Protein 1RYI (pdb70)

Secondary structure (DSSP, 8-state):
--SEEEEEEE--SHHHHHHHHHHHHTT--EEEE-SSSTTTTHHHH---B--GGGS-SS-SHHHHHHHHHHHHTTTHHHHHHHHH------B---EEEEESSHHHHHHHHTTTTSTTEEEEEHHHHHHH-TTS-TT--EEEEETT--B--HHHHHHHHHHHHHHTT-EEETT----EEE-SSSSEEEEETTEEEEEEEEEE--GGGTHHHHHHTT-----EEEEEEEEEEE--SS---SEEEETTEEEEE-TTSEEEEE---EET----S--HHHHHHHHHHHHHH-GGGGGSEEEEEEEEEEEE-SSS--EEEEETTEEEEEEEE--SS-TTTTHHHHHHHHHHHHTT----HHHHHHT-S---/--SEEEEEEE--SHHHHHHHHHHHHTT--EEEE-SSSTTTTHHHH---B--GGG--SS--HHHHHHHHHHHHTTTHHHHHHHHH------B---EEEEESSHHHHHHHHTTTTSTTEEEEEHHHHHHH-TTS-TT--EEEEETT--B--HHHHHHHHHHHHHHTT-EEETT----EEE-SSSSEEEEETTEEEEEEEEEE--GGGTHHHHHHTT-----EEEEEEEEEEE--SS---SEEEETTEEEEE-TTSEEEEE---EET----S--HHHHHHHHHHHHHH-GGGGGSPEEEEEEEEEEE-TTS--EEEEETTEEEEEEEE--SS-TTTTHHHHHHHHHHHHTT----HHHHHHT-S---/--SEEEEEEE--SHHHHHHHHHHHHTT--EEEE-SSSTTTTHHHH---B--GGGTTSS-SHHHHHHHHHHHHTTTHHHHHHHHH------B---EEEEESSHHHHHHHHTTTTSTTEEEEEHHHHHHH-TTS-TT--EEEEETT--B--HHHHHHHHHHHHHHTT-EEETT----EEEEETTEEEEEETTEEEEEEEEEE--GGGTHHHHHHTT-----EEEEEEEEEEE--SS---SEEEETTEEEEE-TTSEEEEE---EET----S-BHHHHHHHHHHHHHH-GGGGGSBEEEEEEEEEEE-TTS--EEEEETTEEEEEEEE--SS-TTTTHHHHHHHHHHHHTT----HHHHHHT-S---/--SEEEEEEE--SHHHHHHHHHHHHTT--EEEE-SSSTTTTHHHH---B--TTT--S-SSHHHHHHHHHHHHTTTHHHHHHHHH------BTT-EEEEE-SHHHHHHHHTTTTSTTEEEEEHHHHHHH-TTS-TT--EEEEETT--B--HHHHHHHHHHHHHHTT-EEETT----EEE-SSSSEEEEETTEEEEEEEEEE--GGGTHHHHHHTT-----EEEEEEEEEEE--SS---SEEEETTEEEEE-TTSEEEEE---EET----S-BHHHHHHHHHHHHHH-GGGGGSBEEEEEEEEEEE-TTS--EEEEETTEEEEEEEE--SS-TTTTHHHHHHHHHHHHTT----HHHHHHT-S---

CATH classification: 3.50.50.60 (+1 more: 3.30.9.10)

B-factor: mean 29.46, std 11.2, range [8.24, 90.66]

Foldseek 3Di:
DDAEFAEEEEAAALQSLLLLLLQLVVVGGYEYEHQADHNPFQLQVAPFWLPLVVVCPVPAVSSVLSVVLLVVVVCLQVVLCVQAVFGQQWAQLFAWAWALDVVSVVVQCVCVPPPQKDWFALVRVCVVPVQWANNTGTTITGRSRTGTNRSRSSNSSNSSSVSSPYHYHHNWHWDAWDDDDPWIKTDTPVDIHTYQAYEYDHAQPSQVHCVRNPHRWHWKWWKWKKFKFAQPDGDDRHWYDYPNWTWHQGPVRMIITYTDTHIRDQDKADDPVGVVVRVVVVCNTGVCCVVTGTDDITMHIFTATPVQAAAQAADPVDLRYTYTYRNGNNCSSNSNSSSNSNSCSSVVHDDDVSVCVVRHRDDD/DDQEFQEEEEAQALQSLLLLLLQLVVVGRYEYEHQADHNPAQLQVAQFWLCLPVPCDVPAPRSVLSVVLLVVVVCLQVVLCVQAVFGQQWAQLFAWEWALDPVRVVVQCVCCPDPQKHWFALVRVCVVPVQWANNTRTTITGRSRTGTNRSRSSNSSNSSSVSSNYHYHHSWHWDAWADPDPFIKTDTPVGIHTYQAYEYDHALPSQVHCVRVPHRWHWKWWKWKKWKFAQPDGDDRHWYHYPRWTWHQGPVRMTITYIDTHIRDPDKADDDVGVVVRVVVVCNGGVVCVPTGTDDMTMHIFTATPVQAAAQAADPVDLRYTYTYRNGNNCSSNSNSSSNSNSCSSVVHDDDPSNCVVRHRDDD/DDQAFAEEEEAAALQSLLLLLLLLVVVGRYEYEHQADHNPFQLQVAQFWLCLVVVVLPPALSSVLSVVLLVVVPCLQVVLCVQFVFGQQWAQLFAWEWALDVVSVVSQCVCVVDPQKDWFALVRVCVVPVQWDSSTGTTITGRSRTGTNRSRSSNSSNRSSVSSNYHYHHSWHWDAWDDDDNWTWIATPVGIHTYQAYEYDHALPSQVHCVRVPHRWHWKWWKWKKWKFAQPDGDDRHWYHYPRWTWHQGPVRMTITYTDTHIRDQDKFDDDVGVVVRVVVVCNTGVCCVVTGTDDITMHTFTATPVQAAAQAADPVDLRYTYTYRNGNNCSSNSNSSSNSNSCSSVVHDDDVSNCVVRHRDDD/DDAAFQEEEAAAALQSLLLLLLQLVVVGRYEYEHQADHNPAQLQVAQFWLPLVVPLDDPAPSSVLSVVLLVVVPCLQVVLCVQAVFGQQWAQLFAWAWALDPVSVVSQCVCCPPPQKHWFALVRVCVVVVQWANNTGTTITGRSRTGTNRSRSSNSSNSSSVSSPYHYHHSWHWDAWDDPDPFIWTDTPVDIHTYQAYEYDHALVSQVHCVRVPHRWHWKWWKWKKWKFAQPDGDDRHWYHYPRWTWHQGPVRMTITYIDTHIRDQDKADDDVGVVVRVVVVCNTGVCCVVTGTDDMIMHIFTAGPVQAAAQAADPVDLRYTYTYRNGNNCSSNSNSSSNSNSCSSVVHDDDPSNCVVRHPDDD

Radius of gyration: 47.48 Å; Cα contacts (8 Å, |Δi|>4): 3443; chains: 4; bounding box: 91×137×108 Å

Solvent-accessible surface area: 61614 Å² total; per-residue (Å²): 99,108,207,86,0,61,0,0,0,5,9,1,25,5,22,0,0,0,0,0,2,30,0,5,109,56,137,46,52,1,0,0,2,21,68,28,69,8,0,41,116,42,13,52,14,30,6,3,33,1,17,0,3,44,32,10,128,144,99,47,25,41,16,80,2,0,25,58,0,16,156,71,2,175,36,3,17,139,61,0,125,86,66,7,54,32,86,3,104,48,24,102,16,3,2,0,19,5,0,49,40,115,130,31,18,123,121,20,108,133,15,57,114,30,154,20,12,57,51,44,38,74,123,95,0,47,137,117,4,76,94,5,4,47,105,2,89,0,0,0,30,0,114,62,0,13,5,0,16,4,80,56,0,0,68,0,0,8,87,0,0,98,112,70,48,8,48,30,38,67,34,10,32,12,47,60,1,45,71,122,33,177,26,0,40,0,44,8,50,54,36,66,0,108,0,63,28,0,0,0,7,21,27,6,69,0,20,57,6,0,126,52,2,68,20,128,27,70,24,96,1,13,0,7,0,5,6,4,5,72,22,116,132,26,85,19,72,30,2,0,19,28,101,98,21,17,0,0,6,46,150,52,29,77,1,1,3,4,12,18,80,54,97,41,43,35,26,56,90,22,70,154,42,3,26,112,55,6,87,152,54,4,98,70,1,0,63,26,14,118,124,25,148,81,47,133,120,33,12,7,2,24,13,8,17,183,72,36,73,3,15,0,2,66,3,73,131,16,66,55,0,0,0,1,2,1,11,52,85,24,14,15,2,3,0,0,2,0,0,28,10,0,4,42,6,4,61,120,104,172,22,56,125,99,39,47,112,11,3,83,8,70,57,210,74,105,60,70,0,63,0,0,0,7,9,0,26,5,20,0,0,0,0,0,2,30,0,4,113,60,136,50,55,1,0,0,2,21,71,29,71,8,1,44,120,42,14,52,14,32,6,3,32,2,19,0,2,49,40,23,121,163,102,44,26,47,11,76,2,0,28,53,0,16,156,71,4,184,40,5,15,146,69,0,122,87,64,6,53,32,85,4,106,50,25,94,14,3,7,0,42,3,0,52,37,106,130,34,20,126,134,12,117,130,12,50,114,30,159,24,10,60,49,45,38,78,117,82,0,47,138,116,3,76,97,5,2,45,107,2,94,0,0,0,25,0,83,72,2,14,5,0,18,5,75,57,0,0,69,0,0,7,84,0,0,103,111,72,48,8,48,28,41,68,30,13,29,10,50,50,2,27,80,98,13,176,29,0,10,0,44,9,56,53,19,25,0,20,0,61,30,0,0,0,6,20,26,5,68,0,22,61,6,0,118,61,6,66,25,138,26,69,24,94,2,13,4,7,0,6,5,3,5,69,23,116,133,23,87,19,70,28,3,0,14,27,97,96,21,17,0,0,5,40,155,53,27,82,2,1,2,4,10,15,78,78,94,44,43,34,28,50,101,35,72,152,42,7,19,112,55,8,74,154,56,3,86,69,0,0,68,28,14,121,135,26,150,69,55,139,86,27,12,8,2,24,12,7,17,209,70,34,72,1,15,0,3,81,5,65,138,19,70,53,0,1,0,1,2,1,11,55,89,24,12,16,1,5,0,0,2,0,0,28,11,0,3,42,5,5,62,126,102,175,24,59,126,99,40,41,112,11,2,85,6,70,57,226,73,115,71,78,4,50,0,0,0,5,8,1,25,5,20,0,0,0,0,0,2,36,0,4,125,58,131,46,82,3,0,0,2,18,65,29,73,9,1,44,106,42,14,53,13,32,7,2,35,2,16,0,3,36,48,16,150,122,123,48,28,49,13,79,1,0,26,47,0,17,155,70,3,187,45,5,17,147,66,0,124,87,67,4,53,31,86,3,120,50,25,102,17,3,2,0,23,4,0,49,34,110,125,41,22,127,124,24,114,122,15,56,108,28,154,28,16,57,47,44,41,71,121,85,0,47,136,111,4,78,96,5,5,45,103,2,87,0,0,1,17,0,116,80,1,14,6,2,33,3,70,49,0,0,68,0,0,7,84,0,0,102,108,67,54,7,51,31,41,65,127,18,44,11,86,49,2,54,80,15,34,162,21,4,11,0,78,8,92,83,22,27,0,16,6,54,30,0,0,0,6,20,27,5,86,0,17,94,6,0,137,55,7,72,29,128,13,66,26,92,1,10,3,7,0,6,2,3,0,71,23,116,134,24,83,18,72,28,4,0,15,26,102,89,21,18,0,0,6,47,161,57,27,80,1,1,2,4,13,18,91,53,97,42,43,127,55,66,56,2,17,0,18,3,1,18,56,8,1,138,56,2,61,66,1,0,62,28,0,77,108,14,97,14,37,151,36,57,12,7,2,25,12,8,18,193,69,32,79,3,14,0,2,80,7,64,142,20,67,68,0,0,0,1,2,0,13,45,88,22,12,17,1,5,0,0,1,0,0,29,10,0,4,42,4,4,50,122,100,172,22,59,117,99,43,42,110,11,2,89,7,65,48,212,92,113,210,74,0,60,0,0,0,5,8,1,25,5,21,0,0,0,0,0,2,34,0,5,116,56,134,47,52,1,0,0,2,21,70,27,74,9,0,40,119,42,13,55,14,31,6,3,33,2,11,0,4,22,47,94,109,137,122,55,28,42,28,75,1,0,29,52,0,16,152,67,3,188,49,4,17,141,66,0,113,90,65,9,54,32,90,4,104,49,24,96,13,3,0,0,15,4,0,50,40,114,120,30,20,128,82,21,116,132,30,49,107,36,156,24,11,52,47,42,36,76,122,87,0,46,142,113,3,77,94,5,2,45,106,2,91,0,0,0,22,0,100,70,0,13,6,0,17,4,75,56,0,0,73,0,0,6,92,0,0,97,109,69,48,8,43,27,41,68,124,8,48,11,99,56,1,81,88,143,37,182,22,0,59,0,95,9,92,76,34,66,0,115,0,59,29,0,0,0,6,20,29,4,88,0,21,92,9,0,155,57,1,63,27,125,18,44,26,95,2,13,4,7,1,6,0,3,0,65,23,118,131,23,86,18,70,26,2,0,11,27,103,80,21,16,0,0,6,46,154,54,27,59,2,2,2,4,11,18,77,94,95,44,48,122,55,64,51,8,27,0,16,7,0,15,57,7,0,120,54,3,57,69,1,0,66,27,0,73,106,12,78,0,30,142,37,54,13,8,3,24,13,7,19,172,73,34,46,3,16,0,2,81,4,71,144,21,71,51,0,0,0,1,2,1,11,52,85,34,12,16,2,6,0,0,2,0,0,28,10,0,3,44,3,5,61,122,103,170,27,58,150,99,41,50,113,11,2,82,7,67,55,220

GO terms:
  GO:0071949 FAD binding (F, IDA)
  GO:0043799 glycine oxidase activity (F, IDA)
  GO:0006520 amino acid metabolic process (P, IDA)
  GO:0043799 glycine oxidase activity (F, EXP)
  GO:0009228 thiamine biosynthetic process (P, IMP)

InterPro domains:
  IPR006076 FAD dependent oxidoreductase [PF01266] (7-345)
  IPR012727 Glycine oxidase ThiO [TIGR02352] (8-350)
  IPR036188 FAD/NAD(P)-binding domain superfamily [G3DSA:3.50.50.60] (8-347)
  IPR036188 FAD/NAD(P)-binding domain superfamily [SSF51905] (4-364)

Sequence (1456 aa):
MKRHYEAVVIGGGIIGSAIAYYLAKENKNTALFESGTMGGRTTSAAAGMLGAHAECEERDAFFDFAMHSQRLYKGLGEELYALSGVDIRQHNGGMFKLAFSEEDVLQLRQMDDLDSVSWYSKEEVLEKEPYASGDIFGASFIQDDVHVEPYFVCKAYVKAAKMLGAEIFEHTPVLHVERDGEALFIKTPSGDVWANHVVVASGVWSGMFFKQLGLNNAFLPVKGECLSVWNDDIPLTKTLYHDHCYIVPRKSGRLVVGATMKPGDWSETPDLGGLESVMKKAKTMLPAIQNMKVDRFFWAGLRPGTKDGKPYIGRHPEDSRILFAAGHFRNGILLAPATGALISDLIMNKEVNQDWLHAFRIDRKMKRHYEAVVIGGGIIGSAIAYYLAKENKNTALFESGTMGGRTTSAAAGMLGAHAECEERDAFFFDFAMHSQRLYKGLGEELYALSGVDIRQHNGGMFKLAFSEEDVLQLRQMDDLDSVSWYSKEEVLEKEPYASGDIFGASFIQDDVHVEPYFVCKAYVKAAKMLGAEIFEHTPVLHVERDGEALFIKTPSGDVWANHVVVASGVWSGMFFKQLGLNNAFLPVKGECLSVWNDDIPLTKTLYHDHCYIVPRKSGRLVVGATMKPGDWSETPDLGGLESVMKKAKTMLPAIQNMKVDRFFWAGLRPGTKDGKPYIGRHPEDSRILFAAGHFRNGILLAPATGALISDLIMNKEVNQDWLHAFRIDRKMKRHYEAVVIGGGIIGSAIAYYLAKENKNTALFESGTMGGRTTSAAAGMLGAHAECEERDAFFDFAMHSQRLYKGLGEELYALSGVDIRQHNGGMFKLAFSEEDVLQLRQMDDLDSVSWYSKEEVLEKEPYASGDIFGASFIQDDVHVEPYFVCKAYVKAAKMLGAEIFEHTPVLHVERDGEALFIKTPSGDVWANHVVVASGVWSGMFFKQLGLNNAFLPVKGECLSVWNDDIPLTKTLYHDHCYIVPRKSGRLVVGATMKPGDWSETPDLGGLESVMKKAKTMLPAIQNMKVDRFFWAGLRPGTKDGKPYIGRHPEDSRILFAAGHFRNGILLAPATGALISDLIMNKEVNQDWLHAFRIDRKMKRHYEAVVIGGGIIGSAIAYYLAKENKNTALFESGTMGGRTTSAAAGMLGAHAECEERDAFFFDFAMHSQRLYKGLGEELYALSGVDIRQHNGGMFKLAFSEEDVLQLRQMDDLDSVSWYSKEEVLEKEPYASGDIFGASFIQDDVHVEPYFVCKAYVKAAKMLGAEIFEHTPVLHVERDGEALFIKTPSGDVWANHVVVASGVWSGMFFKQLGLNNAFLPVKGECLSVWNDDIPLTKTLYHDHCYIVPRKSGRLVVGATMKPGDWSETPDLGGLESVMKKAKTMLPAIQNMKVDRFFWAGLRPGTKDGKPYIGRHPEDSRILFAAGHFRNGILLAPATGALISDLIMNKEVNQDWLHAFRIDRK

Structure (mmCIF, N/CA/C/O backbone):
data_1RYI
#
_entry.id   1RYI
#
_cell.length_a   73.713
_cell.length_b   218.765
_cell.length_c   217.800
_cell.angle_alpha   90.00
_cell.angle_beta   90.00
_cell.angle_gamma   90.00
#
_symmetry.space_group_name_H-M   'C 2 2 21'
#
loop_
_entity.id
_entity.type
_entity.pdbx_description
1 polymer 'GLYCINE OXIDASE'
2 non-polymer 'FLAVIN-ADENINE DINUCLEOTIDE'
3 non-polymer 'GLYCOLIC ACID'
4 water water
#
loop_
_atom_site.group_PDB
_atom_site.id
_atom_site.type_symbol
_atom_site.label_atom_id
_atom_site.label_alt_id
_atom_site.label_comp_id
_atom_site.label_asym_id
_atom_site.label_entity_id
_atom_site.label_seq_id
_atom_site.pdbx_PDB_ins_code
_atom_site.Cartn_x
_atom_site.Cartn_y
_atom_site.Cartn_z
_atom_site.occupancy
_atom_site.B_iso_or_equiv
_atom_site.auth_seq_id
_atom_site.auth_comp_id
_atom_site.auth_asym_id
_atom_site.auth_atom_id
_atom_site.pdbx_PDB_model_num
ATOM 1 N N . MET A 1 14 ? 27.960 238.514 192.439 1.00 54.94 1 MET A N 1
ATOM 2 C CA . MET A 1 14 ? 28.281 237.542 191.350 1.00 55.48 1 MET A CA 1
ATOM 3 C C . MET A 1 14 ? 28.847 238.249 190.115 1.00 53.71 1 MET A C 1
ATOM 4 O O . MET A 1 14 ? 28.156 239.051 189.481 1.00 54.61 1 MET A O 1
ATOM 9 N N . LYS A 1 15 ? 30.101 237.947 189.779 1.00 50.78 2 LYS A N 1
ATOM 10 C CA . LYS A 1 15 ? 30.761 238.549 188.624 1.00 48.32 2 LYS A CA 1
ATOM 11 C C . LYS A 1 15 ? 30.270 237.919 187.329 1.00 46.04 2 LYS A C 1
ATOM 12 O O . LYS A 1 15 ? 29.653 236.855 187.330 1.00 44.57 2 LYS A O 1
ATOM 18 N N . ARG A 1 16 ? 30.569 238.572 186.217 1.00 44.99 3 ARG A N 1
ATOM 19 C CA . ARG A 1 16 ? 30.112 238.097 184.916 1.00 45.31 3 ARG A CA 1
ATOM 20 C C . ARG A 1 16 ? 30.996 236.964 184.382 1.00 40.71 3 ARG A C 1
ATOM 21 O O . ARG A 1 16 ? 30.485 236.048 183.760 1.00 41.47 3 ARG A O 1
ATOM 29 N N . HIS A 1 17 ? 32.306 237.056 184.612 1.00 39.56 4 HIS A N 1
ATOM 30 C CA . HIS A 1 17 ? 33.297 236.113 184.086 1.00 38.98 4 HIS A CA 1
ATOM 31 C C . HIS A 1 17 ? 34.165 235.549 185.220 1.00 37.22 4 HIS A C 1
ATOM 32 O O . HIS A 1 17 ? 34.596 236.293 186.102 1.00 35.75 4 HIS A O 1
ATOM 39 N N . TYR A 1 18 ? 34.405 234.236 185.192 1.00 35.13 5 TYR A N 1
ATOM 40 C CA . TYR A 1 18 ? 35.403 233.584 186.049 1.00 32.50 5 TYR A CA 1
ATOM 41 C C . TYR A 1 18 ? 36.314 232.697 185.201 1.00 30.89 5 TYR A C 1
ATOM 42 O O . TYR A 1 18 ? 35.889 232.153 184.199 1.00 30.46 5 TYR A O 1
ATOM 51 N N . GLU A 1 19 ? 37.570 232.568 185.599 1.00 28.58 6 GLU A N 1
ATOM 52 C CA . GLU A 1 19 ? 38.493 231.648 184.932 1.00 29.94 6 GLU A CA 1
ATOM 53 C C . GLU A 1 19 ? 38.041 230.179 185.086 1.00 27.47 6 GLU A C 1
ATOM 54 O O . GLU A 1 19 ? 38.068 229.422 184.122 1.00 28.85 6 GLU A O 1
ATOM 60 N N . ALA A 1 20 ? 37.591 229.802 186.278 1.00 25.54 7 ALA A N 1
ATOM 61 C CA . ALA A 1 20 ? 37.123 228.422 186.542 1.00 26.26 7 ALA A CA 1
ATOM 62 C C . ALA A 1 20 ? 35.873 228.421 187.411 1.00 26.68 7 ALA A C 1
ATOM 63 O O . ALA A 1 20 ? 35.801 229.194 188.361 1.00 28.42 7 ALA A O 1
ATOM 65 N N . VAL A 1 21 ? 34.897 227.583 187.065 1.00 26.34 8 VAL A N 1
ATOM 66 C CA . VAL A 1 21 ? 33.653 227.438 187.823 1.00 27.46 8 VAL A CA 1
ATOM 67 C C . VAL A 1 21 ? 33.476 225.973 188.244 1.00 26.36 8 VAL A C 1
ATOM 68 O O . VAL A 1 21 ? 33.587 225.075 187.431 1.00 24.02 8 VAL A O 1
ATOM 72 N N . VAL A 1 22 ? 33.194 225.751 189.526 1.00 24.02 9 VAL A N 1
ATOM 73 C CA . VAL A 1 22 ? 32.989 224.426 190.091 1.00 21.76 9 VAL A CA 1
ATOM 74 C C . VAL A 1 22 ? 31.511 224.305 190.433 1.00 21.81 9 VAL A C 1
ATOM 75 O O . VAL A 1 22 ? 30.960 225.194 191.109 1.00 21.23 9 VAL A O 1
ATOM 79 N N . ILE A 1 23 ? 30.871 223.232 189.952 1.00 18.21 10 ILE A N 1
ATOM 80 C CA . ILE A 1 23 ? 29.466 222.948 190.187 1.00 19.36 10 ILE A CA 1
ATOM 81 C C . ILE A 1 23 ? 29.336 221.843 191.238 1.00 19.99 10 ILE A C 1
ATOM 82 O O . ILE A 1 23 ? 29.517 220.660 190.938 1.00 17.83 10 ILE A O 1
ATOM 87 N N . GLY A 1 24 ? 29.027 222.240 192.477 1.00 18.68 11 GLY A N 1
ATOM 88 C CA . GLY A 1 24 ? 28.809 221.304 193.568 1.00 16.85 11 GLY A CA 1
ATOM 89 C C . GLY A 1 24 ? 29.757 221.595 194.710 1.00 17.88 11 GLY A C 1
ATOM 90 O O . GLY A 1 24 ? 30.958 221.816 194.487 1.00 19.32 11 GLY A O 1
ATOM 91 N N . GLY A 1 25 ? 29.226 221.571 195.934 1.00 16.37 12 GLY A N 1
ATOM 92 C CA . GLY A 1 25 ? 29.990 221.928 197.122 1.00 16.37 12 GLY A CA 1
ATOM 93 C C . GLY A 1 25 ? 30.057 220.888 198.209 1.00 17.91 12 GLY A C 1
ATOM 94 O O . GLY A 1 25 ? 29.977 221.219 199.392 1.00 19.63 12 GLY A O 1
ATOM 95 N N . GLY A 1 26 ? 30.203 219.615 197.831 1.00 17.07 13 GLY A N 1
ATOM 96 C CA . GLY A 1 26 ? 30.611 218.605 198.785 1.00 14.89 13 GLY A CA 1
ATOM 97 C C . GLY A 1 26 ? 32.121 218.667 198.957 1.00 16.46 13 GLY A C 1
ATOM 98 O O . GLY A 1 26 ? 32.775 219.604 198.511 1.00 17.89 13 GLY A O 1
ATOM 99 N N . ILE A 1 27 ? 32.685 217.657 199.598 1.00 15.91 14 ILE A N 1
ATOM 100 C CA . ILE A 1 27 ? 34.136 217.617 199.800 1.00 17.24 14 ILE A CA 1
ATOM 101 C C . ILE A 1 27 ? 34.926 217.671 198.464 1.00 17.46 14 ILE A C 1
ATOM 102 O O . ILE A 1 27 ? 35.992 218.279 198.398 1.00 16.84 14 ILE A O 1
ATOM 107 N N . ILE A 1 28 ? 34.395 217.074 197.406 1.00 18.05 15 ILE A N 1
ATOM 108 C CA . ILE A 1 28 ? 35.120 217.032 196.127 1.00 19.39 15 ILE A CA 1
ATOM 109 C C . ILE A 1 28 ? 35.233 218.431 195.475 1.00 20.41 15 ILE A C 1
ATOM 110 O O . ILE A 1 28 ? 36.323 218.906 195.181 1.00 18.38 15 ILE A O 1
ATOM 115 N N . GLY A 1 29 ? 34.108 219.104 195.276 1.00 18.67 16 GLY A N 1
ATOM 116 C CA . GLY A 1 29 ? 34.118 220.461 194.752 1.00 16.56 16 GLY A CA 1
ATOM 117 C C . GLY A 1 29 ? 34.885 221.457 195.622 1.00 16.05 16 GLY A C 1
ATOM 118 O O . GLY A 1 29 ? 35.570 222.323 195.098 1.00 18.65 16 GLY A O 1
ATOM 119 N N . SER A 1 30 ? 34.769 221.317 196.946 1.00 17.21 17 SER A N 1
ATOM 120 C CA . SER A 1 30 ? 35.458 222.188 197.896 1.00 17.91 17 SER A CA 1
ATOM 121 C C . SER A 1 30 ? 36.980 222.038 197.742 1.00 18.02 17 SER A C 1
ATOM 122 O O . SER A 1 30 ? 37.700 223.035 197.681 1.00 20.18 17 SER A O 1
ATOM 125 N N . ALA A 1 31 ? 37.463 220.798 197.672 1.00 17.62 18 ALA A N 1
ATOM 126 C CA . ALA A 1 31 ? 38.897 220.557 197.446 1.00 17.30 18 ALA A CA 1
ATOM 127 C C . ALA A 1 31 ? 39.360 221.175 196.103 1.00 17.89 18 ALA A C 1
ATOM 128 O O . ALA A 1 31 ? 40.384 221.879 196.038 1.00 19.91 18 ALA A O 1
ATOM 130 N N . ILE A 1 32 ? 38.612 220.943 195.038 1.00 18.16 19 ILE A N 1
ATOM 131 C CA . ILE A 1 32 ? 38.990 221.460 193.720 1.00 20.60 19 ILE A CA 1
ATOM 132 C C . ILE A 1 32 ? 39.099 222.996 193.751 1.00 20.86 19 ILE A C 1
ATOM 133 O O . ILE A 1 32 ? 40.079 223.563 193.264 1.00 23.24 19 ILE A O 1
ATOM 138 N N . ALA A 1 33 ? 38.107 223.669 194.345 1.00 21.49 20 ALA A N 1
ATOM 139 C CA . ALA A 1 33 ? 38.138 225.131 194.499 1.00 21.77 20 ALA A CA 1
ATOM 140 C C . ALA A 1 33 ? 39.382 225.603 195.237 1.00 20.69 20 ALA A C 1
ATOM 141 O O . ALA A 1 33 ? 39.997 226.615 194.867 1.00 24.27 20 ALA A O 1
ATOM 143 N N . TYR A 1 34 ? 39.765 224.881 196.283 1.00 21.77 21 TYR A N 1
ATOM 144 C CA . TYR A 1 34 ? 40.962 225.222 197.038 1.00 21.81 21 TYR A CA 1
ATOM 145 C C . TYR A 1 34 ? 42.208 225.115 196.162 1.00 25.14 21 TYR A C 1
ATOM 146 O O . TYR A 1 34 ? 42.969 226.075 196.072 1.00 26.01 21 TYR A O 1
ATOM 155 N N . TYR A 1 35 ? 42.420 223.981 195.487 1.00 22.80 22 TYR A N 1
ATOM 156 C CA . TYR A 1 35 ? 43.650 223.829 194.693 1.00 21.93 22 TYR A CA 1
ATOM 157 C C . TYR A 1 35 ? 43.734 224.841 193.537 1.00 25.03 22 TYR A C 1
ATOM 158 O O . TYR A 1 35 ? 44.835 225.316 193.227 1.00 28.10 22 TYR A O 1
ATOM 167 N N . LEU A 1 36 ? 42.586 225.211 192.959 1.00 21.69 23 LEU A N 1
ATOM 168 C CA . LEU A 1 36 ? 42.514 226.209 191.893 1.00 23.92 23 LEU A CA 1
ATOM 169 C C . LEU A 1 36 ? 42.861 227.616 192.394 1.00 24.91 23 LEU A C 1
ATOM 170 O O . LEU A 1 36 ? 43.643 228.327 191.768 1.00 26.05 23 LEU A O 1
ATOM 175 N N . ALA A 1 37 ? 42.302 227.985 193.548 1.00 25.17 24 ALA A N 1
ATOM 176 C CA . ALA A 1 37 ? 42.583 229.259 194.210 1.00 27.37 24 ALA A CA 1
ATOM 177 C C . ALA A 1 37 ? 44.057 229.387 194.580 1.00 27.65 24 ALA A C 1
ATOM 178 O O . ALA A 1 37 ? 44.655 230.461 194.454 1.00 30.38 24 ALA A O 1
ATOM 180 N N . LYS A 1 38 ? 44.633 228.289 195.047 1.00 28.43 25 LYS A N 1
ATOM 181 C CA . LYS A 1 38 ? 46.053 228.210 195.406 1.00 30.45 25 LYS A CA 1
ATOM 182 C C . LYS A 1 38 ? 46.977 228.419 194.198 1.00 30.60 25 LYS A C 1
ATOM 183 O O . LYS A 1 38 ? 48.086 228.921 194.360 1.00 32.58 25 LYS A O 1
ATOM 189 N N . GLU A 1 39 ? 46.517 228.040 193.003 1.00 31.89 26 GLU A N 1
ATOM 190 C CA . GLU A 1 39 ? 47.217 228.320 191.736 1.00 32.24 26 GLU A CA 1
ATOM 191 C C . GLU A 1 39 ? 46.928 229.733 191.182 1.00 33.74 26 GLU A C 1
ATOM 192 O O . GLU A 1 39 ? 47.354 230.070 190.080 1.00 34.89 26 GLU A O 1
ATOM 198 N N . ASN A 1 40 ? 46.200 230.547 191.938 1.00 35.90 27 ASN A N 1
ATOM 199 C CA . ASN A 1 40 ? 45.791 231.899 191.528 1.00 38.53 27 ASN A CA 1
ATOM 200 C C . ASN A 1 40 ? 44.845 231.946 190.318 1.00 37.58 27 ASN A C 1
ATOM 201 O O . ASN A 1 40 ? 44.801 232.942 189.608 1.00 38.45 27 ASN A O 1
ATOM 206 N N . LYS A 1 41 ? 44.096 230.866 190.080 1.00 35.85 28 LYS A N 1
ATOM 207 C CA . LYS A 1 41 ? 42.965 230.896 189.144 1.00 35.90 28 LYS A CA 1
ATOM 208 C C . LYS A 1 41 ? 41.762 231.580 189.804 1.00 34.55 28 LYS A C 1
ATOM 209 O O . LYS A 1 41 ? 41.379 231.233 190.922 1.00 33.96 28 LYS A O 1
ATOM 215 N N . ASN A 1 42 ? 41.175 232.548 189.110 1.00 33.58 29 ASN A N 1
ATOM 216 C CA . ASN A 1 42 ? 39.993 233.258 189.596 1.00 34.92 29 ASN A CA 1
ATOM 217 C C . ASN A 1 42 ? 38.784 232.302 189.530 1.00 34.15 29 ASN A C 1
ATOM 218 O O . ASN A 1 42 ? 38.307 231.977 188.444 1.00 33.68 29 ASN A O 1
ATOM 223 N N . THR A 1 43 ? 38.301 231.856 190.697 1.00 31.38 30 THR A N 1
ATOM 224 C CA . THR A 1 43 ? 37.378 230.724 190.791 1.00 28.60 30 THR A CA 1
ATOM 225 C C . THR A 1 43 ? 36.080 231.046 191.518 1.00 26.36 30 THR A C 1
ATOM 226 O O . THR A 1 43 ? 36.075 231.814 192.480 1.00 27.62 30 THR A O 1
ATOM 230 N N . ALA A 1 44 ? 34.990 230.450 191.047 1.00 27.10 31 ALA A N 1
ATOM 231 C CA . ALA A 1 44 ? 33.698 230.455 191.738 1.00 25.03 31 ALA A CA 1
ATOM 232 C C . ALA A 1 44 ? 33.201 229.016 191.952 1.00 25.86 31 ALA A C 1
ATOM 233 O O . ALA A 1 44 ? 33.501 228.141 191.156 1.00 24.49 31 ALA A O 1
ATOM 235 N N . LEU A 1 45 ? 32.442 228.791 193.023 1.00 25.18 32 LEU A N 1
ATOM 236 C CA . LEU A 1 45 ? 31.802 227.506 193.288 1.00 21.93 32 LEU A CA 1
ATOM 237 C C . LEU A 1 45 ? 30.309 227.743 193.544 1.00 23.65 32 LEU A C 1
ATOM 238 O O . LEU A 1 45 ? 29.915 228.610 194.330 1.00 21.56 32 LEU A O 1
ATOM 243 N N . PHE A 1 46 ? 29.473 226.959 192.881 1.00 20.28 33 PHE A N 1
ATOM 244 C CA . PHE A 1 46 ? 28.028 227.008 193.077 1.00 21.42 33 PHE A CA 1
ATOM 245 C C . PHE A 1 46 ? 27.525 225.743 193.757 1.00 22.72 33 PHE A C 1
ATOM 246 O O . PHE A 1 46 ? 27.825 224.645 193.315 1.00 23.64 33 PHE A O 1
ATOM 254 N N . GLU A 1 47 ? 26.735 225.907 194.815 1.00 20.51 34 GLU A N 1
ATOM 255 C CA . GLU A 1 47 ? 26.171 224.790 195.568 1.00 18.33 34 GLU A CA 1
ATOM 256 C C . GLU A 1 47 ? 24.683 225.048 195.772 1.00 18.91 34 GLU A C 1
ATOM 257 O O . GLU A 1 47 ? 24.296 226.134 196.221 1.00 23.63 34 GLU A O 1
ATOM 263 N N . SER A 1 48 ? 23.866 224.046 195.456 1.00 18.69 35 SER A N 1
ATOM 264 C CA . SER A 1 48 ? 22.387 224.141 195.539 1.00 19.48 35 SER A CA 1
ATOM 265 C C . SER A 1 48 ? 21.879 224.473 196.943 1.00 21.59 35 SER A C 1
ATOM 266 O O . SER A 1 48 ? 20.907 225.224 197.100 1.00 21.08 35 SER A O 1
ATOM 269 N N . GLY A 1 49 ? 22.513 223.858 197.945 1.00 20.59 36 GLY A N 1
ATOM 270 C CA . GLY A 1 49 ? 22.122 223.962 199.341 1.00 21.56 36 GLY A CA 1
ATOM 271 C C . GLY A 1 49 ? 23.230 224.582 200.162 1.00 20.26 36 GLY A C 1
ATOM 272 O O . GLY A 1 49 ? 23.730 225.658 199.831 1.00 18.66 36 GLY A O 1
ATOM 273 N N . THR A 1 50 ? 23.620 223.918 201.244 1.00 19.60 37 THR A N 1
ATOM 274 C CA . THR A 1 50 ? 24.785 224.353 202.022 1.00 20.85 37 THR A CA 1
ATOM 275 C C . THR A 1 50 ? 26.018 223.486 201.779 1.00 18.86 37 THR A C 1
ATOM 276 O O . THR A 1 50 ? 25.896 222.305 201.430 1.00 20.98 37 THR A O 1
ATOM 280 N N . MET A 1 51 ? 27.200 224.060 201.986 1.00 19.66 38 MET A N 1
ATOM 281 C CA . MET A 1 51 ? 28.457 223.341 201.760 1.00 18.89 38 MET A CA 1
ATOM 282 C C . MET A 1 51 ? 28.520 222.095 202.630 1.00 19.52 38 MET A C 1
ATOM 283 O O . MET A 1 51 ? 28.291 222.164 203.841 1.00 20.37 38 MET A O 1
ATOM 288 N N . GLY A 1 52 ? 28.811 220.957 202.014 1.00 20.64 39 GLY A N 1
ATOM 289 C CA . GLY A 1 52 ? 28.997 219.707 202.726 1.00 19.27 39 GLY A CA 1
ATOM 290 C C . GLY A 1 52 ? 27.723 219.051 203.210 1.00 20.13 39 GLY A C 1
ATOM 291 O O . GLY A 1 52 ? 27.797 218.062 203.935 1.00 20.74 39 GLY A O 1
ATOM 292 N N . GLY A 1 53 ? 26.569 219.562 202.784 1.00 20.40 40 GLY A N 1
ATOM 293 C CA . GLY A 1 53 ? 25.297 219.193 203.366 1.00 21.16 40 GLY A CA 1
ATOM 294 C C . GLY A 1 53 ? 24.652 217.895 202.887 1.00 21.88 40 GLY A C 1
ATOM 295 O O . GLY A 1 53 ? 23.605 217.506 203.386 1.00 19.88 40 GLY A O 1
ATOM 296 N N . ARG A 1 54 ? 25.237 217.216 201.910 1.00 20.95 41 ARG A N 1
ATOM 297 C CA . ARG A 1 54 ? 24.640 215.959 201.455 1.00 17.50 41 ARG A CA 1
ATOM 298 C C . ARG A 1 54 ? 25.536 214.751 201.828 1.00 16.60 41 ARG A C 1
ATOM 299 O O . ARG A 1 54 ? 25.763 214.511 203.018 1.00 16.87 41 ARG A O 1
ATOM 307 N N . THR A 1 55 ? 26.041 214.007 200.843 1.00 17.57 42 THR A N 1
ATOM 308 C CA . THR A 1 55 ? 26.680 212.716 201.130 1.00 16.60 42 THR A CA 1
ATOM 309 C C . THR A 1 55 ? 27.924 212.897 201.981 1.00 19.15 42 THR A C 1
ATOM 310 O O . THR A 1 55 ? 28.204 212.071 202.826 1.00 17.33 42 THR A O 1
ATOM 314 N N . THR A 1 56 ? 28.648 213.998 201.773 1.00 15.86 43 THR A N 1
ATOM 315 C CA . THR A 1 56 ? 29.805 214.342 202.596 1.00 17.11 43 THR A CA 1
ATOM 316 C C . THR A 1 56 ? 29.526 214.334 204.113 1.00 20.32 43 THR A C 1
ATOM 317 O O . THR A 1 56 ? 30.341 213.826 204.884 1.00 18.55 43 THR A O 1
ATOM 321 N N . SER A 1 57 ? 28.359 214.834 204.524 1.00 19.41 44 SER A N 1
ATOM 322 C CA . SER A 1 57 ? 27.958 214.831 205.943 1.00 19.86 44 SER A CA 1
ATOM 323 C C . SER A 1 57 ? 27.575 213.475 206.521 1.00 20.69 44 SER A C 1
ATOM 324 O O . SER A 1 57 ? 27.499 213.319 207.743 1.00 23.14 44 SER A O 1
ATOM 327 N N . ALA A 1 58 ? 27.321 212.500 205.664 1.00 18.11 45 ALA A N 1
ATOM 328 C CA . ALA A 1 58 ? 26.937 211.162 206.094 1.00 18.52 45 ALA A CA 1
ATOM 329 C C . ALA A 1 58 ? 28.132 210.234 206.315 1.00 18.40 45 ALA A C 1
ATOM 330 O O . ALA A 1 58 ? 28.000 209.197 206.982 1.00 17.32 45 ALA A O 1
ATOM 332 N N . ALA A 1 59 ? 29.303 210.622 205.797 1.00 19.72 46 ALA A N 1
ATOM 333 C CA . ALA A 1 59 ? 30.449 209.712 205.739 1.00 16.89 46 ALA A CA 1
ATOM 334 C C . ALA A 1 59 ? 31.129 209.543 207.103 1.00 20.54 46 ALA A C 1
ATOM 335 O O . ALA A 1 59 ? 31.180 210.467 207.909 1.00 17.98 46 ALA A O 1
ATOM 337 N N . ALA A 1 60 ? 31.619 208.341 207.370 1.00 19.69 47 ALA A N 1
ATOM 338 C CA . ALA A 1 60 ? 32.388 208.081 208.581 1.00 21.77 47 ALA A CA 1
ATOM 339 C C . ALA A 1 60 ? 33.695 208.868 208.605 1.00 21.67 47 ALA A C 1
ATOM 340 O O . ALA A 1 60 ? 34.051 209.442 209.627 1.00 22.98 47 ALA A O 1
ATOM 342 N N . GLY A 1 61 ? 34.411 208.886 207.485 1.00 18.79 48 GLY A N 1
ATOM 343 C CA . GLY A 1 61 ? 35.677 209.593 207.381 1.00 19.57 48 GLY A CA 1
ATOM 344 C C . GLY A 1 61 ? 36.940 208.718 207.419 1.00 18.28 48 GLY A C 1
ATOM 345 O O . GLY A 1 61 ? 38.044 209.250 207.576 1.00 19.25 48 GLY A O 1
ATOM 346 N N . MET A 1 62 ? 36.797 207.400 207.275 1.00 19.19 49 MET A N 1
ATOM 347 C CA . MET A 1 62 ? 37.961 206.501 207.154 1.00 20.74 49 MET A CA 1
ATOM 348 C C . MET A 1 62 ? 38.780 206.836 205.890 1.00 19.27 49 MET A C 1
ATOM 349 O O . MET A 1 62 ? 38.217 207.044 204.827 1.00 20.37 49 MET A O 1
ATOM 354 N N . LEU A 1 63 ? 40.102 206.905 206.022 1.00 21.52 50 LEU A N 1
ATOM 355 C CA . LEU A 1 63 ? 41.002 206.987 204.881 1.00 19.42 50 LEU A CA 1
ATOM 356 C C . LEU A 1 63 ? 41.365 205.541 204.468 1.00 22.74 50 LEU A C 1
ATOM 357 O O . LEU A 1 63 ? 42.484 205.068 204.667 1.00 24.17 50 LEU A O 1
ATOM 362 N N . GLY A 1 64 ? 40.383 204.855 203.894 1.00 21.57 51 GLY A N 1
ATOM 363 C CA . GLY A 1 64 ? 40.382 203.403 203.769 1.00 22.54 51 GLY A CA 1
ATOM 364 C C . GLY A 1 64 ? 41.047 202.850 202.513 1.00 21.88 51 GLY A C 1
ATOM 365 O O . GLY A 1 64 ? 40.397 202.170 201.714 1.00 24.56 51 GLY A O 1
ATOM 366 N N . ALA A 1 65 ? 42.335 203.129 202.340 1.00 23.57 52 ALA A N 1
ATOM 367 C CA . ALA A 1 65 ? 43.050 202.672 201.141 1.00 22.29 52 ALA A CA 1
ATOM 368 C C . ALA A 1 65 ? 43.168 201.146 201.044 1.00 26.41 52 ALA A C 1
ATOM 369 O O . ALA A 1 65 ? 43.204 200.597 199.945 1.00 28.48 52 ALA A O 1
ATOM 371 N N . HIS A 1 66 ? 43.216 200.459 202.176 1.00 29.01 53 HIS A N 1
ATOM 372 C CA . HIS A 1 66 ? 43.367 198.996 202.179 1.00 31.20 53 HIS A CA 1
ATOM 373 C C . HIS A 1 66 ? 42.040 198.235 202.203 1.00 38.61 53 HIS A C 1
ATOM 374 O O . HIS A 1 66 ? 41.978 197.080 202.609 1.00 41.29 53 HIS A O 1
ATOM 381 N N . ALA A 1 67 ? 40.979 198.906 201.770 1.00 46.13 54 ALA A N 1
ATOM 382 C CA . ALA A 1 67 ? 39.811 198.236 201.216 1.00 50.59 54 ALA A CA 1
ATOM 383 C C . ALA A 1 67 ? 39.912 198.250 199.678 1.00 51.94 54 ALA A C 1
ATOM 384 O O . ALA A 1 67 ? 38.965 197.877 198.994 1.00 51.88 54 ALA A O 1
ATOM 386 N N . GLU A 1 68 ? 41.071 198.674 199.157 1.00 57.62 55 GLU A N 1
ATOM 387 C CA . GLU A 1 68 ? 41.298 198.908 197.717 1.00 61.16 55 GLU A CA 1
ATOM 388 C C . GLU A 1 68 ? 42.445 198.071 197.128 1.00 64.82 55 GLU A C 1
ATOM 389 O O . GLU A 1 68 ? 42.731 198.176 195.928 1.00 66.14 55 GLU A O 1
ATOM 395 N N . CYS A 1 69 ? 43.096 197.254 197.961 1.00 67.03 56 CYS A N 1
ATOM 396 C CA . CYS A 1 69 ? 44.285 196.502 197.552 1.00 68.18 56 CYS A CA 1
ATOM 397 C C . CYS A 1 69 ? 43.973 195.047 197.201 1.00 69.78 56 CYS A C 1
ATOM 398 O O . CYS A 1 69 ? 44.893 194.260 196.949 1.00 70.28 56 CYS A O 1
ATOM 401 N N . GLU A 1 70 ? 42.687 194.686 197.225 1.00 70.05 57 GLU A N 1
ATOM 402 C CA . GLU A 1 70 ? 42.214 193.551 196.434 1.00 69.22 57 GLU A CA 1
ATOM 403 C C . GLU A 1 70 ? 42.256 194.037 194.990 1.00 66.14 57 GLU A C 1
ATOM 404 O O . GLU A 1 70 ? 41.479 194.904 194.599 1.00 65.35 57 GLU A O 1
ATOM 410 N N . GLU A 1 71 ? 43.209 193.495 194.235 1.00 63.87 58 GLU A N 1
ATOM 411 C CA . GLU A 1 71 ? 43.447 193.804 192.821 1.00 61.44 58 GLU A CA 1
ATOM 412 C C . GLU A 1 71 ? 44.746 194.588 192.586 1.00 58.24 58 GLU A C 1
ATOM 413 O O . GLU A 1 71 ? 45.308 194.500 191.491 1.00 62.60 58 GLU A O 1
ATOM 419 N N . ARG A 1 72 ? 45.218 195.346 193.581 1.00 49.81 59 ARG A N 1
ATOM 420 C CA . ARG A 1 72 ? 46.568 195.953 193.544 1.00 45.46 59 ARG A CA 1
ATOM 421 C C . ARG A 1 72 ? 46.945 196.624 192.205 1.00 42.08 59 ARG A C 1
ATOM 422 O O . ARG A 1 72 ? 47.965 196.315 191.576 1.00 39.62 59 ARG A O 1
ATOM 430 N N . ASP A 1 73 ? 46.110 197.568 191.800 1.00 34.27 60 ASP A N 1
ATOM 431 C CA . ASP A 1 73 ? 46.132 198.135 190.456 1.00 32.32 60 ASP A CA 1
ATOM 432 C C . ASP A 1 73 ? 46.301 199.662 190.558 1.00 29.08 60 ASP A C 1
ATOM 433 O O . ASP A 1 73 ? 46.734 200.161 191.593 1.00 26.71 60 ASP A O 1
ATOM 438 N N . ALA A 1 74 ? 45.974 200.399 189.497 1.00 25.85 61 ALA A N 1
ATOM 439 C CA . ALA A 1 74 ? 46.151 201.849 189.504 1.00 26.83 61 ALA A CA 1
ATOM 440 C C . ALA A 1 74 ? 45.224 202.545 190.507 1.00 25.09 61 ALA A C 1
ATOM 441 O O . ALA A 1 74 ? 45.536 203.630 190.993 1.00 22.19 61 ALA A O 1
ATOM 443 N N . PHE A 1 75 ? 44.101 201.917 190.822 1.00 25.36 62 PHE A N 1
ATOM 444 C CA . PHE A 1 75 ? 43.158 202.473 191.805 1.00 26.99 62 PHE A CA 1
ATOM 445 C C . PHE A 1 75 ? 43.745 202.416 193.218 1.00 27.20 62 PHE A C 1
ATOM 446 O O . PHE A 1 75 ? 43.674 203.392 193.957 1.00 22.41 62 PHE A O 1
ATOM 454 N N . PHE A 1 76 ? 44.338 201.285 193.590 1.00 26.33 63 PHE A N 1
ATOM 455 C CA . PHE A 1 76 ? 45.086 201.192 194.856 1.00 27.26 63 PHE A CA 1
ATOM 456 C C . PHE A 1 76 ? 46.221 202.208 194.939 1.00 27.82 63 PHE A C 1
ATOM 457 O O . PHE A 1 76 ? 46.416 202.847 195.978 1.00 25.34 63 PHE A O 1
ATOM 465 N N . ASP A 1 77 ? 46.965 202.380 193.847 1.00 25.15 64 ASP A N 1
ATOM 466 C CA . ASP A 1 77 ? 48.070 203.339 193.810 1.00 25.73 64 ASP A CA 1
ATOM 467 C C . ASP A 1 77 ? 47.576 204.770 194.027 1.00 24.24 64 ASP A C 1
ATOM 468 O O . ASP A 1 77 ? 48.208 205.528 194.725 1.00 24.32 64 ASP A O 1
ATOM 473 N N . PHE A 1 78 ? 46.448 205.125 193.408 1.00 23.01 65 PHE A N 1
ATOM 474 C CA . PHE A 1 78 ? 45.853 206.455 193.560 1.00 21.13 65 PHE A CA 1
ATOM 475 C C . PHE A 1 78 ? 45.397 206.666 194.992 1.00 20.44 65 PHE A C 1
ATOM 476 O O . PHE A 1 78 ? 45.606 207.733 195.562 1.00 19.89 65 PHE A O 1
ATOM 484 N N . ALA A 1 79 ? 44.805 205.635 195.578 1.00 21.98 66 ALA A N 1
ATOM 485 C CA . ALA A 1 79 ? 44.332 205.700 196.967 1.00 20.35 66 ALA A CA 1
ATOM 486 C C . ALA A 1 79 ? 45.484 205.909 197.963 1.00 25.73 66 ALA A C 1
ATOM 487 O O . ALA A 1 79 ? 45.374 206.716 198.897 1.00 24.05 66 ALA A O 1
ATOM 489 N N . MET A 1 80 ? 46.611 205.226 197.752 1.00 23.75 67 MET A N 1
ATOM 490 C CA . MET A 1 80 ? 47.751 205.393 198.647 1.00 22.96 67 MET A CA 1
ATOM 491 C C . MET A 1 80 ? 48.384 206.771 198.507 1.00 23.20 67 MET A C 1
ATOM 492 O O . MET A 1 80 ? 48.823 207.356 199.507 1.00 25.32 67 MET A O 1
ATOM 497 N N . HIS A 1 81 ? 48.432 207.288 197.279 1.00 20.65 68 HIS A N 1
ATOM 498 C CA . HIS A 1 81 ? 48.886 208.638 197.002 1.00 22.51 68 HIS A CA 1
ATOM 499 C C . HIS A 1 81 ? 48.001 209.666 197.731 1.00 23.72 68 HIS A C 1
ATOM 500 O O . HIS A 1 81 ? 48.513 210.604 198.362 1.00 22.79 68 HIS A O 1
ATOM 507 N N . SER A 1 82 ? 46.678 209.480 197.681 1.00 22.05 69 SER A N 1
ATOM 508 C CA . SER A 1 82 ? 45.783 210.442 198.347 1.00 21.66 69 SER A CA 1
ATOM 509 C C . SER A 1 82 ? 45.951 210.378 199.877 1.00 20.97 69 SER A C 1
ATOM 510 O O . SER A 1 82 ? 45.931 211.405 200.558 1.00 21.42 69 SER A O 1
ATOM 513 N N . GLN A 1 83 ? 46.170 209.179 200.403 1.00 23.53 70 GLN A N 1
ATOM 514 C CA . GLN A 1 83 ? 46.391 208.983 201.836 1.00 25.90 70 GLN A CA 1
ATOM 515 C C . GLN A 1 83 ? 47.633 209.761 202.301 1.00 28.03 70 GLN A C 1
ATOM 516 O O . GLN A 1 83 ? 47.604 210.434 203.338 1.00 24.04 70 GLN A O 1
ATOM 522 N N . ARG A 1 84 ? 48.709 209.696 201.513 1.00 28.90 71 ARG A N 1
ATOM 523 C CA . ARG A 1 84 ? 49.940 210.445 201.802 1.00 29.24 71 ARG A CA 1
ATOM 524 C C . ARG A 1 84 ? 49.730 211.942 201.736 1.00 27.58 71 ARG A C 1
ATOM 525 O O . ARG A 1 84 ? 50.357 212.676 202.499 1.00 27.09 71 ARG A O 1
ATOM 533 N N . LEU A 1 85 ? 48.839 212.397 200.850 1.00 26.83 72 LEU A N 1
ATOM 534 C CA . LEU A 1 85 ? 48.530 213.825 200.730 1.00 25.21 72 LEU A CA 1
ATOM 535 C C . LEU A 1 85 ? 47.856 214.398 201.992 1.00 23.34 72 LEU A C 1
ATOM 536 O O . LEU A 1 85 ? 47.964 215.599 202.243 1.00 23.66 72 LEU A O 1
ATOM 541 N N . TYR A 1 86 ? 47.184 213.545 202.773 1.00 24.08 73 TYR A N 1
ATOM 542 C CA . TYR A 1 86 ? 46.562 213.955 204.040 1.00 23.00 73 TYR A CA 1
ATOM 543 C C . TYR A 1 86 ? 47.626 214.291 205.101 1.00 27.21 73 TYR A C 1
ATOM 544 O O . TYR A 1 86 ? 47.319 214.973 206.066 1.00 26.05 73 TYR A O 1
ATOM 553 N N . LYS A 1 87 ? 48.866 213.808 204.931 1.00 30.65 74 LYS A N 1
ATOM 554 C CA . LYS A 1 87 ? 49.899 213.958 205.977 1.00 32.56 74 LYS A CA 1
ATOM 555 C C . LYS A 1 87 ? 50.015 215.366 206.567 1.00 32.59 74 LYS A C 1
ATOM 556 O O . LYS A 1 87 ? 49.874 215.548 207.785 1.00 37.56 74 LYS A O 1
ATOM 562 N N . GLY A 1 88 ? 50.255 216.371 205.744 1.00 32.24 75 GLY A N 1
ATOM 563 C CA . GLY A 1 88 ? 50.362 217.729 206.286 1.00 30.33 75 GLY A CA 1
ATOM 564 C C . GLY A 1 88 ? 49.120 218.593 206.129 1.00 28.67 75 GLY A C 1
ATOM 565 O O . GLY A 1 88 ? 49.152 219.800 206.375 1.00 27.63 75 GLY A O 1
ATOM 566 N N . LEU A 1 89 ? 48.021 217.971 205.721 1.00 27.47 76 LEU A N 1
ATOM 567 C CA . LEU A 1 89 ? 46.826 218.685 205.266 1.00 27.12 76 LEU A CA 1
ATOM 568 C C . LEU A 1 89 ? 46.083 219.432 206.380 1.00 24.30 76 LEU A C 1
ATOM 569 O O . LEU A 1 89 ? 45.634 220.554 206.171 1.00 24.56 76 LEU A O 1
ATOM 574 N N . GLY A 1 90 ? 45.928 218.792 207.533 1.00 23.96 77 GLY A N 1
ATOM 575 C CA . GLY A 1 90 ? 45.282 219.417 208.679 1.00 25.42 77 GLY A CA 1
ATOM 576 C C . GLY A 1 90 ? 45.887 220.768 209.016 1.00 26.25 77 GLY A C 1
ATOM 577 O O . GLY A 1 90 ? 45.164 221.752 209.203 1.00 24.13 77 GLY A O 1
ATOM 578 N N . GLU A 1 91 ? 47.217 220.817 209.089 1.00 28.90 78 GLU A N 1
ATOM 579 C CA . GLU A 1 91 ? 47.935 222.045 209.429 1.00 29.15 78 GLU A CA 1
ATOM 580 C C . GLU A 1 91 ? 47.801 223.111 208.347 1.00 28.61 78 GLU A C 1
ATOM 581 O O . GLU A 1 91 ? 47.581 224.293 208.646 1.00 29.72 78 GLU A O 1
ATOM 587 N N . GLU A 1 92 ? 47.965 222.696 207.094 1.00 28.96 79 GLU A N 1
ATOM 588 C CA . GLU A 1 92 ? 47.909 223.606 205.937 1.00 28.45 79 GLU A CA 1
ATOM 589 C C . GLU A 1 92 ? 46.557 224.327 205.900 1.00 26.40 79 GLU A C 1
ATOM 590 O O . GLU A 1 92 ? 46.511 225.550 205.741 1.00 28.50 79 GLU A O 1
ATOM 596 N N . LEU A 1 93 ? 45.463 223.581 206.099 1.00 24.88 80 LEU A N 1
ATOM 597 C CA . LEU A 1 93 ? 44.113 224.166 206.018 1.00 23.16 80 LEU A CA 1
ATOM 598 C C . LEU A 1 93 ? 43.750 224.979 207.270 1.00 23.19 80 LEU A C 1
ATOM 599 O O . LEU A 1 93 ? 43.102 226.016 207.164 1.00 25.82 80 LEU A O 1
ATOM 604 N N . TYR A 1 94 ? 44.152 224.511 208.449 1.00 24.25 81 TYR A N 1
ATOM 605 C CA . TYR A 1 94 ? 43.882 225.249 209.696 1.00 24.52 81 TYR A CA 1
ATOM 606 C C . TYR A 1 94 ? 44.517 226.651 209.669 1.00 26.94 81 TYR A C 1
ATOM 607 O O . TYR A 1 94 ? 43.929 227.625 210.150 1.00 25.83 81 TYR A O 1
ATOM 616 N N . ALA A 1 95 ? 45.715 226.751 209.097 1.00 27.03 82 ALA A N 1
ATOM 617 C CA . ALA A 1 95 ? 46.429 228.029 209.015 1.00 31.80 82 ALA A CA 1
ATOM 618 C C . ALA A 1 95 ? 45.657 229.066 208.197 1.00 32.55 82 ALA A C 1
ATOM 619 O O . ALA A 1 95 ? 45.783 230.268 208.442 1.00 35.16 82 ALA A O 1
ATOM 621 N N . LEU A 1 96 ? 44.850 228.601 207.243 1.00 31.50 83 LEU A N 1
ATOM 622 C CA . LEU A 1 96 ? 44.065 229.499 206.409 1.00 31.06 83 LEU A CA 1
ATOM 623 C C . LEU A 1 96 ? 42.598 229.651 206.838 1.00 30.65 83 LEU A C 1
ATOM 624 O O . LEU A 1 96 ? 41.978 230.661 206.524 1.00 34.16 83 LEU A O 1
ATOM 629 N N . SER A 1 97 ? 42.053 228.683 207.573 1.00 28.38 84 SER A N 1
ATOM 630 C CA . SER A 1 97 ? 40.612 228.613 207.818 1.00 26.84 84 SER A CA 1
ATOM 631 C C . SER A 1 97 ? 40.153 228.653 209.278 1.00 27.94 84 SER A C 1
ATOM 632 O O . SER A 1 97 ? 38.962 228.873 209.547 1.00 26.40 84 SER A O 1
ATOM 635 N N . GLY A 1 98 ? 41.054 228.345 210.204 1.00 26.99 85 GLY A N 1
ATOM 636 C CA . GLY A 1 98 ? 40.684 228.198 211.602 1.00 27.17 85 GLY A CA 1
ATOM 637 C C . GLY A 1 98 ? 39.850 226.971 211.911 1.00 24.91 85 GLY A C 1
ATOM 638 O O . GLY A 1 98 ? 39.379 226.828 213.036 1.00 25.76 85 GLY A O 1
ATOM 639 N N . VAL A 1 99 ? 39.713 226.063 210.936 1.00 23.04 86 VAL A N 1
ATOM 640 C CA . VAL A 1 99 ? 38.884 224.861 211.076 1.00 21.47 86 VAL A CA 1
ATOM 641 C C . VAL A 1 99 ? 39.763 223.611 211.196 1.00 21.44 86 VAL A C 1
ATOM 642 O O . VAL A 1 99 ? 40.634 223.367 210.356 1.00 23.91 86 VAL A O 1
ATOM 646 N N . ASP A 1 100 ? 39.509 222.839 212.253 1.00 21.81 87 ASP A N 1
ATOM 647 C CA . ASP A 1 100 ? 40.235 221.618 212.587 1.00 21.02 87 ASP A CA 1
ATOM 648 C C . ASP A 1 100 ? 39.542 220.416 211.931 1.00 23.41 87 ASP A C 1
ATOM 649 O O . ASP A 1 100 ? 38.353 220.174 212.200 1.00 22.26 87 ASP A O 1
ATOM 654 N N . ILE A 1 101 ? 40.272 219.649 211.109 1.00 20.47 88 ILE A N 1
ATOM 655 C CA . ILE A 1 101 ? 39.692 218.468 210.427 1.00 18.81 88 ILE A CA 1
ATOM 656 C C . ILE A 1 101 ? 39.488 217.240 211.307 1.00 20.13 88 ILE A C 1
ATOM 657 O O . ILE A 1 101 ? 38.915 216.249 210.840 1.00 18.75 88 ILE A O 1
ATOM 662 N N . ARG A 1 102 ? 39.958 217.310 212.557 1.00 22.05 89 ARG A N 1
ATOM 663 C CA . ARG A 1 102 ? 39.765 216.270 213.575 1.00 23.22 89 ARG A CA 1
ATOM 664 C C . ARG A 1 102 ? 40.335 214.894 213.156 1.00 24.47 89 ARG A C 1
ATOM 665 O O . ARG A 1 102 ? 39.608 213.900 213.052 1.00 25.92 89 ARG A O 1
ATOM 673 N N . GLN A 1 103 ? 41.643 214.863 212.909 1.00 24.71 90 GLN A N 1
ATOM 674 C CA . GLN A 1 103 ? 42.341 213.643 212.521 1.00 22.07 90 GLN A CA 1
ATOM 675 C C . GLN A 1 103 ? 42.637 212.766 213.729 1.00 19.76 90 GLN A C 1
ATOM 676 O O . GLN A 1 103 ? 43.137 213.246 214.743 1.00 22.06 90 GLN A O 1
ATOM 682 N N . HIS A 1 104 ? 42.326 211.479 213.611 1.00 20.94 91 HIS A N 1
ATOM 683 C CA . HIS A 1 104 ? 42.555 210.484 214.648 1.00 19.87 91 HIS A CA 1
ATOM 684 C C . HIS A 1 104 ? 43.472 209.378 214.091 1.00 22.84 91 HIS A C 1
ATOM 685 O O . HIS A 1 104 ? 43.066 208.603 213.227 1.00 20.59 91 HIS A O 1
ATOM 692 N N . ASN A 1 105 ? 44.691 209.302 214.621 1.00 24.98 92 ASN A N 1
ATOM 693 C CA . ASN A 1 105 ? 45.744 208.415 214.094 1.00 25.42 92 ASN A CA 1
ATOM 694 C C . ASN A 1 105 ? 45.886 207.046 214.776 1.00 27.85 92 ASN A C 1
ATOM 695 O O . ASN A 1 105 ? 46.971 206.466 214.794 1.00 28.26 92 ASN A O 1
ATOM 700 N N . GLY A 1 106 ? 44.792 206.501 215.289 1.00 25.46 93 GLY A N 1
ATOM 701 C CA . GLY A 1 106 ? 44.809 205.205 215.947 1.00 27.76 93 GLY A CA 1
ATOM 702 C C . GLY A 1 106 ? 45.023 204.028 215.009 1.00 28.02 93 GLY A C 1
ATOM 703 O O . GLY A 1 106 ? 45.619 203.022 215.400 1.00 28.66 93 GLY A O 1
ATOM 704 N N . GLY A 1 107 ? 44.557 204.156 213.770 1.00 25.33 94 GLY A N 1
ATOM 705 C CA . GLY A 1 107 ? 44.567 203.063 212.813 1.00 23.45 94 GLY A CA 1
ATOM 706 C C . GLY A 1 107 ? 43.392 202.113 212.894 1.00 24.74 94 GLY A C 1
ATOM 707 O O . GLY A 1 107 ? 42.437 202.341 213.651 1.00 24.28 94 GLY A O 1
ATOM 708 N N . MET A 1 108 ? 43.475 201.029 212.113 1.00 22.34 95 MET A N 1
ATOM 709 C CA . MET A 1 108 ? 42.368 200.105 211.898 1.00 21.95 95 MET A CA 1
ATOM 710 C C . MET A 1 108 ? 42.736 198.637 212.123 1.00 24.29 95 MET A C 1
ATOM 711 O O . MET A 1 108 ? 43.764 198.183 211.628 1.00 23.63 95 MET A O 1
ATOM 716 N N . PHE A 1 109 ? 41.888 197.918 212.854 1.00 24.59 96 PHE A N 1
ATOM 717 C CA . PHE A 1 109 ? 41.858 196.447 212.845 1.00 24.01 96 PHE A CA 1
ATOM 718 C C . PHE A 1 109 ? 40.772 195.999 211.875 1.00 25.33 96 PHE A C 1
ATOM 719 O O . PHE A 1 109 ? 39.574 196.215 212.133 1.00 24.31 96 PHE A O 1
ATOM 727 N N . LYS A 1 110 ? 41.183 195.385 210.763 1.00 25.14 97 LYS A N 1
ATOM 728 C CA . LYS A 1 110 ? 40.282 194.602 209.914 1.00 28.05 97 LYS A CA 1
ATOM 729 C C . LYS A 1 110 ? 40.127 193.193 210.497 1.00 28.77 97 LYS A C 1
ATOM 730 O O . LYS A 1 110 ? 41.035 192.369 210.394 1.00 28.41 97 LYS A O 1
ATOM 736 N N . LEU A 1 111 ? 38.976 192.944 211.111 1.00 25.91 98 LEU A N 1
ATOM 737 C CA . LEU A 1 111 ? 38.694 191.723 211.843 1.00 27.52 98 LEU A CA 1
ATOM 738 C C . LEU A 1 111 ? 38.432 190.504 210.947 1.00 27.92 98 LEU A C 1
ATOM 739 O O . LEU A 1 111 ? 37.876 190.632 209.861 1.00 27.88 98 LEU A O 1
ATOM 744 N N . ALA A 1 112 ? 38.810 189.325 211.440 1.00 30.24 99 ALA A N 1
ATOM 745 C CA . ALA A 1 112 ? 38.403 188.048 210.851 1.00 29.30 99 ALA A CA 1
ATOM 746 C C . ALA A 1 112 ? 37.474 187.302 211.814 1.00 29.99 99 ALA A C 1
ATOM 747 O O . ALA A 1 112 ? 37.682 187.334 213.024 1.00 32.64 99 ALA A O 1
ATOM 749 N N . PHE A 1 113 ? 36.443 186.661 211.275 1.00 30.09 100 PHE A N 1
ATOM 750 C CA . PHE A 1 113 ? 35.516 185.827 212.051 1.00 33.84 100 PHE A CA 1
ATOM 751 C C . PHE A 1 113 ? 35.453 184.385 211.499 1.00 35.95 100 PHE A C 1
ATOM 752 O O . PHE A 1 113 ? 34.556 183.615 211.851 1.00 36.30 100 PHE A O 1
ATOM 760 N N . SER A 1 114 ? 36.400 184.035 210.626 1.00 39.47 101 SER A N 1
ATOM 761 C CA . SER A 1 114 ? 36.496 182.676 210.068 1.00 41.51 101 SER A CA 1
ATOM 762 C C . SER A 1 114 ? 37.890 182.434 209.478 1.00 43.77 101 SER A C 1
ATOM 763 O O . SER A 1 114 ? 38.671 183.375 209.322 1.00 40.89 101 SER A O 1
ATOM 766 N N . GLU A 1 115 ? 38.204 181.180 209.149 1.00 44.88 102 GLU A N 1
ATOM 767 C CA . GLU A 1 115 ? 39.482 180.875 208.505 1.00 46.73 102 GLU A CA 1
ATOM 768 C C . GLU A 1 115 ? 39.493 181.441 207.072 1.00 43.98 102 GLU A C 1
ATOM 769 O O . GLU A 1 115 ? 40.522 181.895 206.597 1.00 45.24 102 GLU A O 1
ATOM 775 N N . GLU A 1 116 ? 38.342 181.439 206.408 1.00 42.38 103 GLU A N 1
ATOM 776 C CA . GLU A 1 116 ? 38.201 182.087 205.100 1.00 42.83 103 GLU A CA 1
ATOM 777 C C . GLU A 1 116 ? 38.533 183.596 205.161 1.00 40.51 103 GLU A C 1
ATOM 778 O O . GLU A 1 116 ? 39.129 184.128 204.222 1.00 37.27 103 GLU A O 1
ATOM 784 N N . ASP A 1 117 ? 38.159 184.271 206.260 1.00 38.78 104 ASP A N 1
ATOM 785 C CA . ASP A 1 117 ? 38.475 185.695 206.451 1.00 36.72 104 ASP A CA 1
ATOM 786 C C . ASP A 1 117 ? 39.977 185.845 206.614 1.00 35.47 104 ASP A C 1
ATOM 787 O O . ASP A 1 117 ? 40.592 186.738 206.025 1.00 36.18 104 ASP A O 1
ATOM 792 N N . VAL A 1 118 ? 40.567 184.962 207.413 1.00 34.21 105 VAL A N 1
ATOM 793 C CA . VAL A 1 118 ? 41.997 184.994 207.668 1.00 36.38 105 VAL A CA 1
ATOM 794 C C . VAL A 1 118 ? 42.785 184.870 206.360 1.00 38.60 105 VAL A C 1
ATOM 795 O O . VAL A 1 118 ? 43.685 185.654 206.120 1.00 36.42 105 VAL A O 1
ATOM 799 N N . LEU A 1 119 ? 42.432 183.924 205.495 1.00 41.10 106 LEU A N 1
ATOM 800 C CA . LEU A 1 119 ? 43.219 183.714 204.268 1.00 43.84 106 LEU A CA 1
ATOM 801 C C . LEU A 1 119 ? 43.162 184.931 203.338 1.00 42.84 106 LEU A C 1
ATOM 802 O O . LEU A 1 119 ? 44.171 185.317 202.745 1.00 41.52 106 LEU A O 1
ATOM 807 N N . GLN A 1 120 ? 41.981 185.540 203.245 1.00 43.66 107 GLN A N 1
ATOM 808 C CA . GLN A 1 120 ? 41.755 186.728 202.412 1.00 42.72 107 GLN A CA 1
ATOM 809 C C . GLN A 1 120 ? 42.561 187.931 202.913 1.00 39.81 107 GLN A C 1
ATOM 810 O O . GLN A 1 120 ? 43.216 188.604 202.127 1.00 37.91 107 GLN A O 1
ATOM 816 N N . LEU A 1 121 ? 42.524 188.186 204.219 1.00 37.13 108 LEU A N 1
ATOM 817 C CA . LEU A 1 121 ? 43.231 189.326 204.807 1.00 37.96 108 LEU A CA 1
ATOM 818 C C . LEU A 1 121 ? 44.755 189.143 204.785 1.00 36.88 108 LEU A C 1
ATOM 819 O O . LEU A 1 121 ? 45.506 190.104 204.682 1.00 34.17 108 LEU A O 1
ATOM 824 N N . ARG A 1 122 ? 45.216 187.900 204.883 1.00 38.08 109 ARG A N 1
ATOM 825 C CA . ARG A 1 122 ? 46.654 187.648 204.945 1.00 38.85 109 ARG A CA 1
ATOM 826 C C . ARG A 1 122 ? 47.314 187.754 203.565 1.00 38.67 109 ARG A C 1
ATOM 827 O O . ARG A 1 122 ? 48.543 187.796 203.455 1.00 37.80 109 ARG A O 1
ATOM 835 N N . GLN A 1 123 ? 46.497 187.842 202.517 1.00 36.23 110 GLN A N 1
ATOM 836 C CA . GLN A 1 123 ? 46.999 188.207 201.192 1.00 38.80 110 GLN A CA 1
ATOM 837 C C . GLN A 1 123 ? 47.669 189.576 201.178 1.00 37.79 110 GLN A C 1
ATOM 838 O O . GLN A 1 123 ? 48.471 189.847 200.295 1.00 37.87 110 GLN A O 1
ATOM 844 N N . MET A 1 124 ? 47.350 190.428 202.156 1.00 36.33 111 MET A N 1
ATOM 845 C CA . MET A 1 124 ? 47.980 191.742 202.293 1.00 36.14 111 MET A CA 1
ATOM 846 C C . MET A 1 124 ? 49.290 191.745 203.102 1.00 37.97 111 MET A C 1
ATOM 847 O O . MET A 1 124 ? 49.900 192.796 203.271 1.00 35.59 111 MET A O 1
ATOM 852 N N . ASP A 1 125 ? 49.728 190.590 203.603 1.00 40.79 112 ASP A N 1
ATOM 853 C CA . ASP A 1 125 ? 50.881 190.532 204.517 1.00 42.63 112 ASP A CA 1
ATOM 854 C C . ASP A 1 125 ? 52.177 191.109 203.942 1.00 42.62 112 ASP A C 1
ATOM 855 O O . ASP A 1 125 ? 52.977 191.679 204.683 1.00 44.51 112 ASP A O 1
ATOM 860 N N . ASP A 1 126 ? 52.377 190.964 202.634 1.00 43.07 113 ASP A N 1
ATOM 861 C CA . ASP A 1 126 ? 53.595 191.468 201.969 1.00 43.02 113 ASP A CA 1
ATOM 862 C C . ASP A 1 126 ? 53.691 193.002 201.864 1.00 42.38 113 ASP A C 1
ATOM 863 O O . ASP A 1 126 ? 54.762 193.538 201.597 1.00 40.34 113 ASP A O 1
ATOM 868 N N . LEU A 1 127 ? 52.579 193.705 202.076 1.00 40.44 114 LEU A N 1
ATOM 869 C CA . LEU A 1 127 ? 52.591 195.164 202.133 1.00 39.85 114 LEU A CA 1
ATOM 870 C C . LEU A 1 127 ? 53.242 195.622 203.433 1.00 40.89 114 LEU A C 1
ATOM 871 O O . LEU A 1 127 ? 52.925 195.102 204.501 1.00 40.00 114 LEU A O 1
ATOM 876 N N . ASP A 1 128 ? 54.135 196.603 203.349 1.00 42.05 115 ASP A N 1
ATOM 877 C CA . ASP A 1 128 ? 54.795 197.144 204.546 1.00 46.60 115 ASP A CA 1
ATOM 878 C C . ASP A 1 128 ? 53.797 197.899 205.443 1.00 46.08 115 ASP A C 1
ATOM 879 O O . ASP A 1 128 ? 54.043 198.103 206.637 1.00 42.43 115 ASP A O 1
ATOM 884 N N . SER A 1 129 ? 52.675 198.296 204.845 1.00 44.42 116 SER A N 1
ATOM 885 C CA . SER A 1 129 ? 51.648 199.079 205.524 1.00 44.92 116 SER A CA 1
ATOM 886 C C . SER A 1 129 ? 50.692 198.242 206.408 1.00 45.80 116 SER A C 1
ATOM 887 O O . SER A 1 129 ? 49.779 198.796 207.026 1.00 46.83 116 SER A O 1
ATOM 890 N N . VAL A 1 130 ? 50.917 196.928 206.488 1.00 43.11 117 VAL A N 1
ATOM 891 C CA . VAL A 1 130 ? 50.013 196.015 207.185 1.00 41.70 117 VAL A CA 1
ATOM 892 C C . VAL A 1 130 ? 50.767 194.979 208.034 1.00 41.87 117 VAL A C 1
ATOM 893 O O . VAL A 1 130 ? 51.814 194.480 207.619 1.00 41.01 117 VAL A O 1
ATOM 897 N N . SER A 1 131 ? 50.229 194.655 209.209 1.00 39.93 118 SER A N 1
ATOM 898 C CA . SER A 1 131 ? 50.736 193.540 210.029 1.00 40.76 118 SER A CA 1
ATOM 899 C C . SER A 1 131 ? 49.586 192.674 210.556 1.00 39.29 118 SER A C 1
ATOM 900 O O . SER A 1 131 ? 48.575 193.191 211.036 1.00 39.40 118 SER A O 1
ATOM 903 N N . TRP A 1 132 ? 49.749 191.356 210.469 1.00 36.54 119 TRP A N 1
ATOM 904 C CA . TRP A 1 132 ? 48.773 190.421 211.005 1.00 35.35 119 TRP A CA 1
ATOM 905 C C . TRP A 1 132 ? 48.896 190.272 212.532 1.00 36.28 119 TRP A C 1
ATOM 906 O O . TRP A 1 132 ? 50.006 190.141 213.073 1.00 36.64 119 TRP A O 1
ATOM 917 N N . TYR A 1 133 ? 47.74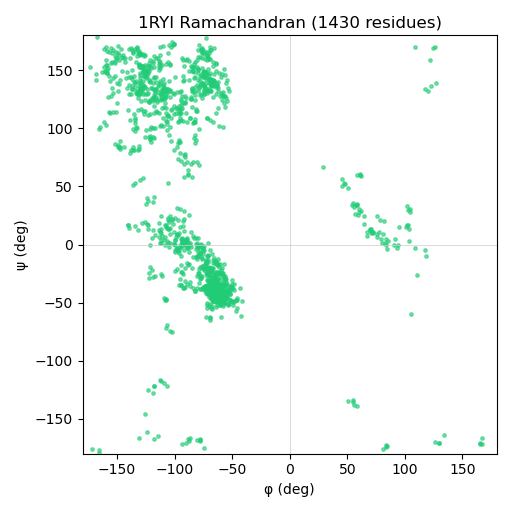7 190.313 213.204 1.00 33.12 120 TYR A N 1
ATOM 918 C CA . TYR A 1 133 ? 47.632 190.165 214.658 1.00 33.67 120 TYR A CA 1
ATOM 919 C C . TYR A 1 133 ? 46.829 188.904 214.948 1.00 35.43 120 TYR A C 1
ATOM 920 O O . TYR A 1 133 ? 45.774 188.685 214.344 1.00 33.85 120 TYR A O 1
ATOM 929 N N . SER A 1 134 ? 47.308 188.075 215.880 1.00 35.47 121 SER A N 1
ATOM 930 C CA . SER A 1 134 ? 46.545 186.905 216.318 1.00 35.73 121 SER A CA 1
ATOM 931 C C . SER A 1 134 ? 45.349 187.354 217.156 1.00 33.90 121 SER A C 1
ATOM 932 O O . SER A 1 134 ? 45.306 188.484 217.612 1.00 36.86 121 SER A O 1
ATOM 935 N N . LYS A 1 135 ? 44.404 186.450 217.370 1.00 33.97 122 LYS A N 1
ATOM 936 C CA . LYS A 1 135 ? 43.282 186.686 218.277 1.00 36.68 122 LYS A CA 1
ATOM 937 C C . LYS A 1 135 ? 43.744 187.287 219.602 1.00 38.41 122 LYS A C 1
ATOM 938 O O . LYS A 1 135 ? 43.166 188.260 220.080 1.00 37.22 122 LYS A O 1
ATOM 944 N N . GLU A 1 136 ? 44.801 186.721 220.181 1.00 38.76 123 GLU A N 1
ATOM 945 C CA . GLU A 1 136 ? 45.271 187.154 221.503 1.00 39.97 123 GLU A CA 1
ATOM 946 C C . GLU A 1 136 ? 45.940 188.514 221.437 1.00 36.99 123 GLU A C 1
ATOM 947 O O . GLU A 1 136 ? 45.821 189.313 222.365 1.00 40.12 123 GLU A O 1
ATOM 953 N N . GLU A 1 137 ? 46.646 188.772 220.341 1.00 36.94 124 GLU A N 1
ATOM 954 C CA . GLU A 1 137 ? 47.335 190.049 220.143 1.00 36.98 124 GLU A CA 1
ATOM 955 C C . GLU A 1 137 ? 46.339 191.195 219.932 1.00 35.73 124 GLU A C 1
ATOM 956 O O . GLU A 1 137 ? 46.584 192.325 220.363 1.00 37.54 124 GLU A O 1
ATOM 962 N N . VAL A 1 138 ? 45.218 190.894 219.288 1.00 33.83 125 VAL A N 1
ATOM 963 C CA . VAL A 1 138 ? 44.169 191.886 219.084 1.00 34.85 125 VAL A CA 1
ATOM 964 C C . VAL A 1 138 ? 43.554 192.258 220.435 1.00 36.11 125 VAL A C 1
ATOM 965 O O . VAL A 1 138 ? 43.425 193.437 220.739 1.00 33.62 125 VAL A O 1
ATOM 969 N N . LEU A 1 139 ? 43.202 191.254 221.244 1.00 37.09 126 LEU A N 1
ATOM 970 C CA . LEU A 1 139 ? 42.501 191.494 222.511 1.00 38.38 126 LEU A CA 1
ATOM 971 C C . LEU A 1 139 ? 43.365 192.174 223.569 1.00 38.49 126 LEU A C 1
ATOM 972 O O . LEU A 1 139 ? 42.840 192.794 224.488 1.00 36.58 126 LEU A O 1
ATOM 977 N N . GLU A 1 140 ? 44.683 192.108 223.429 1.00 38.74 127 GLU A N 1
ATOM 978 C CA . GLU A 1 140 ? 45.551 192.823 224.357 1.00 40.34 127 GLU A CA 1
ATOM 979 C C . GLU A 1 140 ? 45.469 194.330 224.085 1.00 38.50 127 GLU A C 1
ATOM 980 O O . GLU A 1 140 ? 45.535 195.143 225.009 1.00 37.46 127 GLU A O 1
ATOM 986 N N . LYS A 1 141 ? 45.321 194.695 222.815 1.00 35.16 128 LYS A N 1
ATOM 987 C CA . LYS A 1 141 ? 45.191 196.094 222.425 1.00 33.68 128 LYS A CA 1
ATOM 988 C C . LYS A 1 141 ? 43.759 196.604 222.581 1.00 31.25 128 LYS A C 1
ATOM 989 O O . LYS A 1 141 ? 43.566 197.749 222.997 1.00 31.79 128 LYS A O 1
ATOM 995 N N . GLU A 1 142 ? 42.776 195.765 222.229 1.00 28.84 129 GLU A N 1
ATOM 996 C CA . GLU A 1 142 ? 41.351 196.109 222.319 1.00 28.29 129 GLU A CA 1
ATOM 997 C C . GLU A 1 142 ? 40.573 195.004 223.009 1.00 27.54 129 GLU A C 1
ATOM 998 O O . GLU A 1 142 ? 39.958 194.145 222.352 1.00 27.72 129 GLU A O 1
ATOM 1004 N N . PRO A 1 143 ? 40.614 194.992 224.342 1.00 30.10 130 PRO A N 1
ATOM 1005 C CA . PRO A 1 143 ? 39.950 193.941 225.132 1.00 31.46 130 PRO A CA 1
ATOM 1006 C C . PRO A 1 143 ? 38.455 193.776 224.900 1.00 31.53 130 PRO A C 1
ATOM 1007 O O . PRO A 1 143 ? 37.925 192.733 225.288 1.00 30.97 130 PRO A O 1
ATOM 1011 N N . TYR A 1 144 ? 37.786 194.762 224.299 1.00 29.03 131 TYR A N 1
ATOM 1012 C CA . TYR A 1 144 ? 36.333 194.692 224.118 1.00 28.66 131 TYR A CA 1
ATOM 1013 C C . TYR A 1 144 ? 35.863 194.260 222.726 1.00 27.44 131 TYR A C 1
ATOM 1014 O O . TYR A 1 144 ? 34.667 194.024 222.511 1.00 27.62 131 TYR A O 1
ATOM 1023 N N . ALA A 1 145 ? 36.795 194.121 221.791 1.00 29.58 132 ALA A N 1
ATOM 1024 C CA . ALA A 1 145 ? 36.495 193.450 220.527 1.00 30.13 132 ALA A CA 1
ATOM 1025 C C . ALA A 1 145 ? 35.962 192.038 220.779 1.00 29.05 132 ALA A C 1
ATOM 1026 O O . ALA A 1 145 ? 36.347 191.378 221.750 1.00 28.60 132 ALA A O 1
ATOM 1028 N N . SER A 1 146 ? 35.053 191.590 219.920 1.00 27.15 133 SER A N 1
ATOM 1029 C CA . SER A 1 146 ? 34.366 190.315 220.099 1.00 30.43 133 SER A CA 1
ATOM 1030 C C . SER A 1 146 ? 35.328 189.148 220.292 1.00 31.66 133 SER A C 1
ATOM 1031 O O . SER A 1 146 ? 36.297 188.997 219.545 1.00 31.30 133 SER A O 1
ATOM 1034 N N . GLY A 1 147 ? 35.028 188.312 221.277 1.00 33.80 134 GLY A N 1
ATOM 1035 C CA . GLY A 1 147 ? 35.772 187.086 221.513 1.00 37.32 134 GLY A CA 1
ATOM 1036 C C . GLY A 1 147 ? 35.562 185.993 220.476 1.00 36.77 134 GLY A C 1
ATOM 1037 O O . GLY A 1 147 ? 36.136 184.907 220.609 1.00 38.48 134 GLY A O 1
ATOM 1038 N N . ASP A 1 148 ? 34.755 186.252 219.449 1.00 36.45 135 ASP A N 1
ATOM 1039 C CA . ASP A 1 148 ? 34.576 185.296 218.352 1.00 35.22 135 ASP A CA 1
ATOM 1040 C C . ASP A 1 148 ? 35.512 185.530 217.148 1.00 36.91 135 ASP A C 1
ATOM 1041 O O . ASP A 1 148 ? 35.381 184.847 216.122 1.00 36.66 135 ASP A O 1
ATOM 1046 N N . ILE A 1 149 ? 36.439 186.483 217.259 1.00 34.79 136 ILE A N 1
ATOM 1047 C CA . ILE A 1 149 ? 37.367 186.786 216.165 1.00 35.67 136 ILE A CA 1
ATOM 1048 C C . ILE A 1 149 ? 38.469 185.737 216.065 1.00 37.50 136 ILE A C 1
ATOM 1049 O O . ILE A 1 149 ? 38.700 184.986 217.000 1.00 37.72 136 ILE A O 1
ATOM 1054 N N . PHE A 1 150 ? 39.160 185.736 214.932 1.00 38.05 137 PHE A N 1
ATOM 1055 C CA . PHE A 1 150 ? 40.246 184.803 214.651 1.00 37.59 137 PHE A CA 1
ATOM 1056 C C . PHE A 1 150 ? 41.582 185.541 214.590 1.00 38.47 137 PHE A C 1
ATOM 1057 O O . PHE A 1 150 ? 42.615 184.919 214.378 1.00 41.40 137 PHE A O 1
ATOM 1065 N N . GLY A 1 151 ? 41.553 186.860 214.815 1.00 36.23 138 GLY A N 1
ATOM 1066 C CA . GLY A 1 151 ? 42.683 187.756 214.586 1.00 33.43 138 GLY A CA 1
ATOM 1067 C C . GLY A 1 151 ? 42.245 188.962 213.761 1.00 31.61 138 GLY A C 1
ATOM 1068 O O . GLY A 1 151 ? 41.060 189.166 213.525 1.00 31.28 138 GLY A O 1
ATOM 1069 N N . ALA A 1 152 ? 43.199 189.767 213.318 1.00 32.48 139 ALA A N 1
ATOM 1070 C CA . ALA A 1 152 ? 42.894 190.956 212.520 1.00 31.85 139 ALA A CA 1
ATOM 1071 C C . ALA A 1 152 ? 44.133 191.461 211.792 1.00 28.84 139 ALA A C 1
ATOM 1072 O O . ALA A 1 152 ? 45.235 191.317 212.315 1.00 33.08 139 ALA A O 1
ATOM 1074 N N . SER A 1 153 ? 43.971 192.057 210.607 1.00 27.40 140 SER A N 1
ATOM 1075 C CA . SER A 1 153 ? 45.051 192.820 209.997 1.00 27.59 140 SER A CA 1
ATOM 1076 C C . SER A 1 153 ? 45.039 194.194 210.617 1.00 29.01 140 SER A C 1
ATOM 1077 O O . SER A 1 153 ? 43.981 194.826 210.669 1.00 28.80 140 SER A O 1
ATOM 1080 N N . PHE A 1 154 ? 46.198 194.644 211.103 1.00 28.90 141 PHE A N 1
ATOM 1081 C CA . PHE A 1 154 ? 46.379 196.002 211.587 1.00 27.93 141 PHE A CA 1
ATOM 1082 C C . PHE A 1 154 ? 46.940 196.902 210.504 1.00 29.82 141 PHE A C 1
ATOM 1083 O O . PHE A 1 154 ? 48.046 196.677 209.992 1.00 29.37 141 PHE A O 1
ATOM 1091 N N . ILE A 1 155 ? 46.180 197.938 210.176 1.00 28.39 142 ILE A N 1
ATOM 1092 C CA . ILE A 1 155 ? 46.548 198.885 209.135 1.00 28.68 142 ILE A CA 1
ATOM 1093 C C . ILE A 1 155 ? 46.734 200.257 209.777 1.00 29.36 142 ILE A C 1
ATOM 1094 O O . ILE A 1 155 ? 45.771 200.971 210.056 1.00 26.23 142 ILE A O 1
ATOM 1099 N N . GLN A 1 156 ? 47.993 200.612 210.005 1.00 29.03 143 GLN A N 1
ATOM 1100 C CA . GLN A 1 156 ? 48.375 201.759 210.820 1.00 31.31 143 GLN A CA 1
ATOM 1101 C C . GLN A 1 156 ? 47.942 203.083 210.196 1.00 28.68 143 GLN A C 1
ATOM 1102 O O . GLN A 1 156 ? 47.509 203.983 210.907 1.00 28.29 143 GLN A O 1
ATOM 1108 N N . ASP A 1 157 ? 48.021 203.199 208.876 1.00 26.50 144 ASP A N 1
ATOM 1109 C CA . ASP A 1 157 ? 47.768 204.493 208.211 1.00 29.15 144 ASP A CA 1
ATOM 1110 C C . ASP A 1 157 ? 46.330 204.705 207.693 1.00 22.51 144 ASP A C 1
ATOM 1111 O O . ASP A 1 157 ? 46.049 205.768 207.151 1.00 22.29 144 ASP A O 1
ATOM 1116 N N . ASP A 1 158 ? 45.463 203.713 207.850 1.00 22.19 145 ASP A N 1
ATOM 1117 C CA . ASP A 1 158 ? 44.045 203.816 207.473 1.00 22.87 145 ASP A CA 1
ATOM 1118 C C . ASP A 1 158 ? 43.316 204.453 208.680 1.00 21.10 145 ASP A C 1
ATOM 1119 O O . ASP A 1 158 ? 42.535 203.804 209.398 1.00 22.08 145 ASP A O 1
ATOM 1124 N N . VAL A 1 159 ? 43.621 205.728 208.871 1.00 20.91 146 VAL A N 1
ATOM 1125 C CA . VAL A 1 159 ? 43.157 206.558 209.995 1.00 19.55 146 VAL A CA 1
ATOM 1126 C C . VAL A 1 159 ? 41.810 207.185 209.610 1.00 19.25 146 VAL A C 1
ATOM 1127 O O . VAL A 1 159 ? 41.215 206.766 208.622 1.00 19.89 146 VAL A O 1
ATOM 1131 N N . HIS A 1 160 ? 41.313 208.151 210.389 1.00 19.74 147 HIS A N 1
ATOM 1132 C CA . HIS A 1 160 ? 40.066 208.825 210.039 1.00 18.46 147 HIS A CA 1
ATOM 1133 C C . HIS A 1 160 ? 40.052 210.321 210.369 1.00 19.49 147 HIS A C 1
ATOM 1134 O O . HIS A 1 160 ? 40.870 210.825 211.148 1.00 19.26 147 HIS A O 1
ATOM 1141 N N . VAL A 1 161 ? 39.135 211.021 209.711 1.00 17.71 148 VAL A N 1
ATOM 1142 C CA . VAL A 1 161 ? 38.951 212.469 209.841 1.00 17.56 148 VAL A CA 1
ATOM 1143 C C . VAL A 1 161 ? 37.428 212.723 209.932 1.00 19.61 148 VAL A C 1
ATOM 1144 O O . VAL A 1 161 ? 36.652 211.837 209.635 1.00 20.31 148 VAL A O 1
ATOM 1148 N N . GLU A 1 162 ? 37.006 213.908 210.363 1.00 16.62 149 GLU A N 1
ATOM 1149 C CA . GLU A 1 162 ? 35.575 214.251 210.327 1.00 19.14 149 GLU A CA 1
ATOM 1150 C C . GLU A 1 162 ? 35.266 214.982 209.012 1.00 16.81 149 GLU A C 1
ATOM 1151 O O . GLU A 1 162 ? 35.677 216.131 208.816 1.00 18.05 149 GLU A O 1
ATOM 1157 N N . PRO A 1 163 ? 34.594 214.294 208.089 1.00 18.57 150 PRO A N 1
ATOM 1158 C CA . PRO A 1 163 ? 34.434 214.782 206.714 1.00 18.17 150 PRO A CA 1
ATOM 1159 C C . PRO A 1 163 ? 33.752 216.120 206.554 1.00 17.34 150 PRO A C 1
ATOM 1160 O O . PRO A 1 163 ? 34.197 216.875 205.706 1.00 16.86 150 PRO A O 1
ATOM 1164 N N . TYR A 1 164 ? 32.695 216.404 207.307 1.00 16.10 151 TYR A N 1
ATOM 1165 C CA . TYR A 1 164 ? 32.069 217.734 207.227 1.00 17.12 151 TYR A CA 1
ATOM 1166 C C . TYR A 1 164 ? 33.108 218.839 207.446 1.00 18.29 151 TYR A C 1
ATOM 1167 O O . TYR A 1 164 ? 33.074 219.859 206.750 1.00 19.68 151 TYR A O 1
ATOM 1176 N N . PHE A 1 165 ? 34.018 218.637 208.408 1.00 15.53 152 PHE A N 1
ATOM 1177 C CA . PHE A 1 165 ? 35.035 219.637 208.750 1.00 16.91 152 PHE A CA 1
ATOM 1178 C C . PHE A 1 165 ? 36.217 219.693 207.775 1.00 18.03 152 PHE A C 1
ATOM 1179 O O . PHE A 1 165 ? 36.762 220.751 207.568 1.00 19.41 152 PHE A O 1
ATOM 1187 N N . VAL A 1 166 ? 36.574 218.579 207.136 1.00 19.49 153 VAL A N 1
ATOM 1188 C CA . VAL A 1 166 ? 37.512 218.642 206.016 1.00 19.92 153 VAL A CA 1
ATOM 1189 C C . VAL A 1 166 ? 36.916 219.531 204.939 1.00 18.00 153 VAL A C 1
ATOM 1190 O O . VAL A 1 166 ? 37.629 220.337 204.344 1.00 19.55 153 VAL A O 1
ATOM 1194 N N . CYS A 1 167 ? 35.619 219.373 204.655 1.00 17.65 154 CYS A N 1
ATOM 1195 C CA . CYS A 1 167 ? 34.956 220.170 203.609 1.00 15.63 154 CYS A CA 1
ATOM 1196 C C . CYS A 1 167 ? 34.920 221.667 203.980 1.00 19.94 154 CYS A C 1
ATOM 1197 O O . CYS A 1 167 ? 35.279 222.518 203.161 1.00 19.00 154 CYS A O 1
ATOM 1200 N N . LYS A 1 168 ? 34.510 221.979 205.211 1.00 20.62 155 LYS A N 1
ATOM 1201 C CA . LYS A 1 168 ? 34.451 223.379 205.670 1.00 21.04 155 LYS A CA 1
ATOM 1202 C C . LYS A 1 168 ? 35.825 224.032 205.716 1.00 17.30 155 LYS A C 1
ATOM 1203 O O . LYS A 1 168 ? 35.971 225.214 205.418 1.00 19.79 155 LYS A O 1
ATOM 1209 N N . ALA A 1 169 ? 36.843 223.264 206.068 1.00 19.30 156 ALA A N 1
ATOM 1210 C CA . ALA A 1 169 ? 38.216 223.777 206.084 1.00 18.26 156 ALA A CA 1
ATOM 1211 C C . ALA A 1 169 ? 38.699 224.151 204.670 1.00 20.40 156 ALA A C 1
ATOM 1212 O O . ALA A 1 169 ? 39.317 225.204 204.487 1.00 19.60 156 ALA A O 1
ATOM 1214 N N . TYR A 1 170 ? 38.427 223.269 203.701 1.00 19.46 157 TYR A N 1
ATOM 1215 C CA . TYR A 1 170 ? 38.798 223.479 202.300 1.00 22.09 157 TYR A CA 1
ATOM 1216 C C . TYR A 1 170 ? 38.121 224.718 201.746 1.00 23.39 157 TYR A C 1
ATOM 1217 O O . TYR A 1 170 ? 38.769 225.548 201.101 1.00 22.73 157 TYR A O 1
ATOM 1226 N N . VAL A 1 171 ? 36.817 224.870 202.001 1.00 22.37 158 VAL A N 1
ATOM 1227 C CA . VAL A 1 171 ? 36.103 226.001 201.425 1.00 23.46 158 VAL A CA 1
ATOM 1228 C C . VAL A 1 171 ? 36.456 227.333 202.079 1.00 23.19 158 VAL A C 1
ATOM 1229 O O . VAL A 1 171 ? 36.537 228.336 201.385 1.00 21.26 158 VAL A O 1
ATOM 1233 N N . LYS A 1 172 ? 36.693 227.351 203.388 1.00 22.14 159 LYS A N 1
ATOM 1234 C CA . LYS A 1 172 ? 37.045 228.597 204.069 1.00 23.18 159 LYS A CA 1
ATOM 1235 C C . LYS A 1 172 ? 38.442 229.037 203.620 1.00 19.63 159 LYS A C 1
ATOM 1236 O O . LYS A 1 172 ? 38.669 230.208 203.388 1.00 22.11 159 LYS A O 1
ATOM 1242 N N . ALA A 1 173 ? 39.357 228.084 203.471 1.00 23.29 160 ALA A N 1
ATOM 1243 C CA . ALA A 1 173 ? 40.703 228.355 202.950 1.00 21.99 160 ALA A CA 1
ATOM 1244 C C . ALA A 1 173 ? 40.654 228.895 201.519 1.00 24.00 160 ALA A C 1
ATOM 1245 O O . ALA A 1 173 ? 41.369 229.836 201.182 1.00 26.83 160 ALA A O 1
ATOM 1247 N N . ALA A 1 174 ? 39.826 228.285 200.676 1.00 23.00 161 ALA A N 1
ATOM 1248 C CA . ALA A 1 174 ? 39.652 228.751 199.311 1.00 24.57 161 ALA A CA 1
ATOM 1249 C C . ALA A 1 174 ? 39.199 230.220 199.290 1.00 27.21 161 ALA A C 1
ATOM 1250 O O . ALA A 1 174 ? 39.728 231.023 198.504 1.00 26.65 161 ALA A O 1
ATOM 1252 N N . LYS A 1 175 ? 38.238 230.552 200.161 1.00 26.86 162 LYS A N 1
ATOM 1253 C CA . LYS A 1 175 ? 37.686 231.909 200.281 1.00 26.84 162 LYS A CA 1
ATOM 1254 C C . LYS A 1 175 ? 38.763 232.906 200.668 1.00 27.05 162 LYS A C 1
ATOM 1255 O O . LYS A 1 175 ? 38.844 233.994 200.100 1.00 30.44 162 LYS A O 1
ATOM 1261 N N . MET A 1 176 ? 39.571 232.543 201.652 1.00 28.00 163 MET A N 1
ATOM 1262 C CA . MET A 1 176 ? 40.675 233.400 202.095 1.00 31.52 163 MET A CA 1
ATOM 1263 C C . MET A 1 176 ? 41.729 233.590 200.988 1.00 31.99 163 MET A C 1
ATOM 1264 O O . MET A 1 176 ? 42.451 234.576 200.993 1.00 33.05 163 MET A O 1
ATOM 1269 N N . LEU A 1 177 ? 41.805 232.655 200.043 1.00 30.68 164 LEU A N 1
ATOM 1270 C CA . LEU A 1 177 ? 42.665 232.802 198.852 1.00 30.59 164 LEU A CA 1
ATOM 1271 C C . LEU A 1 177 ? 41.967 233.472 197.654 1.00 30.42 164 LEU A C 1
ATOM 1272 O O . LEU A 1 177 ? 42.555 233.589 196.573 1.00 31.59 164 LEU A O 1
ATOM 1277 N N . GLY A 1 178 ? 40.727 233.916 197.856 1.00 28.91 165 GLY A N 1
ATOM 1278 C CA . GLY A 1 178 ? 39.991 234.720 196.889 1.00 28.94 165 GLY A CA 1
ATOM 1279 C C . GLY A 1 178 ? 38.914 234.027 196.075 1.00 28.44 165 GLY A C 1
ATOM 1280 O O . GLY A 1 178 ? 38.339 234.647 195.182 1.00 26.70 165 GLY A O 1
ATOM 1281 N N . ALA A 1 179 ? 38.659 232.742 196.339 1.00 27.74 166 ALA A N 1
ATOM 1282 C CA . ALA A 1 179 ? 37.550 232.044 195.692 1.00 26.63 166 ALA A CA 1
ATOM 1283 C C . ALA A 1 179 ? 36.200 232.619 196.129 1.00 25.19 166 ALA A C 1
ATOM 1284 O O . ALA A 1 179 ? 36.036 233.075 197.259 1.00 24.97 166 ALA A O 1
ATOM 1286 N N . GLU A 1 180 ? 35.241 232.606 195.214 1.00 23.94 167 GLU A N 1
ATOM 1287 C CA . GLU A 1 180 ? 33.909 233.127 195.465 1.00 24.75 167 GLU A CA 1
ATOM 1288 C C . GLU A 1 180 ? 32.893 231.991 195.546 1.00 25.71 167 GLU A C 1
ATOM 1289 O O . GLU A 1 180 ? 32.693 231.234 194.595 1.00 24.38 167 GLU A O 1
ATOM 1295 N N . ILE A 1 181 ? 32.263 231.873 196.719 1.00 24.96 168 ILE A N 1
ATOM 1296 C CA . ILE A 1 181 ? 31.404 230.734 197.065 1.00 24.46 168 ILE A CA 1
ATOM 1297 C C . ILE A 1 181 ? 29.948 231.157 197.093 1.00 24.19 168 ILE A C 1
ATOM 1298 O O . ILE A 1 181 ? 29.582 232.100 197.803 1.00 25.89 168 ILE A O 1
ATOM 1303 N N . PHE A 1 182 ? 29.115 230.438 196.341 1.00 21.75 169 PHE A N 1
ATOM 1304 C CA . PHE A 1 182 ? 27.692 230.728 196.242 1.00 20.21 169 PHE A CA 1
ATOM 1305 C C . PHE A 1 182 ? 26.818 229.539 196.670 1.00 22.21 169 PHE A C 1
ATOM 1306 O O . PHE A 1 182 ? 26.443 228.676 195.862 1.00 23.63 169 PHE A O 1
ATOM 1314 N N . GLU A 1 183 ? 26.487 229.522 197.957 1.00 19.70 170 GLU A N 1
ATOM 1315 C CA . GLU A 1 183 ? 25.477 228.614 198.498 1.00 18.10 170 GLU A CA 1
ATOM 1316 C C . GLU A 1 183 ? 24.083 229.019 198.012 1.00 18.25 170 GLU A C 1
ATOM 1317 O O . GLU A 1 183 ? 23.880 230.150 197.575 1.00 21.97 170 GLU A O 1
ATOM 1323 N N . HIS A 1 184 ? 23.142 228.081 198.071 1.00 17.71 171 HIS A N 1
ATOM 1324 C CA . HIS A 1 184 ? 21.734 228.309 197.709 1.00 22.83 171 HIS A CA 1
ATOM 1325 C C . HIS A 1 184 ? 21.578 228.798 196.261 1.00 25.37 171 HIS A C 1
ATOM 1326 O O . HIS A 1 184 ? 20.698 229.616 195.955 1.00 26.68 171 HIS A O 1
ATOM 1333 N N . THR A 1 185 ? 22.459 228.313 195.384 1.00 24.75 172 THR A N 1
ATOM 1334 C CA . THR A 1 185 ? 22.534 228.735 193.997 1.00 23.33 172 THR A CA 1
ATOM 1335 C C . THR A 1 185 ? 22.744 227.471 193.142 1.00 25.38 172 THR A C 1
ATOM 1336 O O . THR A 1 185 ? 23.868 227.160 192.763 1.00 23.81 172 THR A O 1
ATOM 1340 N N . PRO A 1 186 ? 21.681 226.741 192.841 1.00 26.45 173 PRO A N 1
ATOM 1341 C CA . PRO A 1 186 ? 21.800 225.571 191.965 1.00 26.19 173 PRO A CA 1
ATOM 1342 C C . PRO A 1 186 ? 22.091 225.979 190.525 1.00 25.12 173 PRO A C 1
ATOM 1343 O O . PRO A 1 186 ? 21.650 227.033 190.078 1.00 24.59 173 PRO A O 1
ATOM 1347 N N . VAL A 1 187 ? 22.872 225.165 189.826 1.00 23.95 174 VAL A N 1
ATOM 1348 C CA . VAL A 1 187 ? 23.184 225.391 188.423 1.00 21.45 174 VAL A CA 1
ATOM 1349 C C . VAL A 1 187 ? 22.136 224.653 187.618 1.00 23.25 174 VAL A C 1
ATOM 1350 O O . VAL A 1 187 ? 21.871 223.477 187.858 1.00 22.56 174 VAL A O 1
ATOM 1354 N N . LEU A 1 188 ? 21.507 225.364 186.685 1.00 22.87 175 LEU A N 1
ATOM 1355 C CA . LEU A 1 188 ? 20.430 224.796 185.873 1.00 24.97 175 LEU A CA 1
ATOM 1356 C C . LEU A 1 188 ? 20.950 224.166 184.570 1.00 22.29 175 LEU A C 1
ATOM 1357 O O . LEU A 1 188 ? 20.439 223.150 184.139 1.00 25.50 175 LEU A O 1
ATOM 1362 N N . HIS A 1 189 ? 21.964 224.785 183.971 1.00 24.58 176 HIS A N 1
ATOM 1363 C CA . HIS A 1 189 ? 22.431 224.423 182.630 1.00 27.07 176 HIS A CA 1
ATOM 1364 C C . HIS A 1 189 ? 23.879 224.842 182.369 1.00 27.99 176 HIS A C 1
ATOM 1365 O O . HIS A 1 189 ? 24.348 225.880 182.854 1.00 27.05 176 HIS A O 1
ATOM 1372 N N . VAL A 1 190 ? 24.592 224.022 181.602 1.00 27.75 177 VAL A N 1
ATOM 1373 C CA . VAL A 1 190 ? 25.900 224.400 181.089 1.00 28.00 177 VAL A CA 1
ATOM 1374 C C . VAL A 1 190 ? 25.783 224.420 179.571 1.00 32.08 177 VAL A C 1
ATOM 1375 O O . VAL A 1 190 ? 25.258 223.482 178.992 1.00 28.71 177 VAL A O 1
ATOM 1379 N N . GLU A 1 191 ? 26.248 225.511 178.969 1.00 36.24 178 GLU A N 1
ATOM 1380 C CA . GLU A 1 191 ? 26.313 225.712 177.519 1.00 43.88 178 GLU A CA 1
ATOM 1381 C C . GLU A 1 191 ? 27.639 226.433 177.235 1.00 48.57 178 GLU A C 1
ATOM 1382 O O . GLU A 1 191 ? 27.760 227.561 177.673 1.00 52.21 178 GLU A O 1
ATOM 1388 N N . ARG A 1 192 ? 28.640 225.912 176.520 1.00 56.69 179 ARG A N 1
ATOM 1389 C CA . ARG A 1 192 ? 28.677 224.791 175.568 1.00 59.93 179 ARG A CA 1
ATOM 1390 C C . ARG A 1 192 ? 28.781 225.369 174.148 1.00 62.28 179 ARG A C 1
ATOM 1391 O O . ARG A 1 192 ? 29.772 225.129 173.460 1.00 61.54 179 ARG A O 1
ATOM 1399 N N . ASP A 1 193 ? 27.786 226.168 173.748 1.00 65.86 180 ASP A N 1
ATOM 1400 C CA . ASP A 1 193 ? 27.701 226.737 172.388 1.00 69.16 180 ASP A CA 1
ATOM 1401 C C . ASP A 1 193 ? 28.895 227.623 171.989 1.00 70.01 180 ASP A C 1
ATOM 1402 O O . ASP A 1 193 ? 29.617 227.318 171.032 1.00 70.13 180 ASP A O 1
ATOM 1407 N N . GLY A 1 194 ? 29.080 228.719 172.723 1.00 69.86 181 GLY A N 1
ATOM 1408 C CA . GLY A 1 194 ? 30.025 229.757 172.349 1.00 68.87 181 GLY A CA 1
ATOM 1409 C C . GLY A 1 194 ? 31.492 229.421 172.563 1.00 68.68 181 GLY A C 1
ATOM 1410 O O . GLY A 1 194 ? 31.854 228.300 172.949 1.00 67.15 181 GLY A O 1
ATOM 1411 N N . GLU A 1 195 ? 32.333 230.423 172.306 1.00 67.20 182 GLU A N 1
ATOM 1412 C CA . GLU A 1 195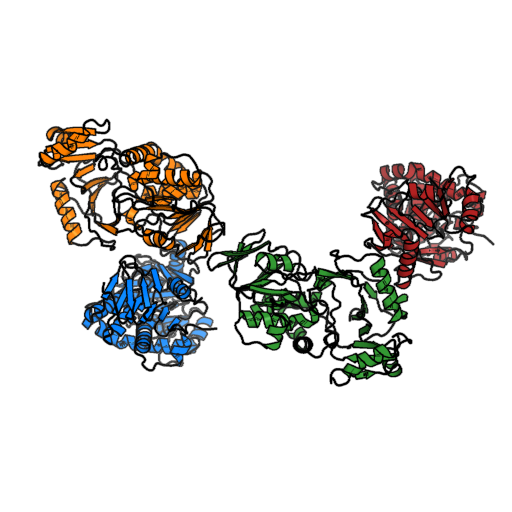 ? 33.781 230.304 172.467 1.00 66.04 182 GLU A CA 1
ATOM 1413 C C . GLU A 1 195 ? 34.154 230.212 173.944 1.00 63.30 182 GLU A C 1
ATOM 1414 O O . GLU A 1 195 ? 35.254 229.767 174.285 1.00 64.81 182 GLU A O 1
ATOM 1420 N N . ALA A 1 196 ? 33.248 230.655 174.814 1.00 59.47 183 ALA A N 1
ATOM 1421 C CA . ALA A 1 196 ? 33.338 230.347 176.240 1.00 55.86 183 ALA A CA 1
ATOM 1422 C C . ALA A 1 196 ? 32.097 229.585 176.699 1.00 50.97 183 ALA A C 1
ATOM 1423 O O . ALA A 1 196 ? 31.008 229.702 176.118 1.00 49.72 183 ALA A O 1
ATOM 1425 N N . LEU A 1 197 ? 32.293 228.774 177.734 1.00 46.80 184 LEU A N 1
ATOM 1426 C CA . LEU A 1 197 ? 31.202 228.138 178.420 1.00 41.88 184 LEU A CA 1
ATOM 1427 C C . LEU A 1 197 ? 30.469 229.213 179.184 1.00 36.98 184 LEU A C 1
ATOM 1428 O O . LEU A 1 197 ? 31.057 230.218 179.593 1.00 35.68 184 LEU A O 1
ATOM 1433 N N . PHE A 1 198 ? 29.181 229.005 179.372 1.00 33.46 185 PHE A N 1
ATOM 1434 C CA . PHE A 1 198 ? 28.458 229.769 180.361 1.00 37.43 185 PHE A CA 1
ATOM 1435 C C . PHE A 1 198 ? 27.455 228.902 181.084 1.00 34.86 185 PHE A C 1
ATOM 1436 O O . PHE A 1 198 ? 26.937 227.934 180.535 1.00 34.94 185 PHE A O 1
ATOM 1444 N N . ILE A 1 199 ? 27.233 229.236 182.346 1.00 33.63 186 ILE A N 1
ATOM 1445 C CA . ILE A 1 199 ? 26.344 228.476 183.190 1.00 30.53 186 ILE A CA 1
ATOM 1446 C C . ILE A 1 199 ? 25.171 229.350 183.593 1.00 29.51 186 ILE A C 1
ATOM 1447 O O . ILE A 1 199 ? 25.319 230.560 183.826 1.00 30.13 186 ILE A O 1
ATOM 1452 N N . LYS A 1 200 ? 24.013 228.723 183.679 1.00 27.10 187 LYS A N 1
ATOM 1453 C CA . LYS A 1 200 ? 22.781 229.389 184.056 1.00 28.04 187 LYS A CA 1
ATOM 1454 C C . LYS A 1 200 ? 22.398 229.046 185.500 1.00 27.85 187 LYS A C 1
ATOM 1455 O O . LYS A 1 200 ? 22.396 227.873 185.874 1.00 24.87 187 LYS A O 1
ATOM 1461 N N . THR A 1 201 ? 22.061 230.066 186.297 1.00 28.08 188 THR A N 1
ATOM 1462 C CA . THR A 1 201 ? 21.523 229.889 187.660 1.00 28.62 188 THR A CA 1
ATOM 1463 C C . THR A 1 201 ? 20.245 230.713 187.824 1.00 33.26 188 THR A C 1
ATOM 1464 O O . THR A 1 201 ? 20.014 231.625 187.025 1.00 37.97 188 THR A O 1
ATOM 1468 N N . PRO A 1 202 ? 19.435 230.444 188.855 1.00 33.82 189 PRO A N 1
ATOM 1469 C CA . PRO A 1 202 ? 18.220 231.240 189.102 1.00 37.37 189 PRO A CA 1
ATOM 1470 C C . PRO A 1 202 ? 18.488 232.713 189.431 1.00 40.40 189 PRO A C 1
ATOM 1471 O O . PRO A 1 202 ? 17.561 233.519 189.336 1.00 44.52 189 PRO A O 1
ATOM 1475 N N . SER A 1 203 ? 19.716 233.061 189.792 1.00 43.74 190 SER A N 1
ATOM 1476 C CA . SER A 1 203 ? 20.071 234.444 190.078 1.00 47.92 190 SER A CA 1
ATOM 1477 C C . SER A 1 203 ? 21.147 234.961 189.114 1.00 51.17 190 SER A C 1
ATOM 1478 O O . SER A 1 203 ? 22.070 235.671 189.530 1.00 54.12 190 SER A O 1
ATOM 1481 N N . GLY A 1 204 ? 21.019 234.611 187.829 1.00 51.38 191 GLY A N 1
ATOM 1482 C CA . GLY A 1 204 ? 21.902 235.125 186.787 1.00 51.55 191 GLY A CA 1
ATOM 1483 C C . GLY A 1 204 ? 22.908 234.154 186.171 1.00 51.07 191 GLY A C 1
ATOM 1484 O O . GLY A 1 204 ? 23.130 233.045 186.671 1.00 49.40 191 GLY A O 1
ATOM 1485 N N . ASP A 1 205 ? 23.542 234.605 185.089 1.00 47.49 192 ASP A N 1
ATOM 1486 C CA . ASP A 1 205 ? 24.400 233.758 184.265 1.00 46.03 192 ASP A CA 1
ATOM 1487 C C . ASP A 1 205 ? 25.859 234.183 184.329 1.00 41.45 192 ASP A C 1
ATOM 1488 O O . ASP A 1 205 ? 26.174 235.354 184.555 1.00 41.76 192 ASP A O 1
ATOM 1493 N N . VAL A 1 206 ? 26.751 233.221 184.112 1.00 35.99 193 VAL A N 1
ATOM 1494 C CA . VAL A 1 206 ? 28.168 233.428 184.344 1.00 35.58 193 VAL A CA 1
ATOM 1495 C C . VAL A 1 206 ? 28.980 232.739 183.252 1.00 35.84 193 VAL A C 1
ATOM 1496 O O . VAL A 1 206 ? 28.713 231.588 182.912 1.00 35.75 193 VAL A O 1
ATOM 1500 N N . TRP A 1 207 ? 29.977 233.430 182.712 1.00 34.72 194 TRP A N 1
ATOM 1501 C CA . TRP A 1 207 ? 30.909 232.826 181.748 1.00 35.81 194 TRP A CA 1
ATOM 1502 C C . TRP A 1 207 ? 32.139 232.247 182.457 1.00 33.81 194 TRP A C 1
ATOM 1503 O O . TRP A 1 207 ? 32.521 232.726 183.525 1.00 33.85 194 TRP A O 1
ATOM 1514 N N . ALA A 1 208 ? 32.769 231.243 181.843 1.00 31.23 195 ALA A N 1
ATOM 1515 C CA . ALA A 1 208 ? 33.927 230.547 182.425 1.00 30.22 195 ALA A CA 1
ATOM 1516 C C . ALA A 1 208 ? 34.848 229.989 181.341 1.00 30.44 195 ALA A C 1
ATOM 1517 O O . ALA A 1 208 ? 34.387 229.556 180.291 1.00 32.08 195 ALA A O 1
ATOM 1519 N N . ASN A 1 209 ? 36.151 229.997 181.595 1.00 30.30 196 ASN A N 1
ATOM 1520 C CA . ASN A 1 209 ? 37.107 229.365 180.679 1.00 29.94 196 ASN A CA 1
ATOM 1521 C C . ASN A 1 209 ? 37.170 227.839 180.879 1.00 29.54 196 ASN A C 1
ATOM 1522 O O . ASN A 1 209 ? 37.489 227.093 179.947 1.00 28.56 196 ASN A O 1
ATOM 1527 N N . HIS A 1 210 ? 36.861 227.402 182.102 1.00 27.85 197 HIS A N 1
ATOM 1528 C CA . HIS A 1 210 ? 36.756 225.985 182.465 1.00 26.92 197 HIS A CA 1
ATOM 1529 C C . HIS A 1 210 ? 35.599 225.782 183.439 1.00 27.24 197 HIS A C 1
ATOM 1530 O O . HIS A 1 210 ? 35.351 226.634 184.310 1.00 26.20 197 HIS A O 1
ATOM 1537 N N . VAL A 1 211 ? 34.902 224.663 183.285 1.00 27.05 198 VAL A N 1
ATOM 1538 C CA . VAL A 1 211 ? 33.812 224.263 184.183 1.00 27.62 198 VAL A CA 1
ATOM 1539 C C . VAL A 1 211 ? 34.115 222.850 184.703 1.00 25.41 198 VAL A C 1
ATOM 1540 O O . VAL A 1 211 ? 34.537 221.979 183.933 1.00 27.92 198 VAL A O 1
ATOM 1544 N N . VAL A 1 212 ? 33.931 222.635 186.006 1.00 23.12 199 VAL A N 1
ATOM 1545 C CA . VAL A 1 212 ? 34.093 221.316 186.610 1.00 22.68 199 VAL A CA 1
ATOM 1546 C C . VAL A 1 212 ? 32.763 220.855 187.218 1.00 21.15 199 VAL A C 1
ATOM 1547 O O . VAL A 1 212 ? 32.180 221.550 188.021 1.00 21.23 199 VAL A O 1
ATOM 1551 N N . VAL A 1 213 ? 32.289 219.685 186.829 1.00 19.12 200 VAL A N 1
ATOM 1552 C CA . VAL A 1 213 ? 31.100 219.079 187.418 1.00 20.25 200 VAL A CA 1
ATOM 1553 C C . VAL A 1 213 ? 31.534 218.207 188.622 1.00 22.11 200 VAL A C 1
ATOM 1554 O O . VAL A 1 213 ? 32.202 217.199 188.447 1.00 18.58 200 VAL A O 1
ATOM 1558 N N . ALA A 1 214 ? 31.139 218.613 189.831 1.00 20.50 201 ALA A N 1
ATOM 1559 C CA . ALA A 1 214 ? 31.383 217.855 191.072 1.00 18.52 201 ALA A CA 1
ATOM 1560 C C . ALA A 1 214 ? 30.112 217.800 191.914 1.00 17.77 201 ALA A C 1
ATOM 1561 O O . ALA A 1 214 ? 30.121 218.144 193.100 1.00 18.34 201 ALA A O 1
ATOM 1563 N N . SER A 1 215 ? 29.028 217.350 191.289 1.00 17.70 202 SER A N 1
ATOM 1564 C CA . SER A 1 215 ? 27.707 217.283 191.932 1.00 17.55 202 SER A CA 1
ATOM 1565 C C . SER A 1 215 ? 27.308 215.897 192.464 1.00 17.29 202 SER A C 1
ATOM 1566 O O . SER A 1 215 ? 26.122 215.612 192.670 1.00 17.18 202 SER A O 1
ATOM 1569 N N . GLY A 1 216 ? 28.296 215.048 192.720 1.00 17.55 203 GLY A N 1
ATOM 1570 C CA . GLY A 1 216 ? 28.051 213.729 193.283 1.00 16.13 203 GLY A CA 1
ATOM 1571 C C . GLY A 1 216 ? 27.070 212.886 192.489 1.00 16.15 203 GLY A C 1
ATOM 1572 O O . GLY A 1 216 ? 27.119 212.873 191.252 1.00 18.17 203 GLY A O 1
ATOM 1573 N N . VAL A 1 217 ? 26.150 212.236 193.204 1.00 16.64 204 VAL A N 1
ATOM 1574 C CA . VAL A 1 217 ? 25.156 211.331 192.608 1.00 19.00 204 VAL A CA 1
ATOM 1575 C C . VAL A 1 217 ? 24.172 212.038 191.661 1.00 18.88 204 VAL A C 1
ATOM 1576 O O . VAL A 1 217 ? 23.489 211.371 190.856 1.00 19.83 204 VAL A O 1
ATOM 1580 N N . TRP A 1 218 ? 24.123 213.376 191.759 1.00 19.48 205 TRP A N 1
ATOM 1581 C CA . TRP A 1 218 ? 23.289 214.243 190.911 1.00 18.77 205 TRP A CA 1
ATOM 1582 C C . TRP A 1 218 ? 23.956 214.707 189.614 1.00 18.71 205 TRP A C 1
ATOM 1583 O O . TRP A 1 218 ? 23.371 215.494 188.869 1.00 17.86 205 TRP A O 1
ATOM 1594 N N . SER A 1 219 ? 25.162 214.205 189.330 1.00 19.07 206 SER A N 1
ATOM 1595 C CA . SER A 1 219 ? 25.975 214.696 188.226 1.00 19.49 206 SER A CA 1
ATOM 1596 C C . SER A 1 219 ? 25.472 214.286 186.838 1.00 19.35 206 SER A C 1
ATOM 1597 O O . SER A 1 219 ? 25.851 214.897 185.854 1.00 22.20 206 SER A O 1
ATOM 1600 N N . GLY A 1 220 ? 24.655 213.245 186.765 1.00 20.32 207 GLY A N 1
ATOM 1601 C CA . GLY A 1 220 ? 24.149 212.708 185.510 1.00 22.04 207 GLY A CA 1
ATOM 1602 C C . GLY A 1 220 ? 23.450 213.714 184.606 1.00 23.31 207 GLY A C 1
ATOM 1603 O O . GLY A 1 220 ? 23.642 213.697 183.412 1.00 22.95 207 GLY A O 1
ATOM 1604 N N . MET A 1 221 ? 22.684 214.626 185.184 1.00 23.25 208 MET A N 1
ATOM 1605 C CA . MET A 1 221 ? 22.021 215.665 184.407 1.00 22.94 208 MET A CA 1
ATOM 1606 C C . MET A 1 221 ? 23.023 216.421 183.546 1.00 22.37 208 MET A C 1
ATOM 1607 O O . MET A 1 221 ? 22.732 216.741 182.388 1.00 22.52 208 MET A O 1
ATOM 1612 N N . PHE A 1 222 ? 24.204 216.708 184.101 1.00 19.54 209 PHE A N 1
ATOM 1613 C CA . PHE A 1 222 ? 25.186 217.513 183.395 1.00 18.86 209 PHE A CA 1
ATOM 1614 C C . PHE A 1 222 ? 25.911 216.739 182.278 1.00 21.16 209 PHE A C 1
ATOM 1615 O O . PHE A 1 222 ? 26.222 217.308 181.231 1.00 20.97 209 PHE A O 1
ATOM 1623 N N . PHE A 1 223 ? 26.199 215.463 182.523 1.00 21.19 210 PHE A N 1
ATOM 1624 C CA . PHE A 1 223 ? 26.769 214.600 181.492 1.00 22.62 210 PHE A CA 1
ATOM 1625 C C . PHE A 1 223 ? 25.815 214.584 180.291 1.00 24.03 210 PHE A C 1
ATOM 1626 O O . PHE A 1 223 ? 26.227 214.772 179.151 1.00 24.49 210 PHE A O 1
ATOM 1634 N N . LYS A 1 224 ? 24.532 214.391 180.573 1.00 25.55 211 LYS A N 1
ATOM 1635 C CA . LYS A 1 224 ? 23.520 214.283 179.524 1.00 27.70 211 LYS A CA 1
ATOM 1636 C C . LYS A 1 224 ? 23.378 215.601 178.765 1.00 25.83 211 LYS A C 1
ATOM 1637 O O . LYS A 1 224 ? 23.322 215.604 177.531 1.00 24.88 211 LYS A O 1
ATOM 1643 N N . GLN A 1 225 ? 23.377 216.724 179.487 1.00 26.81 212 GLN A N 1
ATOM 1644 C CA . GLN A 1 225 ? 23.346 218.048 178.860 1.00 28.10 212 GLN A CA 1
ATOM 1645 C C . GLN A 1 225 ? 24.511 218.253 177.898 1.00 27.37 212 GLN A C 1
ATOM 1646 O O . GLN A 1 225 ? 24.407 219.033 176.953 1.00 29.74 212 GLN A O 1
ATOM 1652 N N . LEU A 1 226 ? 25.641 217.605 178.188 1.00 26.85 213 LEU A N 1
ATOM 1653 C CA . LEU A 1 226 ? 26.872 217.770 177.415 1.00 27.61 213 LEU A CA 1
ATOM 1654 C C . LEU A 1 226 ? 27.154 216.590 176.476 1.00 28.69 213 LEU A C 1
ATOM 1655 O O . LEU A 1 226 ? 28.300 216.355 176.086 1.00 30.68 213 LEU A O 1
ATOM 1660 N N . GLY A 1 227 ? 26.097 215.875 176.105 1.00 28.34 214 GLY A N 1
ATOM 1661 C CA . GLY A 1 227 ? 26.182 214.841 175.091 1.00 30.01 214 GLY A CA 1
ATOM 1662 C C . GLY A 1 227 ? 26.823 213.534 175.521 1.00 29.29 214 GLY A C 1
ATOM 1663 O O . GLY A 1 227 ? 27.304 212.797 174.669 1.00 29.09 214 GLY A O 1
ATOM 1664 N N . LEU A 1 228 ? 26.802 213.225 176.821 1.00 25.63 215 LEU A N 1
ATOM 1665 C CA . LEU A 1 228 ? 27.445 212.009 177.367 1.00 25.35 215 LEU A CA 1
ATOM 1666 C C . LEU A 1 228 ? 26.442 211.170 178.155 1.00 25.95 215 LEU A C 1
ATOM 1667 O O . LEU A 1 228 ? 25.579 211.717 178.838 1.00 27.02 215 LEU A O 1
ATOM 1672 N N . ASN A 1 229 ? 26.543 209.844 178.085 1.00 25.49 216 ASN A N 1
ATOM 1673 C CA . ASN A 1 229 ? 25.522 208.992 178.698 1.00 25.42 216 ASN A CA 1
ATOM 1674 C C . ASN A 1 229 ? 25.888 208.446 180.094 1.00 24.13 216 ASN A C 1
ATOM 1675 O O . ASN A 1 229 ? 25.152 207.613 180.634 1.00 24.74 216 ASN A O 1
ATOM 1680 N N . ASN A 1 230 ? 26.995 208.927 180.687 1.00 23.02 217 ASN A N 1
ATOM 1681 C CA . ASN A 1 230 ? 27.461 208.395 181.985 1.00 23.23 217 ASN A CA 1
ATOM 1682 C C . ASN A 1 230 ? 26.355 208.568 183.038 1.00 22.92 217 ASN A C 1
ATOM 1683 O O . ASN A 1 230 ? 25.842 209.684 183.214 1.00 23.54 217 ASN A O 1
ATOM 1688 N N . ALA A 1 231 ? 26.010 207.480 183.716 1.00 22.55 218 ALA A N 1
ATOM 1689 C CA . ALA A 1 231 ? 24.908 207.478 184.694 1.00 24.54 218 ALA A CA 1
ATOM 1690 C C . ALA A 1 231 ? 25.355 207.140 186.115 1.00 21.88 218 ALA A C 1
ATOM 1691 O O . ALA A 1 231 ? 26.407 206.549 186.326 1.00 21.44 218 ALA A O 1
ATOM 1693 N N . PHE A 1 232 ? 24.502 207.486 187.076 1.00 22.66 219 PHE A N 1
ATOM 1694 C CA . PHE A 1 232 ? 24.743 207.286 188.501 1.00 23.09 219 PHE A CA 1
ATOM 1695 C C . PHE A 1 232 ? 23.530 206.622 189.167 1.00 23.66 219 PHE A C 1
ATOM 1696 O O . PHE A 1 232 ? 22.380 206.940 188.847 1.00 25.12 219 PHE A O 1
ATOM 1704 N N . LEU A 1 233 ? 23.805 205.672 190.057 1.00 22.31 220 LEU A N 1
ATOM 1705 C CA . LEU A 1 233 ? 22.795 204.977 190.823 1.00 24.02 220 LEU A CA 1
ATOM 1706 C C . LEU A 1 233 ? 23.120 205.197 192.298 1.00 21.74 220 LEU A C 1
ATOM 1707 O O . LEU A 1 233 ? 24.221 204.888 192.743 1.00 19.97 220 LEU A O 1
ATOM 1712 N N . PRO A 1 234 ? 22.180 205.751 193.066 1.00 21.00 221 PRO A N 1
ATOM 1713 C CA . PRO A 1 234 ? 22.393 205.923 194.499 1.00 18.54 221 PRO A CA 1
ATOM 1714 C C . PRO A 1 234 ? 22.424 204.561 195.192 1.00 18.02 221 PRO A C 1
ATOM 1715 O O . PRO A 1 234 ? 21.629 203.671 194.894 1.00 18.70 221 PRO A O 1
ATOM 1719 N N . VAL A 1 235 ? 23.361 204.398 196.111 1.00 15.53 222 VAL A N 1
ATOM 1720 C CA . VAL A 1 235 ? 23.329 203.298 197.051 1.00 19.31 222 VAL A CA 1
ATOM 1721 C C . VAL A 1 235 ? 23.292 203.932 198.443 1.00 15.84 222 VAL A C 1
ATOM 1722 O O . VAL A 1 235 ? 24.294 204.387 198.967 1.00 17.67 222 VAL A O 1
ATOM 1726 N N . LYS A 1 236 ? 22.094 203.954 199.016 1.00 16.29 223 LYS A N 1
ATOM 1727 C CA . LYS A 1 236 ? 21.861 204.542 200.325 1.00 14.43 223 LYS A CA 1
ATOM 1728 C C . LYS A 1 236 ? 22.568 203.737 201.421 1.00 17.20 223 LYS A C 1
ATOM 1729 O O . LYS A 1 236 ? 22.612 202.491 201.402 1.00 18.96 223 LYS A O 1
ATOM 1735 N N . GLY A 1 237 ? 23.108 204.482 202.374 1.00 18.92 224 GLY A N 1
ATOM 1736 C CA . GLY A 1 237 ? 23.748 203.947 203.550 1.00 19.39 224 GLY A CA 1
ATOM 1737 C C . GLY A 1 237 ? 23.231 204.648 204.797 1.00 19.14 224 GLY A C 1
ATOM 1738 O O . GLY A 1 237 ? 23.239 205.892 204.874 1.00 18.60 224 GLY A O 1
ATOM 1739 N N . GLU A 1 238 ? 22.765 203.838 205.749 1.00 16.94 225 GLU A N 1
ATOM 1740 C CA . GLU A 1 238 ? 22.289 204.307 207.053 1.00 19.19 225 GLU A CA 1
ATOM 1741 C C . GLU A 1 238 ? 23.296 204.009 208.180 1.00 19.16 225 GLU A C 1
ATOM 1742 O O . GLU A 1 238 ? 23.910 202.942 208.215 1.00 19.87 225 GLU A O 1
ATOM 1748 N N . CYS A 1 239 ? 23.432 204.964 209.110 1.00 19.31 226 CYS A N 1
ATOM 1749 C CA . CYS A 1 239 ? 24.392 204.913 210.225 1.00 18.17 226 CYS A CA 1
ATOM 1750 C C . CYS A 1 239 ? 23.799 205.421 211.529 1.00 20.76 226 CYS A C 1
ATOM 1751 O O . CYS A 1 239 ? 22.756 206.052 211.528 1.00 16.46 226 CYS A O 1
ATOM 1754 N N . LEU A 1 240 ? 24.510 205.190 212.626 1.00 20.27 227 LEU A N 1
ATOM 1755 C CA . LEU A 1 240 ? 24.172 205.798 213.917 1.00 19.20 227 LEU A CA 1
ATOM 1756 C C . LEU A 1 240 ? 25.417 206.083 214.731 1.00 21.19 227 LEU A C 1
ATOM 1757 O O . LEU A 1 240 ? 26.512 205.612 214.399 1.00 19.17 227 LEU A O 1
ATOM 1762 N N . SER A 1 241 ? 25.250 206.849 215.809 1.00 18.54 228 SER A N 1
ATOM 1763 C CA . SER A 1 241 ? 26.324 207.102 216.752 1.00 16.77 228 SER A CA 1
ATOM 1764 C C . SER A 1 241 ? 25.857 206.786 218.182 1.00 17.18 228 SER A C 1
ATOM 1765 O O . SER A 1 241 ? 24.675 206.810 218.483 1.00 16.31 228 SER A O 1
ATOM 1768 N N . VAL A 1 242 ? 26.805 206.419 219.028 1.00 16.08 229 VAL A N 1
ATOM 1769 C CA . VAL A 1 242 ? 26.557 206.195 220.448 1.00 16.76 229 VAL A CA 1
ATOM 1770 C C . VAL A 1 242 ? 27.652 206.924 221.219 1.00 16.31 229 VAL A C 1
ATOM 1771 O O . VAL A 1 242 ? 28.685 207.288 220.641 1.00 18.28 229 VAL A O 1
ATOM 1775 N N . TRP A 1 243 ? 27.422 207.151 222.513 1.00 20.06 230 TRP A N 1
ATOM 1776 C CA . TRP A 1 243 ? 28.451 207.650 223.430 1.00 20.72 230 TRP A CA 1
ATOM 1777 C C . TRP A 1 243 ? 29.178 206.480 224.084 1.00 19.48 230 TRP A C 1
ATOM 1778 O O . TRP A 1 243 ? 28.552 205.611 224.701 1.00 20.14 230 TRP A O 1
ATOM 1789 N N . ASN A 1 244 ? 30.499 206.430 223.906 1.00 18.90 231 ASN A N 1
ATOM 1790 C CA . ASN A 1 244 ? 31.331 205.479 224.606 1.00 19.93 231 ASN A CA 1
ATOM 1791 C C . ASN A 1 244 ? 31.927 206.118 225.859 1.00 21.98 231 ASN A C 1
ATOM 1792 O O . ASN A 1 244 ? 33.027 206.673 225.830 1.00 25.22 231 ASN A O 1
ATOM 1797 N N . ASP A 1 245 ? 31.215 206.044 226.965 1.00 24.59 232 ASP A N 1
ATOM 1798 C CA . ASP A 1 245 ? 31.710 206.659 228.199 1.00 26.02 232 ASP A CA 1
ATOM 1799 C C . ASP A 1 245 ? 32.380 205.677 229.181 1.00 26.26 232 ASP A C 1
ATOM 1800 O O . ASP A 1 245 ? 32.870 206.094 230.241 1.00 26.03 232 ASP A O 1
ATOM 1805 N N . ASP A 1 246 ? 32.434 204.392 228.831 1.00 25.06 233 ASP A N 1
ATOM 1806 C CA . ASP A 1 246 ? 32.788 203.361 229.807 1.00 27.30 233 ASP A CA 1
ATOM 1807 C C . ASP A 1 246 ? 33.994 202.490 229.455 1.00 29.90 233 ASP A C 1
ATOM 1808 O O . ASP A 1 246 ? 34.671 202.011 230.370 1.00 31.11 233 ASP A O 1
ATOM 1813 N N . ILE A 1 247 ? 34.276 202.282 228.164 1.00 26.87 234 ILE A N 1
ATOM 1814 C CA . ILE A 1 247 ? 35.360 201.372 227.770 1.00 29.64 234 ILE A CA 1
ATOM 1815 C C . ILE A 1 247 ? 36.413 202.039 226.868 1.00 28.21 234 ILE A C 1
ATOM 1816 O O . ILE A 1 247 ? 36.105 203.013 226.168 1.00 26.60 234 ILE A O 1
ATOM 1821 N N . PRO A 1 248 ? 37.652 201.537 226.883 1.00 26.56 235 PRO A N 1
ATOM 1822 C CA . PRO A 1 248 ? 38.680 202.040 225.968 1.00 29.64 235 PRO A CA 1
ATOM 1823 C C . PRO A 1 248 ? 38.476 201.461 224.555 1.00 28.08 235 PRO A C 1
ATOM 1824 O O . PRO A 1 248 ? 38.150 200.276 224.413 1.00 31.16 235 PRO A O 1
ATOM 1828 N N . LEU A 1 249 ? 38.628 202.308 223.542 1.00 28.55 236 LEU A N 1
ATOM 1829 C CA . LEU A 1 249 ? 38.627 201.890 222.129 1.00 25.37 236 LEU A CA 1
ATOM 1830 C C . LEU A 1 249 ? 39.388 202.929 221.312 1.00 23.36 236 LEU A C 1
ATOM 1831 O O . LEU A 1 249 ? 38.964 204.074 221.198 1.00 21.96 236 LEU A O 1
ATOM 1836 N N . THR A 1 250 ? 40.544 202.535 220.770 1.00 23.13 237 THR A N 1
ATOM 1837 C CA . THR A 1 250 ? 41.451 203.442 220.080 1.00 20.14 237 THR A CA 1
ATOM 1838 C C . THR A 1 250 ? 41.452 203.172 218.583 1.00 20.83 237 THR A C 1
ATOM 1839 O O . THR A 1 250 ? 41.396 204.093 217.787 1.00 23.00 237 THR A O 1
ATOM 1843 N N . LYS A 1 251 ? 41.539 201.904 218.215 1.00 21.49 238 LYS A N 1
ATOM 1844 C CA . LYS A 1 251 ? 41.483 201.495 216.817 1.00 22.90 238 LYS A CA 1
ATOM 1845 C C . LYS A 1 251 ? 40.055 201.384 216.270 1.00 21.67 238 LYS A C 1
ATOM 1846 O O . LYS A 1 251 ? 39.130 200.969 216.966 1.00 26.35 238 LYS A O 1
ATOM 1852 N N . THR A 1 252 ? 39.890 201.743 214.999 1.00 21.61 239 THR A N 1
ATOM 1853 C CA . THR A 1 252 ? 38.689 201.444 214.240 1.00 20.46 239 THR A CA 1
ATOM 1854 C C . THR A 1 252 ? 38.566 199.932 214.060 1.00 22.91 239 THR A C 1
ATOM 1855 O O . THR A 1 252 ? 39.564 199.261 213.801 1.00 23.35 239 THR A O 1
ATOM 1859 N N . LEU A 1 253 ? 37.360 199.398 214.225 1.00 21.77 240 LEU A N 1
ATOM 1860 C CA . LEU A 1 253 ? 37.049 198.004 213.926 1.00 21.56 240 LEU A CA 1
ATOM 1861 C C . LEU A 1 253 ? 36.221 197.910 212.633 1.00 25.91 240 LEU A C 1
ATOM 1862 O O . LEU A 1 253 ? 35.223 198.628 212.475 1.00 23.69 240 LEU A O 1
ATOM 1867 N N . TYR A 1 254 ? 36.653 197.021 211.725 1.00 23.20 241 TYR A N 1
ATOM 1868 C CA . TYR A 1 254 ? 36.130 196.887 210.359 1.00 22.39 241 TYR A CA 1
ATOM 1869 C C . TYR A 1 254 ? 35.885 195.405 210.049 1.00 24.88 241 TYR A C 1
ATOM 1870 O O . TYR A 1 254 ? 36.746 194.551 210.309 1.00 27.17 241 TYR A O 1
ATOM 1879 N N . HIS A 1 255 ? 34.702 195.086 209.537 1.00 22.91 242 HIS A N 1
ATOM 1880 C CA . HIS A 1 255 ? 34.379 193.727 209.079 1.00 23.54 242 HIS A CA 1
ATOM 1881 C C . HIS A 1 255 ? 33.286 193.757 208.033 1.00 26.51 242 HIS A C 1
ATOM 1882 O O . HIS A 1 255 ? 32.228 194.332 208.269 1.00 26.05 242 HIS A O 1
ATOM 1889 N N . ASP A 1 256 ? 33.538 193.110 206.892 1.00 27.39 243 ASP A N 1
ATOM 1890 C CA . ASP A 1 256 ? 32.560 192.987 205.805 1.00 27.99 243 ASP A CA 1
ATOM 1891 C C . ASP A 1 256 ? 31.892 194.327 205.453 1.00 25.49 243 ASP A C 1
ATOM 1892 O O . ASP A 1 256 ? 30.671 194.419 205.430 1.00 28.65 243 ASP A O 1
ATOM 1897 N N . HIS A 1 257 ? 32.715 195.352 205.215 1.00 25.85 244 HIS A N 1
ATOM 1898 C CA . HIS A 1 257 ? 32.261 196.696 204.815 1.00 29.28 244 HIS A CA 1
ATOM 1899 C C . HIS A 1 257 ? 31.472 197.446 205.908 1.00 28.18 244 HIS A C 1
ATOM 1900 O O . HIS A 1 257 ? 30.878 198.497 205.642 1.00 25.54 244 HIS A O 1
ATOM 1907 N N . CYS A 1 258 ? 31.488 196.914 207.130 1.00 23.03 245 CYS A N 1
ATOM 1908 C CA . CYS A 1 258 ? 30.844 197.556 208.278 1.00 22.13 245 CYS A CA 1
ATOM 1909 C C . CYS A 1 258 ? 31.913 197.966 209.293 1.00 23.17 245 CYS A C 1
ATOM 1910 O O . CYS A 1 258 ? 33.043 197.449 209.280 1.00 23.41 245 CYS A O 1
ATOM 1913 N N . TYR A 1 259 ? 31.579 198.897 210.185 1.00 19.71 246 TYR A N 1
ATOM 1914 C CA . TYR A 1 259 ? 32.615 199.548 210.961 1.00 19.00 246 TYR A CA 1
ATOM 1915 C C . TYR A 1 259 ? 32.109 200.191 212.243 1.00 19.00 246 TYR A C 1
ATOM 1916 O O . TYR A 1 259 ? 30.918 200.526 212.356 1.00 18.82 246 TYR A O 1
ATOM 1925 N N . ILE A 1 260 ? 33.032 200.311 213.195 1.00 19.17 247 ILE A N 1
ATOM 1926 C CA . ILE A 1 260 ? 32.894 201.107 214.429 1.00 18.01 247 ILE A CA 1
ATOM 1927 C C . ILE A 1 260 ? 34.115 202.041 214.525 1.00 19.45 247 ILE A C 1
ATOM 1928 O O . ILE A 1 260 ? 35.266 201.581 214.679 1.00 18.18 247 ILE A O 1
ATOM 1933 N N . VAL A 1 261 ? 33.859 203.347 214.435 1.00 17.25 248 VAL A N 1
ATOM 1934 C CA . VAL A 1 261 ? 34.881 204.385 214.392 1.00 17.76 248 VAL A CA 1
ATOM 1935 C C . VAL A 1 261 ? 34.860 205.297 215.637 1.00 19.32 248 VAL A C 1
ATOM 1936 O O . VAL A 1 261 ? 33.903 206.045 215.844 1.00 20.37 248 VAL A O 1
ATOM 1940 N N . PRO A 1 262 ? 35.897 205.240 216.471 1.00 21.56 249 PRO A N 1
ATOM 1941 C CA . PRO A 1 262 ? 35.948 206.092 217.670 1.00 19.12 249 PRO A CA 1
ATOM 1942 C C . PRO A 1 262 ? 36.424 207.510 217.390 1.00 20.41 249 PRO A C 1
ATOM 1943 O O . PRO A 1 262 ? 37.565 207.744 216.984 1.00 21.54 249 PRO A O 1
ATOM 1947 N N . ARG A 1 263 ? 35.523 208.470 217.603 1.00 19.34 250 ARG A N 1
ATOM 1948 C CA . ARG A 1 263 ? 35.863 209.882 217.473 1.00 20.98 250 ARG A CA 1
ATOM 1949 C C . ARG A 1 263 ? 36.391 210.486 218.784 1.00 21.82 250 ARG A C 1
ATOM 1950 O O . ARG A 1 263 ? 36.153 209.952 219.884 1.00 19.63 250 ARG A O 1
ATOM 1958 N N . LYS A 1 264 ? 37.111 211.605 218.652 1.00 21.36 251 LYS A N 1
ATOM 1959 C CA . LYS A 1 264 ? 37.788 212.252 219.795 1.00 21.76 251 LYS A CA 1
ATOM 1960 C C . LYS A 1 264 ? 36.831 213.036 220.715 1.00 21.91 251 LYS A C 1
ATOM 1961 O O . LYS A 1 264 ? 37.253 213.585 221.739 1.00 21.08 251 LYS A O 1
ATOM 1967 N N . SER A 1 265 ? 35.556 213.073 220.350 1.00 18.41 252 SER A N 1
ATOM 1968 C CA . SER A 1 265 ? 34.485 213.533 221.242 1.00 18.83 252 SER A CA 1
ATOM 1969 C C . SER A 1 265 ? 34.010 212.476 222.258 1.00 20.25 252 SER A C 1
ATOM 1970 O O . SER A 1 265 ? 33.228 212.792 223.144 1.00 23.35 252 SER A O 1
ATOM 1973 N N . GLY A 1 266 ? 34.451 211.227 222.110 1.00 21.37 253 GLY A N 1
ATOM 1974 C CA . GLY A 1 266 ? 33.937 210.111 222.881 1.00 21.11 253 GLY A CA 1
ATOM 1975 C C . GLY A 1 266 ? 32.755 209.382 222.242 1.00 24.43 253 GLY A C 1
ATOM 1976 O O . GLY A 1 266 ? 32.245 208.432 222.820 1.00 23.53 253 GLY A O 1
ATOM 1977 N N . ARG A 1 267 ? 32.312 209.828 221.067 1.00 22.19 254 ARG A N 1
ATOM 1978 C CA . ARG A 1 267 ? 31.268 209.125 220.311 1.00 22.24 254 ARG A CA 1
ATOM 1979 C C . ARG A 1 267 ? 31.891 207.988 219.503 1.00 22.14 254 ARG A C 1
ATOM 1980 O O . ARG A 1 267 ? 33.079 208.052 219.146 1.00 20.88 254 ARG A O 1
ATOM 1988 N N . LEU A 1 268 ? 31.102 206.952 219.227 1.00 18.98 255 LEU A N 1
ATOM 1989 C CA . LEU A 1 268 ? 31.419 205.973 218.184 1.00 18.29 255 LEU A CA 1
ATOM 1990 C C . LEU A 1 268 ? 30.463 206.135 216.999 1.00 20.88 255 LEU A C 1
ATOM 1991 O O . LEU A 1 268 ? 29.250 206.275 217.188 1.00 19.92 255 LEU A O 1
ATOM 1996 N N . VAL A 1 269 ? 31.010 206.108 215.782 1.00 17.75 256 VAL A N 1
ATOM 1997 C CA . VAL A 1 269 ? 30.222 206.154 214.563 1.00 16.45 256 VAL A CA 1
ATOM 1998 C C . VAL A 1 269 ? 30.113 204.721 213.994 1.00 18.84 256 VAL A C 1
ATOM 1999 O O . VAL A 1 269 ? 31.110 204.019 213.855 1.00 17.70 256 VAL A O 1
ATOM 2003 N N . VAL A 1 270 ? 28.895 204.308 213.669 1.00 17.40 257 VAL A N 1
ATOM 2004 C CA . VAL A 1 270 ? 28.569 202.911 213.365 1.00 20.54 257 VAL A CA 1
ATOM 2005 C C . VAL A 1 270 ? 27.794 202.806 212.047 1.00 18.96 257 VAL A C 1
ATOM 2006 O O . VAL A 1 270 ? 26.815 203.515 211.816 1.00 16.77 257 VAL A O 1
ATOM 2010 N N . GLY A 1 271 ? 28.235 201.930 211.148 1.00 18.86 258 GLY A N 1
ATOM 2011 C CA . GLY A 1 271 ? 27.528 201.730 209.904 1.00 17.79 258 GLY A CA 1
ATOM 2012 C C . GLY A 1 271 ? 27.978 200.471 209.188 1.00 19.42 258 GLY A C 1
ATOM 2013 O O . GLY A 1 271 ? 28.846 199.759 209.697 1.00 21.30 258 GLY A O 1
ATOM 2014 N N . ALA A 1 272 ? 27.420 200.176 208.019 1.00 21.25 259 ALA A N 1
ATOM 2015 C CA . ALA A 1 272 ? 26.318 200.914 207.375 1.00 19.96 259 ALA A CA 1
ATOM 2016 C C . ALA A 1 272 ? 25.538 199.962 206.497 1.00 21.22 259 ALA A C 1
ATOM 2017 O O . ALA A 1 272 ? 26.065 198.945 206.070 1.00 21.30 259 ALA A O 1
ATOM 2019 N N . THR A 1 273 ? 24.287 200.285 206.199 1.00 19.20 260 THR A N 1
ATOM 2020 C CA . THR A 1 273 ? 23.534 199.515 205.203 1.00 20.18 260 THR A CA 1
ATOM 2021 C C . THR A 1 273 ? 23.948 199.884 203.769 1.00 20.61 260 THR A C 1
ATOM 2022 O O . THR A 1 273 ? 24.649 200.863 203.548 1.00 17.18 260 THR A O 1
ATOM 2026 N N . MET A 1 274 ? 23.503 199.067 202.818 1.00 22.22 261 MET A N 1
ATOM 2027 C CA . MET A 1 274 ? 23.652 199.346 201.388 1.00 21.77 261 MET A CA 1
ATOM 2028 C C . MET A 1 274 ? 22.328 199.059 200.704 1.00 23.77 261 MET A C 1
ATOM 2029 O O . MET A 1 274 ? 21.917 197.891 200.583 1.00 24.42 261 MET A O 1
ATOM 2034 N N . LYS A 1 275 ? 21.647 200.124 200.278 1.00 20.95 262 LYS A N 1
ATOM 2035 C CA . LYS A 1 275 ? 20.322 200.040 199.694 1.00 22.89 262 LYS A CA 1
ATOM 2036 C C . LYS A 1 275 ? 20.337 200.616 198.270 1.00 22.36 262 LYS A C 1
ATOM 2037 O O . LYS A 1 275 ? 20.119 201.813 198.053 1.00 21.83 262 LYS A O 1
ATOM 2043 N N . PRO A 1 276 ? 20.628 199.780 197.283 1.00 24.78 263 PRO A N 1
ATOM 2044 C CA . PRO A 1 276 ? 20.695 200.263 195.902 1.00 23.13 263 PRO A CA 1
ATOM 2045 C C . PRO A 1 276 ? 19.342 200.796 195.361 1.00 24.18 263 PRO A C 1
ATOM 2046 O O . PRO A 1 276 ? 18.266 200.214 195.581 1.00 26.03 263 PRO A O 1
ATOM 2050 N N . GLY A 1 277 ? 19.415 201.934 194.680 1.00 23.34 264 GLY A N 1
ATOM 2051 C CA . GLY A 1 277 ? 18.264 202.514 194.006 1.00 23.79 264 GLY A CA 1
ATOM 2052 C C . GLY A 1 277 ? 17.365 203.382 194.867 1.00 24.80 264 GLY A C 1
ATOM 2053 O O . GLY A 1 277 ? 16.352 203.857 194.389 1.00 24.80 264 GLY A O 1
ATOM 2054 N N . ASP A 1 278 ? 17.735 203.581 196.132 1.00 20.25 265 ASP A N 1
ATOM 2055 C CA . ASP A 1 278 ? 16.955 204.356 197.083 1.00 21.85 265 ASP A CA 1
ATOM 2056 C C . ASP A 1 278 ? 17.567 205.766 197.160 1.00 20.39 265 ASP A C 1
ATOM 2057 O O . ASP A 1 278 ? 18.718 205.925 197.566 1.00 22.25 265 ASP A O 1
ATOM 2062 N N . TRP A 1 279 ? 16.796 206.780 196.775 1.00 17.95 266 TRP A N 1
ATOM 2063 C CA . TRP A 1 279 ? 17.226 208.185 196.815 1.00 17.67 266 TRP A CA 1
ATOM 2064 C C . TRP A 1 279 ? 16.849 208.938 198.139 1.00 17.50 266 TRP A C 1
ATOM 2065 O O . TRP A 1 279 ? 17.130 210.153 198.279 1.00 20.45 266 TRP A O 1
ATOM 2076 N N . SER A 1 280 ? 16.191 208.251 199.070 1.00 19.36 267 SER A N 1
ATOM 2077 C CA . SER A 1 280 ? 15.790 208.883 200.350 1.00 21.02 267 SER A CA 1
ATOM 2078 C C . SER A 1 280 ? 17.010 209.108 201.267 1.00 21.04 267 SER A C 1
ATOM 2079 O O . SER A 1 280 ? 17.917 208.274 201.299 1.00 19.62 267 SER A O 1
ATOM 2082 N N . GLU A 1 281 ? 17.021 210.216 202.018 1.00 20.48 268 GLU A N 1
ATOM 2083 C CA . GLU A 1 281 ? 18.227 210.648 202.750 1.00 23.76 268 GLU A CA 1
ATOM 2084 C C . GLU A 1 281 ? 18.088 210.583 204.281 1.00 22.97 268 GLU A C 1
ATOM 2085 O O . GLU A 1 281 ? 18.867 211.164 205.023 1.00 26.63 268 GLU A O 1
ATOM 2091 N N . THR A 1 282 ? 17.107 209.816 204.723 1.00 22.57 269 THR A N 1
ATOM 2092 C CA . THR A 1 282 ? 16.807 209.638 206.116 1.00 25.16 269 THR A CA 1
ATOM 2093 C C . THR A 1 282 ? 16.582 208.125 206.427 1.00 19.84 269 THR A C 1
ATOM 2094 O O . THR A 1 282 ? 15.974 207.411 205.629 1.00 22.02 269 THR A O 1
ATOM 2098 N N . PRO A 1 283 ? 17.090 207.608 207.546 1.00 19.08 270 PRO A N 1
ATOM 2099 C CA . PRO A 1 283 ? 17.029 206.162 207.799 1.00 18.21 270 PRO A CA 1
ATOM 2100 C C . PRO A 1 283 ? 15.668 205.552 208.166 1.00 22.93 270 PRO A C 1
ATOM 2101 O O . PRO A 1 283 ? 14.856 206.224 208.805 1.00 22.78 270 PRO A O 1
ATOM 2105 N N . ASP A 1 284 ? 15.485 204.292 207.752 1.00 21.32 271 ASP A N 1
ATOM 2106 C CA . ASP A 1 284 ? 14.330 203.428 208.024 1.00 26.54 271 ASP A CA 1
ATOM 2107 C C . ASP A 1 284 ? 14.558 202.655 209.296 1.00 22.91 271 ASP A C 1
ATOM 2108 O O . ASP A 1 284 ? 15.695 202.371 209.660 1.00 23.75 271 ASP A O 1
ATOM 2113 N N . LEU A 1 285 ? 13.467 202.197 209.889 1.00 21.38 272 LEU A N 1
ATOM 2114 C CA . LEU A 1 285 ? 13.515 201.390 211.088 1.00 20.33 272 LEU A CA 1
ATOM 2115 C C . LEU A 1 285 ? 14.275 200.068 210.847 1.00 20.45 272 LEU A C 1
ATOM 2116 O O . LEU A 1 285 ? 15.154 199.713 211.626 1.00 21.90 272 LEU A O 1
ATOM 2121 N N . GLY A 1 286 ? 13.981 199.364 209.753 1.00 23.22 273 GLY A N 1
ATOM 2122 C CA . GLY A 1 286 ? 14.666 198.107 209.448 1.00 23.23 273 GLY A CA 1
ATOM 2123 C C . GLY A 1 286 ? 16.164 198.260 209.208 1.00 20.89 273 GLY A C 1
ATOM 2124 O O . GLY A 1 286 ? 16.972 197.414 209.614 1.00 20.25 273 GLY A O 1
ATOM 2125 N N . GLY A 1 287 ? 16.554 199.368 208.586 1.00 22.55 274 GLY A N 1
ATOM 2126 C CA . GLY A 1 287 ? 17.959 199.642 208.344 1.00 22.93 274 GLY A CA 1
ATOM 2127 C C . GLY A 1 287 ? 18.754 199.856 209.617 1.00 22.59 274 GLY A C 1
ATOM 2128 O O . GLY A 1 287 ? 19.843 199.293 209.794 1.00 23.25 274 GLY A O 1
ATOM 2129 N N . LEU A 1 288 ? 18.215 200.673 210.512 1.00 22.61 275 LEU A N 1
ATOM 2130 C CA . LEU A 1 288 ? 18.881 200.946 211.765 1.00 21.03 275 LEU A CA 1
ATOM 2131 C C . LEU A 1 288 ? 18.956 199.665 212.615 1.00 21.16 275 LEU A C 1
ATOM 2132 O O . LEU A 1 288 ? 19.971 199.411 213.236 1.00 21.14 275 LEU A O 1
ATOM 2137 N N . GLU A 1 289 ? 17.909 198.846 212.595 1.00 22.71 276 GLU A N 1
ATOM 2138 C CA . GLU A 1 289 ? 17.929 197.577 213.321 1.00 23.06 276 GLU A CA 1
ATOM 2139 C C . GLU A 1 289 ? 19.092 196.697 212.857 1.00 22.82 276 GLU A C 1
ATOM 2140 O O . GLU A 1 289 ? 19.795 196.119 213.677 1.00 23.02 276 GLU A O 1
ATOM 2146 N N . SER A 1 290 ? 19.281 196.607 211.545 1.00 23.82 277 SER A N 1
ATOM 2147 C CA . SER A 1 290 ? 20.358 195.796 210.980 1.00 23.44 277 SER A CA 1
ATOM 2148 C C . SER A 1 290 ? 21.754 196.330 211.341 1.00 21.87 277 SER A C 1
ATOM 2149 O O . SER A 1 290 ? 22.672 195.550 211.563 1.00 21.80 277 SER A O 1
ATOM 2152 N N . VAL A 1 291 ? 21.894 197.651 211.425 1.00 21.63 278 VAL A N 1
ATOM 2153 C CA . VAL A 1 291 ? 23.150 198.281 211.845 1.00 19.52 278 VAL A CA 1
ATOM 2154 C C . VAL A 1 291 ? 23.470 197.929 213.298 1.00 22.81 278 VAL A C 1
ATOM 2155 O O . VAL A 1 291 ? 24.601 197.555 213.627 1.00 20.33 278 VAL A O 1
ATOM 2159 N N . MET A 1 292 ? 22.466 198.037 214.167 1.00 22.01 279 MET A N 1
ATOM 2160 C CA . MET A 1 292 ? 22.620 197.656 215.568 1.00 20.90 279 MET A CA 1
ATOM 2161 C C . MET A 1 292 ? 23.056 196.190 215.745 1.00 21.47 279 MET A C 1
ATOM 2162 O O . MET A 1 292 ? 23.953 195.877 216.541 1.00 20.54 279 MET A O 1
ATOM 2167 N N . LYS A 1 293 ? 22.421 195.304 215.000 1.00 25.44 280 LYS A N 1
ATOM 2168 C CA . LYS A 1 293 ? 22.690 193.871 215.087 1.00 25.26 280 LYS A CA 1
ATOM 2169 C C . LYS A 1 293 ? 24.138 193.570 214.690 1.00 24.57 280 LYS A C 1
ATOM 2170 O O . LYS A 1 293 ? 24.829 192.847 215.390 1.00 24.14 280 LYS A O 1
ATOM 2176 N N . LYS A 1 294 ? 24.604 194.155 213.588 1.00 24.26 281 LYS A N 1
ATOM 2177 C CA . LYS A 1 294 ? 25.979 193.944 213.124 1.00 21.78 281 LYS A CA 1
ATOM 2178 C C . LYS A 1 294 ? 27.001 194.471 214.117 1.00 19.91 281 LYS A C 1
ATOM 2179 O O . LYS A 1 294 ? 27.994 193.797 214.425 1.00 23.24 281 LYS A O 1
ATOM 2185 N N . ALA A 1 295 ? 26.766 195.680 214.620 1.00 21.45 282 ALA A N 1
ATOM 2186 C CA . ALA A 1 295 ? 27.709 196.326 215.540 1.00 20.79 282 ALA A CA 1
ATOM 2187 C C . ALA A 1 295 ? 27.943 195.477 216.795 1.00 21.73 282 ALA A C 1
ATOM 2188 O O . ALA A 1 295 ? 29.072 195.344 217.260 1.00 23.15 282 ALA A O 1
ATOM 2190 N N . LYS A 1 296 ? 26.869 194.906 217.324 1.00 22.69 283 LYS A N 1
ATOM 2191 C CA . LYS A 1 296 ? 26.946 194.022 218.489 1.00 24.83 283 LYS A CA 1
ATOM 2192 C C . LYS A 1 296 ? 27.831 192.772 218.276 1.00 25.93 283 LYS A C 1
ATOM 2193 O O . LYS A 1 296 ? 28.474 192.323 219.235 1.00 24.53 283 LYS A O 1
ATOM 2199 N N . THR A 1 297 ? 27.868 192.220 217.055 1.00 27.22 284 THR A N 1
ATOM 2200 C CA . THR A 1 297 ? 28.754 191.067 216.769 1.00 28.01 284 THR A CA 1
ATOM 2201 C C . THR A 1 297 ? 30.246 191.435 216.777 1.00 28.67 284 THR A C 1
ATOM 2202 O O . THR A 1 297 ? 31.118 190.568 216.979 1.00 26.80 284 THR A O 1
ATOM 2206 N N . MET A 1 298 ? 30.537 192.716 216.550 1.00 25.54 285 MET A N 1
ATOM 2207 C CA . MET A 1 298 ? 31.909 193.223 216.497 1.00 24.84 285 MET A CA 1
ATOM 2208 C C . MET A 1 298 ? 32.421 193.745 217.850 1.00 26.73 285 MET A C 1
ATOM 2209 O O . MET A 1 298 ? 33.588 193.568 218.189 1.00 22.63 285 MET A O 1
ATOM 2214 N N . LEU A 1 299 ? 31.540 194.391 218.619 1.00 26.31 286 LEU A N 1
ATOM 2215 C CA . LEU A 1 299 ? 31.895 194.992 219.903 1.00 25.90 286 LEU A CA 1
ATOM 2216 C C . LEU A 1 299 ? 30.694 194.807 220.825 1.00 27.72 286 LEU A C 1
ATOM 2217 O O . LEU A 1 299 ? 29.852 195.699 220.911 1.00 24.85 286 LEU A O 1
ATOM 2222 N N . PRO A 1 300 ? 30.572 193.641 221.473 1.00 26.75 287 PRO A N 1
ATOM 2223 C CA . PRO A 1 300 ? 29.377 193.327 222.279 1.00 27.79 287 PRO A CA 1
ATOM 2224 C C . PRO A 1 300 ? 28.934 194.406 223.293 1.00 23.84 287 PRO A C 1
ATOM 2225 O O . PRO A 1 300 ? 27.733 194.620 223.468 1.00 25.29 287 PRO A O 1
ATOM 2229 N N . ALA A 1 301 ? 29.881 195.081 223.922 1.00 21.88 288 ALA A N 1
ATOM 2230 C CA . ALA A 1 301 ? 29.561 196.109 224.930 1.00 24.24 288 ALA A CA 1
ATOM 2231 C C . ALA A 1 301 ? 28.753 197.304 224.368 1.00 25.70 288 ALA A C 1
ATOM 2232 O O . ALA A 1 301 ? 28.176 198.084 225.131 1.00 24.17 288 ALA A O 1
ATOM 2234 N N . ILE A 1 302 ? 28.728 197.463 223.046 1.00 22.92 289 ILE A N 1
ATOM 2235 C CA . ILE A 1 302 ? 27.963 198.533 222.442 1.00 20.42 289 ILE A CA 1
ATOM 2236 C C . ILE A 1 302 ? 26.453 198.424 222.760 1.00 22.01 289 ILE A C 1
ATOM 2237 O O . ILE A 1 302 ? 25.735 199.436 222.733 1.00 21.15 289 ILE A O 1
ATOM 2242 N N . GLN A 1 303 ? 25.955 197.219 223.058 1.00 21.88 290 GLN A N 1
ATOM 2243 C CA . GLN A 1 303 ? 24.541 197.091 223.444 1.00 22.60 290 GLN A CA 1
ATOM 2244 C C . GLN A 1 303 ? 24.151 197.966 224.656 1.00 22.49 290 GLN A C 1
ATOM 2245 O O . GLN A 1 303 ? 22.988 198.338 224.802 1.00 24.35 290 GLN A O 1
ATOM 2251 N N . ASN A 1 304 ? 25.107 198.276 225.525 1.00 21.01 291 ASN A N 1
ATOM 2252 C CA . ASN A 1 304 ? 24.827 199.079 226.723 1.00 23.40 291 ASN A CA 1
ATOM 2253 C C . ASN A 1 304 ? 25.059 200.595 226.573 1.00 23.82 291 ASN A C 1
ATOM 2254 O O . ASN A 1 304 ? 24.899 201.338 227.538 1.00 23.70 291 ASN A O 1
ATOM 2259 N N . MET A 1 305 ? 25.443 201.050 225.378 1.00 19.54 292 MET A N 1
ATOM 2260 C CA . MET A 1 305 ? 25.808 202.443 225.166 1.00 19.73 292 MET A CA 1
ATOM 2261 C C . MET A 1 305 ? 24.598 203.253 224.710 1.00 19.98 292 MET A C 1
ATOM 2262 O O . MET A 1 305 ? 23.716 202.757 224.005 1.00 21.15 292 MET A O 1
ATOM 2267 N N . LYS A 1 306 ? 24.574 204.503 225.162 1.00 21.68 293 LYS A N 1
ATOM 2268 C CA . LYS A 1 306 ? 23.481 205.431 224.924 1.00 21.04 293 LYS A CA 1
ATOM 2269 C C . LYS A 1 306 ? 23.512 205.876 223.468 1.00 20.51 293 LYS A C 1
ATOM 2270 O O . LYS A 1 306 ? 24.565 206.241 222.945 1.00 19.29 293 LYS A O 1
ATOM 2276 N N . VAL A 1 307 ? 22.366 205.837 222.797 1.00 18.76 294 VAL A N 1
ATOM 2277 C CA . VAL A 1 307 ? 22.277 206.281 221.413 1.00 19.12 294 VAL A CA 1
ATOM 2278 C C . VAL A 1 307 ? 22.301 207.805 221.334 1.00 21.17 294 VAL A C 1
ATOM 2279 O O . VAL A 1 307 ? 21.683 208.499 222.162 1.00 20.76 294 VAL A O 1
ATOM 2283 N N . ASP A 1 308 ? 23.031 208.319 220.348 1.00 19.08 295 ASP A N 1
ATOM 2284 C CA . ASP A 1 308 ? 23.177 209.759 220.124 1.00 18.71 295 ASP A CA 1
ATOM 2285 C C . ASP A 1 308 ? 22.315 210.194 218.933 1.00 22.71 295 ASP A C 1
ATOM 2286 O O . ASP A 1 308 ? 21.251 210.819 219.128 1.00 20.16 295 ASP A O 1
ATOM 2291 N N . ARG A 1 309 ? 22.753 209.866 217.711 1.00 19.23 296 ARG A N 1
ATOM 2292 C CA . ARG A 1 309 ? 22.058 210.274 216.489 1.00 20.85 296 ARG A CA 1
ATOM 2293 C C . ARG A 1 309 ? 21.966 209.162 215.457 1.00 19.23 296 ARG A C 1
ATOM 2294 O O . ARG A 1 309 ? 22.664 208.140 215.548 1.00 17.78 296 ARG A O 1
ATOM 2302 N N A PHE A 1 310 ? 21.153 209.410 214.442 0.50 19.56 297 PHE A N 1
ATOM 2303 N N B PHE A 1 310 ? 21.048 209.364 214.501 0.50 20.58 297 PHE A N 1
ATOM 2304 C CA A PHE A 1 310 ? 21.023 208.503 213.312 0.50 17.77 297 PHE A CA 1
ATOM 2305 C CA B PHE A 1 310 ? 20.773 208.474 213.349 0.50 19.14 297 PHE A CA 1
ATOM 2306 C C A PHE A 1 310 ? 20.828 209.315 212.044 0.50 18.21 297 PHE A C 1
ATOM 2307 C C B PHE A 1 310 ? 20.830 209.331 212.058 0.50 19.06 297 PHE A C 1
ATOM 2308 O O A PHE A 1 310 ? 20.170 210.366 212.039 0.50 17.93 297 PHE A O 1
ATOM 2309 O O B PHE A 1 310 ? 20.313 210.455 212.052 0.50 18.81 297 PHE A O 1
ATOM 2324 N N . TRP A 1 311 ? 21.397 208.806 210.961 1.00 19.60 298 TRP A N 1
ATOM 2325 C CA . TRP A 1 311 ? 21.408 209.532 209.683 1.00 17.78 298 TRP A CA 1
ATOM 2326 C C . TRP A 1 311 ? 21.629 208.595 208.458 1.00 17.45 298 TRP A C 1
ATOM 2327 O O . TRP A 1 311 ? 21.790 207.390 208.607 1.00 16.56 298 TRP A O 1
ATOM 2338 N N . ALA A 1 312 ? 21.572 209.165 207.259 1.00 17.05 299 ALA A N 1
ATOM 2339 C CA . ALA A 1 312 ? 21.825 208.420 206.017 1.00 18.62 299 ALA A CA 1
ATOM 2340 C C . ALA A 1 312 ? 22.371 209.339 204.944 1.00 17.23 299 ALA A C 1
ATOM 2341 O O . ALA A 1 312 ? 22.266 210.575 205.051 1.00 17.38 299 ALA A O 1
ATOM 2343 N N . GLY A 1 313 ? 22.973 208.734 203.915 1.00 17.63 300 GLY A N 1
ATOM 2344 C CA . GLY A 1 313 ? 23.427 209.439 202.738 1.00 15.43 300 GLY A CA 1
ATOM 2345 C C . GLY A 1 313 ? 23.464 208.546 201.509 1.00 16.34 300 GLY A C 1
ATOM 2346 O O . GLY A 1 313 ? 23.352 207.322 201.632 1.00 19.89 300 GLY A O 1
ATOM 2347 N N . LEU A 1 314 ? 23.622 209.161 200.343 1.00 18.49 301 LEU A N 1
ATOM 2348 C CA . LEU A 1 314 ? 23.602 208.461 199.065 1.00 15.87 301 LEU A CA 1
ATOM 2349 C C . LEU A 1 314 ? 25.003 208.314 198.437 1.00 16.47 301 LEU A C 1
ATOM 2350 O O . LEU A 1 314 ? 25.599 209.292 197.987 1.00 16.23 301 LEU A O 1
ATOM 2355 N N . ARG A 1 315 ? 25.493 207.091 198.383 1.00 17.38 302 ARG A N 1
ATOM 2356 C CA . ARG A 1 315 ? 26.753 206.811 197.670 1.00 17.54 302 ARG A CA 1
ATOM 2357 C C . ARG A 1 315 ? 26.521 206.942 196.166 1.00 15.18 302 ARG A C 1
ATOM 2358 O O . ARG A 1 315 ? 25.554 206.403 195.670 1.00 18.44 302 ARG A O 1
ATOM 2366 N N . PRO A 1 316 ? 27.386 207.662 195.450 1.00 19.23 303 PRO A N 1
ATOM 2367 C CA . PRO A 1 316 ? 27.259 207.817 193.990 1.00 19.33 303 PRO A CA 1
ATOM 2368 C C . PRO A 1 316 ? 27.831 206.643 193.174 1.00 21.36 303 PRO A C 1
ATOM 2369 O O . PRO A 1 316 ? 28.992 206.681 192.765 1.00 23.55 303 PRO A O 1
ATOM 2373 N N . GLY A 1 317 ? 27.000 205.632 192.940 1.00 20.83 304 GLY A N 1
ATOM 2374 C CA . GLY A 1 317 ? 27.377 204.432 192.220 1.00 20.24 304 GLY A CA 1
ATOM 2375 C C . GLY A 1 317 ? 27.506 204.619 190.715 1.00 23.33 304 GLY A C 1
ATOM 2376 O O . GLY A 1 317 ? 26.603 205.111 190.063 1.00 23.31 304 GLY A O 1
ATOM 2377 N N . THR A 1 318 ? 28.627 204.184 190.147 1.00 22.07 305 THR A N 1
ATOM 2378 C CA . THR A 1 318 ? 28.774 204.153 188.695 1.00 22.09 305 THR A CA 1
ATOM 2379 C C . THR A 1 318 ? 28.654 202.706 188.181 1.00 23.68 305 THR A C 1
ATOM 2380 O O . THR A 1 318 ? 28.696 201.753 188.947 1.00 24.12 305 THR A O 1
ATOM 2384 N N . LYS A 1 319 ? 28.601 202.578 186.864 1.00 24.40 306 LYS A N 1
ATOM 2385 C CA . LYS A 1 319 ? 28.457 201.295 186.176 1.00 27.86 306 LYS A CA 1
ATOM 2386 C C . LYS A 1 319 ? 29.523 200.278 186.574 1.00 27.56 306 LYS A C 1
ATOM 2387 O O . LYS A 1 319 ? 29.206 199.124 186.833 1.00 30.96 306 LYS A O 1
ATOM 2393 N N . ASP A 1 320 ? 30.781 200.713 186.626 1.00 25.55 307 ASP A N 1
ATOM 2394 C CA . ASP A 1 320 ? 31.899 199.835 186.992 1.00 26.82 307 ASP A CA 1
ATOM 2395 C C . ASP A 1 320 ? 32.426 200.042 188.410 1.00 27.90 307 ASP A C 1
ATOM 2396 O O . ASP A 1 320 ? 33.364 199.361 188.818 1.00 28.30 307 ASP A O 1
ATOM 2401 N N . GLY A 1 321 ? 31.821 200.964 189.163 1.00 28.15 308 GLY A N 1
ATOM 2402 C CA . GLY A 1 321 ? 32.211 201.209 190.543 1.00 25.93 308 GLY A CA 1
ATOM 2403 C C . GLY A 1 321 ? 33.399 202.142 190.780 1.00 26.89 308 GLY A C 1
ATOM 2404 O O . GLY A 1 321 ? 33.798 202.317 191.927 1.00 27.01 308 GLY A O 1
ATOM 2405 N N . LYS A 1 322 ? 33.945 202.753 189.722 1.00 24.34 309 LYS A N 1
ATOM 2406 C CA . LYS A 1 322 ? 35.062 203.691 189.839 1.00 22.68 309 LYS A CA 1
ATOM 2407 C C . LYS A 1 322 ? 34.592 205.115 189.473 1.00 18.33 309 LYS A C 1
ATOM 2408 O O . LYS A 1 322 ? 33.672 205.273 188.679 1.00 18.46 309 LYS A O 1
ATOM 2414 N N . PRO A 1 323 ? 35.224 206.141 190.022 1.00 19.07 310 PRO A N 1
ATOM 2415 C CA . PRO A 1 323 ? 34.827 207.516 189.703 1.00 18.10 310 PRO A CA 1
ATOM 2416 C C . PRO A 1 323 ? 35.171 207.963 188.264 1.00 20.52 310 PRO A C 1
ATOM 2417 O O . PRO A 1 323 ? 35.928 207.291 187.566 1.00 20.52 310 PRO A O 1
ATOM 2421 N N . TYR A 1 324 ? 34.567 209.063 187.821 1.00 18.88 311 TYR A N 1
ATOM 2422 C CA . TYR A 1 324 ? 34.975 209.729 186.600 1.00 20.89 311 TYR A CA 1
ATOM 2423 C C . TYR A 1 324 ? 35.752 210.938 187.063 1.00 22.48 311 TYR A C 1
ATOM 2424 O O . TYR A 1 324 ? 35.204 211.782 187.751 1.00 19.41 311 TYR A O 1
ATOM 2433 N N . ILE A 1 325 ? 37.044 210.984 186.742 1.00 20.30 312 ILE A N 1
ATOM 2434 C CA . ILE A 1 325 ? 37.913 212.117 187.066 1.00 19.10 312 ILE A CA 1
ATOM 2435 C C . ILE A 1 325 ? 38.770 212.488 185.854 1.00 22.18 312 ILE A C 1
ATOM 2436 O O . ILE A 1 325 ? 39.810 211.867 185.607 1.00 22.58 312 ILE A O 1
ATOM 2441 N N . GLY A 1 326 ? 38.328 213.500 185.114 1.00 20.23 313 GLY A N 1
ATOM 2442 C CA . GLY A 1 326 ? 39.010 213.934 183.904 1.00 22.21 313 GLY A CA 1
ATOM 2443 C C . GLY A 1 326 ? 38.237 214.888 183.008 1.00 24.98 313 GLY A C 1
ATOM 2444 O O . GLY A 1 326 ? 37.200 215.473 183.374 1.00 21.50 313 GLY A O 1
ATOM 2445 N N . ARG A 1 327 ? 38.754 215.035 181.789 1.00 23.83 314 ARG A N 1
ATOM 2446 C CA . ARG A 1 327 ? 38.143 215.901 180.781 1.00 24.33 314 ARG A CA 1
ATOM 2447 C C . ARG A 1 327 ? 37.014 215.261 179.981 1.00 23.66 314 ARG A C 1
ATOM 2448 O O . ARG A 1 327 ? 36.969 214.052 179.760 1.00 23.48 314 ARG A O 1
ATOM 2456 N N . HIS A 1 328 ? 36.078 216.094 179.569 1.00 24.01 315 HIS A N 1
ATOM 2457 C CA . HIS A 1 328 ? 35.151 215.738 178.513 1.00 27.68 315 HIS A CA 1
ATOM 2458 C C . HIS A 1 328 ? 36.028 215.361 177.304 1.00 25.38 315 HIS A C 1
ATOM 2459 O O . HIS A 1 328 ? 36.934 216.116 176.932 1.00 29.70 315 HIS A O 1
ATOM 2466 N N . PRO A 1 329 ? 35.800 214.194 176.717 1.00 26.14 316 PRO A N 1
ATOM 2467 C CA . PRO A 1 329 ? 36.644 213.724 175.596 1.00 29.31 316 PRO A CA 1
ATOM 2468 C C . PRO A 1 329 ? 36.643 214.620 174.336 1.00 30.76 316 PRO A C 1
ATOM 2469 O O . PRO A 1 329 ? 37.621 214.561 173.578 1.00 33.42 316 PRO A O 1
ATOM 2473 N N . GLU A 1 330 ? 35.591 215.419 174.133 1.00 31.24 317 GLU A N 1
ATOM 2474 C CA . GLU A 1 330 ? 35.460 216.324 172.985 1.00 34.06 317 GLU A CA 1
ATOM 2475 C C . GLU A 1 330 ? 35.678 217.808 173.319 1.00 36.85 317 GLU A C 1
ATOM 2476 O O . GLU A 1 330 ? 35.559 218.656 172.432 1.00 35.61 317 GLU A O 1
ATOM 2482 N N . ASP A 1 331 ? 35.990 218.130 174.576 1.00 33.05 318 ASP A N 1
ATOM 2483 C CA . ASP A 1 331 ? 36.091 219.526 175.012 1.00 31.80 318 ASP A CA 1
ATOM 2484 C C . ASP A 1 331 ? 36.908 219.657 176.291 1.00 31.72 318 ASP A C 1
ATOM 2485 O O . ASP A 1 331 ? 36.408 219.413 177.388 1.00 29.25 318 ASP A O 1
ATOM 2490 N N . SER A 1 332 ? 38.155 220.094 176.154 1.00 30.27 319 SER A N 1
ATOM 2491 C CA . SER A 1 332 ? 39.077 220.129 177.283 1.00 32.39 319 SER A CA 1
ATOM 2492 C C . SER A 1 332 ? 38.738 221.209 178.318 1.00 30.60 319 SER A C 1
ATOM 2493 O O . SER A 1 332 ? 39.335 221.233 179.387 1.00 30.67 319 SER A O 1
ATOM 2496 N N . ARG A 1 333 ? 37.798 222.097 177.991 1.00 27.31 320 ARG A N 1
ATOM 2497 C CA . ARG A 1 333 ? 37.353 223.136 178.919 1.00 30.31 320 ARG A CA 1
ATOM 2498 C C . ARG A 1 333 ? 36.428 222.584 180.008 1.00 28.27 320 ARG A C 1
ATOM 2499 O O . ARG A 1 333 ? 36.241 223.233 181.031 1.00 29.89 320 ARG A O 1
ATOM 2507 N N . ILE A 1 334 ? 35.826 221.419 179.769 1.00 26.05 321 ILE A N 1
ATOM 2508 C CA . ILE A 1 334 ? 34.852 220.816 180.690 1.00 26.32 321 ILE A CA 1
ATOM 2509 C C . ILE A 1 334 ? 35.460 219.591 181.359 1.00 25.58 321 ILE A C 1
ATOM 2510 O O . ILE A 1 334 ? 36.025 218.711 180.691 1.00 24.17 321 ILE A O 1
ATOM 2515 N N . LEU A 1 335 ? 35.332 219.534 182.678 1.00 21.67 322 LEU A N 1
ATOM 2516 C CA . LEU A 1 335 ? 35.877 218.425 183.459 1.00 20.84 322 LEU A CA 1
ATOM 2517 C C . LEU A 1 335 ? 34.803 217.886 184.407 1.00 21.06 322 LEU A C 1
ATOM 2518 O O . LEU A 1 335 ? 33.840 218.576 184.733 1.00 21.01 322 LEU A O 1
ATOM 2523 N N . PHE A 1 336 ? 34.961 216.626 184.788 1.00 20.37 323 PHE A N 1
ATOM 2524 C CA . PHE A 1 336 ? 34.068 215.930 185.710 1.00 19.29 323 PHE A CA 1
ATOM 2525 C C . PHE A 1 336 ? 34.892 215.327 186.846 1.00 20.13 323 PHE A C 1
ATOM 2526 O O . PHE A 1 336 ? 36.024 214.887 186.645 1.00 19.55 323 PHE A O 1
ATOM 2534 N N . ALA A 1 337 ? 34.320 215.309 188.046 1.00 19.82 324 ALA A N 1
ATOM 2535 C CA . ALA A 1 337 ? 34.894 214.622 189.190 1.00 18.37 324 ALA A CA 1
ATOM 2536 C C . ALA A 1 337 ? 33.752 214.106 190.061 1.00 17.21 324 ALA A C 1
ATOM 2537 O O . ALA A 1 337 ? 33.302 214.795 190.955 1.00 18.01 324 ALA A O 1
ATOM 2539 N N . ALA A 1 338 ? 33.289 212.895 189.784 1.00 19.13 325 ALA A N 1
ATOM 2540 C CA . ALA A 1 338 ? 32.114 212.323 190.436 1.00 16.91 325 ALA A CA 1
ATOM 2541 C C . ALA A 1 338 ? 32.052 210.793 190.326 1.00 19.68 325 ALA A C 1
ATOM 2542 O O . ALA A 1 338 ? 32.489 210.224 189.333 1.00 18.55 325 ALA A O 1
ATOM 2544 N N . GLY A 1 339 ? 31.457 210.157 191.339 1.00 18.40 326 GLY A N 1
ATOM 2545 C CA . GLY A 1 339 ? 31.282 208.721 191.401 1.00 18.14 326 GLY A CA 1
ATOM 2546 C C . GLY A 1 339 ? 32.225 208.021 192.360 1.00 20.29 326 GLY A C 1
ATOM 2547 O O . GLY A 1 339 ? 32.539 206.855 192.162 1.00 17.74 326 GLY A O 1
ATOM 2548 N N . HIS A 1 340 ? 32.614 208.703 193.433 1.00 19.06 327 HIS A N 1
ATOM 2549 C CA . HIS A 1 340 ? 33.461 208.095 194.460 1.00 19.28 327 HIS A CA 1
ATOM 2550 C C . HIS A 1 340 ? 32.521 207.328 195.409 1.00 19.85 327 HIS A C 1
ATOM 2551 O O . HIS A 1 340 ? 31.798 207.920 196.219 1.00 17.83 327 HIS A O 1
ATOM 2558 N N . PHE A 1 341 ? 32.502 206.007 195.284 1.00 20.05 328 PHE A N 1
ATOM 2559 C CA . PHE A 1 341 ? 31.447 205.193 195.887 1.00 19.91 328 PHE A CA 1
ATOM 2560 C C . PHE A 1 341 ? 31.525 205.160 197.427 1.00 18.98 328 PHE A C 1
ATOM 2561 O O . PHE A 1 341 ? 30.611 205.629 198.110 1.00 19.75 328 PHE A O 1
ATOM 2569 N N . ARG A 1 342 ? 32.617 204.612 197.942 1.00 18.49 329 ARG A N 1
ATOM 2570 C CA . ARG A 1 342 ? 32.888 204.490 199.372 1.00 20.69 329 ARG A CA 1
ATOM 2571 C C . ARG A 1 342 ? 34.243 205.103 199.756 1.00 18.28 329 ARG A C 1
ATOM 2572 O O . ARG A 1 342 ? 34.767 204.803 200.818 1.00 19.33 329 ARG A O 1
ATOM 2580 N N . ASN A 1 343 ? 34.787 205.969 198.902 1.00 18.95 330 ASN A N 1
ATOM 2581 C CA . ASN A 1 343 ? 36.176 206.456 199.013 1.00 20.01 330 ASN A CA 1
ATOM 2582 C C . ASN A 1 343 ? 36.391 207.939 198.706 1.00 18.81 330 ASN A C 1
ATOM 2583 O O . ASN A 1 343 ? 37.528 208.395 198.530 1.00 15.97 330 ASN A O 1
ATOM 2588 N N . GLY A 1 344 ? 35.321 208.715 198.649 1.00 19.15 331 GLY A N 1
ATOM 2589 C CA . GLY A 1 344 ? 35.444 210.123 198.314 1.00 17.61 331 GLY A CA 1
ATOM 2590 C C . GLY A 1 344 ? 36.119 210.990 199.366 1.00 17.47 331 GLY A C 1
ATOM 2591 O O . GLY A 1 344 ? 36.658 212.046 199.029 1.00 16.91 331 GLY A O 1
ATOM 2592 N N . ILE A 1 345 ? 36.044 210.607 200.633 1.00 17.95 332 ILE A N 1
ATOM 2593 C CA . ILE A 1 345 ? 36.784 211.337 201.665 1.00 17.43 332 ILE A CA 1
ATOM 2594 C C . ILE A 1 345 ? 38.299 211.069 201.508 1.00 15.97 332 ILE A C 1
ATOM 2595 O O . ILE A 1 345 ? 39.102 211.996 201.422 1.00 18.76 332 ILE A O 1
ATOM 2600 N N . LEU A 1 346 ? 38.671 209.789 201.473 1.00 18.23 333 LEU A N 1
ATOM 2601 C CA . LEU A 1 346 ? 40.048 209.361 201.160 1.00 18.06 333 LEU A CA 1
ATOM 2602 C C . LEU A 1 346 ? 40.633 210.042 199.926 1.00 19.22 333 LEU A C 1
ATOM 2603 O O . LEU A 1 346 ? 41.765 210.551 199.972 1.00 19.16 333 LEU A O 1
ATOM 2608 N N . LEU A 1 347 ? 39.868 210.065 198.830 1.00 18.71 334 LEU A N 1
ATOM 2609 C CA . LEU A 1 347 ? 40.370 210.531 197.533 1.00 18.17 334 LEU A CA 1
ATOM 2610 C C . LEU A 1 347 ? 40.185 212.037 197.267 1.00 20.20 334 LEU A C 1
ATOM 2611 O O . LEU A 1 347 ? 40.555 212.534 196.208 1.00 19.69 334 LEU A O 1
ATOM 2616 N N . ALA A 1 348 ? 39.663 212.792 198.230 1.00 20.35 335 ALA A N 1
ATOM 2617 C CA . ALA A 1 348 ? 39.446 214.222 198.021 1.00 19.20 335 ALA A CA 1
ATOM 2618 C C . ALA A 1 348 ? 40.697 215.053 197.648 1.00 19.61 335 ALA A C 1
ATOM 2619 O O . ALA A 1 348 ? 40.652 215.772 196.680 1.00 20.73 335 ALA A O 1
ATOM 2621 N N . PRO A 1 349 ? 41.805 214.967 198.383 1.00 20.33 336 PRO A N 1
ATOM 2622 C CA . PRO A 1 349 ? 43.022 215.702 197.998 1.00 20.70 336 PRO A CA 1
ATOM 2623 C C . PRO A 1 349 ? 43.615 215.307 196.621 1.00 19.66 336 PRO A C 1
ATOM 2624 O O . PRO A 1 349 ? 43.949 216.190 195.850 1.00 19.02 336 PRO A O 1
ATOM 2628 N N . ALA A 1 350 ? 43.741 214.016 196.321 1.00 20.05 337 ALA A N 1
ATOM 2629 C CA . ALA A 1 350 ? 44.274 213.569 195.026 1.00 19.08 337 ALA A CA 1
ATOM 2630 C C . ALA A 1 350 ? 43.361 213.930 193.864 1.00 19.73 337 ALA A C 1
ATOM 2631 O O . ALA A 1 350 ? 43.826 214.270 192.772 1.00 20.53 337 ALA A O 1
ATOM 2633 N N . THR A 1 351 ? 42.049 213.894 194.109 1.00 19.11 338 THR A N 1
ATOM 2634 C CA . THR A 1 351 ? 41.056 214.312 193.103 1.00 19.26 338 THR A CA 1
ATOM 2635 C C . THR A 1 351 ? 41.172 215.792 192.799 1.00 20.76 338 THR A C 1
ATOM 2636 O O . THR A 1 351 ? 41.202 216.206 191.619 1.00 20.29 338 THR A O 1
ATOM 2640 N N . GLY A 1 352 ? 41.219 216.584 193.861 1.00 18.76 339 GLY A N 1
ATOM 2641 C CA . GLY A 1 352 ? 41.379 218.023 193.761 1.00 20.05 339 GLY A CA 1
ATOM 2642 C C . GLY A 1 352 ? 42.653 218.415 193.026 1.00 20.31 339 GLY A C 1
ATOM 2643 O O . GLY A 1 352 ? 42.635 219.270 192.145 1.00 22.18 339 GLY A O 1
ATOM 2644 N N . ALA A 1 353 ? 43.760 217.772 193.386 1.00 21.25 340 ALA A N 1
ATOM 2645 C CA . ALA A 1 353 ? 45.060 218.034 192.761 1.00 23.35 340 ALA A CA 1
ATOM 2646 C C . ALA A 1 353 ? 45.104 217.652 191.282 1.00 23.63 340 ALA A C 1
ATOM 2647 O O . ALA A 1 353 ? 45.641 218.399 190.473 1.00 25.52 340 ALA A O 1
ATOM 2649 N N . LEU A 1 354 ? 44.515 216.512 190.935 1.00 24.58 341 LEU A N 1
ATOM 2650 C CA . LEU A 1 354 ? 44.515 216.030 189.550 1.00 24.96 341 LEU A CA 1
ATOM 2651 C C . LEU A 1 354 ? 43.674 216.938 188.644 1.00 23.21 341 LEU A C 1
ATOM 2652 O O . LEU A 1 354 ? 44.099 217.296 187.544 1.00 21.43 341 LEU A O 1
ATOM 2657 N N . ILE A 1 355 ? 42.482 217.339 189.106 1.00 22.99 342 ILE A N 1
ATOM 2658 C CA . ILE A 1 355 ? 41.668 218.280 188.344 1.00 19.66 342 ILE A CA 1
ATOM 2659 C C . ILE A 1 355 ? 42.372 219.638 188.183 1.00 22.52 342 ILE A C 1
ATOM 2660 O O . ILE A 1 355 ? 42.347 220.225 187.105 1.00 26.02 342 ILE A O 1
ATOM 2665 N N . SER A 1 356 ? 42.986 220.144 189.245 1.00 23.94 343 SER A N 1
ATOM 2666 C CA . SER A 1 356 ? 43.691 221.429 189.163 1.00 24.21 343 SER A CA 1
ATOM 2667 C C . SER A 1 356 ? 44.844 221.337 188.164 1.00 23.01 343 SER A C 1
ATOM 2668 O O . SER A 1 356 ? 45.028 222.223 187.329 1.00 22.91 343 SER A O 1
ATOM 2671 N N . ASP A 1 357 ? 45.599 220.250 188.236 1.00 24.37 344 ASP A N 1
ATOM 2672 C CA . ASP A 1 357 ? 46.748 220.043 187.335 1.00 25.50 344 ASP A CA 1
ATOM 2673 C C . ASP A 1 357 ? 46.315 220.019 185.862 1.00 26.20 344 ASP A C 1
ATOM 2674 O O . ASP A 1 357 ? 46.971 220.637 185.019 1.00 26.32 344 ASP A O 1
ATOM 2679 N N . LEU A 1 358 ? 45.189 219.366 185.566 1.00 25.37 345 LEU A N 1
ATOM 2680 C CA . LEU A 1 358 ? 44.653 219.305 184.204 1.00 23.17 345 LEU A CA 1
ATOM 2681 C C . LEU A 1 358 ? 44.264 220.687 183.696 1.00 27.56 345 LEU A C 1
ATOM 2682 O O . LEU A 1 358 ? 44.648 221.079 182.591 1.00 26.26 345 LEU A O 1
ATOM 2687 N N . ILE A 1 359 ? 43.519 221.435 184.504 1.00 26.55 346 ILE A N 1
ATOM 2688 C CA . ILE A 1 359 ? 43.094 222.786 184.118 1.00 25.70 346 ILE A CA 1
ATOM 2689 C C . ILE A 1 359 ? 44.321 223.671 183.818 1.00 27.59 346 ILE A C 1
ATOM 2690 O O . ILE A 1 359 ? 44.293 224.475 182.890 1.00 29.45 346 ILE A O 1
ATOM 2695 N N . MET A 1 360 ? 45.390 223.467 184.582 1.00 28.52 347 MET A N 1
ATOM 2696 C CA . MET A 1 360 ? 46.657 224.181 184.422 1.00 32.75 347 MET A CA 1
ATOM 2697 C C . MET A 1 360 ? 47.574 223.616 183.317 1.00 33.39 347 MET A C 1
ATOM 2698 O O . MET A 1 360 ? 48.674 224.120 183.128 1.00 33.23 347 MET A O 1
ATOM 2703 N N . ASN A 1 361 ? 47.129 222.572 182.623 1.00 32.95 348 ASN A N 1
ATOM 2704 C CA . ASN A 1 361 ? 47.914 221.893 181.580 1.00 36.13 348 ASN A CA 1
ATOM 2705 C C . ASN A 1 361 ? 49.291 221.401 182.056 1.00 35.96 348 ASN A C 1
ATOM 2706 O O . ASN A 1 361 ? 50.266 221.429 181.302 1.00 38.74 348 ASN A O 1
ATOM 2711 N N . LYS A 1 362 ? 49.369 220.956 183.307 1.00 33.86 349 LYS A N 1
ATOM 2712 C CA . LYS A 1 362 ? 50.569 220.303 183.815 1.00 33.41 349 LYS A CA 1
ATOM 2713 C C . LYS A 1 362 ? 50.577 218.844 183.376 1.00 35.00 349 LYS A C 1
ATOM 2714 O O . LYS A 1 362 ? 49.526 218.271 183.052 1.00 32.71 349 LYS A O 1
ATOM 2720 N N . GLU A 1 363 ? 51.761 218.238 183.367 1.00 34.52 350 GLU A N 1
ATOM 2721 C CA . GLU A 1 363 ? 51.857 216.806 183.163 1.00 35.27 350 GLU A CA 1
ATOM 2722 C C . GLU A 1 363 ? 51.306 216.102 184.401 1.00 33.07 350 GLU A C 1
ATOM 2723 O O . GLU A 1 363 ? 51.533 216.528 185.545 1.00 31.52 350 GLU A O 1
ATOM 2729 N N . VAL A 1 364 ? 50.563 215.030 184.143 1.00 29.25 351 VAL A N 1
ATOM 2730 C CA . VAL A 1 364 ? 49.984 214.189 185.180 1.00 27.12 351 VAL A CA 1
ATOM 2731 C C . VAL A 1 364 ? 50.281 212.718 184.927 1.00 25.35 351 VAL A C 1
ATOM 2732 O O . VAL A 1 364 ? 50.686 212.315 183.831 1.00 25.79 351 VAL A O 1
ATOM 2736 N N . ASN A 1 365 ? 50.067 211.929 185.972 1.00 23.17 352 ASN A N 1
ATOM 2737 C CA . ASN A 1 365 ? 50.256 210.491 185.963 1.00 24.93 352 ASN A CA 1
ATOM 2738 C C . ASN A 1 365 ? 49.301 209.844 184.957 1.00 26.49 352 ASN A C 1
ATOM 2739 O O . ASN A 1 365 ? 48.085 209.931 185.090 1.00 23.89 352 ASN A O 1
ATOM 2744 N N . GLN A 1 366 ? 49.863 209.195 183.939 1.00 25.20 353 GLN A N 1
ATOM 2745 C CA . GLN A 1 366 ? 49.066 208.667 182.842 1.00 22.95 353 GLN A CA 1
ATOM 2746 C C . GLN A 1 366 ? 48.235 207.447 183.241 1.00 19.51 353 GLN A C 1
ATOM 2747 O O . GLN A 1 366 ? 47.196 207.182 182.629 1.00 21.49 353 GLN A O 1
ATOM 2753 N N . ASP A 1 367 ? 48.689 206.699 184.238 1.00 21.49 354 ASP A N 1
ATOM 2754 C CA . ASP A 1 367 ? 47.949 205.542 184.705 1.00 24.62 354 ASP A CA 1
ATOM 2755 C C . ASP A 1 367 ? 46.635 205.985 185.375 1.00 25.30 354 ASP A C 1
ATOM 2756 O O . ASP A 1 367 ? 45.605 205.341 185.201 1.00 22.96 354 ASP A O 1
ATOM 2761 N N . TRP A 1 368 ? 46.686 207.096 186.103 1.00 25.13 355 TRP A N 1
ATOM 2762 C CA . TRP A 1 368 ? 45.499 207.626 186.794 1.00 26.64 355 TRP A CA 1
ATOM 2763 C C . TRP A 1 368 ? 44.607 208.344 185.791 1.00 25.08 355 TRP A C 1
ATOM 2764 O O . TRP A 1 368 ? 43.388 208.212 185.842 1.00 26.86 355 TRP A O 1
ATOM 2775 N N . LEU A 1 369 ? 45.203 209.060 184.835 1.00 23.76 356 LEU A N 1
ATOM 2776 C CA . LEU A 1 369 ? 44.422 209.711 183.792 1.00 23.83 356 LEU A CA 1
ATOM 2777 C C . LEU A 1 369 ? 43.571 208.676 183.027 1.00 25.71 356 LEU A C 1
ATOM 2778 O O . LEU A 1 369 ? 42.368 208.879 182.811 1.00 23.69 356 LEU A O 1
ATOM 2783 N N . HIS A 1 370 ? 44.187 207.542 182.692 1.00 22.03 357 HIS A N 1
ATOM 2784 C CA . HIS A 1 370 ? 43.507 206.458 182.001 1.00 21.48 357 HIS A CA 1
ATOM 2785 C C . HIS A 1 370 ? 42.435 205.797 182.876 1.00 20.40 357 HIS A C 1
ATOM 2786 O O . HIS A 1 370 ? 41.297 205.575 182.429 1.00 21.20 357 HIS A O 1
ATOM 2793 N N . ALA A 1 371 ? 42.777 205.491 184.120 1.00 20.20 358 ALA A N 1
ATOM 2794 C CA . ALA A 1 371 ? 41.887 204.682 184.958 1.00 22.05 358 ALA A CA 1
ATOM 2795 C C . ALA A 1 371 ? 40.542 205.372 185.192 1.00 19.65 358 ALA A C 1
ATOM 2796 O O . ALA A 1 371 ? 39.506 204.697 185.274 1.00 21.05 358 ALA A O 1
ATOM 2798 N N . PHE A 1 372 ? 40.575 206.697 185.308 1.00 19.89 359 PHE A N 1
ATOM 2799 C CA . PHE A 1 372 ? 39.383 207.483 185.689 1.00 19.57 359 PHE A CA 1
ATOM 2800 C C . PHE A 1 372 ? 38.771 208.265 184.535 1.00 19.81 359 PHE A C 1
ATOM 2801 O O . PHE A 1 372 ? 37.926 209.129 184.758 1.00 20.57 359 PHE A O 1
ATOM 2809 N N . ARG A 1 373 ? 39.160 207.957 183.294 1.00 17.44 360 ARG A N 1
ATOM 2810 C CA . ARG A 1 373 ? 38.689 208.704 182.142 1.00 17.79 360 ARG A CA 1
ATOM 2811 C C . ARG A 1 373 ? 37.175 208.542 181.880 1.00 17.90 360 ARG A C 1
ATOM 2812 O O . ARG A 1 373 ? 36.554 207.540 182.261 1.00 21.72 360 ARG A O 1
ATOM 2820 N N . ILE A 1 374 ? 36.598 209.521 181.189 1.00 20.76 361 ILE A N 1
ATOM 2821 C CA . ILE A 1 374 ? 35.149 209.600 181.011 1.00 21.00 361 ILE A CA 1
ATOM 2822 C C . ILE A 1 374 ? 34.580 208.564 180.013 1.00 24.52 361 ILE A C 1
ATOM 2823 O O . ILE A 1 374 ? 33.476 208.020 180.218 1.00 24.04 361 ILE A O 1
ATOM 2828 N N . ASP A 1 375 ? 35.337 208.295 178.953 1.00 24.72 362 ASP A N 1
ATOM 2829 C CA . ASP A 1 375 ? 34.931 207.391 177.869 1.00 27.66 362 ASP A CA 1
ATOM 2830 C C . ASP A 1 375 ? 35.516 205.973 178.062 1.00 28.02 362 ASP A C 1
ATOM 2831 O O . ASP A 1 375 ? 36.479 205.588 177.391 1.00 30.43 362 ASP A O 1
ATOM 2836 N N . ARG A 1 376 ? 34.966 205.223 179.007 1.00 27.61 363 ARG A N 1
ATOM 2837 C CA . ARG A 1 376 ? 35.397 203.843 179.268 1.00 29.48 363 ARG A CA 1
ATOM 2838 C C . ARG A 1 376 ? 34.481 202.866 178.529 1.00 31.73 363 ARG A C 1
ATOM 2839 O O . ARG A 1 376 ? 33.472 202.430 179.066 1.00 34.32 363 ARG A O 1
ATOM 2847 N N . LYS A 1 377 ? 34.846 202.532 177.290 1.00 35.32 364 LYS A N 1
ATOM 2848 C CA . LYS A 1 377 ? 33.981 201.752 176.393 1.00 38.30 364 LYS A CA 1
ATOM 2849 C C . LYS A 1 377 ? 34.016 200.260 176.731 1.00 38.34 364 LYS A C 1
ATOM 2850 O O . LYS A 1 377 ? 34.976 199.771 177.357 1.00 36.62 364 LYS A O 1
ATOM 2856 N N . MET B 1 14 ? 6.562 202.839 189.733 1.00 34.23 1 MET B N 1
ATOM 2857 C CA . MET B 1 14 ? 6.235 204.046 188.889 1.00 36.92 1 MET B CA 1
ATOM 2858 C C . MET B 1 14 ? 5.769 203.668 187.484 1.00 37.33 1 MET B C 1
ATOM 2859 O O . MET B 1 14 ? 6.496 203.004 186.746 1.00 37.28 1 MET B O 1
ATOM 2864 N N . LYS B 1 15 ? 4.566 204.115 187.125 1.00 34.81 2 LYS B N 1
ATOM 2865 C CA . LYS B 1 15 ? 3.945 203.766 185.854 1.00 33.42 2 LYS B CA 1
ATOM 2866 C C . LYS B 1 15 ? 4.567 204.514 184.669 1.00 28.96 2 LYS B C 1
ATOM 2867 O O . LYS B 1 15 ? 5.351 205.446 184.846 1.00 26.42 2 LYS B O 1
ATOM 2873 N N . ARG B 1 16 ? 4.240 204.064 183.458 1.00 27.58 3 ARG B N 1
ATOM 2874 C CA . ARG B 1 16 ? 4.731 204.694 182.233 1.00 24.04 3 ARG B CA 1
ATOM 2875 C C . ARG B 1 16 ? 3.961 205.954 181.902 1.00 24.24 3 ARG B C 1
ATOM 2876 O O . ARG B 1 16 ? 4.479 206.824 181.216 1.00 24.30 3 ARG B O 1
ATOM 2884 N N . HIS B 1 17 ? 2.719 206.033 182.362 1.00 27.63 4 HIS B N 1
ATOM 2885 C CA . HIS B 1 17 ? 1.825 207.124 181.984 1.00 28.05 4 HIS B CA 1
ATOM 2886 C C . HIS B 1 17 ? 0.827 207.448 183.088 1.00 28.17 4 HIS B C 1
ATOM 2887 O O . HIS B 1 17 ? 0.279 206.545 183.727 1.00 27.79 4 HIS B O 1
ATOM 2894 N N . TYR B 1 18 ? 0.591 208.742 183.294 1.00 24.57 5 TYR B N 1
ATOM 2895 C CA . TYR B 1 18 ? -0.455 209.218 184.198 1.00 22.51 5 TYR B CA 1
ATOM 2896 C C . TYR B 1 18 ? -1.334 210.196 183.462 1.00 21.77 5 TYR B C 1
ATOM 2897 O O . TYR B 1 18 ? -0.871 210.908 182.569 1.00 23.68 5 TYR B O 1
ATOM 2906 N N . GLU B 1 19 ? -2.612 210.242 183.821 1.00 21.73 6 GLU B N 1
ATOM 2907 C CA . GLU B 1 19 ? -3.490 211.263 183.267 1.00 20.96 6 GLU B CA 1
ATOM 2908 C C . GLU B 1 19 ? -3.046 212.681 183.680 1.00 23.70 6 GLU B C 1
ATOM 2909 O O . GLU B 1 19 ? -3.053 213.593 182.876 1.00 21.86 6 GLU B O 1
ATOM 2915 N N . ALA B 1 20 ? -2.631 212.854 184.935 1.00 23.61 7 ALA B N 1
ATOM 2916 C CA . ALA B 1 20 ? -2.142 214.155 185.409 1.00 22.05 7 ALA B CA 1
ATOM 2917 C C . ALA B 1 20 ? -0.863 214.008 186.232 1.00 21.27 7 ALA B C 1
ATOM 2918 O O . ALA B 1 20 ? -0.742 213.064 187.003 1.00 21.24 7 ALA B O 1
ATOM 2920 N N . VAL B 1 21 ? 0.080 214.930 186.039 1.00 18.91 8 VAL B N 1
ATOM 2921 C CA . VAL B 1 21 ? 1.317 214.991 186.825 1.00 20.32 8 VAL B CA 1
ATOM 2922 C C . VAL B 1 21 ? 1.457 216.373 187.479 1.00 19.47 8 VAL B C 1
ATOM 2923 O O . VAL B 1 21 ? 1.347 217.420 186.823 1.00 20.37 8 VAL B O 1
ATOM 2927 N N . VAL B 1 22 ? 1.721 216.363 188.787 1.00 19.93 9 VAL B N 1
ATOM 2928 C CA . VAL B 1 22 ? 1.996 217.575 189.552 1.00 18.31 9 VAL B CA 1
ATOM 2929 C C . VAL B 1 22 ? 3.466 217.652 189.926 1.00 17.86 9 VAL B C 1
ATOM 2930 O O . VAL B 1 22 ? 4.010 216.697 190.478 1.00 19.32 9 VAL B O 1
ATOM 2934 N N . ILE B 1 23 ? 4.103 218.782 189.647 1.00 18.47 10 ILE B N 1
ATOM 2935 C CA . ILE B 1 23 ? 5.521 218.980 189.968 1.00 20.15 10 ILE B CA 1
ATOM 2936 C C . ILE B 1 23 ? 5.647 219.923 191.160 1.00 19.86 10 ILE B C 1
ATOM 2937 O O . ILE B 1 23 ? 5.458 221.132 191.029 1.00 19.69 10 ILE B O 1
ATOM 2942 N N . GLY B 1 24 ? 5.988 219.348 192.310 1.00 18.95 11 GLY B N 1
ATOM 2943 C CA . GLY B 1 24 ? 6.157 220.104 193.544 1.00 18.78 11 GLY B CA 1
ATOM 2944 C C . GLY B 1 24 ? 5.194 219.619 194.601 1.00 17.63 11 GLY B C 1
ATOM 2945 O O . GLY B 1 24 ? 4.003 219.445 194.320 1.00 20.02 11 GLY B O 1
ATOM 2946 N N . GLY B 1 25 ? 5.720 219.383 195.807 1.00 17.81 12 GLY B N 1
ATOM 2947 C CA . GLY B 1 25 ? 4.979 218.836 196.917 1.00 15.95 12 GLY B CA 1
ATOM 2948 C C . GLY B 1 25 ? 4.893 219.739 198.142 1.00 17.79 12 GLY B C 1
ATOM 2949 O O . GLY B 1 25 ? 4.914 219.244 199.249 1.00 17.26 12 GLY B O 1
ATOM 2950 N N . GLY B 1 26 ? 4.787 221.050 197.942 1.00 18.44 13 GLY B N 1
ATOM 2951 C CA . GLY B 1 26 ? 4.363 221.963 199.007 1.00 18.36 13 GLY B CA 1
ATOM 2952 C C . GLY B 1 26 ? 2.857 221.880 199.189 1.00 17.08 13 GLY B C 1
ATOM 2953 O O . GLY B 1 26 ? 2.213 220.981 198.670 1.00 17.66 13 GLY B O 1
ATOM 2954 N N . ILE B 1 27 ? 2.272 222.821 199.924 1.00 17.48 14 ILE B N 1
ATOM 2955 C CA . ILE B 1 27 ? 0.834 222.801 200.127 1.00 18.70 14 ILE B CA 1
ATOM 2956 C C . ILE B 1 27 ? 0.054 222.974 198.820 1.00 17.70 14 ILE B C 1
ATOM 2957 O O . ILE B 1 27 ? -1.019 222.418 198.692 1.00 19.24 14 ILE B O 1
ATOM 2962 N N . ILE B 1 28 ? 0.576 223.734 197.866 1.00 16.42 15 ILE B N 1
ATOM 2963 C CA . ILE B 1 28 ? -0.176 224.006 196.638 1.00 17.57 15 ILE B CA 1
ATOM 2964 C C . ILE B 1 28 ? -0.284 222.724 195.786 1.00 19.26 15 ILE B C 1
ATOM 2965 O O . ILE B 1 28 ? -1.384 222.306 195.389 1.00 17.17 15 ILE B O 1
ATOM 2970 N N . GLY B 1 29 ? 0.855 222.081 195.540 1.00 17.75 16 GLY B N 1
ATOM 2971 C CA . GLY B 1 29 ? 0.859 220.826 194.804 1.00 17.82 16 GLY B CA 1
ATOM 2972 C C . GLY B 1 29 ? 0.081 219.715 195.483 1.00 18.47 16 GLY B C 1
ATOM 2973 O O . GLY B 1 29 ? -0.571 218.924 194.809 1.00 17.25 16 GLY B O 1
ATOM 2974 N N . SER B 1 30 ? 0.151 219.629 196.816 1.00 16.47 17 SER B N 1
ATOM 2975 C CA . SER B 1 30 ? -0.545 218.561 197.536 1.00 17.23 17 SER B CA 1
ATOM 2976 C C . SER B 1 30 ? -2.047 218.725 197.402 1.00 18.39 17 SER B C 1
ATOM 2977 O O . SER B 1 30 ? -2.761 217.742 197.215 1.00 19.68 17 SER B O 1
ATOM 2980 N N . ALA B 1 31 ? -2.511 219.965 197.511 1.00 18.69 18 ALA B N 1
ATOM 2981 C CA . ALA B 1 31 ? -3.928 220.285 197.320 1.00 18.39 18 ALA B CA 1
ATOM 2982 C C . ALA B 1 31 ? -4.399 219.891 195.905 1.00 18.61 18 ALA B C 1
ATOM 2983 O O . ALA B 1 31 ? -5.436 219.234 195.760 1.00 21.85 18 ALA B O 1
ATOM 2985 N N . ILE B 1 32 ? -3.636 220.281 194.891 1.00 17.94 19 ILE B N 1
ATOM 2986 C CA . ILE B 1 32 ? -3.966 219.950 193.481 1.00 18.81 19 ILE B CA 1
ATOM 2987 C C . ILE B 1 32 ? -4.083 218.440 193.282 1.00 21.90 19 ILE B C 1
ATOM 2988 O O . ILE B 1 32 ? -5.020 217.968 192.639 1.00 22.04 19 ILE B O 1
ATOM 2993 N N . ALA B 1 33 ? -3.155 217.667 193.853 1.00 19.96 20 ALA B N 1
ATOM 2994 C CA . ALA B 1 33 ? -3.194 216.212 193.684 1.00 21.15 20 ALA B CA 1
ATOM 2995 C C . ALA B 1 33 ? -4.442 215.603 194.300 1.00 24.31 20 ALA B C 1
ATOM 2996 O O . ALA B 1 33 ? -5.013 214.644 193.761 1.00 20.76 20 ALA B O 1
ATOM 2998 N N . TYR B 1 34 ? -4.833 216.130 195.461 1.00 23.79 21 TYR B N 1
ATOM 2999 C CA . TYR B 1 34 ? -6.035 215.680 196.135 1.00 22.13 21 TYR B CA 1
ATOM 3000 C C . TYR B 1 34 ? -7.292 215.928 195.304 1.00 20.45 21 TYR B C 1
ATOM 3001 O O . TYR B 1 34 ? -8.109 215.016 195.154 1.00 21.98 21 TYR B O 1
ATOM 3010 N N . TYR B 1 35 ? -7.466 217.141 194.796 1.00 21.52 22 TYR B N 1
ATOM 3011 C CA . TYR B 1 35 ? -8.695 217.477 194.055 1.00 22.46 22 TYR B CA 1
ATOM 3012 C C . TYR B 1 35 ? -8.754 216.647 192.763 1.00 25.80 22 TYR B C 1
ATOM 3013 O O . TYR B 1 35 ? -9.816 216.119 192.420 1.00 22.01 22 TYR B O 1
ATOM 3022 N N . LEU B 1 36 ? -7.605 216.477 192.110 1.00 22.12 23 LEU B N 1
ATOM 3023 C CA . LEU B 1 36 ? -7.497 215.621 190.909 1.00 24.05 23 LEU B CA 1
ATOM 3024 C C . LEU B 1 36 ? -7.835 214.139 191.148 1.00 26.64 23 LEU B C 1
ATOM 3025 O O . LEU B 1 36 ? -8.574 213.522 190.358 1.00 26.60 23 LEU B O 1
ATOM 3030 N N . ALA B 1 37 ? -7.324 213.572 192.241 1.00 25.55 24 ALA B N 1
ATOM 3031 C CA . ALA B 1 37 ? -7.624 212.186 192.613 1.00 25.89 24 ALA B CA 1
ATOM 3032 C C . ALA B 1 37 ? -9.102 212.003 192.988 1.00 26.51 24 ALA B C 1
ATOM 3033 O O . ALA B 1 37 ? -9.685 210.940 192.760 1.00 25.05 24 ALA B O 1
ATOM 3035 N N . LYS B 1 38 ? -9.698 213.041 193.565 1.00 24.18 25 LYS B N 1
ATOM 3036 C CA . LYS B 1 38 ? -11.126 213.043 193.895 1.00 29.19 25 LYS B CA 1
ATOM 3037 C C . LYS B 1 38 ? -12.017 213.031 192.632 1.00 28.02 25 LYS B C 1
ATOM 3038 O O . LYS B 1 38 ? -13.136 212.535 192.673 1.00 30.09 25 LYS B O 1
ATOM 3044 N N . GLU B 1 39 ? -11.503 213.584 191.535 1.00 26.96 26 GLU B N 1
ATOM 3045 C CA . GLU B 1 39 ? -12.151 213.541 190.224 1.00 29.03 26 GLU B CA 1
ATOM 3046 C C . GLU B 1 39 ? -11.841 212.246 189.467 1.00 29.97 26 GLU B C 1
ATOM 3047 O O . GLU B 1 39 ? -12.209 212.105 188.304 1.00 30.05 26 GLU B O 1
ATOM 3053 N N . ASN B 1 40 ? -11.173 211.309 190.139 1.00 31.16 27 ASN B N 1
ATOM 3054 C CA . ASN B 1 40 ? -10.724 210.033 189.553 1.00 33.23 27 ASN B CA 1
ATOM 3055 C C . ASN B 1 40 ? -9.760 210.170 188.376 1.00 31.81 27 ASN B C 1
ATOM 3056 O O . ASN B 1 40 ? -9.718 209.302 187.487 1.00 31.61 27 ASN B O 1
ATOM 3061 N N . LYS B 1 41 ? -8.993 211.257 188.356 1.00 27.35 28 LYS B N 1
ATOM 3062 C CA . LYS B 1 41 ? -7.835 211.342 187.477 1.00 28.05 28 LYS B CA 1
ATOM 3063 C C . LYS B 1 41 ? -6.694 210.475 188.038 1.00 28.83 28 LYS B C 1
ATOM 3064 O O . LYS B 1 41 ? -6.379 210.551 189.223 1.00 27.32 28 LYS B O 1
ATOM 3070 N N . ASN B 1 42 ? -6.123 209.609 187.197 1.00 26.68 29 ASN B N 1
ATOM 3071 C CA . ASN B 1 42 ? -4.907 208.845 187.536 1.00 26.96 29 ASN B CA 1
ATOM 3072 C C . ASN B 1 42 ? -3.742 209.831 187.663 1.00 23.73 29 ASN B C 1
ATOM 3073 O O . ASN B 1 42 ? -3.239 210.344 186.648 1.00 24.10 29 ASN B O 1
ATOM 3078 N N . THR B 1 43 ? -3.326 210.095 188.908 1.00 23.91 30 THR B N 1
ATOM 3079 C CA . THR B 1 43 ? -2.444 211.227 189.241 1.00 23.21 30 THR B CA 1
ATOM 3080 C C . THR B 1 43 ? -1.130 210.811 189.921 1.00 19.89 30 THR B C 1
ATOM 3081 O O . THR B 1 43 ? -1.101 209.887 190.737 1.00 22.57 30 THR B O 1
ATOM 3085 N N . ALA B 1 44 ? -0.055 211.495 189.562 1.00 20.24 31 ALA B N 1
ATOM 3086 C CA . ALA B 1 44 ? 1.233 211.371 190.233 1.00 20.85 31 ALA B CA 1
ATOM 3087 C C . ALA B 1 44 ? 1.735 212.754 190.635 1.00 20.59 31 ALA B C 1
ATOM 3088 O O . ALA B 1 44 ? 1.456 213.758 189.957 1.00 22.59 31 ALA B O 1
ATOM 3090 N N . LEU B 1 45 ? 2.493 212.795 191.729 1.00 19.80 32 LEU B N 1
ATOM 3091 C CA . LEU B 1 45 ? 3.142 214.018 192.197 1.00 18.49 32 LEU B CA 1
ATOM 3092 C C . LEU B 1 45 ? 4.634 213.710 192.448 1.00 18.15 32 LEU B C 1
ATOM 3093 O O . LEU B 1 45 ? 4.975 212.681 193.045 1.00 19.56 32 LEU B O 1
ATOM 3098 N N . PHE B 1 46 ? 5.495 214.588 191.949 1.00 19.37 33 PHE B N 1
ATOM 3099 C CA . PHE B 1 46 ? 6.945 214.502 192.107 1.00 17.88 33 PHE B CA 1
ATOM 3100 C C . PHE B 1 46 ? 7.437 215.667 192.947 1.00 18.77 33 PHE B C 1
ATOM 3101 O O . PHE B 1 46 ? 7.104 216.825 192.676 1.00 21.06 33 PHE B O 1
ATOM 3109 N N . GLU B 1 47 ? 8.251 215.364 193.955 1.00 19.65 34 GLU B N 1
ATOM 3110 C CA . GLU B 1 47 ? 8.805 216.357 194.872 1.00 17.21 34 GLU B CA 1
ATOM 3111 C C . GLU B 1 47 ? 10.303 216.102 195.037 1.00 17.68 34 GLU B C 1
ATOM 3112 O O . GLU B 1 47 ? 10.690 214.969 195.270 1.00 17.36 34 GLU B O 1
ATOM 3118 N N . SER B 1 48 ? 11.117 217.148 194.915 1.00 17.52 35 SER B N 1
ATOM 3119 C CA . SER B 1 48 ? 12.589 217.041 194.983 1.00 18.78 35 SER B CA 1
ATOM 3120 C C . SER B 1 48 ? 13.115 216.459 196.295 1.00 19.12 35 SER B C 1
ATOM 3121 O O . SER B 1 48 ? 14.063 215.664 196.286 1.00 18.81 35 SER B O 1
ATOM 3124 N N . GLY B 1 49 ? 12.512 216.875 197.412 1.00 18.73 36 GLY B N 1
ATOM 3125 C CA . GLY B 1 49 ? 12.882 216.423 198.740 1.00 18.85 36 GLY B CA 1
ATOM 3126 C C . GLY B 1 49 ? 11.727 215.701 199.426 1.00 18.06 36 GLY B C 1
ATOM 3127 O O . GLY B 1 49 ? 11.213 214.720 198.901 1.00 18.46 36 GLY B O 1
ATOM 3128 N N . THR B 1 50 ? 11.295 216.199 200.595 1.00 18.83 37 THR B N 1
ATOM 3129 C CA . THR B 1 50 ? 10.139 215.642 201.304 1.00 18.74 37 THR B CA 1
ATOM 3130 C C . THR B 1 50 ? 8.925 216.576 201.219 1.00 18.33 37 THR B C 1
ATOM 3131 O O . THR B 1 50 ? 9.064 217.802 201.023 1.00 18.98 37 THR B O 1
ATOM 3135 N N . MET B 1 51 ? 7.742 215.995 201.358 1.00 16.41 38 MET B N 1
ATOM 3136 C CA . MET B 1 51 ? 6.496 216.752 201.254 1.00 18.03 38 MET B CA 1
ATOM 3137 C C . MET B 1 51 ? 6.442 217.854 202.317 1.00 18.25 38 MET B C 1
ATOM 3138 O O . MET B 1 51 ? 6.725 217.613 203.502 1.00 17.44 38 MET B O 1
ATOM 3143 N N . GLY B 1 52 ? 6.124 219.062 201.865 1.00 17.56 39 GLY B N 1
ATOM 3144 C CA . GLY B 1 52 ? 5.953 220.218 202.730 1.00 15.13 39 GLY B CA 1
ATOM 3145 C C . GLY B 1 52 ? 7.232 220.786 203.320 1.00 17.03 39 GLY B C 1
ATOM 3146 O O . GLY B 1 52 ? 7.176 221.681 204.163 1.00 19.14 39 GLY B O 1
ATOM 3147 N N . GLY B 1 53 ? 8.385 220.328 202.828 1.00 18.30 40 GLY B N 1
ATOM 3148 C CA . GLY B 1 53 ? 9.657 220.653 203.425 1.00 20.53 40 GLY B CA 1
ATOM 3149 C C . GLY B 1 53 ? 10.291 222.010 203.170 1.00 22.79 40 GLY B C 1
ATOM 3150 O O . GLY B 1 53 ? 11.346 222.301 203.760 1.00 20.93 40 GLY B O 1
ATOM 3151 N N . ARG B 1 54 ? 9.688 222.859 202.334 1.00 18.07 41 ARG B N 1
ATOM 3152 C CA . ARG B 1 54 ? 10.278 224.173 202.059 1.00 17.47 41 ARG B CA 1
ATOM 3153 C C . ARG B 1 54 ? 9.415 225.340 202.615 1.00 18.35 41 ARG B C 1
ATOM 3154 O O . ARG B 1 54 ? 9.209 225.433 203.838 1.00 18.45 41 ARG B O 1
ATOM 3162 N N . THR B 1 55 ? 8.891 226.210 201.759 1.00 16.81 42 THR B N 1
ATOM 3163 C CA . THR B 1 55 ? 8.230 227.424 202.269 1.00 18.56 42 THR B CA 1
ATOM 3164 C C . THR B 1 55 ? 6.995 227.109 203.122 1.00 19.87 42 THR B C 1
ATOM 3165 O O . THR B 1 55 ? 6.728 227.790 204.102 1.00 19.76 42 THR B O 1
ATOM 3169 N N . THR B 1 56 ? 6.272 226.057 202.763 1.00 17.34 43 THR B N 1
ATOM 3170 C CA . THR B 1 56 ? 5.101 225.598 203.505 1.00 16.94 43 THR B CA 1
ATOM 3171 C C . THR B 1 56 ? 5.391 225.360 204.992 1.00 19.47 43 THR B C 1
ATOM 3172 O O . THR B 1 56 ? 4.573 225.712 205.822 1.00 18.04 43 THR B O 1
ATOM 3176 N N . SER B 1 57 ? 6.562 224.800 205.317 1.00 17.53 44 SER B N 1
ATOM 3177 C CA . SER B 1 57 ? 6.927 224.537 206.708 1.00 21.28 44 SER B CA 1
ATOM 3178 C C . SER B 1 57 ? 7.301 225.785 207.512 1.00 21.57 44 SER B C 1
ATOM 3179 O O . SER B 1 57 ? 7.298 225.738 208.744 1.00 21.12 44 SER B O 1
ATOM 3182 N N . ALA B 1 58 ? 7.588 226.884 206.823 1.00 18.25 45 ALA B N 1
ATOM 3183 C CA . ALA B 1 58 ? 7.975 228.143 207.462 1.00 17.84 45 ALA B CA 1
ATOM 3184 C C . ALA B 1 58 ? 6.776 229.025 207.835 1.00 20.57 45 ALA B C 1
ATOM 3185 O O . ALA B 1 58 ? 6.921 229.970 208.615 1.00 18.57 45 ALA B O 1
ATOM 3187 N N . ALA B 1 59 ? 5.608 228.747 207.260 1.00 20.37 46 ALA B N 1
ATOM 3188 C CA . ALA B 1 59 ? 4.453 229.650 207.378 1.00 18.91 46 ALA B CA 1
ATOM 3189 C C . ALA B 1 59 ? 3.746 229.564 208.724 1.00 19.23 46 ALA B C 1
ATOM 3190 O O . ALA B 1 59 ? 3.662 228.498 209.338 1.00 19.46 46 ALA B O 1
ATOM 3192 N N . ALA B 1 60 ? 3.233 230.708 209.182 1.00 21.38 47 ALA B N 1
ATOM 3193 C CA . ALA B 1 60 ? 2.451 230.776 210.411 1.00 23.02 47 ALA B CA 1
ATOM 3194 C C . ALA B 1 60 ? 1.127 230.006 210.283 1.00 21.27 47 ALA B C 1
ATOM 3195 O O . ALA B 1 60 ? 0.718 229.280 211.188 1.00 24.13 47 ALA B O 1
ATOM 3197 N N . GLY B 1 61 ? 0.459 230.192 209.152 1.00 19.67 48 GLY B N 1
ATOM 3198 C CA . GLY B 1 61 ? -0.780 229.505 208.886 1.00 21.10 48 GLY B CA 1
ATOM 3199 C C . GLY B 1 61 ? -2.037 230.336 209.090 1.00 19.46 48 GLY B C 1
ATOM 3200 O O . GLY B 1 61 ? -3.116 229.762 209.207 1.00 18.35 48 GLY B O 1
ATOM 3201 N N . MET B 1 62 ? -1.913 231.657 209.142 1.00 21.08 49 MET B N 1
ATOM 3202 C CA . MET B 1 62 ? -3.089 232.544 209.144 1.00 19.68 49 MET B CA 1
ATOM 3203 C C . MET B 1 62 ? -3.887 232.435 207.844 1.00 21.37 49 MET B C 1
ATOM 3204 O O . MET B 1 62 ? -3.322 232.414 206.763 1.00 22.39 49 MET B O 1
ATOM 3209 N N . LEU B 1 63 ? -5.206 232.362 207.959 1.00 23.26 50 LEU B N 1
ATOM 3210 C CA . LEU B 1 63 ? -6.084 232.506 206.808 1.00 23.65 50 LEU B CA 1
ATOM 3211 C C . LEU B 1 63 ? -6.455 233.982 206.661 1.00 24.07 50 LEU B C 1
ATOM 3212 O O . LEU B 1 63 ? -7.581 234.396 206.999 1.00 25.94 50 LEU B O 1
ATOM 3217 N N . GLY B 1 64 ? -5.490 234.765 206.171 1.00 22.78 51 GLY B N 1
ATOM 3218 C CA . GLY B 1 64 ? -5.513 236.213 206.217 1.00 23.74 51 GLY B CA 1
ATOM 3219 C C . GLY B 1 64 ? -6.181 236.925 205.055 1.00 23.60 51 GLY B C 1
ATOM 3220 O O . GLY B 1 64 ? -5.544 237.745 204.399 1.00 28.11 51 GLY B O 1
ATOM 3221 N N . ALA B 1 65 ? -7.468 236.654 204.834 1.00 25.89 52 ALA B N 1
ATOM 3222 C CA . ALA B 1 65 ? -8.202 237.288 203.732 1.00 27.96 52 ALA B CA 1
ATOM 3223 C C . ALA B 1 65 ? -8.300 238.818 203.884 1.00 31.49 52 ALA B C 1
ATOM 3224 O O . ALA B 1 65 ? -8.299 239.537 202.889 1.00 33.63 52 ALA B O 1
ATOM 3226 N N . HIS B 1 66 ? -8.352 239.317 205.114 1.00 33.91 53 HIS B N 1
ATOM 3227 C CA . HIS B 1 66 ? -8.515 240.759 205.352 1.00 39.28 53 HIS B CA 1
ATOM 3228 C C . HIS B 1 66 ? -7.206 241.549 205.516 1.00 47.43 53 HIS B C 1
ATOM 3229 O O . HIS B 1 66 ? -7.190 242.651 206.060 1.00 48.11 53 HIS B O 1
ATOM 3236 N N . ALA B 1 67 ? -6.112 240.974 205.027 1.00 56.05 54 ALA B N 1
ATOM 3237 C CA . ALA B 1 67 ? -4.920 241.737 204.675 1.00 60.59 54 ALA B CA 1
ATOM 3238 C C . ALA B 1 67 ? -4.905 241.916 203.143 1.00 65.03 54 ALA B C 1
ATOM 3239 O O . ALA B 1 67 ? -3.868 242.240 202.552 1.00 65.31 54 ALA B O 1
ATOM 3241 N N . GLU B 1 68 ? -6.069 241.709 202.518 1.00 70.36 55 GLU B N 1
ATOM 3242 C CA . GLU B 1 68 ? -6.200 241.625 201.057 1.00 74.25 55 GLU B CA 1
ATOM 3243 C C . GLU B 1 68 ? -7.348 242.484 200.498 1.00 77.09 55 GLU B C 1
ATOM 3244 O O . GLU B 1 68 ? -7.699 242.335 199.321 1.00 78.77 55 GLU B O 1
ATOM 3250 N N . CYS B 1 69 ? -7.916 243.382 201.315 1.00 79.05 56 CYS B N 1
ATOM 3251 C CA . CYS B 1 69 ? -9.051 244.222 200.886 1.00 80.53 56 CYS B CA 1
ATOM 3252 C C . CYS B 1 69 ? -8.652 245.685 200.616 1.00 81.80 56 CYS B C 1
ATOM 3253 O O . CYS B 1 69 ? -9.251 246.623 201.155 1.00 81.92 56 CYS B O 1
ATOM 3256 N N . GLU B 1 70 ? -7.636 245.854 199.770 1.00 82.46 57 GLU B N 1
ATOM 3257 C CA . GLU B 1 70 ? -7.290 247.150 199.195 1.00 82.34 57 GLU B CA 1
ATOM 3258 C C . GLU B 1 70 ? -7.868 247.146 197.779 1.00 81.28 57 GLU B C 1
ATOM 3259 O O . GLU B 1 70 ? -7.510 246.296 196.962 1.00 81.25 57 GLU B O 1
ATOM 3265 N N . GLU B 1 71 ? -8.772 248.086 197.507 1.00 79.55 58 GLU B N 1
ATOM 3266 C CA . GLU B 1 71 ? -9.545 248.135 196.256 1.00 77.66 58 GLU B CA 1
ATOM 3267 C C . GLU B 1 71 ? -10.689 247.087 196.180 1.00 73.96 58 GLU B C 1
ATOM 3268 O O . GLU B 1 71 ? -11.348 246.976 195.138 1.00 75.47 58 GLU B O 1
ATOM 3274 N N . ARG B 1 72 ? -10.939 246.356 197.275 1.00 66.50 59 ARG B N 1
ATOM 3275 C CA . ARG B 1 72 ? -12.006 245.344 197.346 1.00 61.22 59 ARG B CA 1
ATOM 3276 C C . ARG B 1 72 ? -12.332 244.694 195.983 1.00 56.17 59 ARG B C 1
ATOM 3277 O O . ARG B 1 72 ? -13.440 244.841 195.440 1.00 54.53 59 ARG B O 1
ATOM 3285 N N . ASP B 1 73 ? -11.362 243.946 195.458 1.00 49.29 60 ASP B N 1
ATOM 3286 C CA . ASP B 1 73 ? -11.367 243.528 194.056 1.00 43.97 60 ASP B CA 1
ATOM 3287 C C . ASP B 1 73 ? -11.428 242.004 193.891 1.00 39.43 60 ASP B C 1
ATOM 3288 O O . ASP B 1 73 ? -11.723 241.277 194.839 1.00 36.89 60 ASP B O 1
ATOM 3293 N N . ALA B 1 74 ? -11.173 241.534 192.675 1.00 35.94 61 ALA B N 1
ATOM 3294 C CA . ALA B 1 74 ? -11.182 240.103 192.363 1.00 33.39 61 ALA B CA 1
ATOM 3295 C C . ALA B 1 74 ? -10.299 239.267 193.293 1.00 28.86 61 ALA B C 1
ATOM 3296 O O . ALA B 1 74 ? -10.682 238.159 193.667 1.00 28.06 61 ALA B O 1
ATOM 3298 N N A PHE B 1 75 ? -9.131 239.793 193.650 0.80 30.52 62 PHE B N 1
ATOM 3299 N N B PHE B 1 75 ? -9.128 239.804 193.648 0.20 28.90 62 PHE B N 1
ATOM 3300 C CA A PHE B 1 75 ? -8.201 239.070 194.537 0.80 31.00 62 PHE B CA 1
ATOM 3301 C CA B PHE B 1 75 ? -8.164 239.132 194.537 0.20 28.17 62 PHE B CA 1
ATOM 3302 C C A PHE B 1 75 ? -8.799 238.891 195.928 0.80 29.39 62 PHE B C 1
ATOM 3303 C C B PHE B 1 75 ? -8.732 238.930 195.943 0.20 28.38 62 PHE B C 1
ATOM 3304 O O A PHE B 1 75 ? -8.716 237.815 196.499 0.80 26.64 62 PHE B O 1
ATOM 3305 O O B PHE B 1 75 ? -8.523 237.885 196.551 0.20 28.09 62 PHE B O 1
ATOM 3320 N N . PHE B 1 76 ? -9.437 239.939 196.456 1.00 28.40 63 PHE B N 1
ATOM 3321 C CA . PHE B 1 76 ? -10.147 239.833 197.733 1.00 28.92 63 PHE B CA 1
ATOM 3322 C C . PHE B 1 76 ? -11.283 238.811 197.683 1.00 27.28 63 PHE B C 1
ATOM 3323 O O . PHE B 1 76 ? -11.479 238.058 198.625 1.00 26.27 63 PHE B O 1
ATOM 3331 N N . ASP B 1 77 ? -12.029 238.781 196.577 1.00 27.69 64 ASP B N 1
ATOM 3332 C CA . ASP B 1 77 ? -13.125 237.822 196.409 1.00 26.13 64 ASP B CA 1
ATOM 3333 C C . ASP B 1 77 ? -12.643 236.369 196.402 1.00 23.73 64 ASP B C 1
ATOM 3334 O O . ASP B 1 77 ? -13.310 235.493 196.945 1.00 25.76 64 ASP B O 1
ATOM 3339 N N . PHE B 1 78 ? -11.499 236.124 195.766 1.00 24.40 65 PHE B N 1
ATOM 3340 C CA . PHE B 1 78 ? -10.902 234.784 195.683 1.00 25.31 65 PHE B CA 1
ATOM 3341 C C . PHE B 1 78 ? -10.431 234.357 197.077 1.00 24.38 65 PHE B C 1
ATOM 3342 O O . PHE B 1 78 ? -10.605 233.206 197.483 1.00 26.94 65 PHE B O 1
ATOM 3350 N N . ALA B 1 79 ? -9.892 235.309 197.822 1.00 26.00 66 ALA B N 1
ATOM 3351 C CA . ALA B 1 79 ? -9.407 235.043 199.180 1.00 25.17 66 ALA B CA 1
ATOM 3352 C C . ALA B 1 79 ? -10.556 234.655 200.099 1.00 26.04 66 ALA B C 1
ATOM 3353 O O . ALA B 1 79 ? -10.431 233.723 200.899 1.00 25.35 66 ALA B O 1
ATOM 3355 N N . MET B 1 80 ? -11.700 235.328 199.957 1.00 27.64 67 MET B N 1
ATOM 3356 C CA . MET B 1 80 ? -12.858 235.041 200.808 1.00 28.27 67 MET B CA 1
ATOM 3357 C C . MET B 1 80 ? -13.476 233.694 200.456 1.00 26.27 67 MET B C 1
ATOM 3358 O O . MET B 1 80 ? -13.912 232.951 201.340 1.00 27.34 67 MET B O 1
ATOM 3363 N N . HIS B 1 81 ? -13.507 233.378 199.164 1.00 27.38 68 HIS B N 1
ATOM 3364 C CA . HIS B 1 81 ? -13.935 232.070 198.666 1.00 26.95 68 HIS B CA 1
ATOM 3365 C C . HIS B 1 81 ? -13.073 230.945 199.233 1.00 25.87 68 HIS B C 1
ATOM 3366 O O . HIS B 1 81 ? -13.592 229.957 199.728 1.00 23.04 68 HIS B O 1
ATOM 3373 N N . SER B 1 82 ? -11.754 231.108 199.168 1.00 25.20 69 SER B N 1
ATOM 3374 C CA . SER B 1 82 ? -10.831 230.105 199.720 1.00 23.35 69 SER B CA 1
ATOM 3375 C C . SER B 1 82 ? -10.992 229.942 201.242 1.00 22.48 69 SER B C 1
ATOM 3376 O O . SER B 1 82 ? -10.974 228.837 201.765 1.00 22.98 69 SER B O 1
ATOM 3379 N N . GLN B 1 83 ? -11.175 231.051 201.948 1.00 23.50 70 GLN B N 1
ATOM 3380 C CA . GLN B 1 83 ? -11.446 231.003 203.385 1.00 24.69 70 GLN B CA 1
ATOM 3381 C C . GLN B 1 83 ? -12.698 230.171 203.702 1.00 24.96 70 GLN B C 1
ATOM 3382 O O . GLN B 1 83 ? -12.700 229.344 204.633 1.00 25.57 70 GLN B O 1
ATOM 3388 N N . ARG B 1 84 ? -13.764 230.372 202.923 1.00 28.31 71 ARG B N 1
ATOM 3389 C CA . ARG B 1 84 ? -14.999 229.587 203.069 1.00 26.77 71 ARG B CA 1
ATOM 3390 C C . ARG B 1 84 ? -14.779 228.104 202.818 1.00 25.54 71 ARG B C 1
ATOM 3391 O O . ARG B 1 84 ? -15.391 227.260 203.475 1.00 25.31 71 ARG B O 1
ATOM 3399 N N . LEU B 1 85 ? -13.929 227.785 201.843 1.00 25.49 72 LEU B N 1
ATOM 3400 C CA . LEU B 1 85 ? -13.585 226.391 201.549 1.00 26.13 72 LEU B CA 1
ATOM 3401 C C . LEU B 1 85 ? -12.893 225.646 202.708 1.00 24.67 72 LEU B C 1
ATOM 3402 O O . LEU B 1 85 ? -12.998 224.417 202.806 1.00 26.21 72 LEU B O 1
ATOM 3407 N N . TYR B 1 86 ? -12.240 226.381 203.610 1.00 26.94 73 TYR B N 1
ATOM 3408 C CA . TYR B 1 86 ? -11.691 225.779 204.818 1.00 28.05 73 TYR B CA 1
ATOM 3409 C C . TYR B 1 86 ? -12.768 225.272 205.804 1.00 31.92 73 TYR B C 1
ATOM 3410 O O . TYR B 1 86 ? -12.465 224.414 206.619 1.00 27.12 73 TYR B O 1
ATOM 3419 N N . LYS B 1 87 ? -14.011 225.772 205.719 1.00 34.05 74 LYS B N 1
ATOM 3420 C CA . LYS B 1 87 ? -15.086 225.385 206.670 1.00 36.15 74 LYS B CA 1
ATOM 3421 C C . LYS B 1 87 ? -15.180 223.882 207.032 1.00 34.67 74 LYS B C 1
ATOM 3422 O O . LYS B 1 87 ? -15.053 223.519 208.202 1.00 39.27 74 LYS B O 1
ATOM 3428 N N . GLY B 1 88 ? -15.419 223.007 206.071 1.00 33.38 75 GLY B N 1
ATOM 3429 C CA . GLY B 1 88 ? -15.469 221.583 206.392 1.00 31.91 75 GLY B CA 1
ATOM 3430 C C . GLY B 1 88 ? -14.186 220.783 206.144 1.00 28.71 75 GLY B C 1
ATOM 3431 O O . GLY B 1 88 ? -14.189 219.556 206.261 1.00 28.41 75 GLY B O 1
ATOM 3432 N N . LEU B 1 89 ? -13.102 221.477 205.824 1.00 28.82 76 LEU B N 1
ATOM 3433 C CA . LEU B 1 89 ? -11.888 220.849 205.270 1.00 24.97 76 LEU B CA 1
ATOM 3434 C C . LEU B 1 89 ? -11.154 219.934 206.256 1.00 26.01 76 LEU B C 1
ATOM 3435 O O . LEU B 1 89 ? -10.714 218.845 205.897 1.00 24.17 76 LEU B O 1
ATOM 3440 N N . GLY B 1 90 ? -10.995 220.389 207.493 1.00 25.14 77 GLY B N 1
ATOM 3441 C CA . GLY B 1 90 ? -10.313 219.598 208.501 1.00 26.24 77 GLY B CA 1
ATOM 3442 C C . GLY B 1 90 ? -10.930 218.229 208.680 1.00 25.71 77 GLY B C 1
ATOM 3443 O O . GLY B 1 90 ? -10.229 217.226 208.748 1.00 25.09 77 GLY B O 1
ATOM 3444 N N . GLU B 1 91 ? -12.257 218.187 208.765 1.00 26.80 78 GLU B N 1
ATOM 3445 C CA . GLU B 1 91 ? -13.005 216.945 208.936 1.00 26.47 78 GLU B CA 1
ATOM 3446 C C . GLU B 1 91 ? -12.930 216.070 207.676 1.00 26.87 78 GLU B C 1
ATOM 3447 O O . GLU B 1 91 ? -12.813 214.854 207.764 1.00 30.35 78 GLU B O 1
ATOM 3453 N N . GLU B 1 92 ? -13.028 216.695 206.512 1.00 26.18 79 GLU B N 1
ATOM 3454 C CA . GLU B 1 92 ? -12.956 215.993 205.238 1.00 26.30 79 GLU B CA 1
ATOM 3455 C C . GLU B 1 92 ? -11.613 215.268 205.102 1.00 27.70 79 GLU B C 1
ATOM 3456 O O . GLU B 1 92 ? -11.572 214.075 204.791 1.00 26.63 79 GLU B O 1
ATOM 3462 N N . LEU B 1 93 ? -10.527 215.995 205.347 1.00 26.61 80 LEU B N 1
ATOM 3463 C CA . LEU B 1 93 ? -9.184 215.434 205.178 1.00 26.24 80 LEU B CA 1
ATOM 3464 C C . LEU B 1 93 ? -8.851 214.435 206.285 1.00 25.82 80 LEU B C 1
ATOM 3465 O O . LEU B 1 93 ? -8.206 213.420 206.023 1.00 25.68 80 LEU B O 1
ATOM 3470 N N . TYR B 1 94 ? -9.313 214.678 207.516 1.00 26.58 81 TYR B N 1
ATOM 3471 C CA . TYR B 1 94 ? -9.054 213.719 208.607 1.00 28.05 81 TYR B CA 1
ATOM 3472 C C . TYR B 1 94 ? -9.679 212.343 208.338 1.00 29.98 81 TYR B C 1
ATOM 3473 O O . TYR B 1 94 ? -9.097 211.307 208.665 1.00 27.91 81 TYR B O 1
ATOM 3482 N N . ALA B 1 95 ? -10.859 212.329 207.732 1.00 28.75 82 ALA B N 1
ATOM 3483 C CA . ALA B 1 95 ? -11.555 211.075 207.488 1.00 31.04 82 ALA B CA 1
ATOM 3484 C C . ALA B 1 95 ? -10.751 210.152 206.566 1.00 29.86 82 ALA B C 1
ATOM 3485 O O . ALA B 1 95 ? -10.771 208.943 206.736 1.00 29.78 82 ALA B O 1
ATOM 3487 N N . LEU B 1 96 ? -10.024 210.734 205.617 1.00 29.66 83 LEU B N 1
ATOM 3488 C CA . LEU B 1 96 ? -9.180 209.976 204.694 1.00 28.09 83 LEU B CA 1
ATOM 3489 C C . LEU B 1 96 ? -7.717 209.792 205.135 1.00 29.95 83 LEU B C 1
ATOM 3490 O O . LEU B 1 96 ? -7.090 208.817 204.735 1.00 32.18 83 LEU B O 1
ATOM 3495 N N . SER B 1 97 ? -7.181 210.690 205.963 1.00 24.70 84 SER B N 1
ATOM 3496 C CA . SER B 1 97 ? -5.728 210.723 206.252 1.00 25.15 84 SER B CA 1
ATOM 3497 C C . SER B 1 97 ? -5.303 210.346 207.684 1.00 26.53 84 SER B C 1
ATOM 3498 O O . SER B 1 97 ? -4.165 209.913 207.911 1.00 23.55 84 SER B O 1
ATOM 3501 N N . GLY B 1 98 ? -6.202 210.525 208.646 1.00 27.58 85 GLY B N 1
ATOM 3502 C CA . GLY B 1 98 ? -5.851 210.451 210.057 1.00 27.36 85 GLY B CA 1
ATOM 3503 C C . GLY B 1 98 ? -4.977 211.597 210.563 1.00 25.01 85 GLY B C 1
ATOM 3504 O O . GLY B 1 98 ? -4.432 211.526 211.668 1.00 24.97 85 GLY B O 1
ATOM 3505 N N . VAL B 1 99 ? -4.847 212.651 209.766 1.00 23.51 86 VAL B N 1
ATOM 3506 C CA . VAL B 1 99 ? -4.008 213.798 210.109 1.00 22.66 86 VAL B CA 1
ATOM 3507 C C . VAL B 1 99 ? -4.856 215.047 210.408 1.00 24.36 86 VAL B C 1
ATOM 3508 O O . VAL B 1 99 ? -5.672 215.463 209.585 1.00 24.34 86 VAL B O 1
ATOM 3512 N N . ASP B 1 100 ? -4.622 215.646 211.580 1.00 23.00 87 ASP B N 1
ATOM 3513 C CA . ASP B 1 100 ? -5.348 216.814 212.062 1.00 23.26 87 ASP B CA 1
ATOM 3514 C C . ASP B 1 100 ? -4.629 218.074 211.608 1.00 23.05 87 ASP B C 1
ATOM 3515 O O . ASP B 1 100 ? -3.435 218.222 211.852 1.00 24.99 87 ASP B O 1
ATOM 3520 N N . ILE B 1 101 ? -5.341 218.980 210.945 1.00 19.18 88 ILE B N 1
ATOM 3521 C CA . ILE B 1 101 ? -4.741 220.251 210.487 1.00 20.24 88 ILE B CA 1
ATOM 3522 C C . ILE B 1 101 ? -4.564 221.328 211.576 1.00 19.11 88 ILE B C 1
ATOM 3523 O O . ILE B 1 101 ? -3.965 222.363 211.318 1.00 22.52 88 ILE B O 1
ATOM 3528 N N . ARG B 1 102 ? -5.088 221.076 212.776 1.00 21.31 89 ARG B N 1
ATOM 3529 C CA . ARG B 1 102 ? -4.893 221.934 213.956 1.00 23.18 89 ARG B CA 1
ATOM 3530 C C . ARG B 1 102 ? -5.438 223.351 213.741 1.00 25.84 89 ARG B C 1
ATOM 3531 O O . ARG B 1 102 ? -4.696 224.342 213.804 1.00 27.71 89 ARG B O 1
ATOM 3539 N N . GLN B 1 103 ? -6.744 223.439 213.474 1.00 23.95 90 GLN B N 1
ATOM 3540 C CA . GLN B 1 103 ? -7.408 224.704 213.274 1.00 24.20 90 GLN B CA 1
ATOM 3541 C C . GLN B 1 103 ? -7.719 225.339 214.624 1.00 24.10 90 GLN B C 1
ATOM 3542 O O . GLN B 1 103 ? -8.213 224.670 215.542 1.00 25.17 90 GLN B O 1
ATOM 3548 N N . HIS B 1 104 ? -7.473 226.639 214.696 1.00 21.99 91 HIS B N 1
ATOM 3549 C CA . HIS B 1 104 ? -7.739 227.453 215.886 1.00 25.19 91 HIS B CA 1
ATOM 3550 C C . HIS B 1 104 ? -8.626 228.630 215.491 1.00 20.55 91 HIS B C 1
ATOM 3551 O O . HIS B 1 104 ? -8.201 229.509 214.742 1.00 20.07 91 HIS B O 1
ATOM 3558 N N . ASN B 1 105 ? -9.847 228.649 216.023 1.00 24.66 92 ASN B N 1
ATOM 3559 C CA . ASN B 1 105 ? -10.888 229.603 215.621 1.00 25.96 92 ASN B CA 1
ATOM 3560 C C . ASN B 1 105 ? -11.030 230.834 216.537 1.00 29.69 92 ASN B C 1
ATOM 3561 O O . ASN B 1 105 ? -12.108 231.433 216.641 1.00 31.48 92 ASN B O 1
ATOM 3566 N N . GLY B 1 106 ? -9.922 231.261 217.129 1.00 27.54 93 GLY B N 1
ATOM 3567 C CA . GLY B 1 106 ? -9.889 232.413 218.004 1.00 27.38 93 GLY B CA 1
ATOM 3568 C C . GLY B 1 106 ? -10.119 233.724 217.271 1.00 27.79 93 GLY B C 1
ATOM 3569 O O . GLY B 1 106 ? -10.725 234.654 217.820 1.00 27.31 93 GLY B O 1
ATOM 3570 N N . GLY B 1 107 ? -9.655 233.802 216.028 1.00 24.07 94 GLY B N 1
ATOM 3571 C CA . GLY B 1 107 ? -9.709 235.026 215.257 1.00 24.06 94 GLY B CA 1
ATOM 3572 C C . GLY B 1 107 ? -8.557 235.958 215.546 1.00 27.70 94 GLY B C 1
ATOM 3573 O O . GLY B 1 107 ? -7.641 235.615 216.305 1.00 26.18 94 GLY B O 1
ATOM 3574 N N . MET B 1 108 ? -8.624 237.154 214.951 1.00 23.62 95 MET B N 1
ATOM 3575 C CA . MET B 1 108 ? -7.489 238.047 214.867 1.00 25.22 95 MET B CA 1
ATOM 3576 C C . MET B 1 108 ? -7.851 239.450 215.326 1.00 25.35 95 MET B C 1
ATOM 3577 O O . MET B 1 108 ? -8.900 239.966 214.952 1.00 28.06 95 MET B O 1
ATOM 3582 N N . PHE B 1 109 ? -6.987 240.044 216.143 1.00 28.49 96 PHE B N 1
ATOM 3583 C CA . PHE B 1 109 ? -6.983 241.495 216.383 1.00 25.16 96 PHE B CA 1
ATOM 3584 C C . PHE B 1 109 ? -5.907 242.150 215.533 1.00 26.81 96 PHE B C 1
ATOM 3585 O O . PHE B 1 109 ? -4.709 241.944 215.769 1.00 25.47 96 PHE B O 1
ATOM 3593 N N . LYS B 1 110 ? -6.321 242.957 214.560 1.00 26.19 97 LYS B N 1
ATOM 3594 C CA . LYS B 1 110 ? -5.410 243.811 213.826 1.00 26.91 97 LYS B CA 1
ATOM 3595 C C . LYS B 1 110 ? -5.257 245.121 214.590 1.00 30.49 97 LYS B C 1
ATOM 3596 O O . LYS B 1 110 ? -6.185 245.923 214.639 1.00 27.75 97 LYS B O 1
ATOM 3602 N N . LEU B 1 111 ? -4.084 245.322 215.192 1.00 28.14 98 LEU B N 1
ATOM 3603 C CA . LEU B 1 111 ? -3.849 246.404 216.136 1.00 30.55 98 LEU B CA 1
ATOM 3604 C C . LEU B 1 111 ? -3.584 247.755 215.477 1.00 31.00 98 LEU B C 1
ATOM 3605 O O . LEU B 1 111 ? -3.060 247.832 214.371 1.00 31.34 98 LEU B O 1
ATOM 3610 N N . ALA B 1 112 ? -3.922 248.817 216.211 1.00 32.69 99 ALA B N 1
ATOM 3611 C CA . ALA B 1 112 ? -3.571 250.188 215.863 1.00 32.21 99 ALA B CA 1
ATOM 3612 C C . ALA B 1 112 ? -2.651 250.794 216.927 1.00 31.30 99 ALA B C 1
ATOM 3613 O O . ALA B 1 112 ? -2.901 250.649 218.116 1.00 32.49 99 ALA B O 1
ATOM 3615 N N . PHE B 1 113 ? -1.570 251.442 216.499 1.00 33.85 100 PHE B N 1
ATOM 3616 C CA . PHE B 1 113 ? -0.680 252.179 217.404 1.00 34.92 100 PHE B CA 1
ATOM 3617 C C . PHE B 1 113 ? -0.604 253.675 217.072 1.00 36.47 100 PHE B C 1
ATOM 3618 O O . PHE B 1 113 ? 0.279 254.370 217.577 1.00 38.22 100 PHE B O 1
ATOM 3626 N N . SER B 1 114 ? -1.505 254.155 216.216 1.00 39.88 101 SER B N 1
ATOM 3627 C CA . SER B 1 114 ? -1.590 255.590 215.868 1.00 41.65 101 SER B CA 1
ATOM 3628 C C . SER B 1 114 ? -2.975 255.964 215.316 1.00 44.05 101 SER B C 1
ATOM 3629 O O . SER B 1 114 ? -3.777 255.089 214.986 1.00 41.68 101 SER B O 1
ATOM 3632 N N . GLU B 1 115 ? -3.265 257.266 215.220 1.00 45.56 102 GLU B N 1
ATOM 3633 C CA . GLU B 1 115 ? -4.553 257.697 214.658 1.00 46.56 102 GLU B CA 1
ATOM 3634 C C . GLU B 1 115 ? -4.613 257.367 213.162 1.00 46.00 102 GLU B C 1
ATOM 3635 O O . GLU B 1 115 ? -5.687 257.116 212.621 1.00 45.45 102 GLU B O 1
ATOM 3641 N N . GLU B 1 116 ? -3.449 257.342 212.517 1.00 46.77 103 GLU B N 1
ATOM 3642 C CA . GLU B 1 116 ? -3.319 256.914 211.118 1.00 48.39 103 GLU B CA 1
ATOM 3643 C C . GLU B 1 116 ? -3.740 255.441 210.942 1.00 47.70 103 GLU B C 1
ATOM 3644 O O . GLU B 1 116 ? -4.430 255.099 209.977 1.00 47.96 103 GLU B O 1
ATOM 3650 N N . ASP B 1 117 ? -3.322 254.579 211.874 1.00 44.51 104 ASP B N 1
ATOM 3651 C CA . ASP B 1 117 ? -3.695 253.159 211.846 1.00 40.86 104 ASP B CA 1
ATOM 3652 C C . ASP B 1 117 ? -5.185 252.968 212.015 1.00 39.00 104 ASP B C 1
ATOM 3653 O O . ASP B 1 117 ? -5.783 252.091 211.387 1.00 35.98 104 ASP B O 1
ATOM 3658 N N . VAL B 1 118 ? -5.774 253.767 212.900 1.00 39.46 105 VAL B N 1
ATOM 3659 C CA . VAL B 1 118 ? -7.191 253.651 213.216 1.00 40.80 105 VAL B CA 1
ATOM 3660 C C . VAL B 1 118 ? -8.016 253.974 211.971 1.00 41.07 105 VAL B C 1
ATOM 3661 O O . VAL B 1 118 ? -8.992 253.291 211.693 1.00 38.37 105 VAL B O 1
ATOM 3665 N N . LEU B 1 119 ? -7.597 254.991 211.214 1.00 42.52 106 LEU B N 1
ATOM 3666 C CA . LEU B 1 119 ? -8.319 255.427 210.009 1.00 44.43 106 LEU B CA 1
ATOM 3667 C C . LEU B 1 119 ? -8.322 254.339 208.946 1.00 43.01 106 LEU B C 1
ATOM 3668 O O . LEU B 1 119 ? -9.379 253.949 208.446 1.00 40.59 106 LEU B O 1
ATOM 3673 N N . GLN B 1 120 ? -7.124 253.867 208.610 1.00 44.01 107 GLN B N 1
ATOM 3674 C CA . GLN B 1 120 ? -6.936 252.785 207.638 1.00 42.31 107 GLN B CA 1
ATOM 3675 C C . GLN B 1 120 ? -7.782 251.559 207.979 1.00 39.63 107 GLN B C 1
ATOM 3676 O O . GLN B 1 120 ? -8.468 251.016 207.118 1.00 36.89 107 GLN B O 1
ATOM 3682 N N . LEU B 1 121 ? -7.753 251.146 209.242 1.00 39.11 108 LEU B N 1
ATOM 3683 C CA . LEU B 1 121 ? -8.431 249.927 209.658 1.00 37.90 108 LEU B CA 1
ATOM 3684 C C . LEU B 1 121 ? -9.944 250.070 209.633 1.00 38.98 108 LEU B C 1
ATOM 3685 O O . LEU B 1 121 ? -10.642 249.125 209.271 1.00 36.20 108 LEU B O 1
ATOM 3690 N N . ARG B 1 122 ? -10.452 251.240 210.029 1.00 38.84 109 ARG B N 1
ATOM 3691 C CA . ARG B 1 122 ? -11.905 251.436 210.163 1.00 39.08 109 ARG B CA 1
ATOM 3692 C C . ARG B 1 122 ? -12.613 251.507 208.799 1.00 38.49 109 ARG B C 1
ATOM 3693 O O . ARG B 1 122 ? -13.844 251.467 208.739 1.00 38.20 109 ARG B O 1
ATOM 3701 N N . GLN B 1 123 ? -11.839 251.598 207.714 1.00 40.12 110 GLN B N 1
ATOM 3702 C CA . GLN B 1 123 ? -12.378 251.462 206.349 1.00 41.58 110 GLN B CA 1
ATOM 3703 C C . GLN B 1 123 ? -12.973 250.075 206.072 1.00 42.08 110 GLN B C 1
ATOM 3704 O O . GLN B 1 123 ? -13.719 249.904 205.112 1.00 43.89 110 GLN B O 1
ATOM 3710 N N . MET B 1 124 ? -12.630 249.088 206.900 1.00 41.11 111 MET B N 1
ATOM 3711 C CA . MET B 1 124 ? -13.194 247.743 206.810 1.00 37.84 111 MET B CA 1
ATOM 3712 C C . MET B 1 124 ? -14.490 247.572 207.608 1.00 39.68 111 MET B C 1
ATOM 3713 O O . MET B 1 124 ? -15.131 246.536 207.508 1.00 37.12 111 MET B O 1
ATOM 3718 N N . ASP B 1 125 ? -14.883 248.580 208.388 1.00 40.07 112 ASP B N 1
ATOM 3719 C CA . ASP B 1 125 ? -16.030 248.466 209.305 1.00 43.25 112 ASP B CA 1
ATOM 3720 C C . ASP B 1 125 ? -17.331 248.018 208.637 1.00 43.15 112 ASP B C 1
ATOM 3721 O O . ASP B 1 125 ? -18.139 247.316 209.256 1.00 43.58 112 ASP B O 1
ATOM 3726 N N . ASP B 1 126 ? -17.524 248.438 207.388 1.00 44.80 113 ASP B N 1
ATOM 3727 C CA . ASP B 1 126 ? -18.740 248.118 206.627 1.00 45.84 113 ASP B CA 1
ATOM 3728 C C . ASP B 1 126 ? -18.855 246.641 206.194 1.00 44.94 113 ASP B C 1
ATOM 3729 O O . ASP B 1 126 ? -19.930 246.201 205.782 1.00 39.82 113 ASP B O 1
ATOM 3734 N N . LEU B 1 127 ? -17.764 245.880 206.301 1.00 42.82 114 LEU B N 1
ATOM 3735 C CA . LEU B 1 127 ? -17.802 244.444 206.007 1.00 43.60 114 LEU B CA 1
ATOM 3736 C C . LEU B 1 127 ? -18.424 243.648 207.149 1.00 43.53 114 LEU B C 1
ATOM 3737 O O . LEU B 1 127 ? -18.217 243.966 208.318 1.00 42.88 114 LEU B O 1
ATOM 3742 N N . ASP B 1 128 ? -19.170 242.604 206.791 1.00 44.41 115 ASP B N 1
ATOM 3743 C CA . ASP B 1 128 ? -19.793 241.690 207.754 1.00 48.59 115 ASP B CA 1
ATOM 3744 C C . ASP B 1 128 ? -18.746 240.930 208.557 1.00 47.73 115 ASP B C 1
ATOM 3745 O O . ASP B 1 128 ? -19.007 240.469 209.667 1.00 47.24 115 ASP B O 1
ATOM 3750 N N . SER B 1 129 ? -17.568 240.789 207.971 1.00 47.60 116 SER B N 1
ATOM 3751 C CA . SER B 1 129 ? -16.509 239.965 208.539 1.00 47.76 116 SER B CA 1
ATOM 3752 C C . SER B 1 129 ? -15.776 240.618 209.738 1.00 48.60 116 SER B C 1
ATOM 3753 O O . SER B 1 129 ? -15.057 239.932 210.472 1.00 50.48 116 SER B O 1
ATOM 3756 N N . VAL B 1 130 ? -16.017 241.909 209.970 1.00 45.50 117 VAL B N 1
ATOM 3757 C CA . VAL B 1 130 ? -15.165 242.749 210.808 1.00 42.96 117 VAL B CA 1
ATOM 3758 C C . VAL B 1 130 ? -15.976 243.552 211.854 1.00 44.14 117 VAL B C 1
ATOM 3759 O O . VAL B 1 130 ? -17.152 243.836 211.632 1.00 43.68 117 VAL B O 1
ATOM 3763 N N . SER B 1 131 ? -15.349 243.894 212.988 1.00 42.37 118 SER B N 1
ATOM 3764 C CA . SER B 1 131 ? -15.919 244.821 214.000 1.00 42.63 118 SER B CA 1
ATOM 3765 C C . SER B 1 131 ? -14.817 245.598 214.720 1.00 41.40 118 SER B C 1
ATOM 3766 O O . SER B 1 131 ? -13.860 245.000 215.205 1.00 40.13 118 SER B O 1
ATOM 3769 N N . TRP B 1 132 ? -14.960 246.915 214.836 1.00 38.74 119 TRP B N 1
ATOM 3770 C CA . TRP B 1 132 ? -13.970 247.721 215.553 1.00 39.49 119 TRP B CA 1
ATOM 3771 C C . TRP B 1 132 ? -14.088 247.612 217.084 1.00 38.26 119 TRP B C 1
ATOM 3772 O O . TRP B 1 132 ? -15.190 247.629 217.642 1.00 36.69 119 TRP B O 1
ATOM 3783 N N . TYR B 1 133 ? -12.931 247.506 217.741 1.00 35.91 120 TYR B N 1
ATOM 3784 C CA . TYR B 1 133 ? -12.814 247.452 219.198 1.00 34.69 120 TYR B CA 1
ATOM 3785 C C . TYR B 1 133 ? -12.027 248.668 219.662 1.00 35.60 120 TYR B C 1
ATOM 3786 O O . TYR B 1 133 ? -10.997 248.995 219.083 1.00 36.71 120 TYR B O 1
ATOM 3795 N N . SER B 1 134 ? -12.508 249.346 220.710 1.00 36.60 121 SER B N 1
ATOM 3796 C CA . SER B 1 134 ? -11.737 250.418 221.353 1.00 34.86 121 SER B CA 1
ATOM 3797 C C . SER B 1 134 ? -10.561 249.812 222.114 1.00 34.62 121 SER B C 1
ATOM 3798 O O . SER B 1 134 ? -10.590 248.632 222.416 1.00 35.42 121 SER B O 1
ATOM 3801 N N . LYS B 1 135 ? -9.559 250.625 222.440 1.00 36.49 122 LYS B N 1
ATOM 3802 C CA . LYS B 1 135 ? -8.461 250.221 223.340 1.00 38.42 122 LYS B CA 1
ATOM 3803 C C . LYS B 1 135 ? -8.961 249.416 224.541 1.00 39.57 122 LYS B C 1
ATOM 3804 O O . LYS B 1 135 ? -8.433 248.348 224.862 1.00 35.12 122 LYS B O 1
ATOM 3810 N N . GLU B 1 136 ? -9.996 249.936 225.198 1.00 39.71 123 GLU B N 1
ATOM 3811 C CA . GLU B 1 136 ? -10.492 249.349 226.434 1.00 38.05 123 GLU B CA 1
ATOM 3812 C C . GLU B 1 136 ? -11.139 247.996 226.158 1.00 34.91 123 GLU B C 1
ATOM 3813 O O . GLU B 1 136 ? -10.960 247.057 226.925 1.00 34.42 123 GLU B O 1
ATOM 3819 N N . GLU B 1 137 ? -11.875 247.896 225.054 1.00 34.24 124 GLU B N 1
ATOM 3820 C CA . GLU B 1 137 ? -12.531 246.648 224.652 1.00 36.20 124 GLU B CA 1
ATOM 3821 C C . GLU B 1 137 ? -11.507 245.561 224.262 1.00 34.36 124 GLU B C 1
ATOM 3822 O O . GLU B 1 137 ? -11.702 244.385 224.573 1.00 35.25 124 GLU B O 1
ATOM 3828 N N . VAL B 1 138 ? -10.408 245.965 223.639 1.00 34.65 125 VAL B N 1
ATOM 3829 C CA . VAL B 1 138 ? -9.320 245.024 223.327 1.00 33.99 125 VAL B CA 1
ATOM 3830 C C . VAL B 1 138 ? -8.687 244.473 224.611 1.00 33.48 125 VAL B C 1
ATOM 3831 O O . VAL B 1 138 ? -8.538 243.271 224.750 1.00 31.58 125 VAL B O 1
ATOM 3835 N N . LEU B 1 139 ? -8.327 245.349 225.546 1.00 32.83 126 LEU B N 1
ATOM 3836 C CA . LEU B 1 139 ? -7.677 244.921 226.793 1.00 34.93 126 LEU B CA 1
ATOM 3837 C C . LEU B 1 139 ? -8.578 244.121 227.741 1.00 35.14 126 LEU B C 1
ATOM 3838 O O . LEU B 1 139 ? -8.063 243.374 228.573 1.00 38.74 126 LEU B O 1
ATOM 3843 N N . GLU B 1 140 ? -9.904 244.246 227.608 1.00 35.58 127 GLU B N 1
ATOM 3844 C CA . GLU B 1 140 ? -10.863 243.364 228.304 1.00 37.09 127 GLU B CA 1
ATOM 3845 C C . GLU B 1 140 ? -10.705 241.906 227.871 1.00 36.26 127 GLU B C 1
ATOM 3846 O O . GLU B 1 140 ? -10.811 240.988 228.684 1.00 37.38 127 GLU B O 1
ATOM 3852 N N . LYS B 1 141 ? -10.518 241.713 226.568 1.00 35.10 128 LYS B N 1
ATOM 3853 C CA . LYS B 1 141 ? -10.406 240.384 225.966 1.00 32.81 128 LYS B CA 1
ATOM 3854 C C . LYS B 1 141 ? -8.997 239.802 226.094 1.00 28.94 128 LYS B C 1
ATOM 3855 O O . LYS B 1 141 ? -8.849 238.605 226.320 1.00 29.65 128 LYS B O 1
ATOM 3861 N N . GLU B 1 142 ? -8.001 240.664 225.915 1.00 26.73 129 GLU B N 1
ATOM 3862 C CA . GLU B 1 142 ? -6.576 240.311 225.895 1.00 26.94 129 GLU B CA 1
ATOM 3863 C C . GLU B 1 142 ? -5.783 241.332 226.732 1.00 27.67 129 GLU B C 1
ATOM 3864 O O . GLU B 1 142 ? -5.211 242.301 226.203 1.00 26.27 129 GLU B O 1
ATOM 3870 N N . PRO B 1 143 ? -5.792 241.145 228.050 1.00 30.95 130 PRO B N 1
ATOM 3871 C CA . PRO B 1 143 ? -5.148 242.097 228.977 1.00 31.11 130 PRO B CA 1
ATOM 3872 C C . PRO B 1 143 ? -3.657 242.332 228.761 1.00 30.76 130 PRO B C 1
ATOM 3873 O O . PRO B 1 143 ? -3.144 243.356 229.211 1.00 30.22 130 PRO B O 1
ATOM 3877 N N . TYR B 1 144 ? -2.971 241.418 228.076 1.00 30.25 131 TYR B N 1
ATOM 3878 C CA . TYR B 1 144 ? -1.518 241.514 227.908 1.00 30.11 131 TYR B CA 1
ATOM 3879 C C . TYR B 1 144 ? -1.068 242.159 226.590 1.00 29.00 131 TYR B C 1
ATOM 3880 O O . TYR B 1 144 ? 0.122 242.401 226.390 1.00 29.92 131 TYR B O 1
ATOM 3889 N N . ALA B 1 145 ? -2.009 242.474 225.705 1.00 29.61 132 ALA B N 1
ATOM 3890 C CA . ALA B 1 145 ? -1.697 243.299 224.541 1.00 28.84 132 ALA B CA 1
ATOM 3891 C C . ALA B 1 145 ? -1.102 244.631 225.004 1.00 28.94 132 ALA B C 1
ATOM 3892 O O . ALA B 1 145 ? -1.406 245.094 226.107 1.00 29.79 132 ALA B O 1
ATOM 3894 N N . SER B 1 146 ? -0.246 245.231 224.191 1.00 27.33 133 SER B N 1
ATOM 3895 C CA . SER B 1 146 ? 0.448 246.464 224.579 1.00 30.37 133 SER B CA 1
ATOM 3896 C C . SER B 1 146 ? -0.545 247.558 224.991 1.00 33.40 133 SER B C 1
ATOM 3897 O O . SER B 1 146 ? -1.569 247.741 224.340 1.00 33.11 133 SER B O 1
ATOM 3900 N N . GLY B 1 147 ? -0.218 248.296 226.051 1.00 35.19 134 GLY B N 1
ATOM 3901 C CA . GLY B 1 147 ? -1.034 249.412 226.505 1.00 37.50 134 GLY B CA 1
ATOM 3902 C C . GLY B 1 147 ? -0.874 250.673 225.669 1.00 39.04 134 GLY B C 1
ATOM 3903 O O . GLY B 1 147 ? -1.502 251.692 225.971 1.00 40.25 134 GLY B O 1
ATOM 3904 N N . ASP B 1 148 ? -0.026 250.611 224.637 1.00 38.03 135 ASP B N 1
ATOM 3905 C CA . ASP B 1 148 ? 0.181 251.703 223.686 1.00 37.04 135 ASP B CA 1
ATOM 3906 C C . ASP B 1 148 ? -0.766 251.678 222.474 1.00 35.26 135 ASP B C 1
ATOM 3907 O O . ASP B 1 148 ? -0.668 252.555 221.607 1.00 34.12 135 ASP B O 1
ATOM 3912 N N . ILE B 1 149 ? -1.648 250.677 222.397 1.00 32.66 136 ILE B N 1
ATOM 3913 C CA . ILE B 1 149 ? -2.601 250.573 221.286 1.00 32.32 136 ILE B CA 1
ATOM 3914 C C . ILE B 1 149 ? -3.730 251.606 221.392 1.00 36.35 136 ILE B C 1
ATOM 3915 O O . ILE B 1 149 ? -4.018 252.127 222.479 1.00 40.29 136 ILE B O 1
ATOM 3920 N N . PHE B 1 150 ? -4.364 251.864 220.250 1.00 35.04 137 PHE B N 1
ATOM 3921 C CA . PHE B 1 150 ? -5.482 252.790 220.122 1.00 36.08 137 PHE B CA 1
ATOM 3922 C C . PHE B 1 150 ? -6.796 252.010 219.925 1.00 36.14 137 PHE B C 1
ATOM 3923 O O . PHE B 1 150 ? -7.868 252.599 219.778 1.00 37.46 137 PHE B O 1
ATOM 3931 N N . GLY B 1 151 ? -6.706 250.680 219.964 1.00 34.05 138 GLY B N 1
ATOM 3932 C CA . GLY B 1 151 ? -7.808 249.787 219.649 1.00 31.45 138 GLY B CA 1
ATOM 3933 C C . GLY B 1 151 ? -7.368 248.797 218.583 1.00 32.16 138 GLY B C 1
ATOM 3934 O O . GLY B 1 151 ? -6.184 248.737 218.257 1.00 29.59 138 GLY B O 1
ATOM 3935 N N . ALA B 1 152 ? -8.313 248.041 218.033 1.00 31.88 139 ALA B N 1
ATOM 3936 C CA . ALA B 1 152 ? -8.013 247.034 217.004 1.00 31.25 139 ALA B CA 1
ATOM 3937 C C . ALA B 1 152 ? -9.241 246.626 216.202 1.00 31.37 139 ALA B C 1
ATOM 3938 O O . ALA B 1 152 ? -10.363 246.670 216.697 1.00 32.41 139 ALA B O 1
ATOM 3940 N N . SER B 1 153 ? -9.035 246.197 214.958 1.00 30.78 140 SER B N 1
ATOM 3941 C CA . SER B 1 153 ? -10.107 245.564 214.195 1.00 30.08 140 SER B CA 1
ATOM 3942 C C . SER B 1 153 ? -10.149 244.077 214.523 1.00 30.76 140 SER B C 1
ATOM 3943 O O . SER B 1 153 ? -9.118 243.396 214.448 1.00 29.77 140 SER B O 1
ATOM 3946 N N . PHE B 1 154 ? -11.317 243.576 214.906 1.00 28.63 141 PHE B N 1
ATOM 3947 C CA . PHE B 1 154 ? -11.503 242.152 215.180 1.00 29.12 141 PHE B CA 1
ATOM 3948 C C . PHE B 1 154 ? -12.063 241.443 213.955 1.00 31.27 141 PHE B C 1
ATOM 3949 O O . PHE B 1 154 ? -13.187 241.732 213.512 1.00 28.54 141 PHE B O 1
ATOM 3957 N N . ILE B 1 155 ? -11.283 240.508 213.417 1.00 29.63 142 ILE B N 1
ATOM 3958 C CA . ILE B 1 155 ? -11.696 239.732 212.264 1.00 29.46 142 ILE B CA 1
ATOM 3959 C C . ILE B 1 155 ? -11.875 238.294 212.698 1.00 30.34 142 ILE B C 1
ATOM 3960 O O . ILE B 1 155 ? -10.900 237.562 212.858 1.00 30.04 142 ILE B O 1
ATOM 3965 N N . GLN B 1 156 ? -13.124 237.884 212.889 1.00 29.08 143 GLN B N 1
ATOM 3966 C CA . GLN B 1 156 ? -13.436 236.584 213.476 1.00 30.53 143 GLN B CA 1
ATOM 3967 C C . GLN B 1 156 ? -12.973 235.408 212.621 1.00 29.11 143 GLN B C 1
ATOM 3968 O O . GLN B 1 156 ? -12.598 234.361 213.163 1.00 29.64 143 GLN B O 1
ATOM 3974 N N . ASP B 1 157 ? -13.022 235.574 211.303 1.00 29.63 144 ASP B N 1
ATOM 3975 C CA . ASP B 1 157 ? -12.792 234.456 210.390 1.00 30.85 144 ASP B CA 1
ATOM 3976 C C . ASP B 1 157 ? -11.340 234.320 209.882 1.00 27.13 144 ASP B C 1
ATOM 3977 O O . ASP B 1 157 ? -11.031 233.298 209.264 1.00 27.78 144 ASP B O 1
ATOM 3982 N N . ASP B 1 158 ? -10.476 235.308 210.136 1.00 26.66 145 ASP B N 1
ATOM 3983 C CA . ASP B 1 158 ? -9.049 235.210 209.796 1.00 24.98 145 ASP B CA 1
ATOM 3984 C C . ASP B 1 158 ? -8.377 234.391 210.898 1.00 22.84 145 ASP B C 1
ATOM 3985 O O . ASP B 1 158 ? -7.598 234.899 211.713 1.00 26.28 145 ASP B O 1
ATOM 3990 N N . VAL B 1 159 ? -8.682 233.107 210.881 1.00 22.00 146 VAL B N 1
ATOM 3991 C CA . VAL B 1 159 ? -8.255 232.136 211.892 1.00 22.40 146 VAL B CA 1
ATOM 3992 C C . VAL B 1 159 ? -6.884 231.551 211.486 1.00 19.24 146 VAL B C 1
ATOM 3993 O O . VAL B 1 159 ? -6.278 232.088 210.576 1.00 21.70 146 VAL B O 1
ATOM 3997 N N . HIS B 1 160 ? -6.425 230.461 212.126 1.00 19.84 147 HIS B N 1
ATOM 3998 C CA . HIS B 1 160 ? -5.147 229.816 211.706 1.00 20.06 147 HIS B CA 1
ATOM 3999 C C . HIS B 1 160 ? -5.157 228.282 211.810 1.00 20.99 147 HIS B C 1
ATOM 4000 O O . HIS B 1 160 ? -5.953 227.689 212.548 1.00 19.98 147 HIS B O 1
ATOM 4007 N N . VAL B 1 161 ? -4.268 227.673 211.014 1.00 19.19 148 VAL B N 1
ATOM 4008 C CA . VAL B 1 161 ? -4.034 226.241 210.938 1.00 19.31 148 VAL B CA 1
ATOM 4009 C C . VAL B 1 161 ? -2.516 226.032 210.945 1.00 17.79 148 VAL B C 1
ATOM 4010 O O . VAL B 1 161 ? -1.750 226.995 210.750 1.00 18.68 148 VAL B O 1
ATOM 4014 N N . GLU B 1 162 ? -2.084 224.796 211.130 1.00 17.40 149 GLU B N 1
ATOM 4015 C CA . GLU B 1 162 ? -0.648 224.459 211.062 1.00 17.83 149 GLU B CA 1
ATOM 4016 C C . GLU B 1 162 ? -0.305 223.914 209.652 1.00 19.02 149 GLU B C 1
ATOM 4017 O O . GLU B 1 162 ? -0.664 222.783 209.332 1.00 18.89 149 GLU B O 1
ATOM 4023 N N . PRO B 1 163 ? 0.361 224.726 208.833 1.00 18.50 150 PRO B N 1
ATOM 4024 C CA . PRO B 1 163 ? 0.484 224.467 207.383 1.00 19.71 150 PRO B CA 1
ATOM 4025 C C . PRO B 1 163 ? 1.175 223.182 206.973 1.00 19.72 150 PRO B C 1
ATOM 4026 O O . PRO B 1 163 ? 0.753 222.570 205.989 1.00 18.42 150 PRO B O 1
ATOM 4030 N N . TYR B 1 164 ? 2.201 222.757 207.710 1.00 19.80 151 TYR B N 1
ATOM 4031 C CA . TYR B 1 164 ? 2.824 221.464 207.441 1.00 20.05 151 TYR B CA 1
ATOM 4032 C C . TYR B 1 164 ? 1.774 220.352 207.505 1.00 20.62 151 TYR B C 1
ATOM 4033 O O . TYR B 1 164 ? 1.752 219.470 206.647 1.00 20.15 151 TYR B O 1
ATOM 4042 N N . PHE B 1 165 ? 0.877 220.400 208.490 1.00 17.37 152 PHE B N 1
ATOM 4043 C CA . PHE B 1 165 ? -0.126 219.336 208.622 1.00 20.09 152 PHE B CA 1
ATOM 4044 C C . PHE B 1 165 ? -1.313 219.447 207.653 1.00 18.73 152 PHE B C 1
ATOM 4045 O O . PHE B 1 165 ? -1.918 218.447 207.325 1.00 19.09 152 PHE B O 1
ATOM 4053 N N . VAL B 1 166 ? -1.623 220.641 207.163 1.00 19.15 153 VAL B N 1
ATOM 4054 C CA . VAL B 1 166 ? -2.549 220.778 206.039 1.00 21.77 153 VAL B CA 1
ATOM 4055 C C . VAL B 1 166 ? -1.948 220.056 204.826 1.00 19.24 153 VAL B C 1
ATOM 4056 O O . VAL B 1 166 ? -2.627 219.306 204.138 1.00 21.23 153 VAL B O 1
ATOM 4060 N N . CYS B 1 167 ? -0.662 220.296 204.584 1.00 21.10 154 CYS B N 1
ATOM 4061 C CA . CYS B 1 167 ? 0.044 219.656 203.481 1.00 19.76 154 CYS B CA 1
ATOM 4062 C C . CYS B 1 167 ? 0.036 218.129 203.639 1.00 18.93 154 CYS B C 1
ATOM 4063 O O . CYS B 1 167 ? -0.319 217.404 202.694 1.00 21.30 154 CYS B O 1
ATOM 4066 N N . LYS B 1 168 ? 0.395 217.623 204.819 1.00 17.08 155 LYS B N 1
ATOM 4067 C CA . LYS B 1 168 ? 0.443 216.164 205.027 1.00 17.67 155 LYS B CA 1
ATOM 4068 C C . LYS B 1 168 ? -0.936 215.506 204.938 1.00 19.03 155 LYS B C 1
ATOM 4069 O O . LYS B 1 168 ? -1.048 214.363 204.493 1.00 18.58 155 LYS B O 1
ATOM 4075 N N . ALA B 1 169 ? -1.964 216.235 205.369 1.00 21.12 156 ALA B N 1
ATOM 4076 C CA . ALA B 1 169 ? -3.343 215.748 205.329 1.00 20.05 156 ALA B CA 1
ATOM 4077 C C . ALA B 1 169 ? -3.805 215.595 203.877 1.00 19.20 156 ALA B C 1
ATOM 4078 O O . ALA B 1 169 ? -4.364 214.557 203.492 1.00 19.65 156 ALA B O 1
ATOM 4080 N N . TYR B 1 170 ? -3.569 216.632 203.081 1.00 17.84 157 TYR B N 1
ATOM 4081 C CA . TYR B 1 170 ? -3.917 216.608 201.657 1.00 20.01 157 TYR B CA 1
ATOM 4082 C C . TYR B 1 170 ? -3.204 215.463 200.931 1.00 21.77 157 TYR B C 1
ATOM 4083 O O . TYR B 1 170 ? -3.824 214.718 200.153 1.00 21.03 157 TYR B O 1
ATOM 4092 N N . VAL B 1 171 ? -1.904 215.317 201.159 1.00 20.63 158 VAL B N 1
ATOM 4093 C CA . VAL B 1 171 ? -1.174 214.284 200.403 1.00 21.50 158 VAL B CA 1
ATOM 4094 C C . VAL B 1 171 ? -1.555 212.843 200.809 1.00 22.92 158 VAL B C 1
ATOM 4095 O O . VAL B 1 171 ? -1.664 211.951 199.944 1.00 20.88 158 VAL B O 1
ATOM 4099 N N . LYS B 1 172 ? -1.773 212.602 202.103 1.00 20.67 159 LYS B N 1
ATOM 4100 C CA . LYS B 1 172 ? -2.161 211.287 202.582 1.00 21.61 159 LYS B CA 1
ATOM 4101 C C . LYS B 1 172 ? -3.578 210.945 202.092 1.00 22.54 159 LYS B C 1
ATOM 4102 O O . LYS B 1 172 ? -3.865 209.789 201.743 1.00 22.96 159 LYS B O 1
ATOM 4108 N N . ALA B 1 173 ? -4.450 211.948 202.052 1.00 22.63 160 ALA B N 1
ATOM 4109 C CA . ALA B 1 173 ? -5.808 211.768 201.525 1.00 21.90 160 ALA B CA 1
ATOM 4110 C C . ALA B 1 173 ? -5.757 211.418 200.035 1.00 23.31 160 ALA B C 1
ATOM 4111 O O . ALA B 1 173 ? -6.484 210.516 199.559 1.00 22.55 160 ALA B O 1
ATOM 4113 N N . ALA B 1 174 ? -4.891 212.112 199.300 1.00 24.26 161 ALA B N 1
ATOM 4114 C CA . ALA B 1 174 ? -4.708 211.844 197.868 1.00 24.56 161 ALA B CA 1
ATOM 4115 C C . ALA B 1 174 ? -4.227 210.411 197.623 1.00 23.16 161 ALA B C 1
ATOM 4116 O O . ALA B 1 174 ? -4.728 209.757 196.700 1.00 25.61 161 ALA B O 1
ATOM 4118 N N . LYS B 1 175 ? -3.294 209.929 198.457 1.00 21.17 162 LYS B N 1
ATOM 4119 C CA . LYS B 1 175 ? -2.787 208.545 198.420 1.00 24.99 162 LYS B CA 1
ATOM 4120 C C . LYS B 1 175 ? -3.896 207.524 198.623 1.00 25.24 162 LYS B C 1
ATOM 4121 O O . LYS B 1 175 ? -3.981 206.544 197.888 1.00 24.37 162 LYS B O 1
ATOM 4127 N N . MET B 1 176 ? -4.742 207.746 199.630 1.00 25.50 163 MET B N 1
ATOM 4128 C CA . MET B 1 176 ? -5.832 206.829 199.924 1.00 26.54 163 MET B CA 1
ATOM 4129 C C . MET B 1 176 ? -6.853 206.765 198.769 1.00 29.09 163 MET B C 1
ATOM 4130 O O . MET B 1 176 ? -7.514 205.744 198.584 1.00 27.94 163 MET B O 1
ATOM 4135 N N . LEU B 1 177 ? -6.953 207.839 197.985 1.00 27.58 164 LEU B N 1
ATOM 4136 C CA . LEU B 1 177 ? -7.822 207.881 196.804 1.00 27.81 164 LEU B CA 1
ATOM 4137 C C . LEU B 1 177 ? -7.134 207.387 195.517 1.00 29.24 164 LEU B C 1
ATOM 4138 O O . LEU B 1 177 ? -7.755 207.338 194.460 1.00 30.96 164 LEU B O 1
ATOM 4143 N N . GLY B 1 178 ? -5.859 207.040 195.592 1.00 26.01 165 GLY B N 1
ATOM 4144 C CA . GLY B 1 178 ? -5.165 206.449 194.449 1.00 26.69 165 GLY B CA 1
ATOM 4145 C C . GLY B 1 178 ? -3.977 207.186 193.853 1.00 23.77 165 GLY B C 1
ATOM 4146 O O . GLY B 1 178 ? -3.278 206.627 193.003 1.00 23.69 165 GLY B O 1
ATOM 4147 N N . ALA B 1 179 ? -3.742 208.430 194.265 1.00 24.29 166 ALA B N 1
ATOM 4148 C CA . ALA B 1 179 ? -2.563 209.181 193.804 1.00 22.10 166 ALA B CA 1
ATOM 4149 C C . ALA B 1 179 ? -1.239 208.497 194.163 1.00 21.02 166 ALA B C 1
ATOM 4150 O O . ALA B 1 179 ? -1.099 207.894 195.237 1.00 23.59 166 ALA B O 1
ATOM 4152 N N . GLU B 1 180 ? -0.258 208.599 193.267 1.00 20.25 167 GLU B N 1
ATOM 4153 C CA . GLU B 1 180 ? 1.056 208.012 193.490 1.00 19.32 167 GLU B CA 1
ATOM 4154 C C . GLU B 1 180 ? 2.045 209.161 193.735 1.00 19.92 167 GLU B C 1
ATOM 4155 O O . GLU B 1 180 ? 2.146 210.095 192.930 1.00 21.61 167 GLU B O 1
ATOM 4161 N N . ILE B 1 181 ? 2.749 209.095 194.868 1.00 21.59 168 ILE B N 1
ATOM 4162 C CA . ILE B 1 181 ? 3.586 210.193 195.372 1.00 20.30 168 ILE B CA 1
ATOM 4163 C C . ILE B 1 181 ? 5.060 209.792 195.354 1.00 19.60 168 ILE B C 1
ATOM 4164 O O . ILE B 1 181 ? 5.453 208.791 195.956 1.00 22.38 168 ILE B O 1
ATOM 4169 N N . PHE B 1 182 ? 5.873 210.596 194.684 1.00 18.94 169 PHE B N 1
ATOM 4170 C CA . PHE B 1 182 ? 7.294 210.349 194.552 1.00 20.43 169 PHE B CA 1
ATOM 4171 C C . PHE B 1 182 ? 8.151 211.445 195.174 1.00 20.19 169 PHE B C 1
ATOM 4172 O O . PHE B 1 182 ? 8.509 212.430 194.528 1.00 20.55 169 PHE B O 1
ATOM 4180 N N . GLU B 1 183 ? 8.488 211.247 196.445 1.00 16.91 170 GLU B N 1
ATOM 4181 C CA . GLU B 1 183 ? 9.460 212.084 197.123 1.00 15.20 170 GLU B CA 1
ATOM 4182 C C . GLU B 1 183 ? 10.875 211.758 196.572 1.00 19.15 170 GLU B C 1
ATOM 4183 O O . GLU B 1 183 ? 11.098 210.706 195.947 1.00 20.42 170 GLU B O 1
ATOM 4189 N N . HIS B 1 184 ? 11.814 212.654 196.833 1.00 18.74 171 HIS B N 1
ATOM 4190 C CA . HIS B 1 184 ? 13.220 212.509 196.436 1.00 20.19 171 HIS B CA 1
ATOM 4191 C C . HIS B 1 184 ? 13.361 212.253 194.926 1.00 23.30 171 HIS B C 1
ATOM 4192 O O . HIS B 1 184 ? 14.291 211.558 194.493 1.00 23.63 171 HIS B O 1
ATOM 4199 N N . THR B 1 185 ? 12.448 212.858 194.151 1.00 22.60 172 THR B N 1
ATOM 4200 C CA . THR B 1 185 ? 12.340 212.667 192.702 1.00 21.65 172 THR B CA 1
ATOM 4201 C C . THR B 1 185 ? 12.116 214.017 191.999 1.00 21.88 172 THR B C 1
ATOM 4202 O O . THR B 1 185 ? 10.987 214.383 191.646 1.00 25.92 172 THR B O 1
ATOM 4206 N N . PRO B 1 186 ? 13.195 214.752 191.783 1.00 22.02 173 PRO B N 1
ATOM 4207 C CA . PRO B 1 186 ? 13.120 216.042 191.099 1.00 22.34 173 PRO B CA 1
ATOM 4208 C C . PRO B 1 186 ? 12.804 215.878 189.615 1.00 24.13 173 PRO B C 1
ATOM 4209 O O . PRO B 1 186 ? 13.298 214.950 188.991 1.00 23.87 173 PRO B O 1
ATOM 4213 N N . VAL B 1 187 ? 12.007 216.784 189.063 1.00 21.12 174 VAL B N 1
ATOM 4214 C CA . VAL B 1 187 ? 11.704 216.784 187.648 1.00 20.81 174 VAL B CA 1
ATOM 4215 C C . VAL B 1 187 ? 12.691 217.721 186.968 1.00 22.76 174 VAL B C 1
ATOM 4216 O O . VAL B 1 187 ? 12.867 218.860 187.410 1.00 20.93 174 VAL B O 1
ATOM 4220 N N . LEU B 1 188 ? 13.368 217.233 185.917 1.00 21.64 175 LEU B N 1
ATOM 4221 C CA . LEU B 1 188 ? 14.430 218.006 185.253 1.00 23.58 175 LEU B CA 1
ATOM 4222 C C . LEU B 1 188 ? 13.977 218.742 183.999 1.00 23.62 175 LEU B C 1
ATOM 4223 O O . LEU B 1 188 ? 14.641 219.685 183.584 1.00 26.91 175 LEU B O 1
ATOM 4228 N N . HIS B 1 189 ? 12.870 218.300 183.400 1.00 22.53 176 HIS B N 1
ATOM 4229 C CA . HIS B 1 189 ? 12.418 218.768 182.089 1.00 25.06 176 HIS B CA 1
ATOM 4230 C C . HIS B 1 189 ? 10.999 218.311 181.766 1.00 24.46 176 HIS B C 1
ATOM 4231 O O . HIS B 1 189 ? 10.599 217.183 182.079 1.00 24.52 176 HIS B O 1
ATOM 4238 N N . VAL B 1 190 ? 10.242 219.203 181.135 1.00 22.19 177 VAL B N 1
ATOM 4239 C CA . VAL B 1 190 ? 8.910 218.919 180.597 1.00 23.68 177 VAL B CA 1
ATOM 4240 C C . VAL B 1 190 ? 8.981 219.064 179.062 1.00 25.48 177 VAL B C 1
ATOM 4241 O O . VAL B 1 190 ? 9.367 220.122 178.574 1.00 25.95 177 VAL B O 1
ATOM 4245 N N . GLU B 1 191 ? 8.627 218.009 178.319 1.00 25.72 178 GLU B N 1
ATOM 4246 C CA . GLU B 1 191 ? 8.636 218.045 176.853 1.00 27.51 178 GLU B CA 1
ATOM 4247 C C . GLU B 1 191 ? 7.240 218.173 176.225 1.00 28.28 178 GLU B C 1
ATOM 4248 O O . GLU B 1 191 ? 6.346 217.359 176.491 1.00 30.59 178 GLU B O 1
ATOM 4254 N N . ARG B 1 192 ? 7.084 219.172 175.348 1.00 29.81 179 ARG B N 1
ATOM 4255 C CA . ARG B 1 192 ? 5.797 219.508 174.695 1.00 34.39 179 ARG B CA 1
ATOM 4256 C C . ARG B 1 192 ? 5.506 218.879 173.305 1.00 35.64 179 ARG B C 1
ATOM 4257 O O . ARG B 1 192 ? 4.340 218.750 172.906 1.00 31.57 179 ARG B O 1
ATOM 4265 N N . ASP B 1 193 ? 6.551 218.495 172.576 1.00 38.01 180 ASP B N 1
ATOM 4266 C CA . ASP B 1 193 ? 6.455 218.210 171.123 1.00 39.07 180 ASP B CA 1
ATOM 4267 C C . ASP B 1 193 ? 5.443 217.131 170.641 1.00 42.20 180 ASP B C 1
ATOM 4268 O O . ASP B 1 193 ? 4.932 217.231 169.520 1.00 48.37 180 ASP B O 1
ATOM 4273 N N . GLY B 1 194 ? 5.142 216.132 171.464 1.00 37.64 181 GLY B N 1
ATOM 4274 C CA . GLY B 1 194 ? 4.320 214.990 171.059 1.00 36.65 181 GLY B CA 1
ATOM 4275 C C . GLY B 1 194 ? 2.824 215.072 171.337 1.00 35.93 181 GLY B C 1
ATOM 4276 O O . GLY B 1 194 ? 2.317 216.117 171.747 1.00 32.66 181 GLY B O 1
ATOM 4277 N N . GLU B 1 195 ? 2.107 213.967 171.120 1.00 32.57 182 GLU B N 1
ATOM 4278 C CA . GLU B 1 195 ? 0.651 213.965 171.303 1.00 34.38 182 GLU B CA 1
ATOM 4279 C C . GLU B 1 195 ? 0.305 214.195 172.772 1.00 33.33 182 GLU B C 1
ATOM 4280 O O . GLU B 1 195 ? -0.580 214.987 173.092 1.00 33.17 182 GLU B O 1
ATOM 4286 N N . ALA B 1 196 ? 1.003 213.468 173.646 1.00 33.44 183 ALA B N 1
ATOM 4287 C CA . ALA B 1 196 ? 0.985 213.689 175.089 1.00 32.36 183 ALA B CA 1
ATOM 4288 C C . ALA B 1 196 ? 2.301 214.356 175.500 1.00 30.43 183 ALA B C 1
ATOM 4289 O O . ALA B 1 196 ? 3.253 214.393 174.724 1.00 31.93 183 ALA B O 1
ATOM 4291 N N . LEU B 1 197 ? 2.340 214.917 176.709 1.00 29.73 184 LEU B N 1
ATOM 4292 C CA . LEU B 1 197 ? 3.581 215.430 177.287 1.00 26.32 184 LEU B CA 1
ATOM 4293 C C . LEU B 1 197 ? 4.432 214.279 177.814 1.00 22.16 184 LEU B C 1
ATOM 4294 O O . LEU B 1 197 ? 3.915 213.194 178.065 1.00 22.56 184 LEU B O 1
ATOM 4299 N N . PHE B 1 198 ? 5.717 214.532 178.019 1.00 21.27 185 PHE B N 1
ATOM 4300 C CA . PHE B 1 198 ? 6.512 213.721 178.950 1.00 21.43 185 PHE B CA 1
ATOM 4301 C C . PHE B 1 198 ? 7.390 214.534 179.912 1.00 21.34 185 PHE B C 1
ATOM 4302 O O . PHE B 1 198 ? 7.705 215.702 179.658 1.00 23.02 185 PHE B O 1
ATOM 4310 N N . ILE B 1 199 ? 7.744 213.929 181.044 1.00 20.00 186 ILE B N 1
ATOM 4311 C CA . ILE B 1 199 ? 8.676 214.549 181.981 1.00 20.51 186 ILE B CA 1
ATOM 4312 C C . ILE B 1 199 ? 9.877 213.638 182.213 1.00 19.36 186 ILE B C 1
ATOM 4313 O O . ILE B 1 199 ? 9.749 212.420 182.128 1.00 22.58 186 ILE B O 1
ATOM 4318 N N . LYS B 1 200 ? 11.033 214.241 182.480 1.00 20.10 187 LYS B N 1
ATOM 4319 C CA . LYS B 1 200 ? 12.275 213.526 182.784 1.00 19.22 187 LYS B CA 1
ATOM 4320 C C . LYS B 1 200 ? 12.617 213.653 184.278 1.00 22.83 187 LYS B C 1
ATOM 4321 O O . LYS B 1 200 ? 12.554 214.745 184.843 1.00 22.49 187 LYS B O 1
ATOM 4327 N N . THR B 1 201 ? 12.947 212.527 184.908 1.00 22.60 188 THR B N 1
ATOM 4328 C CA . THR B 1 201 ? 13.483 212.484 186.276 1.00 23.52 188 THR B CA 1
ATOM 4329 C C . THR B 1 201 ? 14.740 211.607 186.294 1.00 26.29 188 THR B C 1
ATOM 4330 O O . THR B 1 201 ? 14.963 210.853 185.339 1.00 25.14 188 THR B O 1
ATOM 4334 N N . PRO B 1 202 ? 15.556 211.687 187.351 1.00 23.67 189 PRO B N 1
ATOM 4335 C CA . PRO B 1 202 ? 16.704 210.774 187.492 1.00 27.13 189 PRO B CA 1
ATOM 4336 C C . PRO B 1 202 ? 16.332 209.300 187.636 1.00 27.55 189 PRO B C 1
ATOM 4337 O O . PRO B 1 202 ? 17.216 208.477 187.453 1.00 31.66 189 PRO B O 1
ATOM 4341 N N . SER B 1 203 ? 15.079 208.985 187.941 1.00 29.36 190 SER B N 1
ATOM 4342 C CA . SER B 1 203 ? 14.597 207.603 188.006 1.00 32.04 190 SER B CA 1
ATOM 4343 C C . SER B 1 203 ? 13.847 207.144 186.748 1.00 33.39 190 SER B C 1
ATOM 4344 O O . SER B 1 203 ? 13.273 206.048 186.741 1.00 33.95 190 SER B O 1
ATOM 4347 N N . GLY B 1 204 ? 13.824 207.971 185.701 1.00 30.03 191 GLY B N 1
ATOM 4348 C CA . GLY B 1 204 ? 13.169 207.602 184.452 1.00 30.27 191 GLY B CA 1
ATOM 4349 C C . GLY B 1 204 ? 12.138 208.610 183.969 1.00 28.59 191 GLY B C 1
ATOM 4350 O O . GLY B 1 204 ? 11.772 209.539 184.698 1.00 25.48 191 GLY B O 1
ATOM 4351 N N . ASP B 1 205 ? 11.671 208.420 182.736 1.00 23.99 192 ASP B N 1
ATOM 4352 C CA . ASP B 1 205 ? 10.833 209.406 182.075 1.00 25.88 192 ASP B CA 1
ATOM 4353 C C . ASP B 1 205 ? 9.422 208.880 181.940 1.00 26.13 192 ASP B C 1
ATOM 4354 O O . ASP B 1 205 ? 9.216 207.697 181.662 1.00 27.02 192 ASP B O 1
ATOM 4359 N N . VAL B 1 206 ? 8.448 209.768 182.114 1.00 24.35 193 VAL B N 1
ATOM 4360 C CA . VAL B 1 206 ? 7.052 209.386 182.217 1.00 22.00 193 VAL B CA 1
ATOM 4361 C C . VAL B 1 206 ? 6.187 210.283 181.332 1.00 21.93 193 VAL B C 1
ATOM 4362 O O . VAL B 1 206 ? 6.432 211.483 181.263 1.00 22.93 193 VAL B O 1
ATOM 4366 N N . TRP B 1 207 ? 5.177 209.691 180.682 1.00 21.32 194 TRP B N 1
ATOM 4367 C CA . TRP B 1 207 ? 4.203 210.422 179.853 1.00 22.20 194 TRP B CA 1
ATOM 4368 C C . TRP B 1 207 ? 3.041 210.958 180.701 1.00 23.41 194 TRP B C 1
ATOM 4369 O O . TRP B 1 207 ? 2.721 210.395 181.736 1.00 23.50 194 TRP B O 1
ATOM 4380 N N . ALA B 1 208 ? 2.410 212.042 180.257 1.00 24.35 195 ALA B N 1
ATOM 4381 C CA . ALA B 1 208 ? 1.271 212.617 180.971 1.00 23.36 195 ALA B CA 1
ATOM 4382 C C . ALA B 1 208 ? 0.340 213.391 180.032 1.00 23.89 195 ALA B C 1
ATOM 4383 O O . ALA B 1 208 ? 0.813 214.055 179.122 1.00 24.34 195 ALA B O 1
ATOM 4385 N N . ASN B 1 209 ? -0.976 213.322 180.255 1.00 23.34 196 ASN B N 1
ATOM 4386 C CA . ASN B 1 209 ? -1.929 214.129 179.477 1.00 22.16 196 ASN B CA 1
ATOM 4387 C C . ASN B 1 209 ? -1.969 215.621 179.884 1.00 25.24 196 ASN B C 1
ATOM 4388 O O . ASN B 1 209 ? -2.085 216.494 179.014 1.00 22.91 196 ASN B O 1
ATOM 4393 N N . HIS B 1 210 ? -1.852 215.897 181.189 1.00 22.96 197 HIS B N 1
ATOM 4394 C CA . HIS B 1 210 ? -1.718 217.258 181.725 1.00 22.48 197 HIS B CA 1
ATOM 4395 C C . HIS B 1 210 ? -0.519 217.301 182.709 1.00 22.24 197 HIS B C 1
ATOM 4396 O O . HIS B 1 210 ? -0.247 216.318 183.389 1.00 21.84 197 HIS B O 1
ATOM 4403 N N . VAL B 1 211 ? 0.191 218.427 182.750 1.00 21.86 198 VAL B N 1
ATOM 4404 C CA . VAL B 1 211 ? 1.252 218.666 183.735 1.00 20.84 198 VAL B CA 1
ATOM 4405 C C . VAL B 1 211 ? 0.998 219.996 184.441 1.00 23.10 198 VAL B C 1
ATOM 4406 O O . VAL B 1 211 ? 0.700 220.986 183.789 1.00 21.64 198 VAL B O 1
ATOM 4410 N N . VAL B 1 212 ? 1.139 220.015 185.768 1.00 21.24 199 VAL B N 1
ATOM 4411 C CA . VAL B 1 212 ? 0.923 221.218 186.562 1.00 19.90 199 VAL B CA 1
ATOM 4412 C C . VAL B 1 212 ? 2.221 221.555 187.278 1.00 21.35 199 VAL B C 1
ATOM 4413 O O . VAL B 1 212 ? 2.776 220.705 187.971 1.00 20.96 199 VAL B O 1
ATOM 4417 N N . VAL B 1 213 ? 2.691 222.780 187.099 1.00 18.01 200 VAL B N 1
ATOM 4418 C CA . VAL B 1 213 ? 3.905 223.270 187.749 1.00 19.30 200 VAL B CA 1
ATOM 4419 C C . VAL B 1 213 ? 3.512 223.997 189.031 1.00 20.98 200 VAL B C 1
ATOM 4420 O O . VAL B 1 213 ? 2.945 225.097 188.972 1.00 18.17 200 VAL B O 1
ATOM 4424 N N . ALA B 1 214 ? 3.789 223.352 190.169 1.00 19.44 201 ALA B N 1
ATOM 4425 C CA . ALA B 1 214 ? 3.570 223.911 191.524 1.00 16.93 201 ALA B CA 1
ATOM 4426 C C . ALA B 1 214 ? 4.859 223.816 192.389 1.00 16.17 201 ALA B C 1
ATOM 4427 O O . ALA B 1 214 ? 4.863 223.245 193.481 1.00 17.02 201 ALA B O 1
ATOM 4429 N N . SER B 1 215 ? 5.930 224.418 191.888 1.00 14.46 202 SER B N 1
ATOM 4430 C CA . SER B 1 215 ? 7.256 224.333 192.490 1.00 17.11 202 SER B CA 1
ATOM 4431 C C . SER B 1 215 ? 7.681 225.616 193.219 1.00 17.51 202 SER B C 1
ATOM 4432 O O . SER B 1 215 ? 8.866 225.851 193.453 1.00 18.71 202 SER B O 1
ATOM 4435 N N . GLY B 1 216 ? 6.704 226.422 193.618 1.00 19.00 203 GLY B N 1
ATOM 4436 C CA . GLY B 1 216 ? 6.969 227.619 194.393 1.00 19.58 203 GLY B CA 1
ATOM 4437 C C . GLY B 1 216 ? 7.937 228.584 193.746 1.00 17.49 203 GLY B C 1
ATOM 4438 O O . GLY B 1 216 ? 7.901 228.815 192.533 1.00 16.69 203 GLY B O 1
ATOM 4439 N N . VAL B 1 217 ? 8.840 229.137 194.560 1.00 18.23 204 VAL B N 1
ATOM 4440 C CA . VAL B 1 217 ? 9.829 230.122 194.121 1.00 17.57 204 VAL B CA 1
ATOM 4441 C C . VAL B 1 217 ? 10.846 229.532 193.100 1.00 18.39 204 VAL B C 1
ATOM 4442 O O . VAL B 1 217 ? 11.585 230.273 192.454 1.00 20.51 204 VAL B O 1
ATOM 4446 N N . TRP B 1 218 ? 10.877 228.209 192.985 1.00 19.49 205 TRP B N 1
ATOM 4447 C CA . TRP B 1 218 ? 11.749 227.505 192.030 1.00 18.22 205 TRP B CA 1
ATOM 4448 C C . TRP B 1 218 ? 11.101 227.279 190.661 1.00 20.01 205 TRP B C 1
ATOM 4449 O O . TRP B 1 218 ? 11.710 226.655 189.776 1.00 20.14 205 TRP B O 1
ATOM 4460 N N . SER B 1 219 ? 9.875 227.782 190.489 1.00 19.55 206 SER B N 1
ATOM 4461 C CA . SER B 1 219 ? 9.062 227.537 189.285 1.00 19.88 206 SER B CA 1
ATOM 4462 C C . SER B 1 219 ? 9.591 228.184 188.011 1.00 19.00 206 SER B C 1
ATOM 4463 O O . SER B 1 219 ? 9.269 227.724 186.904 1.00 19.50 206 SER B O 1
ATOM 4466 N N . GLY B 1 220 ? 10.397 229.238 188.147 1.00 20.96 207 GLY B N 1
ATOM 4467 C CA . GLY B 1 220 ? 10.988 229.937 187.010 1.00 22.57 207 GLY B CA 1
ATOM 4468 C C . GLY B 1 220 ? 11.648 229.060 185.956 1.00 21.79 207 GLY B C 1
ATOM 4469 O O . GLY B 1 220 ? 11.522 229.303 184.756 1.00 21.82 207 GLY B O 1
ATOM 4470 N N . MET B 1 221 ? 12.343 228.021 186.394 1.00 22.27 208 MET B N 1
ATOM 4471 C CA . MET B 1 221 ? 13.018 227.108 185.467 1.00 24.70 208 MET B CA 1
ATOM 4472 C C . MET B 1 221 ? 12.046 226.531 184.445 1.00 22.88 208 MET B C 1
ATOM 4473 O O . MET B 1 221 ? 12.366 226.443 183.262 1.00 24.14 208 MET B O 1
ATOM 4478 N N . PHE B 1 222 ? 10.869 226.108 184.912 1.00 21.52 209 PHE B N 1
ATOM 4479 C CA . PHE B 1 222 ? 9.874 225.494 184.049 1.00 20.70 209 PHE B CA 1
ATOM 4480 C C . PHE B 1 222 ? 9.193 226.497 183.104 1.00 23.18 209 PHE B C 1
ATOM 4481 O O . PHE B 1 222 ? 8.959 226.175 181.941 1.00 21.96 209 PHE B O 1
ATOM 4489 N N . PHE B 1 223 ? 8.876 227.696 183.595 1.00 21.95 210 PHE B N 1
ATOM 4490 C CA . PHE B 1 223 ? 8.364 228.757 182.715 1.00 22.36 210 PHE B CA 1
ATOM 4491 C C . PHE B 1 223 ? 9.327 228.974 181.553 1.00 23.89 210 PHE B C 1
ATOM 4492 O O . PHE B 1 223 ? 8.931 228.939 180.399 1.00 24.54 210 PHE B O 1
ATOM 4500 N N . LYS B 1 224 ? 10.604 229.160 181.863 1.00 25.64 211 LYS B N 1
ATOM 4501 C CA . LYS B 1 224 ? 11.613 229.446 180.848 1.00 28.41 211 LYS B CA 1
ATOM 4502 C C . LYS B 1 224 ? 11.794 228.303 179.832 1.00 26.76 211 LYS B C 1
ATOM 4503 O O . LYS B 1 224 ? 11.852 228.559 178.637 1.00 28.41 211 LYS B O 1
ATOM 4509 N N . GLN B 1 225 ? 11.891 227.068 180.327 1.00 26.02 212 GLN B N 1
ATOM 4510 C CA . GLN B 1 225 ? 11.889 225.835 179.520 1.00 29.40 212 GLN B CA 1
ATOM 4511 C C . GLN B 1 225 ? 10.766 225.766 178.489 1.00 27.77 212 GLN B C 1
ATOM 4512 O O . GLN B 1 225 ? 10.914 225.134 177.435 1.00 25.61 212 GLN B O 1
ATOM 4518 N N . LEU B 1 226 ? 9.621 226.346 178.848 1.00 23.99 213 LEU B N 1
ATOM 4519 C CA . LEU B 1 226 ? 8.396 226.255 178.075 1.00 24.20 213 LEU B CA 1
ATOM 4520 C C . LEU B 1 226 ? 8.032 227.545 177.324 1.00 25.43 213 LEU B C 1
ATOM 4521 O O . LEU B 1 226 ? 6.874 227.725 176.914 1.00 28.59 213 LEU B O 1
ATOM 4526 N N . GLY B 1 227 ? 9.030 228.396 177.111 1.00 26.96 214 GLY B N 1
ATOM 4527 C CA . GLY B 1 227 ? 8.897 229.592 176.292 1.00 30.92 214 GLY B CA 1
ATOM 4528 C C . GLY B 1 227 ? 8.285 230.814 176.964 1.00 31.37 214 GLY B C 1
ATOM 4529 O O . GLY B 1 227 ? 7.827 231.726 176.269 1.00 31.99 214 GLY B O 1
ATOM 4530 N N . LEU B 1 228 ? 8.308 230.859 178.298 1.00 25.49 215 LEU B N 1
ATOM 4531 C CA . LEU B 1 228 ? 7.735 231.966 179.055 1.00 25.50 215 LEU B CA 1
ATOM 4532 C C . LEU B 1 228 ? 8.758 232.651 179.974 1.00 29.41 215 LEU B C 1
ATOM 4533 O O . LEU B 1 228 ? 9.598 231.980 180.579 1.00 29.50 215 LEU B O 1
ATOM 4538 N N . ASN B 1 229 ? 8.685 233.986 180.071 1.00 29.36 216 ASN B N 1
ATOM 4539 C CA . ASN B 1 229 ? 9.656 234.780 180.852 1.00 30.04 216 ASN B CA 1
ATOM 4540 C C . ASN B 1 229 ? 9.227 235.135 182.293 1.00 26.53 216 ASN B C 1
ATOM 4541 O O . ASN B 1 229 ? 9.906 235.928 182.970 1.00 24.85 216 ASN B O 1
ATOM 4546 N N . ASN B 1 230 ? 8.137 234.539 182.760 1.00 23.24 217 ASN B N 1
ATOM 4547 C CA . ASN B 1 230 ? 7.644 234.737 184.134 1.00 24.49 217 ASN B CA 1
ATOM 4548 C C . ASN B 1 230 ? 8.730 234.424 185.155 1.00 26.77 217 ASN B C 1
ATOM 4549 O O . ASN B 1 230 ? 9.256 233.319 185.163 1.00 23.03 217 ASN B O 1
ATOM 4554 N N . ALA B 1 231 ? 9.043 235.391 186.019 1.00 27.12 218 ALA B N 1
ATOM 4555 C CA . ALA B 1 231 ? 10.176 235.277 186.926 1.00 27.61 218 ALA B CA 1
ATOM 4556 C C . ALA B 1 231 ? 9.771 235.403 188.399 1.00 26.12 218 ALA B C 1
ATOM 4557 O O . ALA B 1 231 ? 8.726 235.984 188.741 1.00 23.26 218 ALA B O 1
ATOM 4559 N N . PHE B 1 232 ? 10.610 234.834 189.261 1.00 24.04 219 PHE B N 1
ATOM 4560 C CA . PHE B 1 232 ? 10.355 234.784 190.700 1.00 23.17 219 PHE B CA 1
ATOM 4561 C C . PHE B 1 232 ? 11.553 235.339 191.473 1.00 24.30 219 PHE B C 1
ATOM 4562 O O . PHE B 1 232 ? 12.704 235.075 191.123 1.00 24.39 219 PHE B O 1
ATOM 4570 N N . LEU B 1 233 ? 11.259 236.147 192.489 1.00 24.90 220 LEU B N 1
ATOM 4571 C CA . LEU B 1 233 ? 12.257 236.694 193.402 1.00 26.16 220 LEU B CA 1
ATOM 4572 C C . LEU B 1 233 ? 11.937 236.167 194.812 1.00 22.67 220 LEU B C 1
ATOM 4573 O O . LEU B 1 233 ? 10.815 236.343 195.286 1.00 22.21 220 LEU B O 1
ATOM 4578 N N . PRO B 1 234 ? 12.893 235.561 195.514 1.00 22.44 221 PRO B N 1
ATOM 4579 C CA . PRO B 1 234 ? 12.593 235.155 196.883 1.00 21.09 221 PRO B CA 1
ATOM 4580 C C . PRO B 1 234 ? 12.526 236.391 197.773 1.00 18.11 221 PRO B C 1
ATOM 4581 O O . PRO B 1 234 ? 13.362 237.282 197.631 1.00 22.29 221 PRO B O 1
ATOM 4585 N N . VAL B 1 235 ? 11.556 236.425 198.677 1.00 19.11 222 VAL B N 1
ATOM 4586 C CA . VAL B 1 235 ? 11.602 237.339 199.801 1.00 18.43 222 VAL B CA 1
ATOM 4587 C C . VAL B 1 235 ? 11.622 236.497 201.072 1.00 17.00 222 VAL B C 1
ATOM 4588 O O . VAL B 1 235 ? 10.610 235.957 201.504 1.00 18.51 222 VAL B O 1
ATOM 4592 N N . LYS B 1 236 ? 12.822 236.349 201.624 1.00 20.94 223 LYS B N 1
ATOM 4593 C CA . LYS B 1 236 ? 13.051 235.527 202.808 1.00 16.81 223 LYS B CA 1
ATOM 4594 C C . LYS B 1 236 ? 12.376 236.161 204.038 1.00 19.48 223 LYS B C 1
ATOM 4595 O O . LYS B 1 236 ? 12.362 237.392 204.208 1.00 19.24 223 LYS B O 1
ATOM 4601 N N . GLY B 1 237 ? 11.794 235.305 204.862 1.00 18.84 224 GLY B N 1
ATOM 4602 C CA . GLY B 1 237 ? 11.189 235.692 206.120 1.00 20.03 224 GLY B CA 1
ATOM 4603 C C . GLY B 1 237 ? 11.699 234.796 207.238 1.00 20.74 224 GLY B C 1
ATOM 4604 O O . GLY B 1 237 ? 11.674 233.559 207.113 1.00 18.62 224 GLY B O 1
ATOM 4605 N N . GLU B 1 238 ? 12.112 235.430 208.338 1.00 20.85 225 GLU B N 1
ATOM 4606 C CA . GLU B 1 238 ? 12.608 234.757 209.535 1.00 19.92 225 GLU B CA 1
ATOM 4607 C C . GLU B 1 238 ? 11.613 234.877 210.695 1.00 23.87 225 GLU B C 1
ATOM 4608 O O . GLU B 1 238 ? 11.028 235.937 210.889 1.00 21.15 225 GLU B O 1
ATOM 4614 N N . CYS B 1 239 ? 11.446 233.782 211.447 1.00 18.99 226 CYS B N 1
ATOM 4615 C CA . CYS B 1 239 ? 10.485 233.655 212.539 1.00 20.13 226 CYS B CA 1
ATOM 4616 C C . CYS B 1 239 ? 11.109 232.949 213.759 1.00 22.56 226 CYS B C 1
ATOM 4617 O O . CYS B 1 239 ? 12.165 232.334 213.662 1.00 20.73 226 CYS B O 1
ATOM 4620 N N . LEU B 1 240 ? 10.417 233.020 214.889 1.00 19.62 227 LEU B N 1
ATOM 4621 C CA . LEU B 1 240 ? 10.799 232.284 216.090 1.00 19.57 227 LEU B CA 1
ATOM 4622 C C . LEU B 1 240 ? 9.553 231.829 216.839 1.00 21.14 227 LEU B C 1
ATOM 4623 O O . LEU B 1 240 ? 8.451 232.315 216.590 1.00 20.30 227 LEU B O 1
ATOM 4628 N N . SER B 1 241 ? 9.715 230.869 217.740 1.00 20.49 228 SER B N 1
ATOM 4629 C CA . SER B 1 241 ? 8.614 230.495 218.617 1.00 19.80 228 SER B CA 1
ATOM 4630 C C . SER B 1 241 ? 9.079 230.542 220.070 1.00 19.53 228 SER B C 1
ATOM 4631 O O . SER B 1 241 ? 10.295 230.413 220.349 1.00 16.81 228 SER B O 1
ATOM 4634 N N . VAL B 1 242 ? 8.109 230.764 220.965 1.00 16.26 229 VAL B N 1
ATOM 4635 C CA . VAL B 1 242 ? 8.297 230.734 222.413 1.00 17.15 229 VAL B CA 1
ATOM 4636 C C . VAL B 1 242 ? 7.223 229.903 223.073 1.00 20.91 229 VAL B C 1
ATOM 4637 O O . VAL B 1 242 ? 6.175 229.624 222.464 1.00 21.64 229 VAL B O 1
ATOM 4641 N N . TRP B 1 243 ? 7.449 229.527 224.336 1.00 19.86 230 TRP B N 1
ATOM 4642 C CA . TRP B 1 243 ? 6.421 228.879 225.147 1.00 17.61 230 TRP B CA 1
ATOM 4643 C C . TRP B 1 243 ? 5.673 229.914 225.991 1.00 21.59 230 TRP B C 1
ATOM 4644 O O . TRP B 1 243 ? 6.279 230.652 226.765 1.00 22.21 230 TRP B O 1
ATOM 4655 N N . ASN B 1 244 ? 4.352 229.953 225.838 1.00 21.20 231 ASN B N 1
ATOM 4656 C CA . ASN B 1 244 ? 3.504 230.789 226.674 1.00 22.69 231 ASN B CA 1
ATOM 4657 C C . ASN B 1 244 ? 2.918 229.970 227.838 1.00 23.28 231 ASN B C 1
ATOM 4658 O O . ASN B 1 244 ? 1.830 229.392 227.742 1.00 24.79 231 ASN B O 1
ATOM 4663 N N . ASP B 1 245 ? 3.647 229.898 228.943 1.00 21.59 232 ASP B N 1
ATOM 4664 C CA . ASP B 1 245 ? 3.185 229.082 230.043 1.00 24.11 232 ASP B CA 1
ATOM 4665 C C . ASP B 1 245 ? 2.450 229.873 231.116 1.00 25.90 232 ASP B C 1
ATOM 4666 O O . ASP B 1 245 ? 1.881 229.259 232.018 1.00 26.46 232 ASP B O 1
ATOM 4671 N N . ASP B 1 246 ? 2.414 231.200 230.992 1.00 24.21 233 ASP B N 1
ATOM 4672 C CA . ASP B 1 246 ? 2.002 232.074 232.101 1.00 27.30 233 ASP B CA 1
ATOM 4673 C C . ASP B 1 246 ? 0.775 232.949 231.873 1.00 28.26 233 ASP B C 1
ATOM 4674 O O . ASP B 1 246 ? 0.108 233.294 232.848 1.00 27.82 233 ASP B O 1
ATOM 4679 N N . ILE B 1 247 ? 0.477 233.327 230.622 1.00 27.23 234 ILE B N 1
ATOM 4680 C CA . ILE B 1 247 ? -0.647 234.247 230.346 1.00 28.35 234 ILE B CA 1
ATOM 4681 C C . ILE B 1 247 ? -1.714 233.684 229.387 1.00 30.50 234 ILE B C 1
ATOM 4682 O O . ILE B 1 247 ? -1.413 232.822 228.545 1.00 28.22 234 ILE B O 1
ATOM 4687 N N . PRO B 1 248 ? -2.952 234.174 229.498 1.00 28.40 235 PRO B N 1
ATOM 4688 C CA . PRO B 1 248 ? -3.975 233.877 228.478 1.00 29.08 235 PRO B CA 1
ATOM 4689 C C . PRO B 1 248 ? -3.712 234.672 227.198 1.00 29.88 235 PRO B C 1
ATOM 4690 O O . PRO B 1 248 ? -3.425 235.869 227.255 1.00 29.89 235 PRO B O 1
ATOM 4694 N N . LEU B 1 249 ? -3.769 233.998 226.053 1.00 27.57 236 LEU B N 1
ATOM 4695 C CA . LEU B 1 249 ? -3.771 234.671 224.761 1.00 23.71 236 LEU B CA 1
ATOM 4696 C C . LEU B 1 249 ? -4.546 233.797 223.779 1.00 25.70 236 LEU B C 1
ATOM 4697 O O . LEU B 1 249 ? -4.146 232.668 223.494 1.00 24.11 236 LEU B O 1
ATOM 4702 N N . THR B 1 250 ? -5.691 234.301 223.321 1.00 24.56 237 THR B N 1
ATOM 4703 C CA . THR B 1 250 ? -6.594 233.527 222.471 1.00 23.38 237 THR B CA 1
ATOM 4704 C C . THR B 1 250 ? -6.573 234.028 221.027 1.00 24.36 237 THR B C 1
ATOM 4705 O O . THR B 1 250 ? -6.501 233.236 220.097 1.00 24.33 237 THR B O 1
ATOM 4709 N N . LYS B 1 251 ? -6.657 235.339 220.840 1.00 23.27 238 LYS B N 1
ATOM 4710 C CA . LYS B 1 251 ? -6.669 235.907 219.503 1.00 26.39 238 LYS B CA 1
ATOM 4711 C C . LYS B 1 251 ? -5.236 236.081 218.993 1.00 25.08 238 LYS B C 1
ATOM 4712 O O . LYS B 1 251 ? -4.298 236.296 219.771 1.00 26.20 238 LYS B O 1
ATOM 4718 N N . THR B 1 252 ? -5.076 235.974 217.679 1.00 23.62 239 THR B N 1
ATOM 4719 C CA . THR B 1 252 ? -3.861 236.384 217.014 1.00 21.98 239 THR B CA 1
ATOM 4720 C C . THR B 1 252 ? -3.707 237.896 217.091 1.00 25.19 239 THR B C 1
ATOM 4721 O O . THR B 1 252 ? -4.695 238.615 216.958 1.00 26.99 239 THR B O 1
ATOM 4725 N N . LEU B 1 253 ? -2.488 238.377 217.325 1.00 21.56 240 LEU B N 1
ATOM 4726 C CA . LEU B 1 253 ? -2.172 239.802 217.243 1.00 22.51 240 LEU B CA 1
ATOM 4727 C C . LEU B 1 253 ? -1.375 240.117 215.976 1.00 26.27 240 LEU B C 1
ATOM 4728 O O . LEU B 1 253 ? -0.388 239.450 215.676 1.00 24.81 240 LEU B O 1
ATOM 4733 N N . TYR B 1 254 ? -1.776 241.173 215.268 1.00 22.40 241 TYR B N 1
ATOM 4734 C CA . TYR B 1 254 ? -1.232 241.525 213.961 1.00 25.39 241 TYR B CA 1
ATOM 4735 C C . TYR B 1 254 ? -0.996 243.032 213.888 1.00 26.73 241 TYR B C 1
ATOM 4736 O O . TYR B 1 254 ? -1.846 243.819 214.302 1.00 28.74 241 TYR B O 1
ATOM 4745 N N . HIS B 1 255 ? 0.166 243.440 213.395 1.00 27.32 242 HIS B N 1
ATOM 4746 C CA . HIS B 1 255 ? 0.444 244.856 213.136 1.00 28.60 242 HIS B CA 1
ATOM 4747 C C . HIS B 1 255 ? 1.555 245.016 212.101 1.00 29.17 242 HIS B C 1
ATOM 4748 O O . HIS B 1 255 ? 2.642 244.452 212.259 1.00 28.22 242 HIS B O 1
ATOM 4755 N N . ASP B 1 256 ? 1.288 245.792 211.052 1.00 29.52 243 ASP B N 1
ATOM 4756 C CA . ASP B 1 256 ? 2.291 246.123 210.041 1.00 30.49 243 ASP B CA 1
ATOM 4757 C C . ASP B 1 256 ? 3.023 244.885 209.486 1.00 30.11 243 ASP B C 1
ATOM 4758 O O . ASP B 1 256 ? 4.266 244.846 209.415 1.00 27.60 243 ASP B O 1
ATOM 4763 N N . HIS B 1 257 ? 2.228 243.882 209.121 1.00 27.11 244 HIS B N 1
ATOM 4764 C CA . HIS B 1 257 ? 2.706 242.642 208.509 1.00 30.40 244 HIS B CA 1
ATOM 4765 C C . HIS B 1 257 ? 3.465 241.712 209.475 1.00 28.43 244 HIS B C 1
ATOM 4766 O O . HIS B 1 257 ? 4.046 240.726 209.047 1.00 24.55 244 HIS B O 1
ATOM 4773 N N . CYS B 1 258 ? 3.410 242.020 210.767 1.00 25.34 245 CYS B N 1
ATOM 4774 C CA . CYS B 1 258 ? 4.022 241.201 211.803 1.00 24.17 245 CYS B CA 1
ATOM 4775 C C . CYS B 1 258 ? 2.944 240.652 212.723 1.00 24.30 245 CYS B C 1
ATOM 4776 O O . CYS B 1 258 ? 1.807 241.140 212.745 1.00 21.94 245 CYS B O 1
ATOM 4779 N N . TYR B 1 259 ? 3.269 239.587 213.451 1.00 21.27 246 TYR B N 1
ATOM 4780 C CA . TYR B 1 259 ? 2.233 238.800 214.110 1.00 20.72 246 TYR B CA 1
ATOM 4781 C C . TYR B 1 259 ? 2.747 237.974 215.282 1.00 21.10 246 TYR B C 1
ATOM 4782 O O . TYR B 1 259 ? 3.943 237.632 215.361 1.00 21.64 246 TYR B O 1
ATOM 4791 N N . ILE B 1 260 ? 1.817 237.692 216.191 1.00 19.88 247 ILE B N 1
ATOM 4792 C CA . ILE B 1 260 ? 1.966 236.717 217.274 1.00 20.07 247 ILE B CA 1
ATOM 4793 C C . ILE B 1 260 ? 0.742 235.776 217.232 1.00 22.48 247 ILE B C 1
ATOM 4794 O O . ILE B 1 260 ? -0.411 236.201 217.415 1.00 22.54 247 ILE B O 1
ATOM 4799 N N . VAL B 1 261 ? 0.998 234.498 216.975 1.00 19.91 248 VAL B N 1
ATOM 4800 C CA . VAL B 1 261 ? -0.030 233.513 216.691 1.00 20.60 248 VAL B CA 1
ATOM 4801 C C . VAL B 1 261 ? 0.016 232.441 217.771 1.00 19.57 248 VAL B C 1
ATOM 4802 O O . VAL B 1 261 ? 1.006 231.714 217.878 1.00 22.35 248 VAL B O 1
ATOM 4806 N N . PRO B 1 262 ? -1.023 232.345 218.597 1.00 21.05 249 PRO B N 1
ATOM 4807 C CA . PRO B 1 262 ? -1.088 231.328 219.641 1.00 22.22 249 PRO B CA 1
ATOM 4808 C C . PRO B 1 262 ? -1.542 229.937 219.176 1.00 22.55 249 PRO B C 1
ATOM 4809 O O . PRO B 1 262 ? -2.676 229.773 218.735 1.00 25.78 249 PRO B O 1
ATOM 4813 N N . ARG B 1 263 ? -0.667 228.945 219.293 1.00 19.13 250 ARG B N 1
ATOM 4814 C CA . ARG B 1 263 ? -1.008 227.569 218.933 1.00 22.21 250 ARG B CA 1
ATOM 4815 C C . ARG B 1 263 ? -1.527 226.764 220.114 1.00 24.18 250 ARG B C 1
ATOM 4816 O O . ARG B 1 263 ? -1.259 227.101 221.273 1.00 21.60 250 ARG B O 1
ATOM 4824 N N . LYS B 1 264 ? -2.263 225.689 219.814 1.00 20.69 251 LYS B N 1
ATOM 4825 C CA . LYS B 1 264 ? -2.953 224.908 220.842 1.00 22.95 251 LYS B CA 1
ATOM 4826 C C . LYS B 1 264 ? -2.009 224.007 221.648 1.00 21.63 251 LYS B C 1
ATOM 4827 O O . LYS B 1 264 ? -2.44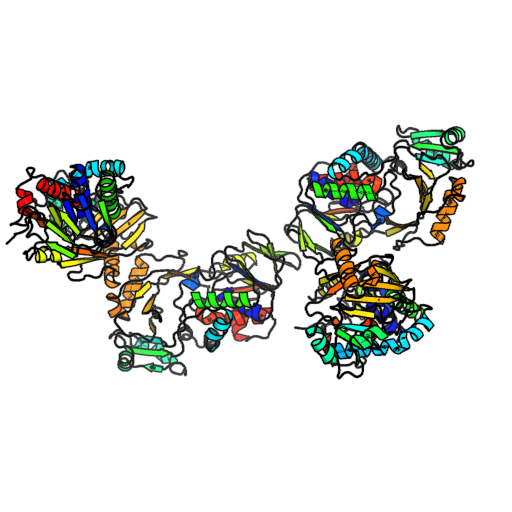2 223.322 222.579 1.00 25.18 251 LYS B O 1
ATOM 4833 N N . SER B 1 265 ? -0.731 224.004 221.271 1.00 20.36 252 SER B N 1
ATOM 4834 C CA . SER B 1 265 ? 0.328 223.370 222.060 1.00 22.52 252 SER B CA 1
ATOM 4835 C C . SER B 1 265 ? 0.829 224.235 223.219 1.00 22.49 252 SER B C 1
ATOM 4836 O O . SER B 1 265 ? 1.594 223.755 224.055 1.00 22.59 252 SER B O 1
ATOM 4839 N N . GLY B 1 266 ? 0.430 225.499 223.249 1.00 20.41 253 GLY B N 1
ATOM 4840 C CA . GLY B 1 266 ? 0.997 226.476 224.169 1.00 20.43 253 GLY B CA 1
ATOM 4841 C C . GLY B 1 266 ? 2.155 227.292 223.622 1.00 22.48 253 GLY B C 1
ATOM 4842 O O . GLY B 1 266 ? 2.644 228.181 224.313 1.00 23.60 253 GLY B O 1
ATOM 4843 N N . ARG B 1 267 ? 2.592 227.026 222.393 1.00 18.09 254 ARG B N 1
ATOM 4844 C CA . ARG B 1 267 ? 3.607 227.848 221.739 1.00 16.87 254 ARG B CA 1
ATOM 4845 C C . ARG B 1 267 ? 3.001 229.132 221.160 1.00 18.57 254 ARG B C 1
ATOM 4846 O O . ARG B 1 267 ? 1.829 229.166 220.817 1.00 21.13 254 ARG B O 1
ATOM 4854 N N . LEU B 1 268 ? 3.792 230.194 221.082 1.00 19.47 255 LEU B N 1
ATOM 4855 C CA . LEU B 1 268 ? 3.500 231.331 220.199 1.00 18.74 255 LEU B CA 1
ATOM 4856 C C . LEU B 1 268 ? 4.446 231.343 218.999 1.00 19.39 255 LEU B C 1
ATOM 4857 O O . LEU B 1 268 ? 5.650 231.166 219.155 1.00 19.62 255 LEU B O 1
ATOM 4862 N N . VAL B 1 269 ? 3.893 231.550 217.805 1.00 17.24 256 VAL B N 1
ATOM 4863 C CA . VAL B 1 269 ? 4.666 231.695 216.574 1.00 16.92 256 VAL B CA 1
ATOM 4864 C C . VAL B 1 269 ? 4.737 233.188 216.271 1.00 16.68 256 VAL B C 1
ATOM 4865 O O . VAL B 1 269 ? 3.719 233.876 216.246 1.00 21.31 256 VAL B O 1
ATOM 4869 N N . VAL B 1 270 ? 5.943 233.673 216.023 1.00 17.63 257 VAL B N 1
ATOM 4870 C CA . VAL B 1 270 ? 6.244 235.094 215.934 1.00 19.36 257 VAL B CA 1
ATOM 4871 C C . VAL B 1 270 ? 7.077 235.436 214.695 1.00 21.22 257 VAL B C 1
ATOM 4872 O O . VAL B 1 270 ? 8.118 234.825 214.444 1.00 20.18 257 VAL B O 1
ATOM 4876 N N . GLY B 1 271 ? 6.632 236.435 213.925 1.00 20.23 258 GLY B N 1
ATOM 4877 C CA . GLY B 1 271 ? 7.337 236.864 212.732 1.00 17.54 258 GLY B CA 1
ATOM 4878 C C . GLY B 1 271 ? 6.887 238.214 212.192 1.00 20.64 258 GLY B C 1
ATOM 4879 O O . GLY B 1 271 ? 6.050 238.868 212.814 1.00 21.61 258 GLY B O 1
ATOM 4880 N N . ALA B 1 272 ? 7.430 238.672 211.068 1.00 22.48 259 ALA B N 1
ATOM 4881 C CA . ALA B 1 272 ? 8.527 238.041 210.314 1.00 20.95 259 ALA B CA 1
ATOM 4882 C C . ALA B 1 272 ? 9.313 239.122 209.567 1.00 21.62 259 ALA B C 1
ATOM 4883 O O . ALA B 1 272 ? 8.785 240.207 209.297 1.00 26.49 259 ALA B O 1
ATOM 4885 N N . THR B 1 273 ? 10.574 238.857 209.238 1.00 20.20 260 THR B N 1
ATOM 4886 C CA . THR B 1 273 ? 11.350 239.767 208.405 1.00 19.81 260 THR B CA 1
ATOM 4887 C C . THR B 1 273 ? 10.934 239.646 206.948 1.00 19.73 260 THR B C 1
ATOM 4888 O O . THR B 1 273 ? 10.200 238.732 206.564 1.00 20.43 260 THR B O 1
ATOM 4892 N N . MET B 1 274 ? 11.419 240.597 206.160 1.00 21.64 261 MET B N 1
ATOM 4893 C CA . MET B 1 274 ? 11.294 240.621 204.702 1.00 21.59 261 MET B CA 1
ATOM 4894 C C . MET B 1 274 ? 12.626 240.976 204.059 1.00 23.06 261 MET B C 1
ATOM 4895 O O . MET B 1 274 ? 13.040 242.136 204.072 1.00 22.80 261 MET B O 1
ATOM 4900 N N . LYS B 1 275 ? 13.306 239.981 203.485 1.00 21.90 262 LYS B N 1
ATOM 4901 C CA . LYS B 1 275 ? 14.629 240.172 202.903 1.00 23.45 262 LYS B CA 1
ATOM 4902 C C . LYS B 1 275 ? 14.592 239.780 201.410 1.00 25.45 262 LYS B C 1
ATOM 4903 O O . LYS B 1 275 ? 14.756 238.596 201.064 1.00 22.04 262 LYS B O 1
ATOM 4909 N N . PRO B 1 276 ? 14.363 240.746 200.517 1.00 24.90 263 PRO B N 1
ATOM 4910 C CA . PRO B 1 276 ? 14.301 240.435 199.082 1.00 23.26 263 PRO B CA 1
ATOM 4911 C C . PRO B 1 276 ? 15.640 240.042 198.504 1.00 22.31 263 PRO B C 1
ATOM 4912 O O . PRO B 1 276 ? 16.669 240.625 198.857 1.00 24.68 263 PRO B O 1
ATOM 4916 N N . GLY B 1 277 ? 15.632 239.075 197.585 1.00 21.30 264 GLY B N 1
ATOM 4917 C CA . GLY B 1 277 ? 16.840 238.619 196.917 1.00 21.09 264 GLY B CA 1
ATOM 4918 C C . GLY B 1 277 ? 17.693 237.575 197.639 1.00 22.42 264 GLY B C 1
ATOM 4919 O O . GLY B 1 277 ? 18.709 237.141 197.102 1.00 25.08 264 GLY B O 1
ATOM 4920 N N . ASP B 1 278 ? 17.281 237.163 198.832 1.00 21.51 265 ASP B N 1
ATOM 4921 C CA . ASP B 1 278 ? 18.058 236.250 199.673 1.00 20.21 265 ASP B CA 1
ATOM 4922 C C . ASP B 1 278 ? 17.454 234.827 199.573 1.00 18.36 265 ASP B C 1
ATOM 4923 O O . ASP B 1 278 ? 16.301 234.608 199.930 1.00 18.57 265 ASP B O 1
ATOM 4928 N N . TRP B 1 279 ? 18.232 233.888 199.040 1.00 20.84 266 TRP B N 1
ATOM 4929 C CA . TRP B 1 279 ? 17.780 232.497 198.857 1.00 19.79 266 TRP B CA 1
ATOM 4930 C C . TRP B 1 279 ? 18.162 231.589 200.017 1.00 21.46 266 TRP B C 1
ATOM 4931 O O . TRP B 1 279 ? 17.861 230.397 199.975 1.00 19.82 266 TRP B O 1
ATOM 4942 N N . SER B 1 280 ? 18.811 232.132 201.061 1.00 21.67 267 SER B N 1
ATOM 4943 C CA . SER B 1 280 ? 19.200 231.301 202.213 1.00 20.12 267 SER B CA 1
ATOM 4944 C C . SER B 1 280 ? 17.974 230.965 203.074 1.00 20.19 267 SER B C 1
ATOM 4945 O O . SER B 1 280 ? 17.076 231.790 203.214 1.00 19.33 267 SER B O 1
ATOM 4948 N N . GLU B 1 281 ? 17.932 229.750 203.637 1.00 20.54 268 GLU B N 1
ATOM 4949 C CA . GLU B 1 281 ? 16.737 229.248 204.327 1.00 22.38 268 GLU B CA 1
ATOM 4950 C C . GLU B 1 281 ? 16.868 229.070 205.844 1.00 23.72 268 GLU B C 1
ATOM 4951 O O . GLU B 1 281 ? 15.980 228.493 206.467 1.00 23.34 268 GLU B O 1
ATOM 4957 N N . THR B 1 282 ? 17.951 229.565 206.440 1.00 20.89 269 THR B N 1
ATOM 4958 C CA . THR B 1 282 ? 18.034 229.635 207.907 1.00 23.91 269 THR B CA 1
ATOM 4959 C C . THR B 1 282 ? 18.287 231.076 208.368 1.00 19.81 269 THR B C 1
ATOM 4960 O O . THR B 1 282 ? 18.898 231.870 207.656 1.00 19.94 269 THR B O 1
ATOM 4964 N N . PRO B 1 283 ? 17.757 231.439 209.532 1.00 20.15 270 PRO B N 1
ATOM 4965 C CA . PRO B 1 283 ? 17.813 232.825 210.002 1.00 19.58 270 PRO B CA 1
ATOM 4966 C C . PRO B 1 283 ? 19.181 233.337 210.462 1.00 20.82 270 PRO B C 1
ATOM 4967 O O . PRO B 1 283 ? 19.981 232.552 210.995 1.00 21.10 270 PRO B O 1
ATOM 4971 N N . ASP B 1 284 ? 19.442 234.624 210.243 1.00 20.81 271 ASP B N 1
ATOM 4972 C CA . ASP B 1 284 ? 20.660 235.246 210.777 1.00 21.42 271 ASP B CA 1
ATOM 4973 C C . ASP B 1 284 ? 20.362 236.039 212.039 1.00 20.06 271 ASP B C 1
ATOM 4974 O O . ASP B 1 284 ? 19.199 236.175 212.432 1.00 21.45 271 ASP B O 1
ATOM 4979 N N . LEU B 1 285 ? 21.430 236.505 212.688 1.00 18.69 272 LEU B N 1
ATOM 4980 C CA . LEU B 1 285 ? 21.346 237.054 214.021 1.00 19.76 272 LEU B CA 1
ATOM 4981 C C . LEU B 1 285 ? 20.561 238.374 213.982 1.00 19.56 272 LEU B C 1
ATOM 4982 O O . LEU B 1 285 ? 19.679 238.583 214.802 1.00 21.21 272 LEU B O 1
ATOM 4987 N N . GLY B 1 286 ? 20.857 239.237 213.011 1.00 20.23 273 GLY B N 1
ATOM 4988 C CA . GLY B 1 286 ? 20.198 240.543 212.914 1.00 22.50 273 GLY B CA 1
ATOM 4989 C C . GLY B 1 286 ? 18.708 240.449 212.643 1.00 21.51 273 GLY B C 1
ATOM 4990 O O . GLY B 1 286 ? 17.908 241.243 213.143 1.00 23.01 273 GLY B O 1
ATOM 4991 N N . GLY B 1 287 ? 18.311 239.441 211.874 1.00 23.52 274 GLY B N 1
ATOM 4992 C CA . GLY B 1 287 ? 16.905 239.210 211.580 1.00 22.80 274 GLY B CA 1
ATOM 4993 C C . GLY B 1 287 ? 16.122 238.772 212.804 1.00 23.01 274 GLY B C 1
ATOM 4994 O O . GLY B 1 287 ? 15.019 239.285 213.072 1.00 22.72 274 GLY B O 1
ATOM 4995 N N . LEU B 1 288 ? 16.666 237.819 213.553 1.00 23.52 275 LEU B N 1
ATOM 4996 C CA . LEU B 1 288 ? 15.994 237.355 214.755 1.00 21.41 275 LEU B CA 1
ATOM 4997 C C . LEU B 1 288 ? 15.948 238.458 215.793 1.00 20.96 275 LEU B C 1
ATOM 4998 O O . LEU B 1 288 ? 14.939 238.617 216.470 1.00 21.25 275 LEU B O 1
ATOM 5003 N N . GLU B 1 289 ? 16.994 239.275 215.876 1.00 19.49 276 GLU B N 1
ATOM 5004 C CA . GLU B 1 289 ? 16.971 240.405 216.804 1.00 22.28 276 GLU B CA 1
ATOM 5005 C C . GLU B 1 289 ? 15.790 241.341 216.492 1.00 25.20 276 GLU B C 1
ATOM 5006 O O . GLU B 1 289 ? 15.076 241.790 217.401 1.00 25.20 276 GLU B O 1
ATOM 5012 N N . SER B 1 290 ? 15.556 241.597 215.206 1.00 26.14 277 SER B N 1
ATOM 5013 C CA . SER B 1 290 ? 14.521 242.530 214.805 1.00 26.56 277 SER B CA 1
ATOM 5014 C C . SER B 1 290 ? 13.130 241.949 215.061 1.00 25.36 277 SER B C 1
ATOM 5015 O O . SER B 1 290 ? 12.226 242.680 215.456 1.00 23.71 277 SER B O 1
ATOM 5018 N N . VAL B 1 291 ? 12.963 240.634 214.883 1.00 22.71 278 VAL B N 1
ATOM 5019 C CA . VAL B 1 291 ? 11.707 239.965 215.227 1.00 22.29 278 VAL B CA 1
ATOM 5020 C C . VAL B 1 291 ? 11.399 240.053 216.718 1.00 22.89 278 VAL B C 1
ATOM 5021 O O . VAL B 1 291 ? 10.244 240.285 217.097 1.00 20.81 278 VAL B O 1
ATOM 5025 N N . MET B 1 292 ? 12.416 239.896 217.565 1.00 21.44 279 MET B N 1
ATOM 5026 C CA . MET B 1 292 ? 12.216 239.970 219.019 1.00 20.12 279 MET B CA 1
ATOM 5027 C C . MET B 1 292 ? 11.809 241.387 219.420 1.00 21.73 279 MET B C 1
ATOM 5028 O O . MET B 1 292 ? 10.910 241.562 220.236 1.00 22.27 279 MET B O 1
ATOM 5033 N N . LYS B 1 293 ? 12.468 242.383 218.824 1.00 24.01 280 LYS B N 1
ATOM 5034 C CA . LYS B 1 293 ? 12.217 243.794 219.138 1.00 24.29 280 LYS B CA 1
ATOM 5035 C C . LYS B 1 293 ? 10.766 244.152 218.815 1.00 25.12 280 LYS B C 1
ATOM 5036 O O . LYS B 1 293 ? 10.052 244.729 219.650 1.00 23.03 280 LYS B O 1
ATOM 5042 N N . LYS B 1 294 ? 10.313 243.755 217.625 1.00 24.69 281 LYS B N 1
ATOM 5043 C CA . LYS B 1 294 ? 8.948 244.032 217.183 1.00 23.63 281 LYS B CA 1
ATOM 5044 C C . LYS B 1 294 ? 7.917 243.311 218.052 1.00 24.88 281 LYS B C 1
ATOM 5045 O O . LYS B 1 294 ? 6.903 243.910 218.421 1.00 25.67 281 LYS B O 1
ATOM 5051 N N . ALA B 1 295 ? 8.164 242.045 218.395 1.00 21.39 282 ALA B N 1
ATOM 5052 C CA . ALA B 1 295 ? 7.209 241.281 219.187 1.00 21.00 282 ALA B CA 1
ATOM 5053 C C . ALA B 1 295 ? 6.957 241.918 220.558 1.00 22.40 282 ALA B C 1
ATOM 5054 O O . ALA B 1 295 ? 5.838 241.908 221.057 1.00 23.22 282 ALA B O 1
ATOM 5056 N N . LYS B 1 296 ? 8.016 242.452 221.156 1.00 24.86 283 LYS B N 1
ATOM 5057 C CA . LYS B 1 296 ? 7.925 243.102 222.469 1.00 25.18 283 LYS B CA 1
ATOM 5058 C C . LYS B 1 296 ? 7.027 244.357 222.455 1.00 27.07 283 LYS B C 1
ATOM 5059 O O . LYS B 1 296 ? 6.402 244.669 223.470 1.00 23.68 283 LYS B O 1
ATOM 5065 N N . THR B 1 297 ? 6.957 245.068 221.327 1.00 27.97 284 THR B N 1
ATOM 5066 C CA . THR B 1 297 ? 6.052 246.228 221.220 1.00 30.06 284 THR B CA 1
ATOM 5067 C C . THR B 1 297 ? 4.577 245.829 221.149 1.00 30.09 284 THR B C 1
ATOM 5068 O O . THR B 1 297 ? 3.699 246.607 221.533 1.00 32.73 284 THR B O 1
ATOM 5072 N N . MET B 1 298 ? 4.301 244.618 220.674 1.00 27.05 285 MET B N 1
ATOM 5073 C CA . MET B 1 298 ? 2.939 244.116 220.558 1.00 26.44 285 MET B CA 1
ATOM 5074 C C . MET B 1 298 ? 2.443 243.391 221.798 1.00 26.62 285 MET B C 1
ATOM 5075 O O . MET B 1 298 ? 1.275 243.505 222.131 1.00 25.58 285 MET B O 1
ATOM 5080 N N . LEU B 1 299 ? 3.337 242.689 222.499 1.00 25.62 286 LEU B N 1
ATOM 5081 C CA . LEU B 1 299 ? 3.014 241.855 223.660 1.00 26.26 286 LEU B CA 1
ATOM 5082 C C . LEU B 1 299 ? 4.223 241.901 224.624 1.00 26.78 286 LEU B C 1
ATOM 5083 O O . LEU B 1 299 ? 5.089 241.042 224.584 1.00 25.69 286 LEU B O 1
ATOM 5088 N N . PRO B 1 300 ? 4.313 242.941 225.443 1.00 27.07 287 PRO B N 1
ATOM 5089 C CA . PRO B 1 300 ? 5.490 243.141 226.307 1.00 25.81 287 PRO B CA 1
ATOM 5090 C C . PRO B 1 300 ? 5.917 241.917 227.166 1.00 23.67 287 PRO B C 1
ATOM 5091 O O . PRO B 1 300 ? 7.117 241.689 227.331 1.00 25.28 287 PRO B O 1
ATOM 5095 N N . ALA B 1 301 ? 4.968 241.134 227.663 1.00 22.91 288 ALA B N 1
ATOM 5096 C CA . ALA B 1 301 ? 5.284 239.974 228.506 1.00 23.90 288 ALA B CA 1
ATOM 5097 C C . ALA B 1 301 ? 6.069 238.880 227.767 1.00 22.66 288 ALA B C 1
ATOM 5098 O O . ALA B 1 301 ? 6.623 237.987 228.409 1.00 25.89 288 ALA B O 1
ATOM 5100 N N . ILE B 1 302 ? 6.090 238.932 226.439 1.00 19.31 289 ILE B N 1
ATOM 5101 C CA . ILE B 1 302 ? 6.912 238.000 225.645 1.00 21.11 289 ILE B CA 1
ATOM 5102 C C . ILE B 1 302 ? 8.411 238.034 225.965 1.00 21.29 289 ILE B C 1
ATOM 5103 O O . ILE B 1 302 ? 9.107 237.031 225.785 1.00 21.23 289 ILE B O 1
ATOM 5108 N N . GLN B 1 303 ? 8.907 239.168 226.470 1.00 21.93 290 GLN B N 1
ATOM 5109 C CA . GLN B 1 303 ? 10.283 239.282 226.952 1.00 23.29 290 GLN B CA 1
ATOM 5110 C C . GLN B 1 303 ? 10.717 238.177 227.929 1.00 20.30 290 GLN B C 1
ATOM 5111 O O . GLN B 1 303 ? 11.880 237.800 227.959 1.00 20.18 290 GLN B O 1
ATOM 5117 N N . ASN B 1 304 ? 9.793 237.708 228.757 1.00 19.28 291 ASN B N 1
ATOM 5118 C CA . ASN B 1 304 ? 10.079 236.701 229.769 1.00 20.81 291 ASN B CA 1
ATOM 5119 C C . ASN B 1 304 ? 9.820 235.243 229.369 1.00 21.99 291 ASN B C 1
ATOM 5120 O O . ASN B 1 304 ? 9.977 234.359 230.189 1.00 21.74 291 ASN B O 1
ATOM 5125 N N . MET B 1 305 ? 9.390 234.997 228.131 1.00 19.28 292 MET B N 1
ATOM 5126 C CA . MET B 1 305 ? 9.059 233.646 227.695 1.00 20.24 292 MET B CA 1
ATOM 5127 C C . MET B 1 305 ? 10.273 232.893 227.139 1.00 18.81 292 MET B C 1
ATOM 5128 O O . MET B 1 305 ? 11.135 233.466 226.464 1.00 20.07 292 MET B O 1
ATOM 5133 N N . LYS B 1 306 ? 10.332 231.602 227.459 1.00 20.81 293 LYS B N 1
ATOM 5134 C CA . LYS B 1 306 ? 11.417 230.731 227.026 1.00 22.28 293 LYS B CA 1
ATOM 5135 C C . LYS B 1 306 ? 11.318 230.526 225.516 1.00 22.50 293 LYS B C 1
ATOM 5136 O O . LYS B 1 306 ? 10.233 230.264 225.008 1.00 18.84 293 LYS B O 1
ATOM 5142 N N . VAL B 1 307 ? 12.441 230.683 224.817 1.00 20.94 294 VAL B N 1
ATOM 5143 C CA . VAL B 1 307 ? 12.514 230.515 223.357 1.00 20.59 294 VAL B CA 1
ATOM 5144 C C . VAL B 1 307 ? 12.533 229.031 223.028 1.00 21.14 294 VAL B C 1
ATOM 5145 O O . VAL B 1 307 ? 13.175 228.246 223.715 1.00 20.41 294 VAL B O 1
ATOM 5149 N N . ASP B 1 308 ? 11.832 228.658 221.961 1.00 20.31 295 ASP B N 1
ATOM 5150 C CA . ASP B 1 308 ? 11.664 227.271 221.559 1.00 18.78 295 ASP B CA 1
ATOM 5151 C C . ASP B 1 308 ? 12.523 227.019 220.315 1.00 22.95 295 ASP B C 1
ATOM 5152 O O . ASP B 1 308 ? 13.547 226.342 220.408 1.00 22.23 295 ASP B O 1
ATOM 5157 N N . ARG B 1 309 ? 12.143 227.606 219.178 1.00 22.51 296 ARG B N 1
ATOM 5158 C CA . ARG B 1 309 ? 12.808 227.343 217.883 1.00 24.29 296 ARG B CA 1
ATOM 5159 C C . ARG B 1 309 ? 12.916 228.607 217.006 1.00 21.84 296 ARG B C 1
ATOM 5160 O O . ARG B 1 309 ? 12.194 229.583 217.221 1.00 19.31 296 ARG B O 1
ATOM 5168 N N A PHE B 1 310 ? 13.897 228.626 216.092 0.50 20.83 297 PHE B N 1
ATOM 5169 N N B PHE B 1 310 ? 13.752 228.533 215.981 0.50 20.29 297 PHE B N 1
ATOM 5170 C CA A PHE B 1 310 ? 14.084 229.693 215.076 0.50 19.13 297 PHE B CA 1
ATOM 5171 C CA B PHE B 1 310 ? 13.917 229.630 215.032 0.50 19.08 297 PHE B CA 1
ATOM 5172 C C A PHE B 1 310 ? 13.991 229.020 213.679 0.50 20.58 297 PHE B C 1
ATOM 5173 C C B PHE B 1 310 ? 14.080 229.055 213.634 0.50 20.28 297 PHE B C 1
ATOM 5174 O O A PHE B 1 310 ? 14.396 227.861 213.527 0.50 18.53 297 PHE B O 1
ATOM 5175 O O B PHE B 1 310 ? 14.764 228.043 213.433 0.50 16.04 297 PHE B O 1
ATOM 5190 N N . TRP B 1 311 ? 13.490 229.727 212.657 1.00 20.26 298 TRP B N 1
ATOM 5191 C CA . TRP B 1 311 ? 13.466 229.197 211.280 1.00 18.78 298 TRP B CA 1
ATOM 5192 C C . TRP B 1 311 ? 13.279 230.300 210.229 1.00 17.89 298 TRP B C 1
ATOM 5193 O O . TRP B 1 311 ? 13.093 231.482 210.578 1.00 18.14 298 TRP B O 1
ATOM 5204 N N . ALA B 1 312 ? 13.381 229.925 208.946 1.00 17.69 299 ALA B N 1
ATOM 5205 C CA . ALA B 1 312 ? 13.148 230.859 207.838 1.00 16.98 299 ALA B CA 1
ATOM 5206 C C . ALA B 1 312 ? 12.577 230.138 206.631 1.00 19.65 299 ALA B C 1
ATOM 5207 O O . ALA B 1 312 ? 12.604 228.907 206.569 1.00 17.27 299 ALA B O 1
ATOM 5209 N N . GLY B 1 313 ? 11.999 230.907 205.706 1.00 18.81 300 GLY B N 1
ATOM 5210 C CA . GLY B 1 313 ? 11.479 230.374 204.456 1.00 20.28 300 GLY B CA 1
ATOM 5211 C C . GLY B 1 313 ? 11.459 231.448 203.382 1.00 17.75 300 GLY B C 1
ATOM 5212 O O . GLY B 1 313 ? 11.561 232.625 203.692 1.00 18.10 300 GLY B O 1
ATOM 5213 N N . LEU B 1 314 ? 11.315 231.037 202.124 1.00 18.59 301 LEU B N 1
ATOM 5214 C CA . LEU B 1 314 ? 11.360 231.942 200.976 1.00 17.27 301 LEU B CA 1
ATOM 5215 C C . LEU B 1 314 ? 9.963 232.184 200.366 1.00 18.60 301 LEU B C 1
ATOM 5216 O O . LEU B 1 314 ? 9.371 231.280 199.771 1.00 18.20 301 LEU B O 1
ATOM 5221 N N . ARG B 1 315 ? 9.434 233.391 200.513 1.00 19.15 302 ARG B N 1
ATOM 5222 C CA . ARG B 1 315 ? 8.166 233.755 199.851 1.00 18.45 302 ARG B CA 1
ATOM 5223 C C . ARG B 1 315 ? 8.396 233.847 198.335 1.00 17.92 302 ARG B C 1
ATOM 5224 O O . ARG B 1 315 ? 9.370 234.435 197.911 1.00 19.40 302 ARG B O 1
ATOM 5232 N N . PRO B 1 316 ? 7.536 233.260 197.503 1.00 20.14 303 PRO B N 1
ATOM 5233 C CA . PRO B 1 316 ? 7.704 233.386 196.047 1.00 19.23 303 PRO B CA 1
ATOM 5234 C C . PRO B 1 316 ? 7.135 234.693 195.436 1.00 20.54 303 PRO B C 1
ATOM 5235 O O . PRO B 1 316 ? 5.950 234.764 195.114 1.00 22.67 303 PRO B O 1
ATOM 5239 N N . GLY B 1 317 ? 7.983 235.708 195.291 1.00 22.43 304 GLY B N 1
ATOM 5240 C CA . GLY B 1 317 ? 7.559 237.023 194.809 1.00 21.98 304 GLY B CA 1
ATOM 5241 C C . GLY B 1 317 ? 7.529 237.129 193.285 1.00 23.84 304 GLY B C 1
ATOM 5242 O O . GLY B 1 317 ? 8.462 236.704 192.600 1.00 25.93 304 GLY B O 1
ATOM 5243 N N . THR B 1 318 ? 6.451 237.690 192.764 1.00 24.37 305 THR B N 1
ATOM 5244 C CA . THR B 1 318 ? 6.279 237.916 191.322 1.00 22.24 305 THR B CA 1
ATOM 5245 C C . THR B 1 318 ? 6.282 239.418 191.088 1.00 25.03 305 THR B C 1
ATOM 5246 O O . THR B 1 318 ? 6.157 240.201 192.033 1.00 23.46 305 THR B O 1
ATOM 5250 N N . LYS B 1 319 ? 6.354 239.793 189.814 1.00 25.48 306 LYS B N 1
ATOM 5251 C CA . LYS B 1 319 ? 6.456 241.189 189.375 1.00 30.57 306 LYS B CA 1
ATOM 5252 C C . LYS B 1 319 ? 5.355 242.104 189.944 1.00 30.11 306 LYS B C 1
ATOM 5253 O O . LYS B 1 319 ? 5.621 243.253 190.295 1.00 30.50 306 LYS B O 1
ATOM 5259 N N . ASP B 1 320 ? 4.131 241.602 190.039 1.00 27.22 307 ASP B N 1
ATOM 5260 C CA . ASP B 1 320 ? 3.003 242.397 190.554 1.00 30.53 307 ASP B CA 1
ATOM 5261 C C . ASP B 1 320 ? 2.431 241.897 191.892 1.00 30.25 307 ASP B C 1
ATOM 5262 O O . ASP B 1 320 ? 1.405 242.402 192.352 1.00 33.45 307 ASP B O 1
ATOM 5267 N N . GLY B 1 321 ? 3.082 240.909 192.506 1.00 28.39 308 GLY B N 1
ATOM 5268 C CA . GLY B 1 321 ? 2.686 240.410 193.817 1.00 29.11 308 GLY B CA 1
ATOM 5269 C C . GLY B 1 321 ? 1.550 239.393 193.858 1.00 26.65 308 GLY B C 1
ATOM 5270 O O . GLY B 1 321 ? 1.152 238.950 194.934 1.00 32.55 308 GLY B O 1
ATOM 5271 N N . LYS B 1 322 ? 1.029 239.011 192.699 1.00 23.38 309 LYS B N 1
ATOM 5272 C CA . LYS B 1 322 ? -0.060 238.061 192.613 1.00 22.75 309 LYS B CA 1
ATOM 5273 C C . LYS B 1 322 ? 0.465 236.764 192.009 1.00 21.88 309 LYS B C 1
ATOM 5274 O O . LYS B 1 322 ? 1.438 236.792 191.262 1.00 22.66 309 LYS B O 1
ATOM 5280 N N . PRO B 1 323 ? -0.187 235.645 192.305 1.00 19.62 310 PRO B N 1
ATOM 5281 C CA . PRO B 1 323 ? 0.230 234.354 191.754 1.00 21.70 310 PRO B CA 1
ATOM 5282 C C . PRO B 1 323 ? -0.198 234.164 190.300 1.00 23.11 310 PRO B C 1
ATOM 5283 O O . PRO B 1 323 ? -0.986 234.960 189.768 1.00 22.71 310 PRO B O 1
ATOM 5287 N N . TYR B 1 324 ? 0.373 233.136 189.681 1.00 22.48 311 TYR B N 1
ATOM 5288 C CA . TYR B 1 324 ? 0.008 232.660 188.365 1.00 20.88 311 TYR B CA 1
ATOM 5289 C C . TYR B 1 324 ? -0.711 231.354 188.613 1.00 22.85 311 TYR B C 1
ATOM 5290 O O . TYR B 1 324 ? -0.126 230.407 189.184 1.00 21.82 311 TYR B O 1
ATOM 5299 N N . ILE B 1 325 ? -2.010 231.349 188.318 1.00 20.56 312 ILE B N 1
ATOM 5300 C CA . ILE B 1 325 ? -2.840 230.175 188.452 1.00 20.47 312 ILE B CA 1
ATOM 5301 C C . ILE B 1 325 ? -3.645 230.051 187.154 1.00 22.69 312 ILE B C 1
ATOM 5302 O O . ILE B 1 325 ? -4.640 230.760 186.978 1.00 24.19 312 ILE B O 1
ATOM 5307 N N . GLY B 1 326 ? -3.203 229.176 186.253 1.00 22.11 313 GLY B N 1
ATOM 5308 C CA . GLY B 1 326 ? -3.888 228.993 184.976 1.00 23.71 313 GLY B CA 1
ATOM 5309 C C . GLY B 1 326 ? -3.105 228.198 183.942 1.00 24.96 313 GLY B C 1
ATOM 5310 O O . GLY B 1 326 ? -2.062 227.621 184.228 1.00 23.29 313 GLY B O 1
ATOM 5311 N N . ARG B 1 327 ? -3.634 228.166 182.719 1.00 25.89 314 ARG B N 1
ATOM 5312 C CA . ARG B 1 327 ? -3.021 227.447 181.604 1.00 25.20 314 ARG B CA 1
ATOM 5313 C C . ARG B 1 327 ? -1.862 228.210 180.964 1.00 23.91 314 ARG B C 1
ATOM 5314 O O . ARG B 1 327 ? -1.816 229.440 180.965 1.00 24.43 314 ARG B O 1
ATOM 5322 N N . HIS B 1 328 ? -0.914 227.459 180.419 1.00 24.22 315 HIS B N 1
ATOM 5323 C CA . HIS B 1 328 ? 0.048 227.992 179.487 1.00 24.39 315 HIS B CA 1
ATOM 5324 C C . HIS B 1 328 ? -0.800 228.503 178.303 1.00 25.59 315 HIS B C 1
ATOM 5325 O O . HIS B 1 328 ? -1.667 227.770 177.800 1.00 25.08 315 HIS B O 1
ATOM 5332 N N . PRO B 1 329 ? -0.595 229.759 177.910 1.00 28.17 316 PRO B N 1
ATOM 5333 C CA . PRO B 1 329 ? -1.429 230.399 176.874 1.00 29.60 316 PRO B CA 1
ATOM 5334 C C . PRO B 1 329 ? -1.343 229.750 175.486 1.00 31.28 316 PRO B C 1
ATOM 5335 O O . PRO B 1 329 ? -2.276 229.948 174.699 1.00 30.68 316 PRO B O 1
ATOM 5339 N N . GLU B 1 330 ? -0.252 229.036 175.186 1.00 29.15 317 GLU B N 1
ATOM 5340 C CA . GLU B 1 330 ? -0.104 228.309 173.911 1.00 31.81 317 GLU B CA 1
ATOM 5341 C C . GLU B 1 330 ? -0.383 226.795 173.995 1.00 34.38 317 GLU B C 1
ATOM 5342 O O . GLU B 1 330 ? -0.263 226.098 172.981 1.00 34.18 317 GLU B O 1
ATOM 5348 N N . ASP B 1 331 ? -0.729 226.271 175.177 1.00 30.11 318 ASP B N 1
ATOM 5349 C CA . ASP B 1 331 ? -0.864 224.817 175.352 1.00 27.45 318 ASP B CA 1
ATOM 5350 C C . ASP B 1 331 ? -1.677 224.453 176.593 1.00 26.67 318 ASP 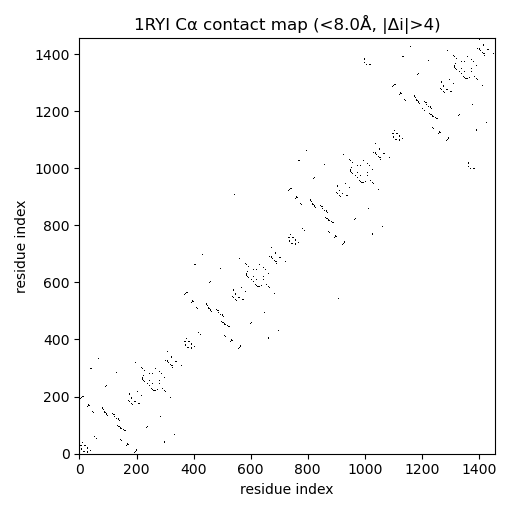B C 1
ATOM 5351 O O . ASP B 1 331 ? -1.174 224.527 177.713 1.00 25.46 318 ASP B O 1
ATOM 5356 N N . SER B 1 332 ? -2.921 224.023 176.395 1.00 24.39 319 SER B N 1
ATOM 5357 C CA . SER B 1 332 ? -3.847 223.805 177.497 1.00 26.30 319 SER B CA 1
ATOM 5358 C C . SER B 1 332 ? -3.550 222.544 178.310 1.00 24.76 319 SER B C 1
ATOM 5359 O O . SER B 1 332 ? -4.233 222.268 179.305 1.00 27.20 319 SER B O 1
ATOM 5362 N N . ARG B 1 333 ? -2.566 221.766 177.864 1.00 21.45 320 ARG B N 1
ATOM 5363 C CA . ARG B 1 333 ? -2.102 220.594 178.593 1.00 23.14 320 ARG B CA 1
ATOM 5364 C C . ARG B 1 333 ? -1.202 220.963 179.765 1.00 20.74 320 ARG B C 1
ATOM 5365 O O . ARG B 1 333 ? -0.999 220.137 180.656 1.00 20.12 320 ARG B O 1
ATOM 5373 N N . ILE B 1 334 ? -0.641 222.170 179.745 1.00 23.11 321 ILE B N 1
ATOM 5374 C CA . ILE B 1 334 ? 0.267 222.638 180.787 1.00 24.40 321 ILE B CA 1
ATOM 5375 C C . ILE B 1 334 ? -0.408 223.738 181.630 1.00 23.18 321 ILE B C 1
ATOM 5376 O O . ILE B 1 334 ? -0.987 224.679 181.086 1.00 22.23 321 ILE B O 1
ATOM 5381 N N . LEU B 1 335 ? -0.309 223.612 182.955 1.00 21.10 322 LEU B N 1
ATOM 5382 C CA . LEU B 1 335 ? -0.840 224.601 183.893 1.00 20.17 322 LEU B CA 1
ATOM 5383 C C . LEU B 1 335 ? 0.221 224.971 184.939 1.00 23.24 322 LEU B C 1
ATOM 5384 O O . LEU B 1 335 ? 1.155 224.199 185.208 1.00 20.86 322 LEU B O 1
ATOM 5389 N N . PHE B 1 336 ? 0.094 226.172 185.491 1.00 19.24 323 PHE B N 1
ATOM 5390 C CA . PHE B 1 336 ? 0.985 226.665 186.546 1.00 18.53 323 PHE B CA 1
ATOM 5391 C C . PHE B 1 336 ? 0.165 227.120 187.758 1.00 19.87 323 PHE B C 1
ATOM 5392 O O . PHE B 1 336 ? -0.969 227.612 187.611 1.00 18.79 323 PHE B O 1
ATOM 5400 N N . ALA B 1 337 ? 0.749 226.956 188.953 1.00 21.11 324 ALA B N 1
ATOM 5401 C CA . ALA B 1 337 ? 0.152 227.395 190.204 1.00 18.60 324 ALA B CA 1
ATOM 5402 C C . ALA B 1 337 ? 1.273 227.768 191.182 1.00 19.58 324 ALA B C 1
ATOM 5403 O O . ALA B 1 337 ? 1.676 226.936 191.998 1.00 19.83 324 ALA B O 1
ATOM 5405 N N . ALA B 1 338 ? 1.745 229.016 191.089 1.00 19.72 325 ALA B N 1
ATOM 5406 C CA . ALA B 1 338 ? 2.946 229.472 191.804 1.00 20.49 325 ALA B CA 1
ATOM 5407 C C . ALA B 1 338 ? 3.018 231.000 191.938 1.00 20.13 325 ALA B C 1
ATOM 5408 O O . ALA B 1 338 ? 2.578 231.724 191.050 1.00 18.93 325 ALA B O 1
ATOM 5410 N N . GLY B 1 339 ? 3.614 231.472 193.036 1.00 17.89 326 GLY B N 1
ATOM 5411 C CA . GLY B 1 339 ? 3.787 232.897 193.307 1.00 18.77 326 GLY B CA 1
ATOM 5412 C C . GLY B 1 339 ? 2.828 233.441 194.356 1.00 19.19 326 GLY B C 1
ATOM 5413 O O . GLY B 1 339 ? 2.469 234.634 194.323 1.00 22.15 326 GLY B O 1
ATOM 5414 N N . HIS B 1 340 ? 2.400 232.567 195.267 1.00 17.95 327 HIS B N 1
ATOM 5415 C CA . HIS B 1 340 ? 1.532 232.921 196.397 1.00 20.36 327 HIS B CA 1
ATOM 5416 C C . HIS B 1 340 ? 2.424 233.579 197.478 1.00 22.40 327 HIS B C 1
ATOM 5417 O O . HIS B 1 340 ? 3.097 232.885 198.224 1.00 23.54 327 HIS B O 1
ATOM 5424 N N . PHE B 1 341 ? 2.447 234.904 197.556 1.00 23.42 328 PHE B N 1
ATOM 5425 C CA . PHE B 1 341 ? 3.488 235.626 198.307 1.00 20.36 328 PHE B CA 1
ATOM 5426 C C . PHE B 1 341 ? 3.392 235.441 199.839 1.00 23.00 328 PHE B C 1
ATOM 5427 O O . PHE B 1 341 ? 4.308 234.888 200.453 1.00 22.19 328 PHE B O 1
ATOM 5435 N N . ARG B 1 342 ? 2.307 235.927 200.449 1.00 21.81 329 ARG B N 1
ATOM 5436 C CA . ARG B 1 342 ? 2.057 235.782 201.886 1.00 22.20 329 ARG B CA 1
ATOM 5437 C C . ARG B 1 342 ? 0.703 235.095 202.136 1.00 22.38 329 ARG B C 1
ATOM 5438 O O . ARG B 1 342 ? 0.166 235.143 203.249 1.00 20.71 329 ARG B O 1
ATOM 5446 N N . ASN B 1 343 ? 0.150 234.451 201.109 1.00 20.26 330 ASN B N 1
ATOM 5447 C CA . ASN B 1 343 ? -1.234 233.958 201.166 1.00 22.50 330 ASN B CA 1
ATOM 5448 C C . ASN B 1 343 ? -1.485 232.530 200.664 1.00 21.98 330 ASN B C 1
ATOM 5449 O O . ASN B 1 343 ? -2.628 232.159 200.404 1.00 17.30 330 ASN B O 1
ATOM 5454 N N . GLY B 1 344 ? -0.433 231.729 200.529 1.00 19.78 331 GLY B N 1
ATOM 5455 C CA . GLY B 1 344 ? -0.568 230.391 199.978 1.00 19.16 331 GLY B CA 1
ATOM 5456 C C . GLY B 1 344 ? -1.231 229.357 200.849 1.00 19.79 331 GLY B C 1
ATOM 5457 O O . GLY B 1 344 ? -1.733 228.363 200.337 1.00 19.24 331 GLY B O 1
ATOM 5458 N N . ILE B 1 345 ? -1.197 229.537 202.176 1.00 17.09 332 ILE B N 1
ATOM 5459 C CA . ILE B 1 345 ? -1.923 228.634 203.049 1.00 19.10 332 ILE B CA 1
ATOM 5460 C C . ILE B 1 345 ? -3.423 228.940 202.878 1.00 19.57 332 ILE B C 1
ATOM 5461 O O . ILE B 1 345 ? -4.227 228.043 202.620 1.00 21.83 332 ILE B O 1
ATOM 5466 N N . LEU B 1 346 ? -3.756 230.221 202.981 1.00 22.58 333 LEU B N 1
ATOM 5467 C CA . LEU B 1 346 ? -5.126 230.714 202.767 1.00 20.64 333 LEU B CA 1
ATOM 5468 C C . LEU B 1 346 ? -5.703 230.239 201.439 1.00 22.06 333 LEU B C 1
ATOM 5469 O O . LEU B 1 346 ? -6.837 229.758 201.390 1.00 21.99 333 LEU B O 1
ATOM 5474 N N . LEU B 1 347 ? -4.912 230.384 200.380 1.00 20.88 334 LEU B N 1
ATOM 5475 C CA . LEU B 1 347 ? -5.381 230.150 199.016 1.00 20.57 334 LEU B CA 1
ATOM 5476 C C . LEU B 1 347 ? -5.223 228.695 198.517 1.00 20.34 334 LEU B C 1
ATOM 5477 O O . LEU B 1 347 ? -5.569 228.402 197.375 1.00 19.44 334 LEU B O 1
ATOM 5482 N N . ALA B 1 348 ? -4.765 227.772 199.353 1.00 19.99 335 ALA B N 1
ATOM 5483 C CA . ALA B 1 348 ? -4.504 226.416 198.862 1.00 19.79 335 ALA B CA 1
ATOM 5484 C C . ALA B 1 348 ? -5.761 225.696 198.359 1.00 22.09 335 ALA B C 1
ATOM 5485 O O . ALA B 1 348 ? -5.728 225.114 197.278 1.00 19.42 335 ALA B O 1
ATOM 5487 N N . PRO B 1 349 ? -6.853 225.702 199.116 1.00 20.21 336 PRO B N 1
ATOM 5488 C CA . PRO B 1 349 ? -8.085 225.039 198.648 1.00 23.60 336 PRO B CA 1
ATOM 5489 C C . PRO B 1 349 ? -8.654 225.605 197.329 1.00 22.98 336 PRO B C 1
ATOM 5490 O O . PRO B 1 349 ? -9.007 224.831 196.420 1.00 22.93 336 PRO B O 1
ATOM 5494 N N . ALA B 1 350 ? -8.707 226.925 197.208 1.00 21.33 337 ALA B N 1
ATOM 5495 C CA . ALA B 1 350 ? -9.269 227.562 196.015 1.00 22.36 337 ALA B CA 1
ATOM 5496 C C . ALA B 1 350 ? -8.351 227.370 194.806 1.00 23.21 337 ALA B C 1
ATOM 5497 O O . ALA B 1 350 ? -8.812 227.204 193.691 1.00 22.32 337 ALA B O 1
ATOM 5499 N N . THR B 1 351 ? -7.044 227.392 195.044 1.00 21.00 338 THR B N 1
ATOM 5500 C CA . THR B 1 351 ? -6.060 227.165 193.994 1.00 21.28 338 THR B CA 1
ATOM 5501 C C . THR B 1 351 ? -6.170 225.737 193.461 1.00 21.48 338 THR B C 1
ATOM 5502 O O . THR B 1 351 ? -6.202 225.542 192.253 1.00 20.82 338 THR B O 1
ATOM 5506 N N . GLY B 1 352 ? -6.239 224.770 194.368 1.00 20.45 339 GLY B N 1
ATOM 5507 C CA . GLY B 1 352 ? -6.416 223.369 194.016 1.00 21.65 339 GLY B CA 1
ATOM 5508 C C . GLY B 1 352 ? -7.681 223.085 193.209 1.00 24.72 339 GLY B C 1
ATOM 5509 O O . GLY B 1 352 ? -7.661 222.368 192.213 1.00 23.40 339 GLY B O 1
ATOM 5510 N N . ALA B 1 353 ? -8.782 223.678 193.637 1.00 23.93 340 ALA B N 1
ATOM 5511 C CA . ALA B 1 353 ? -10.076 223.481 192.996 1.00 24.88 340 ALA B CA 1
ATOM 5512 C C . ALA B 1 353 ? -10.112 224.118 191.618 1.00 23.25 340 ALA B C 1
ATOM 5513 O O . ALA B 1 353 ? -10.685 223.551 190.690 1.00 24.83 340 ALA B O 1
ATOM 5515 N N . LEU B 1 354 ? -9.472 225.271 191.473 1.00 21.97 341 LEU B N 1
ATOM 5516 C CA . LEU B 1 354 ? -9.436 225.974 190.197 1.00 22.17 341 LEU B CA 1
ATOM 5517 C C . LEU B 1 354 ? -8.606 225.213 189.145 1.00 23.97 341 LEU B C 1
ATOM 5518 O O . LEU B 1 354 ? -9.005 225.102 187.986 1.00 23.97 341 LEU B O 1
ATOM 5523 N N . ILE B 1 355 ? -7.431 224.725 189.538 1.00 22.69 342 ILE B N 1
ATOM 5524 C CA . ILE B 1 355 ? -6.569 224.001 188.613 1.00 20.73 342 ILE B CA 1
ATOM 5525 C C . ILE B 1 355 ? -7.260 222.702 188.201 1.00 22.53 342 ILE B C 1
ATOM 5526 O O . ILE B 1 355 ? -7.216 222.333 187.030 1.00 22.78 342 ILE B O 1
ATOM 5531 N N . SER B 1 356 ? -7.907 222.032 189.148 1.00 22.10 343 SER B N 1
ATOM 5532 C CA . SER B 1 356 ? -8.608 220.766 188.870 1.00 23.65 343 SER B CA 1
ATOM 5533 C C . SER B 1 356 ? -9.802 220.993 187.943 1.00 24.19 343 SER B C 1
ATOM 5534 O O . SER B 1 356 ? -10.022 220.226 186.990 1.00 23.44 343 SER B O 1
ATOM 5537 N N . ASP B 1 357 ? -10.559 222.057 188.197 1.00 25.04 344 ASP B N 1
ATOM 5538 C CA . ASP B 1 357 ? -11.687 222.413 187.323 1.00 22.93 344 ASP B CA 1
ATOM 5539 C C . ASP B 1 357 ? -11.211 222.705 185.896 1.00 26.22 344 ASP B C 1
ATOM 5540 O O . ASP B 1 357 ? -11.867 222.301 184.930 1.00 28.11 344 ASP B O 1
ATOM 5545 N N . LEU B 1 358 ? -10.066 223.373 185.757 1.00 25.54 345 LEU B N 1
ATOM 5546 C CA . LEU B 1 358 ? -9.527 223.701 184.444 1.00 25.73 345 LEU B CA 1
ATOM 5547 C C . LEU B 1 358 ? -9.108 222.432 183.696 1.00 28.74 345 LEU B C 1
ATOM 5548 O O . LEU B 1 358 ? -9.372 222.293 182.506 1.00 28.84 345 LEU B O 1
ATOM 5553 N N . ILE B 1 359 ? -8.471 221.503 184.395 1.00 25.93 346 ILE B N 1
ATOM 5554 C CA . ILE B 1 359 ? -8.081 220.228 183.786 1.00 26.47 346 ILE B CA 1
ATOM 5555 C C . ILE B 1 359 ? -9.321 219.435 183.335 1.00 28.56 346 ILE B C 1
ATOM 5556 O O . ILE B 1 359 ? -9.304 218.761 182.291 1.00 27.29 346 ILE B O 1
ATOM 5561 N N . MET B 1 360 ? -10.397 219.537 184.102 1.00 27.96 347 MET B N 1
ATOM 5562 C CA . MET B 1 360 ? -11.652 218.861 183.773 1.00 29.88 347 MET B CA 1
ATOM 5563 C C . MET B 1 360 ? -12.509 219.592 182.708 1.00 31.05 347 MET B C 1
ATOM 5564 O O . MET B 1 360 ? -13.568 219.094 182.337 1.00 31.01 347 MET B O 1
ATOM 5569 N N . ASN B 1 361 ? -12.054 220.749 182.233 1.00 29.08 348 ASN B N 1
ATOM 5570 C CA . ASN B 1 361 ? -12.795 221.615 181.299 1.00 32.53 348 ASN B CA 1
ATOM 5571 C C . ASN B 1 361 ? -14.170 222.072 181.827 1.00 33.30 348 ASN B C 1
ATOM 5572 O O . ASN B 1 361 ? -15.135 222.209 181.069 1.00 31.88 348 ASN B O 1
ATOM 5577 N N . LYS B 1 362 ? -14.253 222.299 183.135 1.00 31.54 349 LYS B N 1
ATOM 5578 C CA . LYS B 1 362 ? -15.451 222.857 183.746 1.00 31.41 349 LYS B CA 1
ATOM 5579 C C . LYS B 1 362 ? -15.421 224.371 183.611 1.00 32.41 349 LYS B C 1
ATOM 5580 O O . LYS B 1 362 ? -14.344 224.967 183.488 1.00 31.38 349 LYS B O 1
ATOM 5586 N N . GLU B 1 363 ? -16.605 224.986 183.638 1.00 34.40 350 GLU B N 1
ATOM 5587 C CA . GLU B 1 363 ? -16.719 226.438 183.665 1.00 35.93 350 GLU B CA 1
ATOM 5588 C C . GLU B 1 363 ? -16.186 226.954 184.996 1.00 34.78 350 GLU B C 1
ATOM 5589 O O . GLU B 1 363 ? -16.445 226.364 186.049 1.00 35.68 350 GLU B O 1
ATOM 5595 N N . VAL B 1 364 ? -15.422 228.038 184.934 1.00 32.64 351 VAL B N 1
ATOM 5596 C C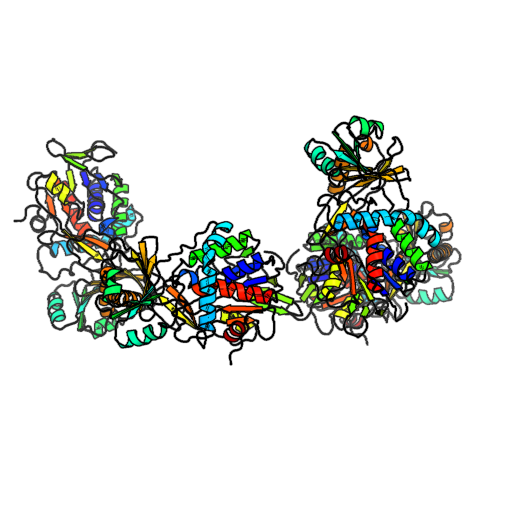A . VAL B 1 364 ? -14.874 228.685 186.133 1.00 31.72 351 VAL B CA 1
ATOM 5597 C C . VAL B 1 364 ? -15.145 230.188 186.108 1.00 30.37 351 VAL B C 1
ATOM 5598 O O . VAL B 1 364 ? -15.439 230.758 185.068 1.00 32.20 351 VAL B O 1
ATOM 5602 N N . ASN B 1 365 ? -15.017 230.816 187.266 1.00 26.18 352 ASN B N 1
ATOM 5603 C CA . ASN B 1 365 ? -15.160 232.270 187.411 1.00 28.40 352 ASN B CA 1
ATOM 5604 C C . ASN B 1 365 ? -14.184 233.012 186.501 1.00 27.14 352 ASN B C 1
ATOM 5605 O O . ASN B 1 365 ? -12.968 232.841 186.596 1.00 28.92 352 ASN B O 1
ATOM 5610 N N . GLN B 1 366 ? -14.710 233.856 185.614 1.00 26.16 353 GLN B N 1
ATOM 5611 C CA . GLN B 1 366 ? -13.876 234.483 184.599 1.00 25.49 353 GLN B CA 1
ATOM 5612 C C . GLN B 1 366 ? -13.033 235.636 185.131 1.00 25.13 353 GLN B C 1
ATOM 5613 O O . GLN B 1 366 ? -11.975 235.930 184.585 1.00 24.03 353 GLN B O 1
ATOM 5619 N N . ASP B 1 367 ? -13.522 236.316 186.169 1.00 25.22 354 ASP B N 1
ATOM 5620 C CA . ASP B 1 367 ? -12.740 237.358 186.830 1.00 26.86 354 ASP B CA 1
ATOM 5621 C C . ASP B 1 367 ? -11.467 236.759 187.460 1.00 26.32 354 ASP B C 1
ATOM 5622 O O . ASP B 1 367 ? -10.399 237.345 187.353 1.00 24.60 354 ASP B O 1
ATOM 5627 N N . TRP B 1 368 ? -11.599 235.591 188.089 1.00 27.18 355 TRP B N 1
ATOM 5628 C CA . TRP B 1 368 ? -10.465 234.937 188.755 1.00 30.96 355 TRP B CA 1
ATOM 5629 C C . TRP B 1 368 ? -9.495 234.380 187.728 1.00 31.38 355 TRP B C 1
ATOM 5630 O O . TRP B 1 368 ? -8.290 234.523 187.874 1.00 33.86 355 TRP B O 1
ATOM 5641 N N . LEU B 1 369 ? -10.027 233.764 186.678 1.00 30.89 356 LEU B N 1
ATOM 5642 C CA . LEU B 1 369 ? -9.212 233.224 185.590 1.00 30.97 356 LEU B CA 1
ATOM 5643 C C . LEU B 1 369 ? -8.370 234.308 184.937 1.00 30.28 356 LEU B C 1
ATOM 5644 O O . LEU B 1 369 ? -7.216 234.076 184.579 1.00 31.00 356 LEU B O 1
ATOM 5649 N N . HIS B 1 370 ? -8.943 235.504 184.788 1.00 27.77 357 HIS B N 1
ATOM 5650 C CA . HIS B 1 370 ? -8.215 236.645 184.231 1.00 25.62 357 HIS B CA 1
ATOM 5651 C C . HIS B 1 370 ? -7.184 237.228 185.213 1.00 21.68 357 HIS B C 1
ATOM 5652 O O . HIS B 1 370 ? -6.095 237.627 184.820 1.00 26.31 357 HIS B O 1
ATOM 5659 N N . ALA B 1 371 ? -7.554 237.302 186.481 1.00 24.62 358 ALA B N 1
ATOM 5660 C CA . ALA B 1 371 ? -6.724 237.970 187.484 1.00 26.80 358 ALA B CA 1
ATOM 5661 C C . ALA B 1 371 ? -5.388 237.239 187.665 1.00 24.22 358 ALA B C 1
ATOM 5662 O O . ALA B 1 371 ? -4.362 237.876 187.885 1.00 23.56 358 ALA B O 1
ATOM 5664 N N . PHE B 1 372 ? -5.431 235.913 187.559 1.00 23.70 359 PHE B N 1
ATOM 5665 C CA . PHE B 1 372 ? -4.252 235.062 187.822 1.00 22.80 359 PHE B CA 1
ATOM 5666 C C . PHE B 1 372 ? -3.645 234.460 186.552 1.00 24.64 359 PHE B C 1
ATOM 5667 O O . PHE B 1 372 ? -2.842 233.525 186.625 1.00 24.76 359 PHE B O 1
ATOM 5675 N N . ARG B 1 373 ? -4.016 234.984 185.382 1.00 23.97 360 ARG B N 1
ATOM 5676 C CA . ARG B 1 373 ? -3.510 234.436 184.114 1.00 22.45 360 ARG B CA 1
ATOM 5677 C C . ARG B 1 373 ? -1.991 234.587 183.955 1.00 23.00 360 ARG B C 1
ATOM 5678 O O . ARG B 1 373 ? -1.360 235.471 184.538 1.00 23.94 360 ARG B O 1
ATOM 5686 N N . ILE B 1 374 ? -1.401 233.724 183.142 1.00 23.05 361 ILE B N 1
ATOM 5687 C CA . ILE B 1 374 ? 0.059 233.659 183.010 1.00 23.30 361 ILE B CA 1
ATOM 5688 C C . ILE B 1 374 ? 0.626 234.847 182.215 1.00 27.58 361 ILE B C 1
ATOM 5689 O O . ILE B 1 374 ? 1.696 235.381 182.530 1.00 24.95 361 ILE B O 1
ATOM 5694 N N . ASP B 1 375 ? -0.115 235.287 181.206 1.00 28.13 362 ASP B N 1
ATOM 5695 C CA . ASP B 1 375 ? 0.356 236.312 180.277 1.00 31.89 362 ASP B CA 1
ATOM 5696 C C . ASP B 1 375 ? -0.131 237.711 180.699 1.00 33.16 362 ASP B C 1
ATOM 5697 O O . ASP B 1 375 ? -1.095 238.229 180.138 1.00 34.14 362 ASP B O 1
ATOM 5702 N N . ARG B 1 376 ? 0.523 238.307 181.693 1.00 34.01 363 ARG B N 1
ATOM 5703 C CA . ARG B 1 376 ? 0.187 239.657 182.155 1.00 34.63 363 ARG B CA 1
ATOM 5704 C C . ARG B 1 376 ? 1.269 240.622 181.685 1.00 39.69 363 ARG B C 1
ATOM 5705 O O . ARG B 1 376 ? 2.363 240.654 182.237 1.00 40.53 363 ARG B O 1
ATOM 5713 N N . LYS B 1 377 ? 0.976 241.398 180.645 1.00 43.85 364 LYS B N 1
ATOM 5714 C CA . LYS B 1 377 ? 1.975 242.289 180.056 1.00 48.16 364 LYS B CA 1
ATOM 5715 C C . LYS B 1 377 ? 1.453 243.720 179.974 1.00 48.86 364 LYS B C 1
ATOM 5716 O O . LYS B 1 377 ? 1.357 244.399 180.995 1.00 52.01 364 LYS B O 1
ATOM 5722 N N . MET C 1 14 ? 9.188 193.872 181.281 1.00 30.74 1 MET C N 1
ATOM 5723 C CA . MET C 1 14 ? 9.531 194.874 180.194 1.00 31.48 1 MET C CA 1
ATOM 5724 C C . MET C 1 14 ? 9.983 196.190 180.831 1.00 32.01 1 MET C C 1
ATOM 5725 O O . MET C 1 14 ? 9.196 196.886 181.486 1.00 28.68 1 MET C O 1
ATOM 5730 N N . LYS C 1 15 ? 11.252 196.522 180.629 1.00 27.15 2 LYS C N 1
ATOM 5731 C CA . LYS C 1 15 ? 11.843 197.717 181.218 1.00 29.84 2 LYS C CA 1
ATOM 5732 C C . LYS C 1 15 ? 11.283 198.989 180.600 1.00 28.95 2 LYS C C 1
ATOM 5733 O O . LYS C 1 15 ? 10.564 198.948 179.599 1.00 25.60 2 LYS C O 1
ATOM 5739 N N . ARG C 1 16 ? 11.613 200.112 181.234 1.00 28.39 3 ARG C N 1
ATOM 5740 C CA . ARG C 1 16 ? 11.177 201.445 180.800 1.00 27.46 3 ARG C CA 1
ATOM 5741 C C . ARG C 1 16 ? 11.922 201.926 179.525 1.00 25.75 3 ARG C C 1
ATOM 5742 O O . ARG C 1 16 ? 11.342 202.600 178.678 1.00 23.81 3 ARG C O 1
ATOM 5750 N N . HIS C 1 17 ? 13.198 201.559 179.424 1.00 23.42 4 HIS C N 1
ATOM 5751 C CA . HIS C 1 17 ? 14.129 202.003 178.377 1.00 24.29 4 HIS C CA 1
ATOM 5752 C C . HIS C 1 17 ? 15.144 200.901 178.054 1.00 23.19 4 HIS C C 1
ATOM 5753 O O . HIS C 1 17 ? 15.615 200.191 178.954 1.00 23.25 4 HIS C O 1
ATOM 5760 N N . TYR C 1 18 ? 15.481 200.760 176.770 1.00 23.41 5 TYR C N 1
ATOM 5761 C CA . TYR C 1 18 ? 16.613 199.946 176.333 1.00 21.17 5 TYR C CA 1
ATOM 5762 C C . TYR C 1 18 ? 17.533 200.773 175.445 1.00 21.54 5 TYR C C 1
ATOM 5763 O O . TYR C 1 18 ? 17.087 201.678 174.748 1.00 23.19 5 TYR C O 1
ATOM 5772 N N . GLU C 1 19 ? 18.815 200.458 175.453 1.00 21.63 6 GLU C N 1
ATOM 5773 C CA . GLU C 1 19 ? 19.749 201.122 174.561 1.00 20.63 6 GLU C CA 1
ATOM 5774 C C . GLU C 1 19 ? 19.467 200.811 173.089 1.00 24.30 6 GLU C C 1
ATOM 5775 O O . GLU C 1 19 ? 19.596 201.680 172.238 1.00 24.58 6 GLU C O 1
ATOM 5781 N N . ALA C 1 20 ? 19.092 199.562 172.795 1.00 21.53 7 ALA C N 1
ATOM 5782 C CA . ALA C 1 20 ? 18.737 199.179 171.431 1.00 19.69 7 ALA C CA 1
ATOM 5783 C C . ALA C 1 20 ? 17.490 198.291 171.466 1.00 19.13 7 ALA C C 1
ATOM 5784 O O . ALA C 1 20 ? 17.391 197.406 172.318 1.00 20.59 7 ALA C O 1
ATOM 5786 N N . VAL C 1 21 ? 16.552 198.549 170.560 1.00 18.38 8 VAL C N 1
ATOM 5787 C CA . VAL C 1 21 ? 15.371 197.706 170.374 1.00 18.96 8 VAL C CA 1
ATOM 5788 C C . VAL C 1 21 ? 15.351 197.160 168.932 1.00 19.23 8 VAL C C 1
ATOM 5789 O O . VAL C 1 21 ? 15.595 197.903 167.976 1.00 17.04 8 VAL C O 1
ATOM 5793 N N . VAL C 1 22 ? 15.063 195.860 168.799 1.00 17.42 9 VAL C N 1
ATOM 5794 C CA . VAL C 1 22 ? 14.944 195.192 167.496 1.00 16.35 9 VAL C CA 1
ATOM 5795 C C . VAL C 1 22 ? 13.480 194.794 167.278 1.00 16.79 9 VAL C C 1
ATOM 5796 O O . VAL C 1 22 ? 12.868 194.199 168.154 1.00 18.17 9 VAL C O 1
ATOM 5800 N N . ILE C 1 23 ? 12.920 195.148 166.124 1.00 14.31 10 ILE C N 1
ATOM 5801 C CA . ILE C 1 23 ? 11.530 194.877 165.802 1.00 15.38 10 ILE C CA 1
ATOM 5802 C C . ILE C 1 23 ? 11.472 193.758 164.764 1.00 16.53 10 ILE C C 1
ATOM 5803 O O . ILE C 1 23 ? 11.763 193.991 163.590 1.00 16.66 10 ILE C O 1
ATOM 5808 N N . GLY C 1 24 ? 11.073 192.572 165.208 1.00 16.30 11 GLY C N 1
ATOM 5809 C CA . GLY C 1 24 ? 10.971 191.388 164.348 1.00 16.27 11 GLY C CA 1
ATOM 5810 C C . GLY C 1 24 ? 11.929 190.307 164.816 1.00 16.52 11 GLY C C 1
ATOM 5811 O O . GLY C 1 24 ? 13.104 190.604 165.074 1.00 15.67 11 GLY C O 1
ATOM 5812 N N . GLY C 1 25 ? 11.441 189.056 164.908 1.00 16.91 12 GLY C N 1
ATOM 5813 C CA . GLY C 1 25 ? 12.200 187.926 165.439 1.00 16.02 12 GLY C CA 1
ATOM 5814 C C . GLY C 1 25 ? 12.344 186.739 164.474 1.00 16.34 12 GLY C C 1
ATOM 5815 O O . GLY C 1 25 ? 12.284 185.580 164.876 1.00 15.95 12 GLY C O 1
ATOM 5816 N N . GLY C 1 26 ? 12.509 187.024 163.190 1.00 15.85 13 GLY C N 1
ATOM 5817 C CA . GLY C 1 26 ? 13.009 186.031 162.253 1.00 14.88 13 GLY C CA 1
ATOM 5818 C C . GLY C 1 26 ? 14.524 185.894 162.417 1.00 15.13 13 GLY C C 1
ATOM 5819 O O . GLY C 1 26 ? 15.104 186.414 163.356 1.00 13.77 13 GLY C O 1
ATOM 5820 N N . ILE C 1 27 ? 15.187 185.206 161.494 1.00 14.32 14 ILE C N 1
ATOM 5821 C CA . ILE C 1 27 ? 16.642 184.997 161.619 1.00 14.95 14 ILE C CA 1
ATOM 5822 C C . ILE C 1 27 ? 17.402 186.336 161.573 1.00 14.74 14 ILE C C 1
ATOM 5823 O O . ILE C 1 27 ? 18.421 186.463 162.213 1.00 16.29 14 ILE C O 1
ATOM 5828 N N . ILE C 1 28 ? 16.904 187.321 160.821 1.00 16.89 15 ILE C N 1
ATOM 5829 C CA . ILE C 1 28 ? 17.622 188.607 160.672 1.00 15.33 15 ILE C CA 1
ATOM 5830 C C . ILE C 1 28 ? 17.632 189.363 162.004 1.00 16.88 15 ILE C C 1
ATOM 5831 O O . ILE C 1 28 ? 18.695 189.737 162.530 1.00 15.56 15 ILE C O 1
ATOM 5836 N N . GLY C 1 29 ? 16.456 189.546 162.586 1.00 17.92 16 GLY C N 1
ATOM 5837 C CA . GLY C 1 29 ? 16.374 190.186 163.887 1.00 17.85 16 GLY C CA 1
ATOM 5838 C C . GLY C 1 29 ? 17.116 189.447 164.996 1.00 17.12 16 GLY C C 1
ATOM 5839 O O . GLY C 1 29 ? 17.712 190.055 165.873 1.00 15.35 16 GLY C O 1
ATOM 5840 N N . SER C 1 30 ? 17.035 188.118 164.984 1.00 15.25 17 SER C N 1
ATOM 5841 C CA . SER C 1 30 ? 17.676 187.281 165.982 1.00 17.27 17 SER C CA 1
ATOM 5842 C C . SER C 1 30 ? 19.183 187.453 165.925 1.00 16.82 17 SER C C 1
ATOM 5843 O O . SER C 1 30 ? 19.856 187.530 166.956 1.00 15.95 17 SER C O 1
ATOM 5846 N N . ALA C 1 31 ? 19.717 187.511 164.714 1.00 14.59 18 ALA C N 1
ATOM 5847 C CA . ALA C 1 31 ? 21.168 187.689 164.548 1.00 15.80 18 ALA C CA 1
ATOM 5848 C C . ALA C 1 31 ? 21.620 189.065 165.036 1.00 14.33 18 ALA C C 1
ATOM 5849 O O . ALA C 1 31 ? 22.620 189.181 165.746 1.00 17.97 18 ALA C O 1
ATOM 5851 N N . ILE C 1 32 ? 20.862 190.092 164.695 1.00 16.93 19 ILE C N 1
ATOM 5852 C CA . ILE C 1 32 ? 21.173 191.456 165.127 1.00 16.87 19 ILE C CA 1
ATOM 5853 C C . ILE C 1 32 ? 21.184 191.565 166.663 1.00 17.27 19 ILE C C 1
ATOM 5854 O O . ILE C 1 32 ? 22.117 192.122 167.260 1.00 17.42 19 ILE C O 1
ATOM 5859 N N . ALA C 1 33 ? 20.162 191.005 167.318 1.00 18.82 20 ALA C N 1
ATOM 5860 C CA . ALA C 1 33 ? 20.115 190.995 168.779 1.00 18.06 20 ALA C CA 1
ATOM 5861 C C . ALA C 1 33 ? 21.337 190.302 169.404 1.00 16.38 20 ALA C C 1
ATOM 5862 O O . ALA C 1 33 ? 21.836 190.744 170.442 1.00 16.88 20 ALA C O 1
ATOM 5864 N N . TYR C 1 34 ? 21.787 189.198 168.805 1.00 19.71 21 TYR C N 1
ATOM 5865 C CA . TYR C 1 34 ? 22.987 188.495 169.276 1.00 18.11 21 TYR C CA 1
ATOM 5866 C C . TYR C 1 34 ? 24.230 189.366 169.213 1.00 20.25 21 TYR C C 1
ATOM 5867 O O . TYR C 1 34 ? 24.926 189.514 170.216 1.00 20.34 21 TYR C O 1
ATOM 5876 N N . TYR C 1 35 ? 24.494 189.970 168.061 1.00 19.05 22 TYR C N 1
ATOM 5877 C CA . TYR C 1 35 ? 25.707 190.791 167.898 1.00 21.07 22 TYR C CA 1
ATOM 5878 C C . TYR C 1 35 ? 25.683 192.046 168.804 1.00 21.03 22 TYR C C 1
ATOM 5879 O O . TYR C 1 35 ? 26.724 192.445 169.338 1.00 20.63 22 TYR C O 1
ATOM 5888 N N . LEU C 1 36 ? 24.506 192.630 169.012 1.00 19.64 23 LEU C N 1
ATOM 5889 C CA . LEU C 1 36 ? 24.370 193.781 169.907 1.00 20.28 23 LEU C CA 1
ATOM 5890 C C . LEU C 1 36 ? 24.608 193.383 171.365 1.00 22.33 23 LEU C C 1
ATOM 5891 O O . LEU C 1 36 ? 25.284 194.097 172.113 1.00 22.42 23 LEU C O 1
ATOM 5896 N N . ALA C 1 37 ? 24.067 192.238 171.768 1.00 22.76 24 ALA C N 1
ATOM 5897 C CA . ALA C 1 37 ? 24.311 191.710 173.110 1.00 23.83 24 ALA C CA 1
ATOM 5898 C C . ALA C 1 37 ? 25.784 191.353 173.360 1.00 22.99 24 ALA C C 1
ATOM 5899 O O . ALA C 1 37 ? 26.276 191.578 174.464 1.00 25.07 24 ALA C O 1
ATOM 5901 N N . LYS C 1 38 ? 26.480 190.814 172.362 1.00 24.11 25 LYS C N 1
ATOM 5902 C CA . LYS C 1 38 ? 27.921 190.526 172.447 1.00 25.72 25 LYS C CA 1
ATOM 5903 C C . LYS C 1 38 ? 28.740 191.828 172.626 1.00 28.37 25 LYS C C 1
ATOM 5904 O O . LYS C 1 38 ? 29.811 191.822 173.248 1.00 30.10 25 LYS C O 1
ATOM 5910 N N . GLU C 1 39 ? 28.232 192.938 172.091 1.00 25.62 26 GLU C N 1
ATOM 5911 C CA . GLU C 1 39 ? 28.835 194.272 172.287 1.00 24.29 26 GLU C CA 1
ATOM 5912 C C . GLU C 1 39 ? 28.431 194.922 173.628 1.00 26.39 26 GLU C C 1
ATOM 5913 O O . GLU C 1 39 ? 28.759 196.087 173.871 1.00 29.08 26 GLU C O 1
ATOM 5919 N N . ASN C 1 40 ? 27.704 194.190 174.482 1.00 25.00 27 ASN C N 1
ATOM 5920 C CA . ASN C 1 40 ? 27.222 194.693 175.783 1.00 28.80 27 ASN C CA 1
ATOM 5921 C C . ASN C 1 40 ? 26.265 195.887 175.706 1.00 28.51 27 ASN C C 1
ATOM 5922 O O . ASN C 1 40 ? 26.194 196.703 176.623 1.00 31.35 27 ASN C O 1
ATOM 5927 N N . LYS C 1 41 ? 25.513 195.985 174.616 1.00 26.61 28 LYS C N 1
ATOM 5928 C CA . LYS C 1 41 ? 24.409 196.935 174.525 1.00 28.69 28 LYS C CA 1
ATOM 5929 C C . LYS C 1 41 ? 23.197 196.329 175.206 1.00 29.03 28 LYS C C 1
ATOM 5930 O O . LYS C 1 41 ? 22.887 195.159 174.964 1.00 30.65 28 LYS C O 1
ATOM 5936 N N . ASN C 1 42 ? 22.527 197.099 176.068 1.00 25.26 29 ASN C N 1
ATOM 5937 C CA . ASN C 1 42 ? 21.264 196.653 176.674 1.00 26.12 29 ASN C CA 1
ATOM 5938 C C . ASN C 1 42 ? 20.167 196.599 175.601 1.00 25.69 29 ASN C C 1
ATOM 5939 O O . ASN C 1 42 ? 19.667 197.639 175.147 1.00 24.85 29 ASN C O 1
ATOM 5944 N N . THR C 1 43 ? 19.797 195.375 175.214 1.00 20.84 30 THR C N 1
ATOM 5945 C CA . THR C 1 43 ? 19.005 195.101 174.018 1.00 19.78 30 THR C CA 1
ATOM 5946 C C . THR C 1 43 ? 17.707 194.367 174.324 1.00 19.57 30 THR C C 1
ATOM 5947 O O . THR C 1 43 ? 17.662 193.467 175.186 1.00 21.87 30 THR C O 1
ATOM 5951 N N . ALA C 1 44 ? 16.650 194.774 173.634 1.00 18.97 31 ALA C N 1
ATOM 5952 C CA . ALA C 1 44 ? 15.391 194.064 173.659 1.00 17.04 31 ALA C CA 1
ATOM 5953 C C . ALA C 1 44 ? 14.964 193.734 172.240 1.00 19.50 31 ALA C C 1
ATOM 5954 O O . ALA C 1 44 ? 15.185 194.533 171.326 1.00 21.74 31 ALA C O 1
ATOM 5956 N N . LEU C 1 45 ? 14.329 192.572 172.066 1.00 18.21 32 LEU C N 1
ATOM 5957 C CA . LEU C 1 45 ? 13.717 192.184 170.798 1.00 20.02 32 LEU C CA 1
ATOM 5958 C C . LEU C 1 45 ? 12.210 191.935 170.967 1.00 19.24 32 LEU C C 1
ATOM 5959 O O . LEU C 1 45 ? 11.780 191.247 171.901 1.00 20.29 32 LEU C O 1
ATOM 5964 N N . PHE C 1 46 ? 11.433 192.468 170.033 1.00 18.43 33 PHE C N 1
ATOM 5965 C CA . PHE C 1 46 ? 9.974 192.300 169.976 1.00 18.97 33 PHE C CA 1
ATOM 5966 C C . PHE C 1 46 ? 9.516 191.545 168.736 1.00 21.52 33 PHE C C 1
ATOM 5967 O O . PHE C 1 46 ? 9.854 191.911 167.613 1.00 19.75 33 PHE C O 1
ATOM 5975 N N . GLU C 1 47 ? 8.735 190.486 168.950 1.00 18.06 34 GLU C N 1
ATOM 5976 C CA . GLU C 1 47 ? 8.230 189.649 167.875 1.00 15.73 34 GLU C CA 1
ATOM 5977 C C . GLU C 1 47 ? 6.736 189.463 168.067 1.00 15.78 34 GLU C C 1
ATOM 5978 O O . GLU C 1 47 ? 6.308 189.085 169.154 1.00 18.95 34 GLU C O 1
ATOM 5984 N N . SER C 1 48 ? 5.958 189.713 167.014 1.00 15.78 35 SER C N 1
ATOM 5985 C CA . SER C 1 48 ? 4.483 189.619 167.036 1.00 16.56 35 SER C CA 1
ATOM 5986 C C . SER C 1 48 ? 3.920 188.242 167.451 1.00 20.43 35 SER C C 1
ATOM 5987 O O . SER C 1 48 ? 2.936 188.172 168.218 1.00 18.73 35 SER C O 1
ATOM 5990 N N . GLY C 1 49 ? 4.553 187.171 166.962 1.00 18.42 36 GLY C N 1
ATOM 5991 C CA . GLY C 1 49 ? 4.195 185.775 167.243 1.00 18.03 36 GLY C CA 1
ATOM 5992 C C . GLY C 1 49 ? 5.327 185.050 167.958 1.00 16.94 36 GLY C C 1
ATOM 5993 O O . GLY C 1 49 ? 5.724 185.458 169.053 1.00 18.99 36 GLY C O 1
ATOM 5994 N N . THR C 1 50 ? 5.844 183.964 167.386 1.00 18.19 37 THR C N 1
ATOM 5995 C CA . THR C 1 50 ? 6.979 183.237 167.999 1.00 17.64 37 THR C CA 1
ATOM 5996 C C . THR C 1 50 ? 8.225 183.376 167.143 1.00 17.50 37 THR C C 1
ATOM 5997 O O . THR C 1 50 ? 8.131 183.657 165.941 1.00 18.34 37 THR C O 1
ATOM 6001 N N . MET C 1 51 ? 9.387 183.195 167.764 1.00 17.55 38 MET C N 1
ATOM 6002 C CA . MET C 1 51 ? 10.676 183.409 167.098 1.00 16.86 38 MET C CA 1
ATOM 6003 C C . MET C 1 51 ? 10.787 182.408 165.924 1.00 20.07 38 MET C C 1
ATOM 6004 O O . MET C 1 51 ? 10.513 181.215 166.076 1.00 17.29 38 MET C O 1
ATOM 6009 N N . GLY C 1 52 ? 11.177 182.924 164.767 1.00 17.60 39 GLY C N 1
ATOM 6010 C CA . GLY C 1 52 ? 11.411 182.143 163.569 1.00 17.49 39 GLY C CA 1
ATOM 6011 C C . GLY C 1 52 ? 10.193 181.539 162.910 1.00 16.63 39 GLY C C 1
ATOM 6012 O O . GLY C 1 52 ? 10.346 180.727 161.993 1.00 19.34 39 GLY C O 1
ATOM 6013 N N . GLY C 1 53 ? 8.999 181.983 163.297 1.00 18.40 40 GLY C N 1
ATOM 6014 C CA . GLY C 1 53 ? 7.759 181.359 162.859 1.00 19.52 40 GLY C CA 1
ATOM 6015 C C . GLY C 1 53 ? 7.196 181.671 161.465 1.00 22.13 40 GLY C C 1
ATOM 6016 O O . GLY C 1 53 ? 6.239 181.011 161.041 1.00 21.91 40 GLY C O 1
ATOM 6017 N N . ARG C 1 54 ? 7.758 182.656 160.761 1.00 19.92 41 ARG C N 1
ATOM 6018 C CA . ARG C 1 54 ? 7.281 183.063 159.428 1.00 18.55 41 ARG C CA 1
ATOM 6019 C C . ARG C 1 54 ? 8.248 182.592 158.308 1.00 17.64 41 ARG C C 1
ATOM 6020 O O . ARG C 1 54 ? 8.504 181.396 158.189 1.00 18.77 41 ARG C O 1
ATOM 6028 N N . THR C 1 55 ? 8.786 183.509 157.499 1.00 16.44 42 THR C N 1
ATOM 6029 C CA . THR C 1 55 ? 9.516 183.121 156.288 1.00 16.34 42 THR C CA 1
ATOM 6030 C C . THR C 1 55 ? 10.772 182.285 156.603 1.00 15.90 42 THR C C 1
ATOM 6031 O O . THR C 1 55 ? 11.100 181.343 155.875 1.00 16.63 42 THR C O 1
ATOM 6035 N N . THR C 1 56 ? 11.427 182.598 157.721 1.00 15.35 43 THR C N 1
ATOM 6036 C CA . THR C 1 56 ? 12.577 181.830 158.191 1.00 17.20 43 THR C CA 1
ATOM 6037 C C . THR C 1 56 ? 12.315 180.310 158.298 1.00 17.61 43 THR C C 1
ATOM 6038 O O . THR C 1 56 ? 13.160 179.484 157.902 1.00 20.20 43 THR C O 1
ATOM 6042 N N . SER C 1 57 ? 11.153 179.941 158.815 1.00 17.64 44 SER C N 1
ATOM 6043 C CA . SER C 1 57 ? 10.777 178.527 158.941 1.00 18.47 44 SER C CA 1
ATOM 6044 C C . SER C 1 57 ? 10.427 177.851 157.613 1.00 19.29 44 SER C C 1
ATOM 6045 O O . SER C 1 57 ? 10.385 176.630 157.549 1.00 22.97 44 SER C O 1
ATOM 6048 N N . ALA C 1 58 ? 10.168 178.631 156.576 1.00 15.96 45 ALA C N 1
ATOM 6049 C CA . ALA C 1 58 ? 9.872 178.097 155.246 1.00 17.30 45 ALA C CA 1
ATOM 6050 C C . ALA C 1 58 ? 11.116 177.791 154.414 1.00 16.75 45 ALA C C 1
ATOM 6051 O O . ALA C 1 58 ? 11.037 177.042 153.456 1.00 17.15 45 ALA C O 1
ATOM 6053 N N . ALA C 1 59 ? 12.252 178.390 154.763 1.00 17.73 46 ALA C N 1
ATOM 6054 C CA . ALA C 1 59 ? 13.437 178.361 153.892 1.00 18.07 46 ALA C CA 1
ATOM 6055 C C . ALA C 1 59 ? 14.136 176.984 153.896 1.00 17.61 46 ALA C C 1
ATOM 6056 O O . ALA C 1 59 ? 14.138 176.272 154.908 1.00 17.56 46 ALA C O 1
ATOM 6058 N N . ALA C 1 60 ? 14.740 176.606 152.780 1.00 18.86 47 ALA C N 1
ATOM 6059 C CA . ALA C 1 60 ? 15.507 175.354 152.741 1.00 18.79 47 ALA C CA 1
ATOM 6060 C C . ALA C 1 60 ? 16.793 175.424 153.582 1.00 18.74 47 ALA C C 1
ATOM 6061 O O . ALA C 1 60 ? 17.184 174.445 154.224 1.00 20.85 47 ALA C O 1
ATOM 6063 N N . GLY C 1 61 ? 17.455 176.579 153.582 1.00 17.21 48 GLY C N 1
ATOM 6064 C CA . GLY C 1 61 ? 18.676 176.784 154.332 1.00 18.14 48 GLY C CA 1
ATOM 6065 C C . GLY C 1 61 ? 19.984 176.715 153.546 1.00 15.25 48 GLY C C 1
ATOM 6066 O O . GLY C 1 61 ? 21.067 176.548 154.141 1.00 17.54 48 GLY C O 1
ATOM 6067 N N . MET C 1 62 ? 19.902 176.784 152.220 1.00 17.41 49 MET C N 1
ATOM 6068 C CA . MET C 1 62 ? 21.112 176.839 151.395 1.00 17.27 49 MET C CA 1
ATOM 6069 C C . MET C 1 62 ? 21.921 178.105 151.680 1.00 18.24 49 MET C C 1
ATOM 6070 O O . MET C 1 62 ? 21.350 179.180 151.814 1.00 18.68 49 MET C O 1
ATOM 6075 N N . LEU C 1 63 ? 23.249 177.973 151.778 1.00 17.27 50 LEU C N 1
ATOM 6076 C CA . LEU C 1 63 ? 24.131 179.143 151.736 1.00 19.50 50 LEU C CA 1
ATOM 6077 C C . LEU C 1 63 ? 24.532 179.388 150.270 1.00 21.26 50 LEU C C 1
ATOM 6078 O O . LEU C 1 63 ? 25.642 179.059 149.848 1.00 24.61 50 LEU C O 1
ATOM 6083 N N . GLY C 1 64 ? 23.612 179.987 149.509 1.00 21.38 51 GLY C N 1
ATOM 6084 C CA . GLY C 1 64 ? 23.687 180.018 148.054 1.00 24.09 51 GLY C CA 1
ATOM 6085 C C . GLY C 1 64 ? 24.395 181.222 147.457 1.00 24.16 51 GLY C C 1
ATOM 6086 O O . GLY C 1 64 ? 23.815 181.960 146.672 1.00 25.75 51 GLY C O 1
ATOM 6087 N N . ALA C 1 65 ? 25.646 181.425 147.835 1.00 24.89 52 ALA C N 1
ATOM 6088 C CA . ALA C 1 65 ? 26.422 182.559 147.336 1.00 25.54 52 ALA C CA 1
ATOM 6089 C C . ALA C 1 65 ? 26.606 182.549 145.817 1.00 28.95 52 ALA C C 1
ATOM 6090 O O . ALA C 1 65 ? 26.723 183.609 145.200 1.00 30.07 52 ALA C O 1
ATOM 6092 N N . HIS C 1 66 ? 26.644 181.369 145.215 1.00 28.38 53 HIS C N 1
ATOM 6093 C CA . HIS C 1 66 ? 26.859 181.262 143.770 1.00 34.65 53 HIS C CA 1
ATOM 6094 C C . HIS C 1 66 ? 25.551 181.217 142.966 1.00 39.55 53 HIS C C 1
ATOM 6095 O O . HIS C 1 66 ? 25.537 180.814 141.814 1.00 42.24 53 HIS C O 1
ATOM 6102 N N . ALA C 1 67 ? 24.448 181.607 143.594 1.00 47.97 54 ALA C N 1
ATOM 6103 C CA . ALA C 1 67 ? 23.266 182.069 142.870 1.00 52.06 54 ALA C CA 1
ATOM 6104 C C . ALA C 1 67 ? 23.375 183.594 142.696 1.00 56.13 54 ALA C C 1
ATOM 6105 O O . ALA C 1 67 ? 22.726 184.179 141.827 1.00 55.80 54 ALA C O 1
ATOM 6107 N N . GLU C 1 68 ? 24.205 184.213 143.542 1.00 61.97 55 GLU C N 1
ATOM 6108 C CA . GLU C 1 68 ? 24.527 185.648 143.494 1.00 65.27 55 GLU C CA 1
ATOM 6109 C C . GLU C 1 68 ? 25.698 185.910 142.546 1.00 68.87 55 GLU C C 1
ATOM 6110 O O . GLU C 1 68 ? 26.416 186.901 142.704 1.00 70.84 55 GLU C O 1
ATOM 6116 N N . CYS C 1 69 ? 25.895 185.026 141.569 1.00 71.90 56 CYS C N 1
ATOM 6117 C CA . CYS C 1 69 ? 27.056 185.099 140.687 1.00 73.85 56 CYS C CA 1
ATOM 6118 C C . CYS C 1 69 ? 26.695 185.538 139.271 1.00 74.35 56 CYS C C 1
ATOM 6119 O O . CYS C 1 69 ? 27.583 185.652 138.416 1.00 75.02 56 CYS C O 1
ATOM 6122 N N . GLU C 1 70 ? 25.403 185.782 139.030 1.00 73.44 57 GLU C N 1
ATOM 6123 C CA . GLU C 1 70 ? 24.937 186.349 137.759 1.00 71.06 57 GLU C CA 1
ATOM 6124 C C . GLU C 1 70 ? 25.647 187.678 137.474 1.00 67.00 57 GLU C C 1
ATOM 6125 O O . GLU C 1 70 ? 25.821 188.054 136.314 1.00 68.39 57 GLU C O 1
ATOM 6131 N N . GLU C 1 71 ? 26.048 188.378 138.537 1.00 61.99 58 GLU C N 1
ATOM 6132 C CA . GLU C 1 71 ? 26.948 189.525 138.429 1.00 58.12 58 GLU C CA 1
ATOM 6133 C C . GLU C 1 71 ? 28.023 189.500 139.526 1.00 53.50 58 GLU C C 1
ATOM 6134 O O . GLU C 1 71 ? 27.718 189.279 140.703 1.00 50.51 58 GLU C O 1
ATOM 6140 N N . ARG C 1 72 ? 29.279 189.734 139.139 1.00 48.20 59 ARG C N 1
ATOM 6141 C CA . ARG C 1 72 ? 30.400 189.673 140.080 1.00 44.60 59 ARG C CA 1
ATOM 6142 C C . ARG C 1 72 ? 30.676 191.049 140.689 1.00 41.19 59 ARG C C 1
ATOM 6143 O O . ARG C 1 72 ? 31.642 191.730 140.345 1.00 42.37 59 ARG C O 1
ATOM 6151 N N . ASP C 1 73 ? 29.822 191.425 141.637 1.00 33.50 60 ASP C N 1
ATOM 6152 C CA . ASP C 1 73 ? 29.727 192.799 142.111 1.00 30.76 60 ASP C CA 1
ATOM 6153 C C . ASP C 1 73 ? 29.771 192.849 143.651 1.00 28.75 60 ASP C C 1
ATOM 6154 O O . ASP C 1 73 ? 30.160 191.872 144.283 1.00 25.61 60 ASP C O 1
ATOM 6159 N N . ALA C 1 74 ? 29.415 193.998 144.229 1.00 26.01 61 ALA C N 1
ATOM 6160 C CA . ALA C 1 74 ? 29.392 194.204 145.678 1.00 26.25 61 ALA C CA 1
ATOM 6161 C C . ALA C 1 74 ? 28.478 193.197 146.374 1.00 23.89 61 ALA C C 1
ATOM 6162 O O . ALA C 1 74 ? 28.772 192.780 147.475 1.00 24.32 61 ALA C O 1
ATOM 6164 N N . PHE C 1 75 ? 27.360 192.854 145.744 1.00 24.16 62 PHE C N 1
ATOM 6165 C CA . PHE C 1 75 ? 26.402 191.906 146.333 1.00 27.43 62 PHE C CA 1
ATOM 6166 C C . PHE C 1 75 ? 27.014 190.507 146.436 1.00 25.91 62 PHE C C 1
ATOM 6167 O O . PHE C 1 75 ? 26.817 189.818 147.432 1.00 23.46 62 PHE C O 1
ATOM 6175 N N . PHE C 1 76 ? 27.769 190.085 145.421 1.00 25.38 63 PHE C N 1
ATOM 6176 C CA . PHE C 1 76 ? 28.432 188.778 145.456 1.00 22.40 63 PHE C CA 1
ATOM 6177 C C . PHE C 1 76 ? 29.510 188.781 146.523 1.00 23.41 63 PHE C C 1
ATOM 6178 O O . PHE C 1 76 ? 29.672 187.808 147.251 1.00 24.80 63 PHE C O 1
ATOM 6186 N N . ASP C 1 77 ? 30.232 189.897 146.642 1.00 22.75 64 ASP C N 1
ATOM 6187 C CA . ASP C 1 77 ? 31.276 190.048 147.647 1.00 21.86 64 ASP C CA 1
ATOM 6188 C C . ASP C 1 77 ? 30.730 189.895 149.079 1.00 21.50 64 ASP C C 1
ATOM 6189 O O . ASP C 1 77 ? 31.348 189.226 149.908 1.00 20.27 64 ASP C O 1
ATOM 6194 N N . PHE C 1 78 ? 29.592 190.538 149.355 1.00 20.65 65 PHE C N 1
ATOM 6195 C CA . PHE C 1 78 ? 28.920 190.482 150.666 1.00 20.96 65 PHE C CA 1
ATOM 6196 C C . PHE C 1 78 ? 28.433 189.059 150.925 1.00 19.90 65 PHE C C 1
ATOM 6197 O O . PHE C 1 78 ? 28.548 188.577 152.052 1.00 22.40 65 PHE C O 1
ATOM 6205 N N . ALA C 1 79 ? 27.931 188.389 149.883 1.00 21.59 66 ALA C N 1
ATOM 6206 C CA . ALA C 1 79 ? 27.474 187.004 149.995 1.00 21.08 66 ALA C CA 1
ATOM 6207 C C . ALA C 1 79 ? 28.599 186.050 150.366 1.00 22.80 66 ALA C C 1
ATOM 6208 O O . ALA C 1 79 ? 28.430 185.227 151.257 1.00 20.34 66 ALA C O 1
ATOM 6210 N N . MET C 1 80 ? 29.753 186.162 149.696 1.00 22.10 67 MET C N 1
ATOM 6211 C CA . MET C 1 80 ? 30.918 185.335 150.021 1.00 23.19 67 MET C CA 1
ATOM 6212 C C . MET C 1 80 ? 31.480 185.639 151.406 1.00 22.78 67 MET C C 1
ATOM 6213 O O . MET C 1 80 ? 31.906 184.730 152.111 1.00 23.01 67 MET C O 1
ATOM 6218 N N . HIS C 1 81 ? 31.442 186.910 151.807 1.00 21.89 68 HIS C N 1
ATOM 6219 C CA . HIS C 1 81 ? 31.818 187.325 153.160 1.00 24.01 68 HIS C CA 1
ATOM 6220 C C . HIS C 1 81 ? 30.927 186.643 154.205 1.00 21.59 68 HIS C C 1
ATOM 6221 O O . HIS C 1 81 ? 31.425 186.074 155.160 1.00 20.06 68 HIS C O 1
ATOM 6228 N N . SER C 1 82 ? 29.613 186.679 153.994 1.00 20.34 69 SER C N 1
ATOM 6229 C CA . SER C 1 82 ? 28.679 186.050 154.931 1.00 17.51 69 SER C CA 1
ATOM 6230 C C . SER C 1 82 ? 28.862 184.532 155.019 1.00 19.38 69 SER C C 1
ATOM 6231 O O . SER C 1 82 ? 28.768 183.943 156.098 1.00 19.52 69 SER C O 1
ATOM 6234 N N . GLN C 1 83 ? 29.152 183.901 153.891 1.00 21.24 70 GLN C N 1
ATOM 6235 C CA . GLN C 1 83 ? 29.384 182.465 153.850 1.00 21.16 70 GLN C CA 1
ATOM 6236 C C . GLN C 1 83 ? 30.586 182.101 154.714 1.00 23.04 70 GLN C C 1
ATOM 6237 O O . GLN C 1 83 ? 30.560 181.118 155.463 1.00 21.00 70 GLN C O 1
ATOM 6243 N N . ARG C 1 84 ? 31.646 182.898 154.621 1.00 23.73 71 ARG C N 1
ATOM 6244 C CA . ARG C 1 84 ? 32.823 182.691 155.453 1.00 25.05 71 ARG C CA 1
ATOM 6245 C C . ARG C 1 84 ? 32.523 182.868 156.935 1.00 23.64 71 ARG C C 1
ATOM 6246 O O . ARG C 1 84 ? 33.101 182.158 157.775 1.00 23.87 71 ARG C O 1
ATOM 6254 N N . LEU C 1 85 ? 31.623 183.800 157.270 1.00 23.09 72 LEU C N 1
ATOM 6255 C CA . LEU C 1 85 ? 31.215 183.991 158.676 1.00 23.67 72 LEU C CA 1
ATOM 6256 C C . LEU C 1 85 ? 30.540 182.743 159.284 1.00 21.47 72 LEU C C 1
ATOM 6257 O O . LEU C 1 85 ? 30.549 182.554 160.504 1.00 22.35 72 LEU C O 1
ATOM 6262 N N . TYR C 1 86 ? 29.969 181.898 158.440 1.00 20.45 73 TYR C N 1
ATOM 6263 C CA . TYR C 1 86 ? 29.358 180.649 158.909 1.00 22.48 73 TYR C CA 1
ATOM 6264 C C . TYR C 1 86 ? 30.396 179.613 159.389 1.00 23.96 73 TYR C C 1
ATOM 6265 O O . TYR C 1 86 ? 30.044 178.693 160.121 1.00 22.66 73 TYR C O 1
ATOM 6274 N N . LYS C 1 87 ? 31.660 179.755 158.986 1.00 24.49 74 LYS C N 1
ATOM 6275 C CA . LYS C 1 87 ? 32.667 178.713 159.254 1.00 28.04 74 LYS C CA 1
ATOM 6276 C C . LYS C 1 87 ? 32.678 178.154 160.698 1.00 30.27 74 LYS C C 1
ATOM 6277 O O . LYS C 1 87 ? 32.577 176.938 160.887 1.00 38.77 74 LYS C O 1
ATOM 6283 N N . GLY C 1 88 ? 32.804 179.012 161.702 1.00 26.65 75 GLY C N 1
ATOM 6284 C CA . GLY C 1 88 ? 32.787 178.554 163.099 1.00 26.34 75 GLY C CA 1
ATOM 6285 C C . GLY C 1 88 ? 31.519 178.921 163.868 1.00 23.84 75 GLY C C 1
ATOM 6286 O O . GLY C 1 88 ? 31.476 178.847 165.117 1.00 23.30 75 GLY C O 1
ATOM 6287 N N . LEU C 1 89 ? 30.474 179.279 163.124 1.00 21.96 76 LEU C N 1
ATOM 6288 C CA . LEU C 1 89 ? 29.250 179.820 163.722 1.00 23.81 76 LEU C CA 1
ATOM 6289 C C . LEU C 1 89 ? 28.504 178.783 164.556 1.00 21.97 76 LEU C C 1
ATOM 6290 O O . LEU C 1 89 ? 28.055 179.084 165.670 1.00 20.43 76 LEU C O 1
ATOM 6295 N N . GLY C 1 90 ? 28.364 177.581 164.018 1.00 20.25 77 GLY C N 1
ATOM 6296 C CA . GLY C 1 90 ? 27.670 176.498 164.712 1.00 22.90 77 GLY C CA 1
ATOM 6297 C C . GLY C 1 90 ? 28.239 176.176 166.094 1.00 24.33 77 GLY C C 1
ATOM 6298 O O . GLY C 1 90 ? 27.492 175.994 167.058 1.00 20.07 77 GLY C O 1
ATOM 6299 N N . GLU C 1 91 ? 29.565 176.123 166.186 1.00 23.34 78 GLU C N 1
ATOM 6300 C CA . GLU C 1 91 ? 30.242 175.897 167.455 1.00 25.00 78 GLU C CA 1
ATOM 6301 C C . GLU C 1 91 ? 30.078 177.081 168.423 1.00 22.77 78 GLU C C 1
ATOM 6302 O O . GLU C 1 91 ? 29.771 176.881 169.590 1.00 24.28 78 GLU C O 1
ATOM 6308 N N . GLU C 1 92 ? 30.279 178.303 167.936 1.00 23.54 79 GLU C N 1
ATOM 6309 C CA . GLU C 1 92 ? 30.124 179.517 168.745 1.00 23.24 79 GLU C CA 1
ATOM 6310 C C . GLU C 1 92 ? 28.708 179.581 169.358 1.00 22.65 79 GLU C C 1
ATOM 6311 O O . GLU C 1 92 ? 28.545 179.871 170.565 1.00 23.94 79 GLU C O 1
ATOM 6317 N N . LEU C 1 93 ? 27.692 179.327 168.530 1.00 22.43 80 LEU C N 1
ATOM 6318 C CA . LEU C 1 93 ? 26.304 179.413 168.990 1.00 23.29 80 LEU C CA 1
ATOM 6319 C C . LEU C 1 93 ? 25.936 178.250 169.903 1.00 20.80 80 LEU C C 1
ATOM 6320 O O . LEU C 1 93 ? 25.261 178.462 170.913 1.00 23.01 80 LEU C O 1
ATOM 6325 N N . TYR C 1 94 ? 26.369 177.034 169.569 1.00 20.67 81 TYR C N 1
ATOM 6326 C CA . TYR C 1 94 ? 26.090 175.876 170.421 1.00 22.71 81 TYR C CA 1
ATOM 6327 C C . TYR C 1 94 ? 26.598 176.054 171.851 1.00 24.37 81 TYR C C 1
ATOM 6328 O O . TYR C 1 94 ? 25.895 175.709 172.827 1.00 20.71 81 TYR C O 1
ATOM 6337 N N . ALA C 1 95 ? 27.808 176.603 171.986 1.00 24.29 82 ALA C N 1
ATOM 6338 C CA . ALA C 1 95 ? 28.440 176.785 173.301 1.00 25.75 82 ALA C CA 1
ATOM 6339 C C . ALA C 1 95 ? 27.590 177.625 174.251 1.00 25.76 82 ALA C C 1
ATOM 6340 O O . ALA C 1 95 ? 27.570 177.384 175.468 1.00 23.38 82 ALA C O 1
ATOM 6342 N N . LEU C 1 96 ? 26.884 178.607 173.694 1.00 22.31 83 LEU C N 1
ATOM 6343 C CA . LEU C 1 96 ? 26.032 179.480 174.485 1.00 22.43 83 LEU C CA 1
ATOM 6344 C C . LEU C 1 96 ? 24.585 178.984 174.612 1.00 24.44 83 LEU C C 1
ATOM 6345 O O . LEU C 1 96 ? 23.972 179.166 175.669 1.00 30.52 83 LEU C O 1
ATOM 6350 N N . SER C 1 97 ? 24.070 178.291 173.594 1.00 23.10 84 SER C N 1
ATOM 6351 C CA . SER C 1 97 ? 22.611 178.062 173.464 1.00 22.64 84 SER C CA 1
ATOM 6352 C C . SER C 1 97 ? 22.162 176.614 173.675 1.00 24.05 84 SER C C 1
ATOM 6353 O O . SER C 1 97 ? 21.016 176.382 174.023 1.00 23.63 84 SER C O 1
ATOM 6356 N N . GLY C 1 98 ? 23.043 175.652 173.397 1.00 24.18 85 GLY C N 1
ATOM 6357 C CA . GLY C 1 98 ? 22.666 174.246 173.410 1.00 23.68 85 GLY C CA 1
ATOM 6358 C C . GLY C 1 98 ? 21.895 173.803 172.172 1.00 25.80 85 GLY C C 1
ATOM 6359 O O . GLY C 1 98 ? 21.379 172.679 172.134 1.00 26.16 85 GLY C O 1
ATOM 6360 N N . VAL C 1 99 ? 21.855 174.660 171.148 1.00 21.94 86 VAL C N 1
ATOM 6361 C CA . VAL C 1 99 ? 21.090 174.412 169.929 1.00 21.96 86 VAL C CA 1
ATOM 6362 C C . VAL C 1 99 ? 22.009 174.182 168.736 1.00 22.09 86 VAL C C 1
ATOM 6363 O O . VAL C 1 99 ? 22.843 175.016 168.448 1.00 20.94 86 VAL C O 1
ATOM 6367 N N . ASP C 1 100 ? 21.830 173.046 168.062 1.00 19.65 87 ASP C N 1
ATOM 6368 C CA . ASP C 1 100 ? 22.583 172.663 166.856 1.00 20.16 87 ASP C CA 1
ATOM 6369 C C . ASP C 1 100 ? 21.939 173.235 165.590 1.00 20.90 87 ASP C C 1
ATOM 6370 O O . ASP C 1 100 ? 20.753 173.009 165.344 1.00 22.80 87 ASP C O 1
ATOM 6375 N N . ILE C 1 101 ? 22.710 173.977 164.791 1.00 19.26 88 ILE C N 1
ATOM 6376 C CA . ILE C 1 101 ? 22.197 174.566 163.554 1.00 18.91 88 ILE C CA 1
ATOM 6377 C C . ILE C 1 101 ? 22.037 173.556 162.406 1.00 18.73 88 ILE C C 1
ATOM 6378 O O . ILE C 1 101 ? 21.487 173.897 161.353 1.00 19.85 88 ILE C O 1
ATOM 6383 N N . ARG C 1 102 ? 22.526 172.330 162.605 1.00 20.60 89 ARG C N 1
ATOM 6384 C CA . ARG C 1 102 ? 22.366 171.219 161.671 1.00 22.90 89 ARG C CA 1
ATOM 6385 C C . ARG C 1 102 ? 23.004 171.472 160.307 1.00 23.49 89 ARG C C 1
ATOM 6386 O O . ARG C 1 102 ? 22.325 171.444 159.277 1.00 22.71 89 ARG C O 1
ATOM 6394 N N . GLN C 1 103 ? 24.315 171.722 160.317 1.00 22.17 90 GLN C N 1
ATOM 6395 C CA . GLN C 1 103 ? 25.060 172.054 159.106 1.00 22.78 90 GLN C CA 1
ATOM 6396 C C . GLN C 1 103 ? 25.438 170.780 158.354 1.00 21.99 90 GLN C C 1
ATOM 6397 O O . GLN C 1 103 ? 25.872 169.804 158.974 1.00 24.14 90 GLN C O 1
ATOM 6403 N N . HIS C 1 104 ? 25.258 170.810 157.035 1.00 18.02 91 HIS C N 1
ATOM 6404 C CA . HIS C 1 104 ? 25.531 169.671 156.128 1.00 21.66 91 HIS C CA 1
ATOM 6405 C C . HIS C 1 104 ? 26.471 170.146 155.019 1.00 20.64 91 HIS C C 1
ATOM 6406 O O . HIS C 1 104 ? 26.094 170.928 154.153 1.00 19.58 91 HIS C O 1
ATOM 6413 N N . ASN C 1 105 ? 27.690 169.628 155.029 1.00 22.63 92 ASN C N 1
ATOM 6414 C CA . ASN C 1 105 ? 28.762 170.115 154.161 1.00 26.29 92 ASN C CA 1
ATOM 6415 C C . ASN C 1 105 ? 28.984 169.326 152.854 1.00 26.37 92 ASN C C 1
ATOM 6416 O O . ASN C 1 105 ? 30.050 169.394 152.268 1.00 28.96 92 ASN C O 1
ATOM 6421 N N . GLY C 1 106 ? 27.982 168.588 152.405 1.00 26.32 93 GLY C N 1
ATOM 6422 C CA . GLY C 1 106 ? 27.991 167.954 151.090 1.00 26.13 93 GLY C CA 1
ATOM 6423 C C . GLY C 1 106 ? 28.321 168.820 149.882 1.00 27.31 93 GLY C C 1
ATOM 6424 O O . GLY C 1 106 ? 28.979 168.357 148.936 1.00 28.58 93 GLY C O 1
ATOM 6425 N N . GLY C 1 107 ? 27.873 170.071 149.888 1.00 24.73 94 GLY C N 1
ATOM 6426 C CA . GLY C 1 107 ? 27.928 170.914 148.702 1.00 21.46 94 GLY C CA 1
ATOM 6427 C C . GLY C 1 107 ? 26.837 170.722 147.677 1.00 22.48 94 GLY C C 1
ATOM 6428 O O . GLY C 1 107 ? 25.895 169.933 147.884 1.00 22.81 94 GLY C O 1
ATOM 6429 N N . MET C 1 108 ? 26.956 171.446 146.563 1.00 21.60 95 MET C N 1
ATOM 6430 C CA . MET C 1 108 ? 25.880 171.578 145.577 1.00 23.54 95 MET C CA 1
ATOM 6431 C C . MET C 1 108 ? 26.327 171.268 144.156 1.00 25.60 95 MET C C 1
ATOM 6432 O O . MET C 1 108 ? 27.378 171.724 143.720 1.00 24.17 95 MET C O 1
ATOM 6437 N N . PHE C 1 109 ? 25.519 170.475 143.459 1.00 24.81 96 PHE C N 1
ATOM 6438 C CA . PHE C 1 109 ? 25.531 170.377 142.001 1.00 25.29 96 PHE C CA 1
ATOM 6439 C C . PHE C 1 109 ? 24.480 171.289 141.389 1.00 24.96 96 PHE C C 1
ATOM 6440 O O . PHE C 1 109 ? 23.277 171.056 141.570 1.00 23.28 96 PHE C O 1
ATOM 6448 N N . LYS C 1 110 ? 24.914 172.330 140.669 1.00 25.40 97 LYS C N 1
ATOM 6449 C CA . LYS C 1 110 ? 24.018 173.136 139.841 1.00 25.11 97 LYS C CA 1
ATOM 6450 C C . LYS C 1 110 ? 23.953 172.504 138.464 1.00 27.82 97 LYS C C 1
ATOM 6451 O O . LYS C 1 110 ? 24.905 172.618 137.679 1.00 30.52 97 LYS C O 1
ATOM 6457 N N . LEU C 1 111 ? 22.833 171.853 138.180 1.00 27.53 98 LEU C N 1
ATOM 6458 C CA . LEU C 1 111 ? 22.663 171.007 137.010 1.00 28.70 98 LEU C CA 1
ATOM 6459 C C . LEU C 1 111 ? 22.487 171.796 135.718 1.00 28.04 98 LEU C C 1
ATOM 6460 O O . LEU C 1 111 ? 21.924 172.890 135.719 1.00 24.96 98 LEU C O 1
ATOM 6465 N N . ALA C 1 112 ? 22.965 171.222 134.603 1.00 29.56 99 ALA C N 1
ATOM 6466 C CA . ALA C 1 112 ? 22.617 171.707 133.259 1.00 31.09 99 ALA C CA 1
ATOM 6467 C C . ALA C 1 112 ? 21.715 170.693 132.566 1.00 30.48 99 ALA C C 1
ATOM 6468 O O . ALA C 1 112 ? 21.959 169.492 132.658 1.00 29.97 99 ALA C O 1
ATOM 6470 N N . PHE C 1 113 ? 20.671 171.171 131.893 1.00 33.49 100 PHE C N 1
ATOM 6471 C CA . PHE C 1 113 ? 19.770 170.308 131.108 1.00 34.60 100 PHE C CA 1
ATOM 6472 C C . PHE C 1 113 ? 19.793 170.655 129.612 1.00 38.18 100 PHE C C 1
ATOM 6473 O O . PHE C 1 113 ? 18.993 170.145 128.835 1.00 39.34 100 PHE C O 1
ATOM 6481 N N . SER C 1 114 ? 20.719 171.526 129.221 1.00 41.75 101 SER C N 1
ATOM 6482 C CA . SER C 1 114 ? 20.849 171.952 127.832 1.00 41.91 101 SER C CA 1
ATOM 6483 C C . SER C 1 114 ? 22.233 172.524 127.600 1.00 42.25 101 SER C C 1
ATOM 6484 O O . SER C 1 114 ? 22.988 172.748 128.550 1.00 42.19 101 SER C O 1
ATOM 6487 N N . GLU C 1 115 ? 22.574 172.759 126.336 1.00 41.91 102 GLU C N 1
ATOM 6488 C CA . GLU C 1 115 ? 23.883 173.320 126.012 1.00 44.23 102 GLU C CA 1
ATOM 6489 C C . GLU C 1 115 ? 23.973 174.781 126.475 1.00 40.30 102 GLU C C 1
ATOM 6490 O O . GLU C 1 115 ? 25.032 175.246 126.888 1.00 42.50 102 GLU C O 1
ATOM 6496 N N . GLU C 1 116 ? 22.841 175.473 126.442 1.00 40.83 103 GLU C N 1
ATOM 6497 C CA . GLU C 1 116 ? 22.731 176.850 126.912 1.00 42.69 103 GLU C CA 1
ATOM 6498 C C . GLU C 1 116 ? 23.020 176.956 128.414 1.00 43.66 103 GLU C C 1
ATOM 6499 O O . GLU C 1 116 ? 23.747 177.851 128.838 1.00 42.42 103 GLU C O 1
ATOM 6505 N N . ASP C 1 117 ? 22.457 176.034 129.206 1.00 42.58 104 ASP C N 1
ATOM 6506 C CA . ASP C 1 117 ? 22.741 175.948 130.643 1.00 39.56 104 ASP C CA 1
ATOM 6507 C C . ASP C 1 117 ? 24.232 175.749 130.897 1.00 37.86 104 ASP C C 1
ATOM 6508 O O . ASP C 1 117 ? 24.788 176.359 131.799 1.00 35.75 104 ASP C O 1
ATOM 6513 N N . VAL C 1 118 ? 24.870 174.895 130.100 1.00 37.40 105 VAL C N 1
ATOM 6514 C CA . VAL C 1 118 ? 26.313 174.657 130.216 1.00 37.03 105 VAL C CA 1
ATOM 6515 C C . VAL C 1 118 ? 27.112 175.968 130.091 1.00 40.23 105 VAL C C 1
ATOM 6516 O O . VAL C 1 118 ? 27.983 176.238 130.912 1.00 39.79 105 VAL C O 1
ATOM 6520 N N . LEU C 1 119 ? 26.804 176.781 129.085 1.00 44.01 106 LEU C N 1
ATOM 6521 C CA . LEU C 1 119 ? 27.577 178.009 128.826 1.00 46.30 106 LEU C CA 1
ATOM 6522 C C . LEU C 1 119 ? 27.462 179.035 129.959 1.00 45.50 106 LEU C C 1
ATOM 6523 O O . LEU C 1 119 ? 28.464 179.611 130.378 1.00 44.53 106 LEU C O 1
ATOM 6528 N N . GLN C 1 120 ? 26.243 179.259 130.448 1.00 45.54 107 GLN C N 1
ATOM 6529 C CA . GLN C 1 120 ? 26.025 180.173 131.576 1.00 45.72 107 GLN C CA 1
ATOM 6530 C C . GLN C 1 120 ? 26.769 179.700 132.830 1.00 43.32 107 GLN C C 1
ATOM 6531 O O . GLN C 1 120 ? 27.439 180.490 133.493 1.00 42.53 107 GLN C O 1
ATOM 6537 N N . LEU C 1 121 ? 26.666 178.411 133.136 1.00 41.72 108 LEU C N 1
ATOM 6538 C CA . LEU C 1 121 ? 27.307 177.841 134.318 1.00 40.92 108 LEU C CA 1
ATOM 6539 C C . LEU C 1 121 ? 28.829 177.888 134.230 1.00 42.29 108 LEU C C 1
ATOM 6540 O O . LEU C 1 121 ? 29.509 178.098 135.226 1.00 41.83 108 LEU C O 1
ATOM 6545 N N . ARG C 1 122 ? 29.372 177.712 133.035 1.00 43.99 109 ARG C N 1
ATOM 6546 C CA . ARG C 1 122 ? 30.823 177.633 132.890 1.00 44.11 109 ARG C CA 1
ATOM 6547 C C . ARG C 1 122 ? 31.496 179.015 132.895 1.00 43.69 109 ARG C C 1
ATOM 6548 O O . ARG C 1 122 ? 32.721 179.102 132.992 1.00 43.32 109 ARG C O 1
ATOM 6556 N N . GLN C 1 123 ? 30.697 180.084 132.827 1.00 43.44 110 GLN C N 1
ATOM 6557 C CA . GLN C 1 123 ? 31.192 181.448 133.065 1.00 44.36 110 GLN C CA 1
ATOM 6558 C C . GLN C 1 123 ? 31.782 181.580 134.472 1.00 43.40 110 GLN C C 1
ATOM 6559 O O . GLN C 1 123 ? 32.642 182.420 134.701 1.00 44.18 110 GLN C O 1
ATOM 6565 N N . MET C 1 124 ? 31.335 180.728 135.399 1.00 42.57 111 MET C N 1
ATOM 6566 C CA . MET C 1 124 ? 31.856 180.700 136.768 1.00 40.96 111 MET C CA 1
ATOM 6567 C C . MET C 1 124 ? 33.193 179.968 136.943 1.00 42.38 111 MET C C 1
ATOM 6568 O O . MET C 1 124 ? 33.754 179.990 138.037 1.00 40.34 111 MET C O 1
ATOM 6573 N N . ASP C 1 125 ? 33.690 179.312 135.891 1.00 44.03 112 ASP C N 1
ATOM 6574 C CA . ASP C 1 125 ? 34.886 178.456 135.985 1.00 46.40 112 ASP C CA 1
ATOM 6575 C C . ASP C 1 125 ? 36.138 179.147 136.530 1.00 46.14 112 ASP C C 1
ATOM 6576 O O . ASP C 1 125 ? 36.930 178.508 137.224 1.00 48.31 112 ASP C O 1
ATOM 6581 N N . ASP C 1 126 ? 36.322 180.429 136.210 1.00 45.38 113 ASP C N 1
ATOM 6582 C CA . ASP C 1 126 ? 37.482 181.194 136.703 1.00 46.51 113 ASP C CA 1
ATOM 6583 C C . ASP C 1 126 ? 37.516 181.386 138.233 1.00 46.99 113 ASP C C 1
ATOM 6584 O O . ASP C 1 126 ? 38.555 181.738 138.798 1.00 44.32 113 ASP C O 1
ATOM 6589 N N . LEU C 1 127 ? 36.386 181.148 138.902 1.00 44.98 114 LEU C N 1
ATOM 6590 C CA . LEU C 1 127 ? 36.343 181.152 140.365 1.00 44.40 114 LEU C CA 1
ATOM 6591 C C . LEU C 1 127 ? 36.946 179.888 140.945 1.00 44.60 114 LEU C C 1
ATOM 6592 O O . LEU C 1 127 ? 36.701 178.786 140.448 1.00 44.35 114 LEU C O 1
ATOM 6597 N N . ASP C 1 128 ? 37.707 180.061 142.024 1.00 45.96 115 ASP C N 1
ATOM 6598 C CA . ASP C 1 128 ? 38.380 178.964 142.715 1.00 47.67 115 ASP C CA 1
ATOM 6599 C C . ASP C 1 128 ? 37.391 178.083 143.504 1.00 47.76 115 ASP C C 1
ATOM 6600 O O . ASP C 1 128 ? 37.716 176.964 143.918 1.00 46.49 115 ASP C O 1
ATOM 6605 N N . SER C 1 129 ? 36.178 178.592 143.687 1.00 45.52 116 SER C N 1
ATOM 6606 C CA . SER C 1 129 ? 35.170 177.956 144.533 1.00 44.10 116 SER C CA 1
ATOM 6607 C C . SER C 1 129 ? 34.241 177.003 143.753 1.00 44.02 116 SER C C 1
ATOM 6608 O O . SER C 1 129 ? 33.331 176.404 144.336 1.00 44.42 116 SER C O 1
ATOM 6611 N N . VAL C 1 130 ? 34.488 176.860 142.450 1.00 39.61 117 VAL C N 1
ATOM 6612 C CA . VAL C 1 130 ? 33.637 176.079 141.563 1.00 37.21 117 VAL C CA 1
ATOM 6613 C C . VAL C 1 130 ? 34.463 175.087 140.734 1.00 37.61 117 VAL C C 1
ATOM 6614 O O . VAL C 1 130 ? 35.635 175.323 140.473 1.00 32.54 117 VAL C O 1
ATOM 6618 N N . SER C 1 131 ? 33.843 174.001 140.292 1.00 33.55 118 SER C N 1
ATOM 6619 C CA . SER C 1 131 ? 34.526 173.031 139.422 1.00 39.50 118 SER C CA 1
ATOM 6620 C C . SER C 1 131 ? 33.518 172.341 138.498 1.00 39.12 118 SER C C 1
ATOM 6621 O O . SER C 1 131 ? 32.563 171.733 138.981 1.00 38.69 118 SER C O 1
ATOM 6624 N N . TRP C 1 132 ? 33.713 172.442 137.180 1.00 37.28 119 TRP C N 1
ATOM 6625 C CA . TRP C 1 132 ? 32.794 171.806 136.224 1.00 37.61 119 TRP C CA 1
ATOM 6626 C C . TRP C 1 132 ? 32.936 170.270 136.217 1.00 38.62 119 TRP C C 1
ATOM 6627 O O . TRP C 1 132 ? 34.044 169.735 136.130 1.00 38.26 119 TRP C O 1
ATOM 6638 N N . TYR C 1 133 ? 31.802 169.578 136.329 1.00 36.53 120 TYR C N 1
ATOM 6639 C CA . TYR C 1 133 ? 31.727 168.112 136.233 1.00 34.64 120 TYR C CA 1
ATOM 6640 C C . TYR C 1 133 ? 30.982 167.751 134.940 1.00 35.80 120 TYR C C 1
ATOM 6641 O O . TYR C 1 133 ? 29.934 168.323 134.640 1.00 36.93 120 TYR C O 1
ATOM 6650 N N . SER C 1 134 ? 31.521 166.819 134.155 1.00 37.13 121 SER C N 1
ATOM 6651 C CA . SER C 1 134 ? 30.795 166.284 133.005 1.00 36.57 121 SER C CA 1
ATOM 6652 C C . SER C 1 134 ? 29.617 165.432 133.473 1.00 34.29 121 SER C C 1
ATOM 6653 O O . SER C 1 134 ? 29.558 165.054 134.635 1.00 34.11 121 SER C O 1
ATOM 6656 N N . LYS C 1 135 ? 28.717 165.101 132.553 1.00 34.16 122 LYS C N 1
ATOM 6657 C CA . LYS C 1 135 ? 27.595 164.196 132.819 1.00 35.91 122 LYS C CA 1
ATOM 6658 C C . LYS C 1 135 ? 28.045 162.937 133.552 1.00 38.18 122 LYS C C 1
ATOM 6659 O O . LYS C 1 135 ? 27.434 162.526 134.544 1.00 36.48 122 LYS C O 1
ATOM 6665 N N . GLU C 1 136 ? 29.119 162.324 133.059 1.00 38.24 123 GLU C N 1
ATOM 6666 C CA . GLU C 1 136 ? 29.554 161.019 133.556 1.00 37.20 123 GLU C CA 1
ATOM 6667 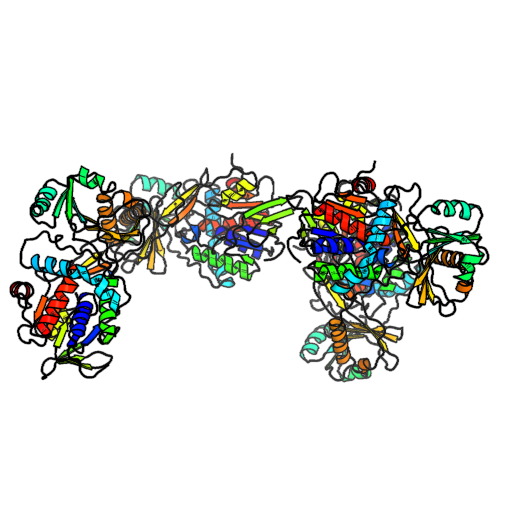C C . GLU C 1 136 ? 30.144 161.161 134.968 1.00 34.92 123 GLU C C 1
ATOM 6668 O O . GLU C 1 136 ? 29.977 160.294 135.829 1.00 33.42 123 GLU C O 1
ATOM 6674 N N . GLU C 1 137 ? 30.828 162.275 135.199 1.00 33.27 124 GLU C N 1
ATOM 6675 C CA . GLU C 1 137 ? 31.410 162.577 136.494 1.00 33.35 124 GLU C CA 1
ATOM 6676 C C . GLU C 1 137 ? 30.319 162.894 137.547 1.00 31.17 124 GLU C C 1
ATOM 6677 O O . GLU C 1 137 ? 30.477 162.543 138.715 1.00 31.91 124 GLU C O 1
ATOM 6683 N N . VAL C 1 138 ? 29.217 163.520 137.122 1.00 31.74 125 VAL C N 1
ATOM 6684 C CA . VAL C 1 138 ? 28.085 163.797 138.020 1.00 30.58 125 VAL C CA 1
ATOM 6685 C C . VAL C 1 138 ? 27.428 162.484 138.435 1.00 31.26 125 VAL C C 1
ATOM 6686 O O . VAL C 1 138 ? 27.213 162.256 139.615 1.00 31.09 125 VAL C O 1
ATOM 6690 N N . LEU C 1 139 ? 27.137 161.612 137.471 1.00 35.44 126 LEU C N 1
ATOM 6691 C CA . LEU C 1 139 ? 26.455 160.336 137.757 1.00 36.10 126 LEU C CA 1
ATOM 6692 C C . LEU C 1 139 ? 27.305 159.343 138.560 1.00 35.81 126 LEU C C 1
ATOM 6693 O O . LEU C 1 139 ? 26.762 158.453 139.207 1.00 37.33 126 LEU C O 1
ATOM 6698 N N . GLU C 1 140 ? 28.626 159.497 138.521 1.00 36.59 127 GLU C N 1
ATOM 6699 C CA . GLU C 1 140 ? 29.539 158.704 139.348 1.00 37.08 127 GLU C CA 1
ATOM 6700 C C . GLU C 1 140 ? 29.334 159.009 140.834 1.00 37.40 127 GLU C C 1
ATOM 6701 O O . GLU C 1 140 ? 29.377 158.109 141.675 1.00 36.20 127 GLU C O 1
ATOM 6707 N N . LYS C 1 141 ? 29.129 160.289 141.147 1.00 35.19 128 LYS C N 1
ATOM 6708 C CA . LYS C 1 141 ? 28.945 160.741 142.532 1.00 32.01 128 LYS C CA 1
ATOM 6709 C C . LYS C 1 141 ? 27.498 160.585 143.008 1.00 28.43 128 LYS C C 1
ATOM 6710 O O . LYS C 1 141 ? 27.260 160.231 144.153 1.00 28.16 128 LYS C O 1
ATOM 6716 N N . GLU C 1 142 ? 26.559 160.832 142.106 1.00 27.24 129 GLU C N 1
ATOM 6717 C CA . GLU C 1 142 ? 25.128 160.836 142.407 1.00 27.24 129 GLU C CA 1
ATOM 6718 C C . GLU C 1 142 ? 24.378 160.102 141.307 1.00 27.58 129 GLU C C 1
ATOM 6719 O O . GLU C 1 142 ? 23.860 160.727 140.371 1.00 28.65 129 GLU C O 1
ATOM 6725 N N . PRO C 1 143 ? 24.319 158.771 141.416 1.00 30.39 130 PRO C N 1
ATOM 6726 C CA . PRO C 1 143 ? 23.790 157.935 140.326 1.00 33.16 130 PRO C CA 1
ATOM 6727 C C . PRO C 1 143 ? 22.295 158.093 140.029 1.00 32.94 130 PRO C C 1
ATOM 6728 O O . PRO C 1 143 ? 21.857 157.643 138.965 1.00 28.65 130 PRO C O 1
ATOM 6732 N N . TYR C 1 144 ? 21.537 158.702 140.942 1.00 30.66 131 TYR C N 1
ATOM 6733 C CA . TYR C 1 144 ? 20.092 158.859 140.775 1.00 29.20 131 TYR C CA 1
ATOM 6734 C C . TYR C 1 144 ? 19.675 160.253 140.294 1.00 29.35 131 TYR C C 1
ATOM 6735 O O . TYR C 1 144 ? 18.476 160.494 140.116 1.00 28.27 131 TYR C O 1
ATOM 6744 N N . ALA C 1 145 ? 20.633 161.161 140.063 1.00 25.34 132 ALA C N 1
ATOM 6745 C CA . ALA C 1 145 ? 20.324 162.391 139.321 1.00 27.29 132 ALA C CA 1
ATOM 6746 C C . ALA C 1 145 ? 19.870 161.988 137.925 1.00 29.77 132 ALA C C 1
ATOM 6747 O O . ALA C 1 145 ? 20.340 160.977 137.390 1.00 31.66 132 ALA C O 1
ATOM 6749 N N . SER C 1 146 ? 18.965 162.768 137.342 1.00 29.02 133 SER C N 1
ATOM 6750 C CA . SER C 1 146 ? 18.368 162.463 136.044 1.00 32.82 133 SER C CA 1
ATOM 6751 C C . SER C 1 146 ? 19.440 162.234 134.969 1.00 34.74 133 SER C C 1
ATOM 6752 O O . SER C 1 146 ? 20.457 162.922 134.948 1.00 32.02 133 SER C O 1
ATOM 6755 N N . GLY C 1 147 ? 19.190 161.266 134.089 1.00 36.09 134 GLY C N 1
ATOM 6756 C CA . GLY C 1 147 ? 20.073 160.973 132.971 1.00 35.70 134 GLY C CA 1
ATOM 6757 C C . GLY C 1 147 ? 19.950 161.941 131.811 1.00 36.98 134 GLY C C 1
ATOM 6758 O O . GLY C 1 147 ? 20.648 161.791 130.801 1.00 40.29 134 GLY C O 1
ATOM 6759 N N . ASP C 1 148 ? 19.064 162.927 131.935 1.00 37.27 135 ASP C N 1
ATOM 6760 C CA . ASP C 1 148 ? 18.913 163.979 130.941 1.00 37.07 135 ASP C CA 1
ATOM 6761 C C . ASP C 1 148 ? 19.886 165.141 131.149 1.00 35.11 135 ASP C C 1
ATOM 6762 O O . ASP C 1 148 ? 19.872 166.077 130.360 1.00 36.83 135 ASP C O 1
ATOM 6767 N N . ILE C 1 149 ? 20.706 165.101 132.201 1.00 32.53 136 ILE C N 1
ATOM 6768 C CA . ILE C 1 149 ? 21.659 166.190 132.459 1.00 32.82 136 ILE C CA 1
ATOM 6769 C C . ILE C 1 149 ? 22.779 166.224 131.421 1.00 37.25 136 ILE C C 1
ATOM 6770 O O . ILE C 1 149 ? 23.039 165.226 130.743 1.00 36.36 136 ILE C O 1
ATOM 6775 N N . PHE C 1 150 ? 23.417 167.389 131.314 1.00 37.11 137 PHE C N 1
ATOM 6776 C CA . PHE C 1 150 ? 24.563 167.613 130.442 1.00 36.40 137 PHE C CA 1
ATOM 6777 C C . PHE C 1 150 ? 25.832 167.784 131.274 1.00 35.54 137 PHE C C 1
ATOM 6778 O O . PHE C 1 150 ? 26.909 168.005 130.723 1.00 37.11 137 PHE C O 1
ATOM 6786 N N . GLY C 1 151 ? 25.709 167.633 132.597 1.00 32.73 138 GLY C N 1
ATOM 6787 C CA . GLY C 1 151 ? 26.781 167.907 133.543 1.00 29.90 138 GLY C CA 1
ATOM 6788 C C . GLY C 1 151 ? 26.286 168.823 134.668 1.00 31.03 138 GLY C C 1
ATOM 6789 O O . GLY C 1 151 ? 25.095 169.074 134.774 1.00 29.05 138 GLY C O 1
ATOM 6790 N N . ALA C 1 152 ? 27.195 169.308 135.501 1.00 29.60 139 ALA C N 1
ATOM 6791 C CA . ALA C 1 152 ? 26.845 170.240 136.584 1.00 31.04 139 ALA C CA 1
ATOM 6792 C C . ALA C 1 152 ? 28.058 171.045 137.037 1.00 28.03 139 ALA C C 1
ATOM 6793 O O . ALA C 1 152 ? 29.171 170.564 136.946 1.00 28.24 139 ALA C O 1
ATOM 6795 N N . SER C 1 153 ? 27.846 172.261 137.540 1.00 28.66 140 SER C N 1
ATOM 6796 C CA . SER C 1 153 ? 28.878 172.929 138.307 1.00 27.80 140 SER C CA 1
ATOM 6797 C C . SER C 1 153 ? 28.815 172.513 139.779 1.00 30.76 140 SER C C 1
ATOM 6798 O O . SER C 1 153 ? 27.756 172.611 140.412 1.00 27.90 140 SER C O 1
ATOM 6801 N N . PHE C 1 154 ? 29.935 172.018 140.305 1.00 26.12 141 PHE C N 1
ATOM 6802 C CA . PHE C 1 154 ? 30.052 171.647 141.708 1.00 28.11 141 PHE C CA 1
ATOM 6803 C C . PHE C 1 154 ? 30.619 172.784 142.551 1.00 31.18 141 PHE C C 1
ATOM 6804 O O . PHE C 1 154 ? 31.774 173.218 142.356 1.00 29.66 141 PHE C O 1
ATOM 6812 N N . ILE C 1 155 ? 29.804 173.254 143.495 1.00 27.09 142 ILE C N 1
ATOM 6813 C CA . ILE C 1 155 ? 30.186 174.329 144.388 1.00 26.10 142 ILE C CA 1
ATOM 6814 C C . ILE C 1 155 ? 30.319 173.763 145.798 1.00 27.30 142 ILE C C 1
ATOM 6815 O O . ILE C 1 155 ? 29.305 173.507 146.466 1.00 26.53 142 ILE C O 1
ATOM 6820 N N . GLN C 1 156 ? 31.556 173.549 146.260 1.00 25.27 143 GLN C N 1
ATOM 6821 C CA . GLN C 1 156 ? 31.793 172.828 147.526 1.00 28.01 143 GLN C CA 1
ATOM 6822 C C . GLN C 1 156 ? 31.189 173.555 148.739 1.00 26.55 143 GLN C C 1
ATOM 6823 O O . GLN C 1 156 ? 30.723 172.921 149.670 1.00 25.33 143 GLN C O 1
ATOM 6829 N N . ASP C 1 157 ? 31.239 174.882 148.725 1.00 26.94 144 ASP C N 1
ATOM 6830 C CA . ASP C 1 157 ? 30.979 175.675 149.935 1.00 27.17 144 ASP C CA 1
ATOM 6831 C C . ASP C 1 157 ? 29.560 176.220 150.018 1.00 24.39 144 ASP C C 1
ATOM 6832 O O . ASP C 1 157 ? 29.213 176.833 151.027 1.00 25.70 144 ASP C O 1
ATOM 6837 N N . ASP C 1 158 ? 28.749 175.994 148.986 1.00 22.96 145 ASP C N 1
ATOM 6838 C CA . ASP C 1 158 ? 27.320 176.360 149.022 1.00 22.27 145 ASP C CA 1
ATOM 6839 C C . ASP C 1 158 ? 26.563 175.217 149.703 1.00 19.08 145 ASP C C 1
ATOM 6840 O O . ASP C 1 158 ? 25.802 174.464 149.061 1.00 21.39 145 ASP C O 1
ATOM 6845 N N . VAL C 1 159 ? 26.779 175.117 151.009 1.00 19.53 146 VAL C N 1
ATOM 6846 C CA . VAL C 1 159 ? 26.300 174.025 151.866 1.00 22.22 146 VAL C CA 1
ATOM 6847 C C . VAL C 1 159 ? 24.916 174.419 152.395 1.00 20.91 146 VAL C C 1
ATOM 6848 O O . VAL C 1 159 ? 24.323 175.350 151.867 1.00 20.76 146 VAL C O 1
ATOM 6852 N N . HIS C 1 160 ? 24.353 173.677 153.346 1.00 21.62 147 HIS C N 1
ATOM 6853 C CA . HIS C 1 160 ? 23.072 174.110 153.976 1.00 19.08 147 HIS C CA 1
ATOM 6854 C C . HIS C 1 160 ? 23.007 173.899 155.490 1.00 18.88 147 HIS C C 1
ATOM 6855 O O . HIS C 1 160 ? 23.786 173.135 156.085 1.00 17.51 147 HIS C O 1
ATOM 6862 N N . VAL C 1 161 ? 22.074 174.634 156.098 1.00 19.78 148 VAL C N 1
ATOM 6863 C CA . VAL C 1 161 ? 21.744 174.558 157.510 1.00 19.46 148 VAL C CA 1
ATOM 6864 C C . VAL C 1 161 ? 20.199 174.478 157.650 1.00 18.91 148 VAL C C 1
ATOM 6865 O O . VAL C 1 161 ? 19.474 174.693 156.672 1.00 18.04 148 VAL C O 1
ATOM 6869 N N . GLU C 1 162 ? 19.698 174.177 158.841 1.00 18.18 149 GLU C N 1
ATOM 6870 C CA . GLU C 1 162 ? 18.256 174.230 159.074 1.00 19.22 149 GLU C CA 1
ATOM 6871 C C . GLU C 1 162 ? 17.921 175.600 159.671 1.00 17.16 149 GLU C C 1
ATOM 6872 O O . GLU C 1 162 ? 18.268 175.880 160.816 1.00 16.28 149 GLU C O 1
ATOM 6878 N N . PRO C 1 163 ? 17.267 176.463 158.891 1.00 17.47 150 PRO C N 1
ATOM 6879 C CA . PRO C 1 163 ? 17.131 177.872 159.285 1.00 16.76 150 PRO C CA 1
ATOM 6880 C C . PRO C 1 163 ? 16.359 178.142 160.572 1.00 16.28 150 PRO C C 1
ATOM 6881 O O . PRO C 1 163 ? 16.736 179.090 161.263 1.00 19.44 150 PRO C O 1
ATOM 6885 N N . TYR C 1 164 ? 15.310 177.379 160.875 1.00 15.06 151 TYR C N 1
ATOM 6886 C CA . TYR C 1 164 ? 14.631 177.543 162.146 1.00 15.94 151 TYR C CA 1
ATOM 6887 C C . TYR C 1 164 ? 15.603 177.447 163.317 1.00 17.57 151 TYR C C 1
ATOM 6888 O O . TYR C 1 164 ? 15.510 178.227 164.265 1.00 15.74 151 TYR C O 1
ATOM 6897 N N . PHE C 1 165 ? 16.534 176.498 163.263 1.00 15.53 152 PHE C N 1
ATOM 6898 C CA . PHE C 1 165 ? 17.467 176.294 164.358 1.00 19.15 152 PHE C CA 1
ATOM 6899 C C . PHE C 1 165 ? 18.634 177.270 164.396 1.00 17.53 152 PHE C C 1
ATOM 6900 O O . PHE C 1 165 ? 19.184 177.494 165.462 1.00 19.10 152 PHE C O 1
ATOM 6908 N N . VAL C 1 166 ? 18.999 177.859 163.261 1.00 17.95 153 VAL C N 1
ATOM 6909 C CA . VAL C 1 166 ? 19.948 178.978 163.260 1.00 19.08 153 VAL C CA 1
ATOM 6910 C C . VAL C 1 166 ? 19.333 180.173 164.026 1.00 19.09 153 VAL C C 1
ATOM 6911 O O . VAL C 1 166 ? 19.969 180.778 164.885 1.00 19.36 153 VAL C O 1
ATOM 6915 N N . CYS C 1 167 ? 18.079 180.473 163.723 1.00 17.98 154 CYS C N 1
ATOM 6916 C CA . CYS C 1 167 ? 17.313 181.507 164.432 1.00 15.88 154 CYS C CA 1
ATOM 6917 C C . CYS C 1 167 ? 17.206 181.209 165.929 1.00 16.51 154 CYS C C 1
ATOM 6918 O O . CYS C 1 167 ? 17.487 182.064 166.756 1.00 16.94 154 CYS C O 1
ATOM 6921 N N . LYS C 1 168 ? 16.824 179.985 166.284 1.00 15.70 155 LYS C N 1
ATOM 6922 C CA . LYS C 1 168 ? 16.678 179.617 167.700 1.00 15.64 155 LYS C CA 1
ATOM 6923 C C . LYS C 1 168 ? 18.016 179.674 168.439 1.00 17.81 155 LYS C C 1
ATOM 6924 O O . LYS C 1 168 ? 18.055 180.092 169.601 1.00 19.83 155 LYS C O 1
ATOM 6930 N N . ALA C 1 169 ? 19.112 179.307 167.765 1.00 15.07 156 ALA C N 1
ATOM 6931 C CA . ALA C 1 169 ? 20.432 179.351 168.372 1.00 15.22 156 ALA C CA 1
ATOM 6932 C C . ALA C 1 169 ? 20.887 180.792 168.640 1.00 16.91 156 ALA C C 1
ATOM 6933 O O . ALA C 1 169 ? 21.367 181.088 169.721 1.00 18.81 156 ALA C O 1
ATOM 6935 N N . TYR C 1 170 ? 20.700 181.687 167.677 1.00 16.75 157 TYR C N 1
ATOM 6936 C CA . TYR C 1 170 ? 21.050 183.093 167.864 1.00 17.46 157 TYR C CA 1
ATOM 6937 C C . TYR C 1 170 ? 20.253 183.728 169.008 1.00 19.13 157 TYR C C 1
ATOM 6938 O O . TYR C 1 170 ? 20.804 184.459 169.810 1.00 20.59 157 TYR C O 1
ATOM 6947 N N . VAL C 1 171 ? 18.950 183.470 169.084 1.00 15.99 158 VAL C N 1
ATOM 6948 C CA . VAL C 1 171 ? 18.124 184.141 170.098 1.00 19.66 158 VAL C CA 1
ATOM 6949 C C . VAL C 1 171 ? 18.434 183.627 171.511 1.00 20.77 158 VAL C C 1
ATOM 6950 O O . VAL C 1 171 ? 18.555 184.440 172.450 1.00 18.76 158 VAL C O 1
ATOM 6954 N N . LYS C 1 172 ? 18.618 182.310 171.660 1.00 20.10 159 LYS C N 1
ATOM 6955 C CA . LYS C 1 172 ? 18.988 181.730 172.961 1.00 19.89 159 LYS C CA 1
ATOM 6956 C C . LYS C 1 172 ? 20.359 182.215 173.417 1.00 20.96 159 LYS C C 1
ATOM 6957 O O . LYS C 1 172 ? 20.556 182.487 174.614 1.00 21.66 159 LYS C O 1
ATOM 6963 N N . ALA C 1 173 ? 21.304 182.330 172.477 1.00 20.65 160 ALA C N 1
ATOM 6964 C CA . ALA C 1 173 ? 22.642 182.829 172.785 1.00 18.74 160 ALA C CA 1
ATOM 6965 C C . ALA C 1 173 ? 22.569 184.302 173.229 1.00 22.62 160 ALA C C 1
ATOM 6966 O O . ALA C 1 173 ? 23.199 184.693 174.215 1.00 21.67 160 ALA C O 1
ATOM 6968 N N . ALA C 1 174 ? 21.800 185.103 172.499 1.00 20.21 161 ALA C N 1
ATOM 6969 C CA . ALA C 1 174 ? 21.555 186.496 172.871 1.00 18.01 161 ALA C CA 1
ATOM 6970 C C . ALA C 1 174 ? 20.977 186.587 174.288 1.00 18.98 161 ALA C C 1
ATOM 6971 O O . ALA C 1 174 ? 21.427 187.412 175.081 1.00 22.39 161 ALA C O 1
ATOM 6973 N N . LYS C 1 175 ? 20.009 185.726 174.603 1.00 22.76 162 LYS C N 1
ATOM 6974 C CA . LYS C 1 175 ? 19.414 185.671 175.951 1.00 23.69 162 LYS C CA 1
ATOM 6975 C C . LYS C 1 175 ? 20.452 185.379 177.038 1.00 22.90 162 LYS C C 1
ATOM 6976 O O . LYS C 1 175 ? 20.442 186.004 178.107 1.00 24.15 162 LYS C O 1
ATOM 6982 N N . MET C 1 176 ? 21.365 184.455 176.755 1.00 21.92 163 MET C N 1
ATOM 6983 C CA . MET C 1 176 ? 22.411 184.097 177.711 1.00 25.12 163 MET C CA 1
ATOM 6984 C C . MET C 1 176 ? 23.419 185.241 177.889 1.00 26.28 163 MET C C 1
ATOM 6985 O O . MET C 1 176 ? 24.033 185.346 178.945 1.00 25.66 163 MET C O 1
ATOM 6990 N N . LEU C 1 177 ? 23.533 186.119 176.889 1.00 22.69 164 LEU C N 1
ATOM 6991 C CA . LEU C 1 177 ? 24.362 187.323 176.969 1.00 24.70 164 LEU C CA 1
ATOM 6992 C C . LEU C 1 177 ? 23.627 188.565 177.506 1.00 24.83 164 LEU C C 1
ATOM 6993 O O . LEU C 1 177 ? 24.206 189.648 177.548 1.00 28.38 164 LEU C O 1
ATOM 6998 N N . GLY C 1 178 ? 22.367 188.419 177.915 1.00 23.90 165 GLY C N 1
ATOM 6999 C CA . GLY C 1 178 ? 21.639 189.506 178.547 1.00 24.35 165 GLY C CA 1
ATOM 7000 C C . GLY C 1 178 ? 20.514 190.179 177.770 1.00 24.41 165 GLY C C 1
ATOM 7001 O O . GLY C 1 178 ? 19.825 191.051 178.310 1.00 23.16 165 GLY C O 1
ATOM 7002 N N . ALA C 1 179 ? 20.285 189.777 176.525 1.00 24.41 166 ALA C N 1
ATOM 7003 C CA . ALA C 1 179 ? 19.181 190.352 175.742 1.00 22.25 166 ALA C CA 1
ATOM 7004 C C . ALA C 1 179 ? 17.831 189.896 176.306 1.00 21.68 166 ALA C C 1
ATOM 7005 O O . ALA C 1 179 ? 17.701 188.785 176.818 1.00 22.11 166 ALA C O 1
ATOM 7007 N N . GLU C 1 180 ? 16.821 190.755 176.205 1.00 21.08 167 GLU C N 1
ATOM 7008 C CA . GLU C 1 180 ? 15.495 190.454 176.707 1.00 19.88 167 GLU C CA 1
ATOM 7009 C C . GLU C 1 180 ? 14.567 190.296 175.483 1.00 22.06 167 GLU C C 1
ATOM 7010 O O . GLU C 1 180 ? 14.480 191.192 174.626 1.00 21.75 167 GLU C O 1
ATOM 7016 N N . ILE C 1 181 ? 13.891 189.155 175.405 1.00 19.39 168 ILE C N 1
ATOM 7017 C CA . ILE C 1 181 ? 13.091 188.762 174.240 1.00 19.52 168 ILE C CA 1
ATOM 7018 C C . ILE C 1 181 ? 11.601 188.759 174.589 1.00 19.10 168 ILE C C 1
ATOM 7019 O O . ILE C 1 181 ? 11.163 188.096 175.553 1.00 20.11 168 ILE C O 1
ATOM 7024 N N . PHE C 1 182 ? 10.825 189.464 173.780 1.00 15.94 169 PHE C N 1
ATOM 7025 C CA . PHE C 1 182 ? 9.381 189.580 173.930 1.00 17.26 169 PHE C CA 1
ATOM 7026 C C . PHE C 1 182 ? 8.621 189.032 172.706 1.00 17.28 169 PHE C C 1
ATOM 7027 O O . PHE C 1 182 ? 8.344 189.743 171.740 1.00 19.10 169 PHE C O 1
ATOM 7035 N N . GLU C 1 183 ? 8.260 187.750 172.775 1.00 17.69 170 GLU C N 1
ATOM 7036 C CA . GLU C 1 183 ? 7.332 187.141 171.837 1.00 16.47 170 GLU C CA 1
ATOM 7037 C C . GLU C 1 183 ? 5.902 187.618 172.124 1.00 19.14 170 GLU C C 1
ATOM 7038 O O . GLU C 1 183 ? 5.632 188.229 173.188 1.00 21.60 170 GLU C O 1
ATOM 7044 N N . HIS C 1 184 ? 5.005 187.376 171.165 1.00 16.77 171 HIS C N 1
ATOM 7045 C CA . HIS C 1 184 ? 3.597 187.741 171.247 1.00 16.87 171 HIS C CA 1
ATOM 7046 C C . HIS C 1 184 ? 3.376 189.233 171.504 1.00 21.13 171 HIS C C 1
ATOM 7047 O O . HIS C 1 184 ? 2.344 189.619 172.049 1.00 23.51 171 HIS C O 1
ATOM 7054 N N . THR C 1 185 ? 4.346 190.049 171.083 1.00 17.31 172 THR C N 1
ATOM 7055 C CA . THR C 1 185 ? 4.368 191.477 171.359 1.00 19.25 172 THR C CA 1
ATOM 7056 C C . THR C 1 185 ? 4.639 192.259 170.067 1.00 20.33 172 THR C C 1
ATOM 7057 O O . THR C 1 185 ? 5.790 192.643 169.799 1.00 23.56 172 THR C O 1
ATOM 7061 N N . PRO C 1 186 ? 3.582 192.522 169.304 1.00 21.29 173 PRO C N 1
ATOM 7062 C CA . PRO C 1 186 ? 3.699 193.295 168.066 1.00 22.78 173 PRO C CA 1
ATOM 7063 C C . PRO C 1 186 ? 4.046 194.739 168.388 1.00 23.94 173 PRO C C 1
ATOM 7064 O O . PRO C 1 186 ? 3.562 195.269 169.404 1.00 21.74 173 PRO C O 1
ATOM 7068 N N . VAL C 1 187 ? 4.897 195.356 167.569 1.00 20.81 174 VAL C N 1
ATOM 7069 C CA . VAL C 1 187 ? 5.197 196.776 167.722 1.00 18.75 174 VAL C CA 1
ATOM 7070 C C . VAL C 1 187 ? 4.261 197.501 166.799 1.00 20.51 174 VAL C C 1
ATOM 7071 O O . VAL C 1 187 ? 4.107 197.119 165.625 1.00 20.18 174 VAL C O 1
ATOM 7075 N N . LEU C 1 188 ? 3.607 198.542 167.333 1.00 19.11 175 LEU C N 1
ATOM 7076 C CA . LEU C 1 188 ? 2.517 199.211 166.634 1.00 21.57 175 LEU C CA 1
ATOM 7077 C C . LEU C 1 188 ? 3.006 200.418 165.873 1.00 19.46 175 LEU C C 1
ATOM 7078 O O . LEU C 1 188 ? 2.435 200.788 164.845 1.00 20.03 175 LEU C O 1
ATOM 7083 N N . HIS C 1 189 ? 4.068 201.028 166.380 1.00 21.30 176 HIS C N 1
ATOM 7084 C CA . HIS C 1 189 ? 4.479 202.346 165.925 1.00 22.95 176 HIS C CA 1
ATOM 7085 C C . HIS C 1 189 ? 5.866 202.710 166.441 1.00 22.11 176 HIS C C 1
ATOM 7086 O O . HIS C 1 189 ? 6.254 202.301 167.532 1.00 21.57 176 HIS C O 1
ATOM 7093 N N . VAL C 1 190 ? 6.619 203.463 165.638 1.00 20.22 177 VAL C N 1
ATOM 7094 C CA . VAL C 1 190 ? 7.888 204.047 166.061 1.00 21.53 177 VAL C CA 1
ATOM 7095 C C . VAL C 1 190 ? 7.736 205.571 165.983 1.00 20.46 177 VAL C C 1
ATOM 7096 O O . VAL C 1 190 ? 7.352 206.091 164.944 1.00 19.57 177 VAL C O 1
ATOM 7100 N N . GLU C 1 191 ? 8.071 206.263 167.071 1.00 23.85 178 GLU C N 1
ATOM 7101 C CA . GLU C 1 191 ? 7.814 207.697 167.214 1.00 26.65 178 GLU C CA 1
ATOM 7102 C C . GLU C 1 191 ? 9.065 208.478 167.660 1.00 26.15 178 GLU C C 1
ATOM 7103 O O . GLU C 1 191 ? 9.860 208.008 168.461 1.00 22.41 178 GLU C O 1
ATOM 7109 N N . ARG C 1 192 ? 9.205 209.682 167.123 1.00 27.85 179 ARG C N 1
ATOM 7110 C CA . ARG C 1 192 ? 10.163 210.679 167.593 1.00 30.65 179 ARG C CA 1
ATOM 7111 C C . ARG C 1 192 ? 9.420 211.923 168.083 1.00 31.63 179 ARG C C 1
ATOM 7112 O O . ARG C 1 192 ? 8.657 212.557 167.326 1.00 30.79 179 ARG C O 1
ATOM 7120 N N . ASP C 1 193 ? 9.608 212.227 169.369 1.00 32.79 180 ASP C N 1
ATOM 7121 C CA . ASP C 1 193 ? 9.072 213.442 169.990 1.00 31.51 180 ASP C CA 1
ATOM 7122 C C . ASP C 1 193 ? 10.219 214.164 170.699 1.00 31.06 180 ASP C C 1
ATOM 7123 O O . ASP C 1 193 ? 10.961 213.554 171.489 1.00 27.58 180 ASP C O 1
ATOM 7128 N N . GLY C 1 194 ? 10.372 215.463 170.435 1.00 30.88 181 GLY C N 1
ATOM 7129 C CA . GLY C 1 194 ? 11.512 216.201 170.964 1.00 30.87 181 GLY C CA 1
ATOM 7130 C C . GLY C 1 194 ? 12.798 215.493 170.560 1.00 30.96 181 GLY C C 1
ATOM 7131 O O . GLY C 1 194 ? 12.938 215.078 169.413 1.00 29.86 181 GLY C O 1
ATOM 7132 N N . GLU C 1 195 ? 13.722 215.320 171.502 1.00 31.64 182 GLU C N 1
ATOM 7133 C CA . GLU C 1 195 ? 14.972 214.584 171.240 1.00 35.92 182 GLU C CA 1
ATOM 7134 C C . GLU C 1 195 ? 14.859 213.083 171.585 1.00 30.83 182 GLU C C 1
ATOM 7135 O O . GLU C 1 195 ? 15.861 212.371 171.636 1.00 30.08 182 GLU C O 1
ATOM 7141 N N . ALA C 1 196 ? 13.647 212.613 171.834 1.00 29.17 183 ALA C N 1
ATOM 7142 C CA . ALA C 1 196 ? 13.439 211.223 172.267 1.00 27.96 183 ALA C CA 1
ATOM 7143 C C . ALA C 1 196 ? 12.851 210.328 171.167 1.00 27.46 183 ALA C C 1
ATOM 7144 O O . ALA C 1 196 ? 12.211 210.789 170.214 1.00 25.76 183 ALA C O 1
ATOM 7146 N N . LEU C 1 197 ? 13.094 209.032 171.337 1.00 25.67 184 LEU C N 1
ATOM 7147 C CA . LEU C 1 197 ? 12.727 207.981 170.386 1.00 22.56 184 LEU C CA 1
ATOM 7148 C C . LEU C 1 197 ? 12.045 206.864 171.197 1.00 18.24 184 LEU C C 1
ATOM 7149 O O . LEU C 1 197 ? 12.591 206.437 172.225 1.00 22.49 184 LEU C O 1
ATOM 7154 N N . PHE C 1 198 ? 10.881 206.406 170.765 1.00 20.77 185 PHE C N 1
ATOM 7155 C CA . PHE C 1 198 ? 10.204 205.289 171.422 1.00 19.95 185 PHE C CA 1
ATOM 7156 C C . PHE C 1 198 ? 9.363 204.424 170.487 1.00 19.91 185 PHE C C 1
ATOM 7157 O O . PHE C 1 198 ? 9.096 204.788 169.349 1.00 19.21 185 PHE C O 1
ATOM 7165 N N . ILE C 1 199 ? 9.003 203.240 170.986 1.00 21.59 186 ILE C N 1
ATOM 7166 C CA . ILE C 1 199 ? 8.092 202.327 170.291 1.00 22.08 186 ILE C CA 1
ATOM 7167 C C . ILE C 1 199 ? 6.835 202.100 171.136 1.00 19.58 186 ILE C C 1
ATOM 7168 O O . ILE C 1 199 ? 6.882 202.238 172.361 1.00 21.50 186 ILE C O 1
ATOM 7173 N N . LYS C 1 200 ? 5.732 201.793 170.470 1.00 18.40 187 LYS C N 1
ATOM 7174 C CA . LYS C 1 200 ? 4.454 201.501 171.105 1.00 21.15 187 LYS C CA 1
ATOM 7175 C C . LYS C 1 200 ? 4.130 200.002 170.943 1.00 22.52 187 LYS C C 1
ATOM 7176 O O . LYS C 1 200 ? 4.322 199.447 169.863 1.00 20.38 187 LYS C O 1
ATOM 7182 N N . THR C 1 201 ? 3.667 199.363 172.018 1.00 21.79 188 THR C N 1
ATOM 7183 C CA . THR C 1 201 ? 3.226 197.962 172.000 1.00 20.84 188 THR C CA 1
ATOM 7184 C C . THR C 1 201 ? 1.857 197.873 172.717 1.00 22.52 188 THR C C 1
ATOM 7185 O O . THR C 1 201 ? 1.468 198.809 173.400 1.00 21.97 188 THR C O 1
ATOM 7189 N N . PRO C 1 202 ? 1.139 196.760 172.605 1.00 21.46 189 PRO C N 1
ATOM 7190 C CA . PRO C 1 202 ? -0.117 196.616 173.364 1.00 22.41 189 PRO C CA 1
ATOM 7191 C C . PRO C 1 202 ? 0.083 196.551 174.884 1.00 25.33 189 PRO C C 1
ATOM 7192 O O . PRO C 1 202 ? -0.907 196.676 175.604 1.00 29.36 189 PRO C O 1
ATOM 7196 N N . SER C 1 203 ? 1.314 196.360 175.353 1.00 26.86 190 SER C N 1
ATOM 7197 C CA . SER C 1 203 ? 1.641 196.319 176.786 1.00 29.45 190 SER C CA 1
ATOM 7198 C C . SER C 1 203 ? 2.314 197.592 177.306 1.00 33.29 190 SER C C 1
ATOM 7199 O O . SER C 1 203 ? 2.787 197.611 178.451 1.00 35.28 190 SER C O 1
ATOM 7202 N N . GLY C 1 204 ? 2.354 198.642 176.484 1.00 30.47 191 GLY C N 1
ATOM 7203 C CA . GLY C 1 204 ? 2.971 199.905 176.860 1.00 29.25 191 GLY C CA 1
ATOM 7204 C C . GLY C 1 204 ? 4.051 200.399 175.908 1.00 26.50 191 GLY C C 1
ATOM 7205 O O . GLY C 1 204 ? 4.509 199.682 175.023 1.00 23.95 191 GLY C O 1
ATOM 7206 N N . ASP C 1 205 ? 4.465 201.644 176.108 1.00 27.27 192 ASP C N 1
ATOM 7207 C CA . ASP C 1 205 ? 5.459 202.284 175.254 1.00 25.40 192 ASP C CA 1
ATOM 7208 C C . ASP C 1 205 ? 6.827 202.245 175.912 1.00 25.78 192 ASP C C 1
ATOM 7209 O O . ASP C 1 205 ? 6.940 202.379 177.134 1.00 27.46 192 ASP C O 1
ATOM 7214 N N . VAL C 1 206 ? 7.859 202.071 175.088 1.00 21.02 193 VAL C N 1
ATOM 7215 C CA . VAL C 1 206 ? 9.228 201.805 175.528 1.00 20.15 193 VAL C CA 1
ATOM 7216 C C . VAL C 1 206 ? 10.233 202.758 174.862 1.00 18.76 193 VAL C C 1
ATOM 7217 O O . VAL C 1 206 ? 10.288 202.845 173.637 1.00 20.26 193 VAL C O 1
ATOM 7221 N N . TRP C 1 207 ? 11.012 203.490 175.663 1.00 21.31 194 TRP C N 1
ATOM 7222 C CA . TRP C 1 207 ? 12.037 204.395 175.148 1.00 22.23 194 TRP C CA 1
ATOM 7223 C C . TRP C 1 207 ? 13.233 203.598 174.593 1.00 21.18 194 TRP C C 1
ATOM 7224 O O . TRP C 1 207 ? 13.574 202.561 175.126 1.00 20.33 194 TRP C O 1
ATOM 7235 N N . ALA C 1 208 ? 13.888 204.127 173.566 1.00 20.34 195 ALA C N 1
ATOM 7236 C CA . ALA C 1 208 ? 15.099 203.526 172.988 1.00 19.86 195 ALA C CA 1
ATOM 7237 C C . ALA C 1 208 ? 16.106 204.559 172.481 1.00 21.91 195 ALA C C 1
ATOM 7238 O O . ALA C 1 208 ? 15.717 205.630 172.027 1.00 25.14 195 ALA C O 1
ATOM 7240 N N . ASN C 1 209 ? 17.397 204.221 172.527 1.00 19.48 196 ASN C N 1
ATOM 7241 C CA . ASN C 1 209 ? 18.432 205.041 171.899 1.00 20.85 196 ASN C CA 1
ATOM 7242 C C . ASN C 1 209 ? 18.663 204.723 170.410 1.00 23.11 196 ASN C C 1
ATOM 7243 O O . ASN C 1 209 ? 19.053 205.608 169.639 1.00 21.80 196 ASN C O 1
ATOM 7248 N N . HIS C 1 210 ? 18.468 203.451 170.033 1.00 21.41 197 HIS C N 1
ATOM 7249 C CA . HIS C 1 210 ? 18.469 203.019 168.634 1.00 21.54 197 HIS C CA 1
ATOM 7250 C C . HIS C 1 210 ? 17.325 202.012 168.423 1.00 19.84 197 HIS C C 1
ATOM 7251 O O . HIS C 1 210 ? 17.047 201.187 169.302 1.00 17.89 197 HIS C O 1
ATOM 7258 N N . VAL C 1 211 ? 16.714 202.079 167.246 1.00 18.70 198 VAL C N 1
ATOM 7259 C CA . VAL C 1 211 ? 15.622 201.189 166.842 1.00 18.31 198 VAL C CA 1
ATOM 7260 C C . VAL C 1 211 ? 16.004 200.542 165.513 1.00 18.66 198 VAL C C 1
ATOM 7261 O O . VAL C 1 211 ? 16.386 201.239 164.562 1.00 16.20 198 VAL C O 1
ATOM 7265 N N . VAL C 1 212 ? 15.888 199.213 165.451 1.00 18.04 199 VAL C N 1
ATOM 7266 C CA . VAL C 1 212 ? 16.173 198.443 164.224 1.00 17.25 199 VAL C CA 1
ATOM 7267 C C . VAL C 1 212 ? 14.904 197.751 163.708 1.00 16.82 199 VAL C C 1
ATOM 7268 O O . VAL C 1 212 ? 14.264 196.998 164.443 1.00 17.56 199 VAL C O 1
ATOM 7272 N N . VAL C 1 213 ? 14.562 197.997 162.443 1.00 16.20 200 VAL C N 1
ATOM 7273 C CA . VAL C 1 213 ? 13.407 197.377 161.789 1.00 16.10 200 VAL C CA 1
ATOM 7274 C C . VAL C 1 213 ? 13.863 196.125 161.033 1.00 18.21 200 VAL C C 1
ATOM 7275 O O . VAL C 1 213 ? 14.595 196.218 160.042 1.00 16.17 200 VAL C O 1
ATOM 7279 N N . ALA C 1 214 ? 13.411 194.966 161.517 1.00 15.98 201 ALA C N 1
ATOM 7280 C CA . ALA C 1 214 ? 13.757 193.651 160.965 1.00 14.69 201 ALA C CA 1
ATOM 7281 C C . ALA C 1 214 ? 12.507 192.769 160.864 1.00 14.91 201 ALA C C 1
ATOM 7282 O O . ALA C 1 214 ? 12.474 191.629 161.349 1.00 15.25 201 ALA C O 1
ATOM 7284 N N . SER C 1 215 ? 11.480 193.322 160.240 1.00 14.29 202 SER C N 1
ATOM 7285 C CA . SER C 1 215 ? 10.141 192.690 160.171 1.00 15.62 202 SER C CA 1
ATOM 7286 C C . SER C 1 215 ? 9.816 192.008 158.837 1.00 15.57 202 SER C C 1
ATOM 7287 O O . SER C 1 215 ? 8.648 191.764 158.498 1.00 16.92 202 SER C O 1
ATOM 7290 N N . GLY C 1 216 ? 10.858 191.657 158.097 1.00 14.35 203 GLY C N 1
ATOM 7291 C CA . GLY C 1 216 ? 10.715 191.028 156.798 1.00 16.86 203 GLY C CA 1
ATOM 7292 C C . GLY C 1 216 ? 9.774 191.772 155.863 1.00 14.68 203 GLY C C 1
ATOM 7293 O O . GLY C 1 216 ? 9.805 193.006 155.747 1.00 17.44 203 GLY C O 1
ATOM 7294 N N . VAL C 1 217 ? 8.901 191.006 155.211 1.00 14.09 204 VAL C N 1
ATOM 7295 C CA . VAL C 1 217 ? 7.973 191.550 154.219 1.00 15.84 204 VAL C CA 1
ATOM 7296 C C . VAL C 1 217 ? 6.953 192.540 154.807 1.00 17.11 204 VAL C C 1
ATOM 7297 O O . VAL C 1 217 ? 6.307 193.277 154.054 1.00 15.83 204 VAL C O 1
ATOM 7301 N N . TRP C 1 218 ? 6.832 192.550 156.141 1.00 14.48 205 TRP C N 1
ATOM 7302 C CA . TRP C 1 218 ? 5.903 193.412 156.875 1.00 17.83 205 TRP C CA 1
ATOM 7303 C C . TRP C 1 218 ? 6.545 194.759 157.263 1.00 17.62 205 TRP C C 1
ATOM 7304 O O . TRP C 1 218 ? 5.899 195.610 157.901 1.00 18.98 205 TRP C O 1
ATOM 7315 N N . SER C 1 219 ? 7.790 194.989 156.838 1.00 16.52 206 SER C N 1
ATOM 7316 C CA . SER C 1 219 ? 8.557 196.161 157.286 1.00 16.30 206 SER C CA 1
ATOM 7317 C C . SER C 1 219 ? 8.081 197.502 156.703 1.00 19.09 206 SER C C 1
ATOM 7318 O O . SER C 1 219 ? 8.388 198.579 157.250 1.00 16.59 206 SER C O 1
ATOM 7321 N N . GLY C 1 220 ? 7.361 197.446 155.592 1.00 17.06 207 GLY C N 1
ATOM 7322 C CA . GLY C 1 220 ? 6.853 198.641 154.942 1.00 20.23 207 GLY C CA 1
ATOM 7323 C C . GLY C 1 220 ? 6.096 199.604 155.852 1.00 20.95 207 GLY C C 1
ATOM 7324 O O . GLY C 1 220 ? 6.208 200.815 155.697 1.00 20.65 207 GLY C O 1
ATOM 7325 N N . MET C 1 221 ? 5.316 199.088 156.796 1.00 19.07 208 MET C N 1
ATOM 7326 C CA . MET C 1 221 ? 4.564 199.960 157.713 1.00 21.02 208 MET C CA 1
ATOM 7327 C C . MET C 1 221 ? 5.493 200.953 158.421 1.00 20.92 208 MET C C 1
ATOM 7328 O O . MET C 1 221 ? 5.155 202.123 158.579 1.00 21.55 208 MET C O 1
ATOM 7333 N N . PHE C 1 222 ? 6.647 200.476 158.871 1.00 17.56 209 PHE C N 1
ATOM 7334 C CA . PHE C 1 222 ? 7.576 201.303 159.615 1.00 18.79 209 PHE C CA 1
ATOM 7335 C C . PHE C 1 222 ? 8.304 202.322 158.731 1.00 20.96 209 PHE C C 1
ATOM 7336 O O . PHE C 1 222 ? 8.519 203.455 159.188 1.00 23.48 209 PHE C O 1
ATOM 7344 N N . PHE C 1 223 ? 8.680 201.940 157.505 1.00 18.69 210 PHE C N 1
ATOM 7345 C CA . PHE C 1 223 ? 9.241 202.918 156.555 1.00 17.98 210 PHE C CA 1
ATOM 7346 C C . PHE C 1 223 ? 8.221 204.079 156.407 1.00 22.00 210 PHE C C 1
ATOM 7347 O O . PHE C 1 223 ? 8.583 205.239 156.562 1.00 22.69 210 PHE C O 1
ATOM 7355 N N . LYS C 1 224 ? 6.950 203.760 156.152 1.00 22.25 211 LYS C N 1
ATOM 7356 C CA . LYS C 1 224 ? 5.908 204.790 155.969 1.00 25.96 211 LYS C CA 1
ATOM 7357 C C . LYS C 1 224 ? 5.721 205.705 157.176 1.00 24.72 211 LYS C C 1
ATOM 7358 O O . LYS C 1 224 ? 5.620 206.924 157.018 1.00 27.26 211 LYS C O 1
ATOM 7364 N N . GLN C 1 225 ? 5.671 205.121 158.368 1.00 22.74 212 GLN C N 1
ATOM 7365 C CA . GLN C 1 225 ? 5.581 205.883 159.621 1.00 22.60 212 GLN C CA 1
ATOM 7366 C C . GLN C 1 225 ? 6.744 206.861 159.795 1.00 25.70 212 GLN C C 1
ATOM 7367 O O . GLN C 1 225 ? 6.623 207.874 160.495 1.00 23.91 212 GLN C O 1
ATOM 7373 N N . LEU C 1 226 ? 7.874 206.534 159.184 1.00 22.91 213 LEU C N 1
ATOM 7374 C CA . LEU C 1 226 ? 9.085 207.343 159.317 1.00 23.61 213 LEU C CA 1
ATOM 7375 C C . LEU C 1 226 ? 9.405 208.194 158.065 1.00 21.33 213 LEU C C 1
ATOM 7376 O O . LEU C 1 226 ? 10.530 208.656 157.904 1.00 23.41 213 LEU C O 1
ATOM 7381 N N . GLY C 1 227 ? 8.409 208.412 157.209 1.00 23.65 214 GLY C N 1
ATOM 7382 C CA . GLY C 1 227 ? 8.534 209.302 156.061 1.00 27.10 214 GLY C CA 1
ATOM 7383 C C . GLY C 1 227 ? 9.272 208.745 154.851 1.00 27.66 214 GLY C C 1
ATOM 7384 O O . GLY C 1 227 ? 9.735 209.511 154.006 1.00 27.06 214 GLY C O 1
ATOM 7385 N N . LEU C 1 228 ? 9.356 207.423 154.735 1.00 22.72 215 LEU C N 1
ATOM 7386 C CA . LEU C 1 228 ? 10.050 206.779 153.619 1.00 22.68 215 LEU C CA 1
ATOM 7387 C C . LEU C 1 228 ? 9.095 205.920 152.775 1.00 24.69 215 LEU C C 1
ATOM 7388 O O . LEU C 1 228 ? 8.212 205.280 153.315 1.00 24.53 215 LEU C O 1
ATOM 7393 N N . ASN C 1 229 ? 9.302 205.890 151.459 1.00 23.18 216 ASN C N 1
ATOM 7394 C CA . ASN C 1 229 ? 8.396 205.199 150.526 1.00 24.76 216 ASN C CA 1
ATOM 7395 C C . ASN C 1 229 ? 8.768 203.754 150.172 1.00 23.86 216 ASN C C 1
ATOM 7396 O O . ASN C 1 229 ? 8.101 203.147 149.319 1.00 23.65 216 ASN C O 1
ATOM 7401 N N . ASN C 1 230 ? 9.799 203.216 150.820 1.00 20.64 217 ASN C N 1
ATOM 7402 C CA . ASN C 1 230 ? 10.332 201.875 150.498 1.00 21.94 217 ASN C CA 1
ATOM 7403 C C . ASN C 1 230 ? 9.247 200.829 150.671 1.00 21.66 217 ASN C C 1
ATOM 7404 O O . ASN C 1 230 ? 8.657 200.727 151.756 1.00 24.02 217 ASN C O 1
ATOM 7409 N N . ALA C 1 231 ? 8.988 200.070 149.614 1.00 24.66 218 ALA C N 1
ATOM 7410 C CA . ALA C 1 231 ? 7.857 199.136 149.578 1.00 24.81 218 ALA C CA 1
ATOM 7411 C C . ALA C 1 231 ? 8.313 197.688 149.396 1.00 20.63 218 ALA C C 1
ATOM 7412 O O . ALA C 1 231 ? 9.393 197.427 148.872 1.00 18.68 218 ALA C O 1
ATOM 7414 N N . PHE C 1 232 ? 7.457 196.771 149.836 1.00 20.10 219 PHE C N 1
ATOM 7415 C CA . PHE C 1 232 ? 7.712 195.331 149.822 1.00 18.98 219 PHE C CA 1
ATOM 7416 C C . PHE C 1 232 ? 6.520 194.607 149.150 1.00 19.59 219 PHE C C 1
ATOM 7417 O O . PHE C 1 232 ? 5.347 194.971 149.369 1.00 19.83 219 PHE C O 1
ATOM 7425 N N . LEU C 1 233 ? 6.823 193.608 148.330 1.00 20.94 220 LEU C N 1
ATOM 7426 C CA . LEU C 1 233 ? 5.830 192.786 147.647 1.00 21.78 220 LEU C CA 1
ATOM 7427 C C . LEU C 1 233 ? 6.148 191.339 147.993 1.00 19.61 220 LEU C C 1
ATOM 7428 O O . LEU C 1 233 ? 7.281 190.901 147.760 1.00 19.02 220 LEU C O 1
ATOM 7433 N N . PRO C 1 234 ? 5.197 190.574 148.539 1.00 18.35 221 PRO C N 1
ATOM 7434 C CA . PRO C 1 234 ? 5.500 189.178 148.837 1.00 16.77 221 PRO C CA 1
ATOM 7435 C C . PRO C 1 234 ? 5.671 188.392 147.542 1.00 16.83 221 PRO C C 1
ATOM 7436 O O . PRO C 1 234 ? 4.923 188.613 146.610 1.00 18.02 221 PRO C O 1
ATOM 7440 N N . VAL C 1 235 ? 6.620 187.470 147.493 1.00 15.99 222 VAL C N 1
ATOM 7441 C CA . VAL C 1 235 ? 6.623 186.468 146.443 1.00 18.00 222 VAL C CA 1
ATOM 7442 C C . VAL C 1 235 ? 6.564 185.107 147.149 1.00 17.70 222 VAL C C 1
ATOM 7443 O O . VAL C 1 235 ? 7.565 184.609 147.666 1.00 16.66 222 VAL C O 1
ATOM 7447 N N . LYS C 1 236 ? 5.361 184.541 147.214 1.00 15.68 223 LYS C N 1
ATOM 7448 C CA . LYS C 1 236 ? 5.115 183.295 147.942 1.00 15.12 223 LYS C CA 1
ATOM 7449 C C . LYS C 1 236 ? 5.862 182.126 147.283 1.00 17.19 223 LYS C C 1
ATOM 7450 O O . LYS C 1 236 ? 5.954 182.054 146.060 1.00 19.23 223 LYS C O 1
ATOM 7456 N N . GLY C 1 237 ? 6.418 181.247 148.104 1.00 15.65 224 GLY C N 1
ATOM 7457 C CA . GLY C 1 237 ? 7.048 180.013 147.627 1.00 16.90 224 GLY C CA 1
ATOM 7458 C C . GLY C 1 237 ? 6.489 178.834 148.417 1.00 16.63 224 GLY C C 1
ATOM 7459 O O . GLY C 1 237 ? 6.423 178.896 149.642 1.00 18.26 224 GLY C O 1
ATOM 7460 N N . GLU C 1 238 ? 6.149 177.760 147.708 1.00 15.90 225 GLU C N 1
ATOM 7461 C CA . GLU C 1 238 ? 5.596 176.551 148.277 1.00 16.14 225 GLU C CA 1
ATOM 7462 C C . GLU C 1 238 ? 6.578 175.401 148.116 1.00 17.53 225 GLU C C 1
ATOM 7463 O O . GLU C 1 238 ? 7.198 175.257 147.058 1.00 19.18 225 GLU C O 1
ATOM 7469 N N . CYS C 1 239 ? 6.723 174.612 149.182 1.00 17.83 226 CYS C N 1
ATOM 7470 C CA . CYS C 1 239 ? 7.659 173.500 149.243 1.00 18.01 226 CYS C CA 1
ATOM 7471 C C . CYS C 1 239 ? 7.030 172.236 149.788 1.00 17.84 226 CYS C C 1
ATOM 7472 O O . CYS C 1 239 ? 5.942 172.262 150.340 1.00 18.56 226 CYS C O 1
ATOM 7475 N N . LEU C 1 240 ? 7.775 171.146 149.669 1.00 16.81 227 LEU C N 1
ATOM 7476 C CA . LEU C 1 240 ? 7.388 169.850 150.257 1.00 19.02 227 LEU C CA 1
ATOM 7477 C C . LEU C 1 240 ? 8.602 169.057 150.739 1.00 18.98 227 LEU C C 1
ATOM 7478 O O . LEU C 1 240 ? 9.741 169.344 150.361 1.00 19.40 227 LEU C O 1
ATOM 7483 N N . SER C 1 241 ? 8.357 168.081 151.610 1.00 19.65 228 SER C N 1
ATOM 7484 C CA . SER C 1 241 ? 9.400 167.156 152.023 1.00 19.21 228 SER C CA 1
ATOM 7485 C C . SER C 1 241 ? 8.947 165.717 151.784 1.00 17.49 228 SER C C 1
ATOM 7486 O O . SER C 1 241 ? 7.758 165.432 151.834 1.00 17.38 228 SER C O 1
ATOM 7489 N N . VAL C 1 242 ? 9.916 164.839 151.498 1.00 17.96 229 VAL C N 1
ATOM 7490 C CA . VAL C 1 242 ? 9.698 163.385 151.456 1.00 17.24 229 VAL C CA 1
ATOM 7491 C C . VAL C 1 242 ? 10.768 162.674 152.271 1.00 21.73 229 VAL C C 1
ATOM 7492 O O . VAL C 1 242 ? 11.803 163.268 152.615 1.00 19.24 229 VAL C O 1
ATOM 7496 N N . TRP C 1 243 ? 10.539 161.389 152.551 1.00 18.66 230 TRP C N 1
ATOM 7497 C CA . TRP C 1 243 ? 11.522 160.537 153.212 1.00 21.69 230 TRP C CA 1
ATOM 7498 C C . TRP C 1 243 ? 12.324 159.784 152.156 1.00 22.26 230 TRP C C 1
ATOM 7499 O O . TRP C 1 243 ? 11.741 159.106 151.316 1.00 20.11 230 TRP C O 1
ATOM 7510 N N . ASN C 1 244 ? 13.652 159.901 152.199 1.00 19.70 231 ASN C N 1
ATOM 7511 C CA . ASN C 1 244 ? 14.528 159.162 151.300 1.00 22.05 231 ASN C CA 1
ATOM 7512 C C . ASN C 1 244 ? 15.151 157.999 152.073 1.00 24.31 231 ASN C C 1
ATOM 7513 O O . ASN C 1 244 ? 16.196 158.112 152.723 1.00 24.08 231 ASN C O 1
ATOM 7518 N N . ASP C 1 245 ? 14.457 156.883 152.050 1.00 22.63 232 ASP C N 1
ATOM 7519 C CA . ASP C 1 245 ? 14.917 155.712 152.781 1.00 23.73 232 ASP C CA 1
ATOM 7520 C C . ASP C 1 245 ? 15.636 154.690 151.904 1.00 25.27 232 ASP C C 1
ATOM 7521 O O . ASP C 1 245 ? 16.130 153.697 152.432 1.00 27.66 232 ASP C O 1
ATOM 7526 N N . ASP C 1 246 ? 15.691 154.913 150.589 1.00 26.82 233 ASP C N 1
ATOM 7527 C CA . ASP C 1 246 ? 16.118 153.861 149.648 1.00 26.96 233 ASP C CA 1
ATOM 7528 C C . ASP C 1 246 ? 17.353 154.169 148.798 1.00 29.71 233 ASP C C 1
ATOM 7529 O O . ASP C 1 246 ? 17.980 153.224 148.302 1.00 30.30 233 ASP C O 1
ATOM 7534 N N . ILE C 1 247 ? 17.702 155.446 148.594 1.00 29.06 234 ILE C N 1
ATOM 7535 C CA . ILE C 1 247 ? 18.850 155.800 147.734 1.00 31.42 234 ILE C CA 1
ATOM 7536 C C . ILE C 1 247 ? 19.850 156.737 148.401 1.00 31.65 234 ILE C C 1
ATOM 7537 O O . ILE C 1 247 ? 19.479 157.506 149.294 1.00 30.75 234 ILE C O 1
ATOM 7542 N N . PRO C 1 248 ? 21.111 156.689 147.964 1.00 29.71 235 PRO C N 1
ATOM 7543 C CA . PRO C 1 248 ? 22.102 157.688 148.386 1.00 27.48 235 PRO C CA 1
ATOM 7544 C C . PRO C 1 248 ? 21.886 159.047 147.696 1.00 27.19 235 PRO C C 1
ATOM 7545 O O . PRO C 1 248 ? 21.578 159.094 146.507 1.00 29.54 235 PRO C O 1
ATOM 7549 N N . LEU C 1 249 ? 22.001 160.131 148.461 1.00 26.89 236 LEU C N 1
ATOM 7550 C CA . LEU C 1 249 ? 22.040 161.488 147.921 1.00 23.45 236 LEU C CA 1
ATOM 7551 C C . LEU C 1 249 ? 22.745 162.373 148.952 1.00 25.15 236 LEU C C 1
ATOM 7552 O O . LEU C 1 249 ? 22.234 162.594 150.043 1.00 27.03 236 LEU C O 1
ATOM 7557 N N . THR C 1 250 ? 23.918 162.870 148.579 1.00 24.45 237 THR C N 1
ATOM 7558 C CA . THR C 1 250 ? 24.773 163.655 149.469 1.00 24.71 237 THR C CA 1
ATOM 7559 C C . THR C 1 250 ? 24.779 165.129 149.071 1.00 24.95 237 THR C C 1
ATOM 7560 O O . THR C 1 250 ? 24.638 166.016 149.920 1.00 26.21 237 THR C O 1
ATOM 7564 N N . LYS C 1 251 ? 24.961 165.391 147.786 1.00 24.28 238 LYS C N 1
ATOM 7565 C CA . LYS C 1 251 ? 24.992 166.755 147.284 1.00 25.18 238 LYS C CA 1
ATOM 7566 C C . LYS C 1 251 ? 23.573 167.279 147.051 1.00 22.92 238 LYS C C 1
ATOM 7567 O O . LYS C 1 251 ? 22.680 166.532 146.668 1.00 23.27 238 LYS C O 1
ATOM 7573 N N . THR C 1 252 ? 23.370 168.562 147.335 1.00 18.89 239 THR C N 1
ATOM 7574 C CA . THR C 1 252 ? 22.174 169.276 146.912 1.00 19.96 239 THR C CA 1
ATOM 7575 C C . THR C 1 252 ? 22.095 169.314 145.383 1.00 20.76 239 THR C C 1
ATOM 7576 O O . THR C 1 252 ? 23.117 169.467 144.721 1.00 23.22 239 THR C O 1
ATOM 7580 N N . LEU C 1 253 ? 20.893 169.147 144.830 1.00 19.49 240 LEU C N 1
ATOM 7581 C CA . LEU C 1 253 ? 20.656 169.325 143.397 1.00 22.06 240 LEU C CA 1
ATOM 7582 C C . LEU C 1 253 ? 19.882 170.613 143.148 1.00 22.95 240 LEU C C 1
ATOM 7583 O O . LEU C 1 253 ? 18.902 170.890 143.837 1.00 21.68 240 LEU C O 1
ATOM 7588 N N . TYR C 1 254 ? 20.337 171.401 142.174 1.00 20.86 241 TYR C N 1
ATOM 7589 C CA . TYR C 1 254 ? 19.791 172.743 141.920 1.00 23.40 241 TYR C CA 1
ATOM 7590 C C . TYR C 1 254 ? 19.638 172.982 140.428 1.00 24.43 241 TYR C C 1
ATOM 7591 O O . TYR C 1 254 ? 20.587 172.754 139.680 1.00 25.56 241 TYR C O 1
ATOM 7600 N N . HIS C 1 255 ? 18.460 173.438 139.999 1.00 26.93 242 HIS C N 1
ATOM 7601 C CA . HIS C 1 255 ? 18.230 173.843 138.615 1.00 26.24 242 HIS C CA 1
ATOM 7602 C C . HIS C 1 255 ? 17.122 174.883 138.455 1.00 28.45 242 HIS C C 1
ATOM 7603 O O . HIS C 1 255 ? 16.009 174.693 138.956 1.00 28.07 242 HIS C O 1
ATOM 7610 N N . ASP C 1 256 ? 17.420 175.961 137.724 1.00 27.08 243 ASP C N 1
ATOM 7611 C CA . ASP C 1 256 ? 16.438 177.010 137.429 1.00 27.88 243 ASP C CA 1
ATOM 7612 C C . ASP C 1 256 ? 15.658 177.437 138.699 1.00 25.59 243 ASP C C 1
ATOM 7613 O O . ASP C 1 256 ? 14.419 177.414 138.759 1.00 26.30 243 ASP C O 1
ATOM 7618 N N . HIS C 1 257 ? 16.408 177.789 139.728 1.00 24.00 244 HIS C N 1
ATOM 7619 C CA . HIS C 1 257 ? 15.851 178.269 140.988 1.00 27.57 244 HIS C CA 1
ATOM 7620 C C . HIS C 1 257 ? 15.058 177.230 141.798 1.00 25.12 244 HIS C C 1
ATOM 7621 O O . HIS C 1 257 ? 14.475 177.554 142.831 1.00 28.82 244 HIS C O 1
ATOM 7628 N N . CYS C 1 258 ? 15.076 175.979 141.363 1.00 23.37 245 CYS C N 1
ATOM 7629 C CA . CYS C 1 258 ? 14.462 174.882 142.097 1.00 20.77 245 CYS C CA 1
ATOM 7630 C C . CYS C 1 258 ? 15.538 173.930 142.616 1.00 20.92 245 CYS C C 1
ATOM 7631 O O . CYS C 1 258 ? 16.703 173.971 142.172 1.00 20.41 245 CYS C O 1
ATOM 7634 N N . TYR C 1 259 ? 15.166 173.086 143.581 1.00 21.15 246 TYR C N 1
ATOM 7635 C CA . TYR C 1 259 ? 16.140 172.362 144.379 1.00 21.92 246 TYR C CA 1
ATOM 7636 C C . TYR C 1 259 ? 15.615 171.116 145.087 1.00 22.27 246 TYR C C 1
ATOM 7637 O O . TYR C 1 259 ? 14.409 170.972 145.337 1.00 20.96 246 TYR C O 1
ATOM 7646 N N . ILE C 1 260 ? 16.572 170.244 145.416 1.00 19.72 247 ILE C N 1
ATOM 7647 C CA . ILE C 1 260 ? 16.375 169.039 146.236 1.00 16.01 247 ILE C CA 1
ATOM 7648 C C . ILE C 1 260 ? 17.536 168.992 147.246 1.00 19.84 247 ILE C C 1
ATOM 7649 O O . ILE C 1 260 ? 18.694 168.806 146.890 1.00 19.36 247 ILE C O 1
ATOM 7654 N N . VAL C 1 261 ? 17.210 169.170 148.521 1.00 19.48 248 VAL C N 1
ATOM 7655 C CA . VAL C 1 261 ? 18.200 169.365 149.572 1.00 18.37 248 VAL C CA 1
ATOM 7656 C C . VAL C 1 261 ? 18.105 168.177 150.530 1.00 19.42 248 VAL C C 1
ATOM 7657 O O . VAL C 1 261 ? 17.067 168.027 151.184 1.00 21.04 248 VAL C O 1
ATOM 7661 N N . PRO C 1 262 ? 19.142 167.332 150.621 1.00 18.05 249 PRO C N 1
ATOM 7662 C CA . PRO C 1 262 ? 19.153 166.225 151.589 1.00 18.32 249 PRO C CA 1
ATOM 7663 C C . PRO C 1 262 ? 19.528 166.595 153.024 1.00 19.29 249 PRO C C 1
ATOM 7664 O O . PRO C 1 262 ? 20.675 166.984 153.293 1.00 21.59 249 PRO C O 1
ATOM 7668 N N . ARG C 1 263 ? 18.577 166.454 153.950 1.00 18.51 250 ARG C N 1
ATOM 7669 C CA . ARG C 1 263 ? 18.864 166.674 155.372 1.00 20.72 250 ARG C CA 1
ATOM 7670 C C . ARG C 1 263 ? 19.380 165.430 156.116 1.00 23.22 250 ARG C C 1
ATOM 7671 O O . ARG C 1 263 ? 19.171 164.301 155.670 1.00 21.43 250 ARG C O 1
ATOM 7679 N N . LYS C 1 264 ? 20.075 165.634 157.242 1.00 20.23 251 LYS C N 1
ATOM 7680 C CA . LYS C 1 264 ? 20.693 164.523 157.980 1.00 23.20 251 LYS C CA 1
ATOM 7681 C C . LYS C 1 264 ? 19.666 163.675 158.752 1.00 21.94 251 LYS C C 1
ATOM 7682 O O . LYS C 1 264 ? 20.023 162.698 159.418 1.00 24.18 251 LYS C O 1
ATOM 7688 N N . SER C 1 265 ? 18.395 164.053 158.672 1.00 20.28 252 SER C N 1
ATOM 7689 C CA . SER C 1 265 ? 17.305 163.199 159.169 1.00 19.90 252 SER C CA 1
ATOM 7690 C C . SER C 1 265 ? 16.852 162.137 158.149 1.00 20.85 252 SER C C 1
ATOM 7691 O O . SER C 1 265 ? 16.043 161.257 158.479 1.00 22.35 252 SER C O 1
ATOM 7694 N N . GLY C 1 266 ? 17.322 162.252 156.913 1.00 19.01 253 GLY C N 1
ATOM 7695 C CA . GLY C 1 266 ? 16.895 161.391 155.830 1.00 21.23 253 GLY C CA 1
ATOM 7696 C C . GLY C 1 266 ? 15.711 161.937 155.056 1.00 22.42 253 GLY C C 1
ATOM 7697 O O . GLY C 1 266 ? 15.168 161.261 154.186 1.00 23.64 253 GLY C O 1
ATOM 7698 N N . ARG C 1 267 ? 15.287 163.150 155.382 1.00 19.61 254 ARG C N 1
ATOM 7699 C CA . ARG C 1 267 ? 14.274 163.850 154.589 1.00 22.14 254 ARG C CA 1
ATOM 7700 C C . ARG C 1 267 ? 14.951 164.572 153.418 1.00 22.35 254 ARG C C 1
ATOM 7701 O O . ARG C 1 267 ? 16.134 164.918 153.498 1.00 22.07 254 ARG C O 1
ATOM 7709 N N . LEU C 1 268 ? 14.214 164.776 152.335 1.00 18.56 255 LEU C N 1
ATOM 7710 C CA . LEU C 1 268 ? 14.601 165.712 151.283 1.00 18.35 255 LEU C CA 1
ATOM 7711 C C . LEU C 1 268 ? 13.659 166.907 151.325 1.00 21.59 255 LEU C C 1
ATOM 7712 O O . LEU C 1 268 ? 12.433 166.739 151.398 1.00 20.25 255 LEU C O 1
ATOM 7717 N N . VAL C 1 269 ? 14.226 168.109 151.271 1.00 18.53 256 VAL C N 1
ATOM 7718 C CA . VAL C 1 269 ? 13.439 169.329 151.106 1.00 17.68 256 VAL C CA 1
ATOM 7719 C C . VAL C 1 269 ? 13.437 169.760 149.636 1.00 19.23 256 VAL C C 1
ATOM 7720 O O . VAL C 1 269 ? 14.484 169.875 149.022 1.00 19.29 256 VAL C O 1
ATOM 7724 N N . VAL C 1 270 ? 12.241 170.040 149.122 1.00 19.63 257 VAL C N 1
ATOM 7725 C CA . VAL C 1 270 ? 11.971 170.225 147.700 1.00 18.90 257 VAL C CA 1
ATOM 7726 C C . VAL C 1 270 ? 11.152 171.482 147.431 1.00 19.34 257 VAL C C 1
ATOM 7727 O O . VAL C 1 270 ? 10.110 171.704 148.057 1.00 20.85 257 VAL C O 1
ATOM 7731 N N . GLY C 1 271 ? 11.619 172.317 146.501 1.00 18.74 258 GLY C N 1
ATOM 7732 C CA . GLY C 1 271 ? 10.944 173.568 146.177 1.00 19.18 258 GLY C CA 1
ATOM 7733 C C . GLY C 1 271 ? 11.455 174.213 144.898 1.00 18.53 258 GLY C C 1
ATOM 7734 O O . GLY C 1 271 ? 12.415 173.707 144.309 1.00 21.56 258 GLY C O 1
ATOM 7735 N N . ALA C 1 272 ? 10.899 175.353 144.473 1.00 18.01 259 ALA C N 1
ATOM 7736 C CA . ALA C 1 272 ? 9.780 176.066 145.098 1.00 18.19 259 ALA C CA 1
ATOM 7737 C C . ALA C 1 272 ? 9.060 176.886 144.028 1.00 20.69 259 ALA C C 1
ATOM 7738 O O . ALA C 1 272 ? 9.649 177.250 143.004 1.00 20.37 259 ALA C O 1
ATOM 7740 N N . THR C 1 273 ? 7.801 177.205 144.277 1.00 18.69 260 THR C N 1
ATOM 7741 C CA . THR C 1 273 ? 7.060 178.068 143.369 1.00 18.30 260 THR C CA 1
ATOM 7742 C C . THR C 1 273 ? 7.443 179.529 143.645 1.00 20.87 260 THR C C 1
ATOM 7743 O O . THR C 1 273 ? 8.093 179.820 144.643 1.00 19.06 260 THR C O 1
ATOM 7747 N N . MET C 1 274 ? 7.047 180.411 142.730 1.00 20.44 261 MET C N 1
ATOM 7748 C CA . MET C 1 274 ? 7.180 181.864 142.874 1.00 22.15 261 MET C CA 1
ATOM 7749 C C . MET C 1 274 ? 5.855 182.504 142.460 1.00 21.32 261 MET C C 1
ATOM 7750 O O . MET C 1 274 ? 5.498 182.540 141.271 1.00 23.60 261 MET C O 1
ATOM 7755 N N . LYS C 1 275 ? 5.113 182.987 143.455 1.00 18.56 262 LYS C N 1
ATOM 7756 C CA . LYS C 1 275 ? 3.776 183.554 143.276 1.00 19.82 262 LYS C CA 1
ATOM 7757 C C . LYS C 1 275 ? 3.761 185.014 143.777 1.00 22.32 262 LYS C C 1
ATOM 7758 O O . LYS C 1 275 ? 3.501 185.279 144.957 1.00 18.08 262 LYS C O 1
ATOM 7764 N N . PRO C 1 276 ? 4.037 185.951 142.886 1.00 22.25 263 PRO C N 1
ATOM 7765 C CA . PRO C 1 276 ? 4.040 187.376 143.246 1.00 23.59 263 PRO C CA 1
ATOM 7766 C C . PRO C 1 276 ? 2.660 187.896 143.665 1.00 23.10 263 PRO C C 1
ATOM 7767 O O . PRO C 1 276 ? 1.615 187.521 143.096 1.00 21.35 263 PRO C O 1
ATOM 7771 N N . GLY C 1 277 ? 2.666 188.729 144.706 1.00 22.90 264 GLY C N 1
ATOM 7772 C CA . GLY C 1 277 ? 1.464 189.375 145.205 1.00 24.19 264 GLY C CA 1
ATOM 7773 C C . GLY C 1 277 ? 0.558 188.556 146.103 1.00 23.53 264 GLY C C 1
ATOM 7774 O O . GLY C 1 277 ? -0.476 189.062 146.543 1.00 22.09 264 GLY C O 1
ATOM 7775 N N . ASP C 1 278 ? 0.940 187.313 146.386 1.00 19.99 265 ASP C N 1
ATOM 7776 C CA . ASP C 1 278 ? 0.157 186.404 147.219 1.00 20.09 265 ASP C CA 1
ATOM 7777 C C . ASP C 1 278 ? 0.676 186.435 148.661 1.00 18.80 265 ASP C C 1
ATOM 7778 O O . ASP C 1 278 ? 1.834 186.100 148.901 1.00 17.81 265 ASP C O 1
ATOM 7783 N N . TRP C 1 279 ? -0.189 186.834 149.612 1.00 18.32 266 TRP C N 1
ATOM 7784 C CA . TRP C 1 279 ? 0.185 186.954 151.029 1.00 19.45 266 TRP C CA 1
ATOM 7785 C C . TRP C 1 279 ? -0.175 185.697 151.849 1.00 17.06 266 TRP C C 1
ATOM 7786 O O . TRP C 1 279 ? 0.106 185.634 153.054 1.00 17.79 266 TRP C O 1
ATOM 7797 N N . SER C 1 280 ? -0.761 184.684 151.214 1.00 17.51 267 SER C N 1
ATOM 7798 C CA . SER C 1 280 ? -1.139 183.467 151.953 1.00 18.23 267 SER C CA 1
ATOM 7799 C C . SER C 1 280 ? 0.079 182.575 152.293 1.00 20.38 267 SER C C 1
ATOM 7800 O O . SER C 1 280 ? 1.024 182.455 151.507 1.00 18.02 267 SER C O 1
ATOM 7803 N N . GLU C 1 281 ? 0.045 181.939 153.466 1.00 19.15 268 GLU C N 1
ATOM 7804 C CA . GLU C 1 281 ? 1.221 181.246 154.013 1.00 19.96 268 GLU C CA 1
ATOM 7805 C C . GLU C 1 281 ? 1.079 179.710 154.100 1.00 19.82 268 GLU C C 1
ATOM 7806 O O . GLU C 1 281 ? 1.880 179.036 154.771 1.00 22.58 268 GLU C O 1
ATOM 7812 N N . THR C 1 282 ? 0.052 179.175 153.450 1.00 19.54 269 THR C N 1
ATOM 7813 C CA . THR C 1 282 ? -0.075 177.725 153.223 1.00 21.26 269 THR C CA 1
ATOM 7814 C C . THR C 1 282 ? -0.260 177.423 151.732 1.00 18.42 269 THR C C 1
ATOM 7815 O O . THR C 1 282 ? -0.837 178.220 150.981 1.00 19.06 269 THR C O 1
ATOM 7819 N N . PRO C 1 283 ? 0.258 176.285 151.291 1.00 20.87 270 PRO C N 1
ATOM 7820 C CA . PRO C 1 283 ? 0.286 175.961 149.865 1.00 18.02 270 PRO C CA 1
ATOM 7821 C C . PRO C 1 283 ? -1.059 175.534 149.284 1.00 18.76 270 PRO C C 1
ATOM 7822 O O . PRO C 1 283 ? -1.852 174.928 149.999 1.00 19.42 270 PRO C O 1
ATOM 7826 N N . ASP C 1 284 ? -1.301 175.853 148.012 1.00 18.38 271 ASP C N 1
ATOM 7827 C CA . ASP C 1 284 ? -2.484 175.359 147.320 1.00 20.48 271 ASP C CA 1
ATOM 7828 C C . ASP C 1 284 ? -2.134 174.175 146.428 1.00 21.06 271 ASP C C 1
ATOM 7829 O O . ASP C 1 284 ? -0.973 173.858 146.228 1.00 20.35 271 ASP C O 1
ATOM 7834 N N . LEU C 1 285 ? -3.157 173.552 145.871 1.00 19.25 272 LEU C N 1
ATOM 7835 C CA . LEU C 1 285 ? -3.013 172.276 145.200 1.00 20.89 272 LEU C CA 1
ATOM 7836 C C . LEU C 1 285 ? -2.166 172.396 143.937 1.00 21.45 272 LEU C C 1
ATOM 7837 O O . LEU C 1 285 ? -1.294 171.578 143.700 1.00 21.39 272 LEU C O 1
ATOM 7842 N N . GLY C 1 286 ? -2.416 173.439 143.150 1.00 24.07 273 GLY C N 1
ATOM 7843 C CA . GLY C 1 286 ? -1.689 173.686 141.910 1.00 25.39 273 GLY C CA 1
ATOM 7844 C C . GLY C 1 286 ? -0.206 173.912 142.122 1.00 22.13 273 GLY C C 1
ATOM 7845 O O . GLY C 1 286 ? 0.629 173.429 141.353 1.00 23.45 273 GLY C O 1
ATOM 7846 N N . GLY C 1 287 ? 0.122 174.619 143.196 1.00 22.36 274 GLY C N 1
ATOM 7847 C CA . GLY C 1 287 ? 1.497 174.890 143.555 1.00 23.10 274 GLY C CA 1
ATOM 7848 C C . GLY C 1 287 ? 2.247 173.620 143.893 1.00 21.85 274 GLY C C 1
ATOM 7849 O O . GLY C 1 287 ? 3.344 173.375 143.388 1.00 20.62 274 GLY C O 1
ATOM 7850 N N . LEU C 1 288 ? 1.647 172.790 144.741 1.00 21.72 275 LEU C N 1
ATOM 7851 C CA . LEU C 1 288 ? 2.291 171.549 145.126 1.00 21.83 275 LEU C CA 1
ATOM 7852 C C . LEU C 1 288 ? 2.413 170.607 143.930 1.00 20.45 275 LEU C C 1
ATOM 7853 O O . LEU C 1 288 ? 3.409 169.908 143.808 1.00 21.43 275 LEU C O 1
ATOM 7858 N N . GLU C 1 289 ? 1.403 170.596 143.063 1.00 19.11 276 GLU C N 1
ATOM 7859 C CA . GLU C 1 289 ? 1.476 169.824 141.817 1.00 22.24 276 GLU C CA 1
ATOM 7860 C C . GLU C 1 289 ? 2.711 170.199 140.990 1.00 21.76 276 GLU C C 1
ATOM 7861 O O . GLU C 1 289 ? 3.436 169.319 140.500 1.00 22.80 276 GLU C O 1
ATOM 7867 N N . SER C 1 290 ? 2.982 171.492 140.864 1.00 24.22 277 SER C N 1
ATOM 7868 C CA . SER C 1 290 ? 4.097 171.945 140.036 1.00 23.76 277 SER C CA 1
ATOM 7869 C C . SER C 1 290 ? 5.458 171.640 140.673 1.00 22.56 277 SER C C 1
ATOM 7870 O O . SER C 1 290 ? 6.440 171.366 139.956 1.00 23.24 277 SER C O 1
ATOM 7873 N N . VAL C 1 291 ? 5.513 171.631 142.007 1.00 19.88 278 VAL C N 1
ATOM 7874 C CA . VAL C 1 291 ? 6.741 171.316 142.718 1.00 23.01 278 VAL C CA 1
ATOM 7875 C C . VAL C 1 291 ? 7.070 169.846 142.477 1.00 22.57 278 VAL C C 1
ATOM 7876 O O . VAL C 1 291 ? 8.212 169.499 142.208 1.00 21.10 278 VAL C O 1
ATOM 7880 N N . MET C 1 292 ? 6.046 168.997 142.547 1.00 20.88 279 MET C N 1
ATOM 7881 C CA . MET C 1 292 ? 6.225 167.554 142.313 1.00 22.99 279 MET C CA 1
ATOM 7882 C C . MET C 1 292 ? 6.742 167.283 140.895 1.00 21.93 279 MET C C 1
ATOM 7883 O O . MET C 1 292 ? 7.671 166.471 140.690 1.00 23.66 279 MET C O 1
ATOM 7888 N N . LYS C 1 293 ? 6.171 167.982 139.921 1.00 21.60 280 LYS C N 1
ATOM 7889 C CA . LYS C 1 293 ? 6.490 167.740 138.517 1.00 22.70 280 LYS C CA 1
ATOM 7890 C C . LYS C 1 293 ? 7.961 168.104 138.260 1.00 25.99 280 LYS C C 1
ATOM 7891 O O . LYS C 1 293 ? 8.711 167.318 137.696 1.00 26.65 280 LYS C O 1
ATOM 7897 N N . LYS C 1 294 ? 8.377 169.276 138.729 1.00 25.00 281 LYS C N 1
ATOM 7898 C CA . LYS C 1 294 ? 9.763 169.720 138.582 1.00 22.11 281 LYS C CA 1
ATOM 7899 C C . LYS C 1 294 ? 10.764 168.775 139.258 1.00 22.87 281 LYS C C 1
ATOM 7900 O O . LYS C 1 294 ? 11.834 168.477 138.686 1.00 25.18 281 LYS C O 1
ATOM 7906 N N . ALA C 1 295 ? 10.429 168.309 140.463 1.00 20.70 282 ALA C N 1
ATOM 7907 C CA . ALA C 1 295 ? 11.347 167.501 141.257 1.00 21.31 282 ALA C CA 1
ATOM 7908 C C . ALA C 1 295 ? 11.624 166.177 140.563 1.00 23.49 282 ALA C C 1
ATOM 7909 O O . ALA C 1 295 ? 12.745 165.700 140.579 1.00 22.72 282 ALA C O 1
ATOM 7911 N N . LYS C 1 296 ? 10.599 165.615 139.934 1.00 24.47 283 LYS C N 1
ATOM 7912 C CA . LYS C 1 296 ? 10.734 164.368 139.178 1.00 22.00 283 LYS C CA 1
ATOM 7913 C C . LYS C 1 296 ? 11.664 164.504 137.951 1.00 24.51 283 LYS C C 1
ATOM 7914 O O . LYS C 1 296 ? 12.318 163.529 137.565 1.00 23.94 283 LYS C O 1
ATOM 7920 N N . THR C 1 297 ? 11.748 165.697 137.354 1.00 23.87 284 THR C N 1
ATOM 7921 C CA . THR C 1 297 ? 12.713 165.927 136.258 1.00 26.14 284 THR C CA 1
ATOM 7922 C C . THR C 1 297 ? 14.164 165.966 136.726 1.00 26.83 284 THR C C 1
ATOM 7923 O O . THR C 1 297 ? 15.082 165.774 135.915 1.00 29.90 284 THR C O 1
ATOM 7927 N N . MET C 1 298 ? 14.379 166.244 138.012 1.00 24.92 285 MET C N 1
ATOM 7928 C CA . MET C 1 298 ? 15.726 166.346 138.578 1.00 24.84 285 MET C CA 1
ATOM 7929 C C . MET C 1 298 ? 16.226 165.051 139.206 1.00 24.48 285 MET C C 1
ATOM 7930 O O . MET C 1 298 ? 17.423 164.751 139.143 1.00 26.19 285 MET C O 1
ATOM 7935 N N . LEU C 1 299 ? 15.311 164.293 139.813 1.00 24.27 286 LEU C N 1
ATOM 7936 C CA . LEU C 1 299 ? 15.626 163.077 140.583 1.00 22.84 286 LEU C CA 1
ATOM 7937 C C . LEU C 1 299 ? 14.443 162.109 140.429 1.00 24.39 286 LEU C C 1
ATOM 7938 O O . LEU C 1 299 ? 13.538 162.080 141.265 1.00 24.70 286 LEU C O 1
ATOM 7943 N N . PRO C 1 300 ? 14.419 161.340 139.340 1.00 25.56 287 PRO C N 1
ATOM 7944 C CA . PRO C 1 300 ? 13.234 160.536 139.002 1.00 25.58 287 PRO C CA 1
ATOM 7945 C C . PRO C 1 300 ? 12.758 159.589 140.101 1.00 22.75 287 PRO C C 1
ATOM 7946 O O . PRO C 1 300 ? 11.561 159.379 140.192 1.00 24.46 287 PRO C O 1
ATOM 7950 N N . ALA C 1 301 ? 13.664 159.056 140.919 1.00 24.01 288 ALA C N 1
ATOM 7951 C CA . ALA C 1 301 ? 13.305 158.108 141.986 1.00 23.70 288 ALA C CA 1
ATOM 7952 C C . ALA C 1 301 ? 12.392 158.718 143.072 1.00 23.73 288 ALA C C 1
ATOM 7953 O O . ALA C 1 301 ? 11.798 157.995 143.868 1.00 22.51 288 ALA C O 1
ATOM 7955 N N . ILE C 1 302 ? 12.283 160.047 143.097 1.00 21.88 289 ILE C N 1
ATOM 7956 C CA . ILE C 1 302 ? 11.462 160.740 144.101 1.00 23.16 289 ILE C CA 1
ATOM 7957 C C . ILE C 1 302 ? 9.988 160.442 143.951 1.00 21.26 289 ILE C C 1
ATOM 7958 O O . ILE C 1 302 ? 9.239 160.539 144.924 1.00 21.64 289 ILE C O 1
ATOM 7963 N N . GLN C 1 303 ? 9.568 160.055 142.743 1.00 22.63 290 GLN C N 1
ATOM 7964 C CA . GLN C 1 303 ? 8.175 159.671 142.519 1.00 24.72 290 GLN C CA 1
ATOM 7965 C C . GLN C 1 303 ? 7.709 158.546 143.465 1.00 22.39 290 GLN C C 1
ATOM 7966 O O . GLN C 1 303 ? 6.532 158.493 143.832 1.00 22.87 290 GLN C O 1
ATOM 7972 N N . ASN C 1 304 ? 8.628 157.681 143.893 1.00 22.00 291 ASN C N 1
ATOM 7973 C CA . ASN C 1 304 ? 8.293 156.545 144.770 1.00 22.43 291 ASN C CA 1
ATOM 7974 C C . ASN C 1 304 ? 8.458 156.783 146.279 1.00 23.32 291 ASN C C 1
ATOM 7975 O O . ASN C 1 304 ? 8.240 155.863 147.079 1.00 22.34 291 ASN C O 1
ATOM 7980 N N . MET C 1 305 ? 8.807 158.020 146.666 1.00 20.43 292 MET C N 1
ATOM 7981 C CA . MET C 1 305 ? 9.089 158.363 148.048 1.00 18.55 292 MET C CA 1
ATOM 7982 C C . MET C 1 305 ? 7.868 158.887 148.817 1.00 20.68 292 MET C C 1
ATOM 7983 O O . MET C 1 305 ? 7.050 159.661 148.294 1.00 21.88 292 MET C O 1
ATOM 7988 N N . LYS C 1 306 ? 7.784 158.460 150.075 1.00 20.79 293 LYS C N 1
ATOM 7989 C CA . LYS C 1 306 ? 6.690 158.780 150.977 1.00 21.84 293 LYS C CA 1
ATOM 7990 C C . LYS C 1 306 ? 6.702 160.289 151.297 1.00 21.77 293 LYS C C 1
ATOM 7991 O O . LYS C 1 306 ? 7.726 160.819 151.706 1.00 17.66 293 LYS C O 1
ATOM 7997 N N . VAL C 1 307 ? 5.569 160.956 151.102 1.00 22.21 294 VAL C N 1
ATOM 7998 C CA . VAL C 1 307 ? 5.446 162.388 151.386 1.00 18.82 294 VAL C CA 1
ATOM 7999 C C . VAL C 1 307 ? 5.365 162.621 152.890 1.00 21.02 294 VAL C C 1
ATOM 8000 O O . VAL C 1 307 ? 4.685 161.894 153.619 1.00 23.34 294 VAL C O 1
ATOM 8004 N N . ASP C 1 308 ? 6.095 163.630 153.350 1.00 21.46 295 ASP C N 1
ATOM 8005 C CA . ASP C 1 308 ? 6.200 163.970 154.768 1.00 20.27 295 ASP C CA 1
ATOM 8006 C C . ASP C 1 308 ? 5.307 165.182 155.070 1.00 21.73 295 ASP C C 1
ATOM 8007 O O . ASP C 1 308 ? 4.216 165.035 155.632 1.00 20.91 295 ASP C O 1
ATOM 8012 N N . ARG C 1 309 ? 5.755 166.369 154.662 1.00 21.38 296 ARG C N 1
ATOM 8013 C CA . ARG C 1 309 ? 5.060 167.626 154.962 1.00 23.45 296 ARG C CA 1
ATOM 8014 C C . ARG C 1 309 ? 5.012 168.584 153.761 1.00 20.12 296 ARG C C 1
ATOM 8015 O O . ARG C 1 309 ? 5.784 168.455 152.808 1.00 19.39 296 ARG C O 1
ATOM 8023 N N A PHE C 1 310 ? 4.139 169.576 153.843 0.50 20.99 297 PHE C N 1
ATOM 8024 N N B PHE C 1 310 ? 4.059 169.519 153.832 0.50 21.51 297 PHE C N 1
ATOM 8025 C CA A PHE C 1 310 ? 4.064 170.633 152.833 0.50 18.85 297 PHE C CA 1
ATOM 8026 C CA B PHE C 1 310 ? 3.828 170.592 152.849 0.50 19.68 297 PHE C CA 1
ATOM 8027 C C A PHE C 1 310 ? 3.880 171.964 153.558 0.50 18.01 297 PHE C C 1
ATOM 8028 C C B PHE C 1 310 ? 3.915 171.953 153.607 0.50 18.37 297 PHE C C 1
ATOM 8029 O O A PHE C 1 310 ? 3.243 172.032 154.605 0.50 18.47 297 PHE C O 1
ATOM 8030 O O B PHE C 1 310 ? 3.501 172.026 154.764 0.50 17.48 297 PHE C O 1
ATOM 8045 N N . TRP C 1 311 ? 4.454 173.014 152.996 1.00 17.49 298 TRP C N 1
ATOM 8046 C CA . TRP C 1 311 ? 4.421 174.351 153.631 1.00 15.30 298 TRP C CA 1
ATOM 8047 C C . TRP C 1 311 ? 4.662 175.474 152.626 1.00 16.51 298 TRP C C 1
ATOM 8048 O O . TRP C 1 311 ? 4.910 175.204 151.466 1.00 18.61 298 TRP C O 1
ATOM 8059 N N . ALA C 1 312 ? 4.596 176.723 153.099 1.00 16.94 299 ALA C N 1
ATOM 8060 C CA . ALA C 1 312 ? 4.915 177.905 152.287 1.00 16.74 299 ALA C CA 1
ATOM 8061 C C . ALA C 1 312 ? 5.452 179.058 153.122 1.00 17.42 299 ALA C C 1
ATOM 8062 O O . ALA C 1 312 ? 5.339 179.058 154.338 1.00 19.09 299 ALA C O 1
ATOM 8064 N N . GLY C 1 313 ? 6.033 180.047 152.446 1.00 17.14 300 GLY C N 1
ATOM 8065 C CA . GLY C 1 313 ? 6.440 181.293 153.081 1.00 17.75 300 GLY C CA 1
ATOM 8066 C C . GLY C 1 313 ? 6.507 182.441 152.092 1.00 14.11 300 GLY C C 1
ATOM 8067 O O . GLY C 1 313 ? 6.462 182.226 150.867 1.00 14.57 300 GLY C O 1
ATOM 8068 N N . LEU C 1 314 ? 6.644 183.659 152.611 1.00 15.05 301 LEU C N 1
ATOM 8069 C CA . LEU C 1 314 ? 6.640 184.871 151.787 1.00 15.78 301 LEU C CA 1
ATOM 8070 C C . LEU C 1 314 ? 8.022 185.496 151.638 1.00 16.69 301 LEU C C 1
ATOM 8071 O O . LEU C 1 314 ? 8.568 186.053 152.595 1.00 16.57 301 LEU C O 1
ATOM 8076 N N . ARG C 1 315 ? 8.583 185.436 150.431 1.00 16.47 302 ARG C N 1
ATOM 8077 C CA . ARG C 1 315 ? 9.840 186.159 150.154 1.00 17.90 302 ARG C CA 1
ATOM 8078 C C . ARG C 1 315 ? 9.598 187.666 150.176 1.00 13.80 302 ARG C C 1
ATOM 8079 O O . ARG C 1 315 ? 8.634 188.119 149.606 1.00 15.50 302 ARG C O 1
ATOM 8087 N N . PRO C 1 316 ? 10.424 188.447 150.871 1.00 16.40 303 PRO C N 1
ATOM 8088 C CA . PRO C 1 316 ? 10.229 189.905 150.893 1.00 17.22 303 PRO C CA 1
ATOM 8089 C C . PRO C 1 316 ? 10.861 190.577 149.671 1.00 17.69 303 PRO C C 1
ATOM 8090 O O . PRO C 1 316 ? 12.056 190.903 149.698 1.00 18.69 303 PRO C O 1
ATOM 8094 N N . GLY C 1 317 ? 10.080 190.745 148.613 1.00 17.38 304 GLY C N 1
ATOM 8095 C CA . GLY C 1 317 ? 10.557 191.397 147.393 1.00 19.08 304 GLY C CA 1
ATOM 8096 C C . GLY C 1 317 ? 10.617 192.918 147.480 1.00 19.18 304 GLY C C 1
ATOM 8097 O O . GLY C 1 317 ? 9.633 193.554 147.855 1.00 19.98 304 GLY C O 1
ATOM 8098 N N . THR C 1 318 ? 11.766 193.496 147.134 1.00 19.99 305 THR C N 1
ATOM 8099 C CA . THR C 1 318 ? 11.901 194.939 146.955 1.00 19.14 305 THR C CA 1
ATOM 8100 C C . THR C 1 318 ? 11.912 195.285 145.464 1.00 22.01 305 THR C C 1
ATOM 8101 O O . THR C 1 318 ? 12.001 194.399 144.607 1.00 20.86 305 THR C O 1
ATOM 8105 N N . LYS C 1 319 ? 11.908 196.586 145.187 1.00 25.06 306 LYS C N 1
ATOM 8106 C CA . LYS C 1 319 ? 11.855 197.139 143.823 1.00 24.37 306 LYS C CA 1
ATOM 8107 C C . LYS C 1 319 ? 12.987 196.653 142.913 1.00 25.19 306 LYS C C 1
ATOM 8108 O O . LYS C 1 319 ? 12.755 196.410 141.732 1.00 29.38 306 LYS C O 1
ATOM 8114 N N . ASP C 1 320 ? 14.205 196.553 143.443 1.00 23.21 307 ASP C N 1
ATOM 8115 C CA . ASP C 1 320 ? 15.365 196.084 142.660 1.00 25.72 307 ASP C CA 1
ATOM 8116 C C . ASP C 1 320 ? 15.890 194.708 143.108 1.00 25.95 307 ASP C C 1
ATOM 8117 O O . ASP C 1 320 ? 16.954 194.286 142.677 1.00 26.68 307 ASP C O 1
ATOM 8122 N N . GLY C 1 321 ? 15.168 194.039 144.012 1.00 26.92 308 GLY C N 1
ATOM 8123 C CA . GLY C 1 321 ? 15.513 192.685 144.440 1.00 28.89 308 GLY C CA 1
ATOM 8124 C C . GLY C 1 321 ? 16.642 192.545 145.466 1.00 27.26 308 GLY C C 1
ATOM 8125 O O . GLY C 1 321 ? 17.027 191.427 145.814 1.00 31.01 308 GLY C O 1
ATOM 8126 N N . LYS C 1 322 ? 17.153 193.665 145.968 1.00 25.90 309 LYS C N 1
ATOM 8127 C CA . LYS C 1 322 ? 18.206 193.661 146.980 1.00 23.95 309 LYS C CA 1
ATOM 8128 C C . LYS C 1 322 ? 17.665 194.215 148.303 1.00 19.46 309 LYS C C 1
ATOM 8129 O O . LYS C 1 322 ? 16.715 194.973 148.290 1.00 19.09 309 LYS C O 1
ATOM 8135 N N . PRO C 1 323 ? 18.261 193.831 149.434 1.00 16.94 310 PRO C N 1
ATOM 8136 C CA . PRO C 1 323 ? 17.762 194.298 150.729 1.00 18.27 310 PRO C CA 1
ATOM 8137 C C . PRO C 1 323 ? 18.104 195.743 151.040 1.00 18.39 310 PRO C C 1
ATOM 8138 O O . PRO C 1 323 ? 18.981 196.319 150.418 1.00 19.37 310 PRO C O 1
ATOM 8142 N N . TYR C 1 324 ? 17.401 196.285 152.029 1.00 18.01 311 TYR C N 1
ATOM 8143 C CA . TYR C 1 324 ? 17.742 197.560 152.659 1.00 17.74 311 TYR C CA 1
ATOM 8144 C C . TYR C 1 324 ? 18.444 197.210 153.975 1.00 18.20 311 TYR C C 1
ATOM 8145 O O . TYR C 1 324 ? 17.844 196.588 154.841 1.00 21.88 311 TYR C O 1
ATOM 8154 N N . ILE C 1 325 ? 19.739 197.515 154.072 1.00 16.02 312 ILE C N 1
ATOM 8155 C CA . ILE C 1 325 ? 20.531 197.268 155.273 1.00 14.94 312 ILE C CA 1
ATOM 8156 C C . ILE C 1 325 ? 21.329 198.543 155.559 1.00 17.44 312 ILE C C 1
ATOM 8157 O O . ILE C 1 325 ? 22.326 198.802 154.892 1.00 16.71 312 ILE C O 1
ATOM 8162 N N . GLY C 1 326 ? 20.870 199.348 156.518 1.00 17.92 313 GLY C N 1
ATOM 8163 C CA . GLY C 1 326 ? 21.477 200.653 156.746 1.00 20.21 313 GLY C CA 1
ATOM 8164 C C . GLY C 1 326 ? 20.673 201.606 157.605 1.00 22.15 313 GLY C C 1
ATOM 8165 O O . GLY C 1 326 ? 19.645 201.261 158.168 1.00 17.48 313 GLY C O 1
ATOM 8166 N N . ARG C 1 327 ? 21.144 202.844 157.675 1.00 20.19 314 ARG C N 1
ATOM 8167 C CA . ARG C 1 327 ? 20.493 203.875 158.475 1.00 20.13 314 ARG C CA 1
ATOM 8168 C C . ARG C 1 327 ? 19.410 204.612 157.702 1.00 22.17 314 ARG C C 1
ATOM 8169 O O . ARG C 1 327 ? 19.488 204.763 156.482 1.00 21.51 314 ARG C O 1
ATOM 8177 N N . HIS C 1 328 ? 18.393 205.064 158.435 1.00 21.59 315 HIS C N 1
ATOM 8178 C CA . HIS C 1 328 ? 17.479 206.082 157.970 1.00 20.68 315 HIS C CA 1
ATOM 8179 C C . HIS C 1 328 ? 18.321 207.286 157.563 1.00 21.53 315 HIS C C 1
ATOM 8180 O O . HIS C 1 328 ? 19.179 207.719 158.347 1.00 22.57 315 HIS C O 1
ATOM 8187 N N . PRO C 1 329 ? 18.139 207.771 156.334 1.00 23.95 316 PRO C N 1
ATOM 8188 C CA . PRO C 1 329 ? 18.948 208.889 155.817 1.00 25.36 316 PRO C CA 1
ATOM 8189 C C . PRO C 1 329 ? 18.864 210.187 156.659 1.00 28.98 316 PRO C C 1
ATOM 8190 O O . PRO C 1 329 ? 19.828 210.959 156.632 1.00 29.50 316 PRO C O 1
ATOM 8194 N N . GLU C 1 330 ? 17.782 210.390 157.411 1.00 25.80 317 GLU C N 1
ATOM 8195 C CA . GLU C 1 330 ? 17.594 211.616 158.217 1.00 29.62 317 GLU C CA 1
ATOM 8196 C C . GLU C 1 330 ? 17.736 211.390 159.725 1.00 29.41 317 GLU C C 1
ATOM 8197 O O . GLU C 1 330 ? 17.477 212.300 160.512 1.00 26.76 317 GLU C O 1
ATOM 8203 N N . ASP C 1 331 ? 18.140 210.184 160.139 1.00 27.92 318 ASP C N 1
ATOM 8204 C CA . ASP C 1 331 ? 18.192 209.854 161.565 1.00 26.86 318 ASP C CA 1
ATOM 8205 C C . ASP C 1 331 ? 19.005 208.580 161.814 1.00 25.95 318 ASP C C 1
ATOM 8206 O O . ASP C 1 331 ? 18.509 207.460 161.641 1.00 24.02 318 ASP C O 1
ATOM 8211 N N . SER C 1 332 ? 20.262 208.747 162.212 1.00 24.89 319 SER C N 1
ATOM 8212 C CA . SER C 1 332 ? 21.147 207.599 162.397 1.00 24.92 319 SER C CA 1
ATOM 8213 C C . SER C 1 332 ? 20.769 206.680 163.567 1.00 22.34 319 SER C C 1
ATOM 8214 O O . SER C 1 332 ? 21.348 205.619 163.705 1.00 22.01 319 SER C O 1
ATOM 8217 N N . ARG C 1 333 ? 19.799 207.075 164.391 1.00 22.87 320 ARG C N 1
ATOM 8218 C CA . ARG C 1 333 ? 19.335 206.220 165.501 1.00 22.94 320 ARG C CA 1
ATOM 8219 C C . ARG C 1 333 ? 18.428 205.074 164.998 1.00 20.45 320 ARG C C 1
ATOM 8220 O O . ARG C 1 333 ? 18.203 204.116 165.719 1.00 22.23 320 ARG C O 1
ATOM 8228 N N . ILE C 1 334 ? 17.888 205.205 163.785 1.00 18.91 321 ILE C N 1
ATOM 8229 C CA . ILE C 1 334 ? 16.936 204.228 163.232 1.00 20.67 321 ILE C CA 1
ATOM 8230 C C . ILE C 1 334 ? 17.620 203.480 162.079 1.00 21.48 321 ILE C C 1
ATOM 8231 O O . ILE C 1 334 ? 18.211 204.110 161.205 1.00 21.97 321 ILE C O 1
ATOM 8236 N N . LEU C 1 335 ? 17.545 202.145 162.088 1.00 18.10 322 LEU C N 1
ATOM 8237 C CA . LEU C 1 335 ? 18.179 201.321 161.065 1.00 19.55 322 LEU C CA 1
ATOM 8238 C C . LEU C 1 335 ? 17.168 200.310 160.544 1.00 19.84 322 LEU C C 1
ATOM 8239 O O . LEU C 1 335 ? 16.214 199.977 161.227 1.00 17.22 322 LEU C O 1
ATOM 8244 N N . PHE C 1 336 ? 17.362 199.861 159.311 1.00 17.77 323 PHE C N 1
ATOM 8245 C CA . PHE C 1 336 ? 16.486 198.865 158.684 1.00 16.55 323 PHE C CA 1
ATOM 8246 C C . PHE C 1 336 ? 17.331 197.694 158.168 1.00 16.82 323 PHE C C 1
ATOM 8247 O O . PHE C 1 336 ? 18.456 197.895 157.710 1.00 17.48 323 PHE C O 1
ATOM 8255 N N . ALA C 1 337 ? 16.783 196.478 158.231 1.00 16.72 324 ALA C N 1
ATOM 8256 C CA . ALA C 1 337 ? 17.457 195.278 157.742 1.00 14.32 324 ALA C CA 1
ATOM 8257 C C . ALA C 1 337 ? 16.376 194.340 157.227 1.00 15.95 324 ALA C C 1
ATOM 8258 O O . ALA C 1 337 ? 15.890 193.485 157.966 1.00 17.94 324 ALA C O 1
ATOM 8260 N N . ALA C 1 338 ? 15.962 194.550 155.976 1.00 12.82 325 ALA C N 1
ATOM 8261 C CA . ALA C 1 338 ? 14.809 193.849 155.404 1.00 15.45 325 ALA C CA 1
ATOM 8262 C C . ALA C 1 338 ? 14.824 193.843 153.881 1.00 16.39 325 ALA C C 1
ATOM 8263 O O . ALA C 1 338 ? 15.300 194.788 153.244 1.00 15.13 325 ALA C O 1
ATOM 8265 N N . GLY C 1 339 ? 14.247 192.793 153.304 1.00 17.25 326 GLY C N 1
ATOM 8266 C CA . GLY C 1 339 ? 14.166 192.604 151.869 1.00 16.03 326 GLY C CA 1
ATOM 8267 C C . GLY C 1 339 ? 15.161 191.608 151.305 1.00 16.41 326 GLY C C 1
ATOM 8268 O O . GLY C 1 339 ? 15.590 191.758 150.165 1.00 16.09 326 GLY C O 1
ATOM 8269 N N . HIS C 1 340 ? 15.547 190.612 152.096 1.00 13.45 327 HIS C N 1
ATOM 8270 C CA . HIS C 1 340 ? 16.455 189.568 151.628 1.00 13.93 327 HIS C CA 1
ATOM 8271 C C . HIS C 1 340 ? 15.599 188.524 150.874 1.00 17.75 327 HIS C C 1
ATOM 8272 O O . HIS C 1 340 ? 14.883 187.727 151.496 1.00 18.78 327 HIS C O 1
ATOM 8279 N N . PHE C 1 341 ? 15.686 188.524 149.546 1.00 17.41 328 PHE C N 1
ATOM 8280 C CA . PHE C 1 341 ? 14.663 187.884 148.707 1.00 16.79 328 PHE C CA 1
ATOM 8281 C C . PHE C 1 341 ? 14.753 186.351 148.770 1.00 18.87 328 PHE C C 1
ATOM 8282 O O . PHE C 1 341 ? 13.835 185.690 149.259 1.00 18.99 328 PHE C O 1
ATOM 8290 N N . ARG C 1 342 ? 15.881 185.808 148.328 1.00 19.26 329 ARG C N 1
ATOM 8291 C CA . ARG C 1 342 ? 16.137 184.373 148.352 1.00 21.62 329 ARG C CA 1
ATOM 8292 C C . ARG C 1 342 ? 17.427 184.042 149.118 1.00 19.70 329 ARG C C 1
ATOM 8293 O O . ARG C 1 342 ? 17.963 182.947 148.972 1.00 19.65 329 ARG C O 1
ATOM 8301 N N . ASN C 1 343 ? 17.928 184.974 149.947 1.00 18.28 330 ASN C N 1
ATOM 8302 C CA . ASN C 1 343 ? 19.280 184.865 150.497 1.00 19.53 330 ASN C CA 1
ATOM 8303 C C . ASN C 1 343 ? 19.445 185.283 151.962 1.00 17.98 330 ASN C C 1
ATOM 8304 O O . ASN C 1 343 ? 20.566 185.478 152.429 1.00 16.99 330 ASN C O 1
ATOM 8309 N N . GLY C 1 344 ? 18.343 185.382 152.705 1.00 16.61 331 GLY C N 1
ATOM 8310 C CA . GLY C 1 344 ? 18.406 185.849 154.083 1.00 16.21 331 GLY C CA 1
ATOM 8311 C C . GLY C 1 344 ? 19.024 184.891 155.065 1.00 17.93 331 GLY C C 1
ATOM 8312 O O . GLY C 1 344 ? 19.519 185.328 156.119 1.00 16.66 331 GLY C O 1
ATOM 8313 N N . ILE C 1 345 ? 19.001 183.584 154.770 1.00 17.11 332 ILE C N 1
ATOM 8314 C CA . ILE C 1 345 ? 19.679 182.634 155.637 1.00 16.98 332 ILE C CA 1
ATOM 8315 C C . ILE C 1 345 ? 21.190 182.827 155.432 1.00 15.04 332 ILE C C 1
ATOM 8316 O O . ILE C 1 345 ? 21.927 183.047 156.389 1.00 19.00 332 ILE C O 1
ATOM 8321 N N . LEU C 1 346 ? 21.633 182.748 154.176 1.00 16.90 333 LEU C N 1
ATOM 8322 C CA . LEU C 1 346 ? 23.019 183.033 153.789 1.00 17.13 333 LEU C CA 1
ATOM 8323 C C . LEU C 1 346 ? 23.558 184.323 154.421 1.00 19.11 333 LEU C C 1
ATOM 8324 O O . LEU C 1 346 ? 24.652 184.336 155.002 1.00 18.18 333 LEU C O 1
ATOM 8329 N N . LEU C 1 347 ? 22.766 185.384 154.334 1.00 17.83 334 LEU C N 1
ATOM 8330 C CA . LEU C 1 347 ? 23.208 186.736 154.676 1.00 17.01 334 LEU C CA 1
ATOM 8331 C C . LEU C 1 347 ? 22.967 187.138 156.139 1.00 17.46 334 LEU C C 1
ATOM 8332 O O . LEU C 1 347 ? 23.300 188.249 156.532 1.00 15.29 334 LEU C O 1
ATOM 8337 N N . ALA C 1 348 ? 22.382 186.268 156.950 1.00 17.64 335 ALA C N 1
ATOM 8338 C CA . ALA C 1 348 ? 22.096 186.623 158.358 1.00 14.65 335 ALA C CA 1
ATOM 8339 C C . ALA C 1 348 ? 23.319 187.070 159.204 1.00 14.84 335 ALA C C 1
ATOM 8340 O O . ALA C 1 348 ? 23.233 188.117 159.844 1.00 17.45 335 ALA C O 1
ATOM 8342 N N . PRO C 1 349 ? 24.436 186.339 159.226 1.00 15.88 336 PRO C N 1
ATOM 8343 C CA . PRO C 1 349 ? 25.596 186.796 160.002 1.00 17.61 336 PRO C CA 1
ATOM 8344 C C . PRO C 1 349 ? 26.164 188.129 159.514 1.00 17.88 336 PRO C C 1
ATOM 8345 O O . PRO C 1 349 ? 26.437 188.998 160.353 1.00 18.06 336 PRO C O 1
ATOM 8349 N N . ALA C 1 350 ? 26.327 188.290 158.207 1.00 16.41 337 ALA C N 1
ATOM 8350 C CA . ALA C 1 350 ? 26.883 189.525 157.669 1.00 17.53 337 ALA C CA 1
ATOM 8351 C C . ALA C 1 350 ? 25.971 190.716 157.924 1.00 16.64 337 ALA C C 1
ATOM 8352 O O . ALA C 1 350 ? 26.455 191.803 158.205 1.00 18.31 337 ALA C O 1
ATOM 8354 N N . THR C 1 351 ? 24.655 190.508 157.813 1.00 16.21 338 THR C N 1
ATOM 8355 C CA . THR C 1 351 ? 23.671 191.545 158.097 1.00 18.39 338 THR C CA 1
ATOM 8356 C C . THR C 1 351 ? 23.707 191.950 159.573 1.00 20.30 338 THR C C 1
ATOM 8357 O O . THR C 1 351 ? 23.691 193.135 159.893 1.00 17.51 338 THR C O 1
ATOM 8361 N N . GLY C 1 352 ? 23.700 190.962 160.461 1.00 19.66 339 GLY C N 1
ATOM 8362 C CA . GLY C 1 352 ? 23.743 191.217 161.895 1.00 22.02 339 GLY C CA 1
ATOM 8363 C C . GLY C 1 352 ? 24.982 192.018 162.302 1.00 21.33 339 GLY C C 1
ATOM 8364 O O . GLY C 1 352 ? 24.906 192.941 163.124 1.00 20.91 339 GLY C O 1
ATOM 8365 N N . ALA C 1 353 ? 26.116 191.667 161.706 1.00 20.47 340 ALA C N 1
ATOM 8366 C CA . ALA C 1 353 ? 27.394 192.315 162.019 1.00 22.06 340 ALA C CA 1
ATOM 8367 C C . ALA C 1 353 ? 27.438 193.751 161.489 1.00 20.81 340 ALA C C 1
ATOM 8368 O O . ALA C 1 353 ? 27.926 194.642 162.180 1.00 22.53 340 ALA C O 1
ATOM 8370 N N . LEU C 1 354 ? 26.915 193.976 160.284 1.00 19.45 341 LEU C N 1
ATOM 8371 C CA . LEU C 1 354 ? 26.892 195.304 159.680 1.00 20.58 341 LEU C CA 1
ATOM 8372 C C . LEU C 1 354 ? 26.012 196.284 160.488 1.00 19.98 341 LEU C C 1
ATOM 8373 O O . LEU C 1 354 ? 26.429 197.395 160.787 1.00 19.13 341 LEU C O 1
ATOM 8378 N N . ILE C 1 355 ? 24.806 195.864 160.860 1.00 19.13 342 ILE C N 1
ATOM 8379 C CA . ILE C 1 355 ? 23.912 196.694 161.660 1.00 17.71 342 ILE C CA 1
ATOM 8380 C C . ILE C 1 355 ? 24.529 196.980 163.019 1.00 18.73 342 ILE C C 1
ATOM 8381 O O . ILE C 1 355 ? 24.444 198.098 163.503 1.00 21.36 342 ILE C O 1
ATOM 8386 N N . SER C 1 356 ? 25.125 195.967 163.639 1.00 18.90 343 SER C N 1
ATOM 8387 C CA . SER C 1 356 ? 25.768 196.135 164.938 1.00 23.00 343 SER C CA 1
ATOM 8388 C C . SER C 1 356 ? 26.939 197.106 164.822 1.00 22.67 343 SER C C 1
ATOM 8389 O O . SER C 1 356 ? 27.085 198.010 165.658 1.00 22.78 343 SER C O 1
ATOM 8392 N N . ASP C 1 357 ? 27.747 196.959 163.779 1.00 21.92 344 ASP C N 1
ATOM 8393 C CA . ASP C 1 357 ? 28.880 197.874 163.566 1.00 22.59 344 ASP C CA 1
ATOM 8394 C C . ASP C 1 357 ? 28.417 199.308 163.380 1.00 22.10 344 ASP C C 1
ATOM 8395 O O . ASP C 1 357 ? 29.082 200.231 163.835 1.00 22.04 344 ASP C O 1
ATOM 8400 N N . LEU C 1 358 ? 27.279 199.503 162.722 1.00 22.37 345 LEU C N 1
ATOM 8401 C CA . LEU C 1 358 ? 26.760 200.852 162.476 1.00 22.82 345 LEU C CA 1
ATOM 8402 C C . LEU C 1 358 ? 26.243 201.505 163.754 1.00 23.49 345 LEU C C 1
ATOM 8403 O O . LEU C 1 358 ? 26.495 202.698 164.017 1.00 22.55 345 LEU C O 1
ATOM 8408 N N . ILE C 1 359 ? 25.545 200.732 164.573 1.00 20.24 346 ILE C N 1
ATOM 8409 C CA . ILE C 1 359 ? 25.086 201.251 165.858 1.00 20.79 346 ILE C CA 1
ATOM 8410 C C . ILE C 1 359 ? 26.275 201.628 166.738 1.00 21.94 346 ILE C C 1
ATOM 8411 O O . ILE C 1 359 ? 26.223 202.647 167.445 1.00 22.55 346 ILE C O 1
ATOM 8416 N N . MET C 1 360 ? 27.341 200.829 166.683 1.00 19.65 347 MET C N 1
ATOM 8417 C CA . MET C 1 360 ? 28.532 201.097 167.489 1.00 24.50 347 MET C CA 1
ATOM 8418 C C . MET C 1 360 ? 29.448 202.179 166.889 1.00 25.72 347 MET C C 1
ATOM 8419 O O . MET C 1 360 ? 30.536 202.425 167.425 1.00 28.70 347 MET C O 1
ATOM 8424 N N . ASN C 1 361 ? 29.023 202.812 165.798 1.00 27.77 348 ASN C N 1
ATOM 8425 C CA . ASN C 1 361 ? 29.827 203.827 165.076 1.00 32.25 348 ASN C CA 1
ATOM 8426 C C . ASN C 1 361 ? 31.223 203.357 164.605 1.00 31.91 348 ASN C C 1
ATOM 8427 O O . ASN C 1 361 ? 32.179 204.139 164.512 1.00 31.49 348 ASN C O 1
ATOM 8432 N N . LYS C 1 362 ? 31.332 202.081 164.271 1.00 30.32 349 LYS C N 1
ATOM 8433 C CA . LYS C 1 362 ? 32.569 201.542 163.703 1.00 32.14 349 LYS C CA 1
ATOM 8434 C C . LYS C 1 362 ? 32.636 201.808 162.199 1.00 34.55 349 LYS C C 1
ATOM 8435 O O . LYS C 1 362 ? 31.607 202.004 161.542 1.00 31.07 349 LYS C O 1
ATOM 8441 N N . GLU C 1 363 ? 33.851 201.811 161.654 1.00 34.48 350 GLU C N 1
ATOM 8442 C CA . GLU C 1 363 ? 34.023 201.984 160.218 1.00 36.15 350 GLU C CA 1
ATOM 8443 C C . GLU C 1 363 ? 33.612 200.684 159.518 1.00 31.76 350 GLU C C 1
ATOM 8444 O O . GLU C 1 363 ? 33.906 199.591 159.997 1.00 33.88 350 GLU C O 1
ATOM 8450 N N . VAL C 1 364 ? 32.870 200.809 158.423 1.00 27.78 351 VAL C N 1
ATOM 8451 C CA . VAL C 1 364 ? 32.398 199.642 157.683 1.00 25.00 351 VAL C CA 1
ATOM 8452 C C . VAL C 1 364 ? 32.801 199.739 156.219 1.00 23.25 351 V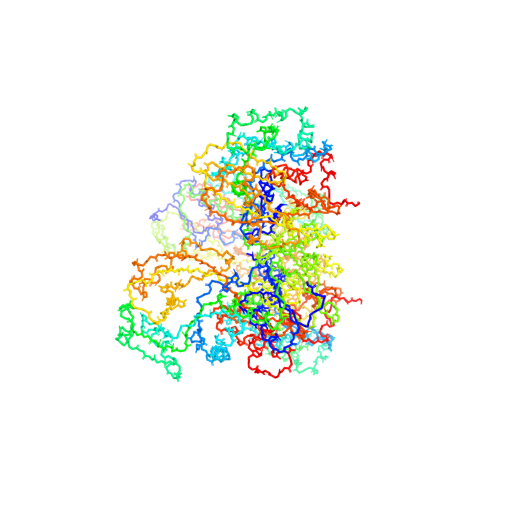AL C C 1
ATOM 8453 O O . VAL C 1 364 ? 33.201 200.796 155.753 1.00 23.89 351 VAL C O 1
ATOM 8457 N N . ASN C 1 365 ? 32.743 198.604 155.523 1.00 21.86 352 ASN C N 1
ATOM 8458 C CA . ASN C 1 365 ? 32.956 198.546 154.079 1.00 22.96 352 ASN C CA 1
ATOM 8459 C C . ASN C 1 365 ? 31.983 199.489 153.357 1.00 25.48 352 ASN C C 1
ATOM 8460 O O . ASN C 1 365 ? 30.776 199.329 153.450 1.00 20.76 352 ASN C O 1
ATOM 8465 N N . GLN C 1 366 ? 32.515 200.484 152.644 1.00 24.70 353 GLN C N 1
ATOM 8466 C CA . GLN C 1 366 ? 31.684 201.523 152.031 1.00 24.74 353 GLN C CA 1
ATOM 8467 C C . GLN C 1 366 ? 30.958 201.047 150.778 1.00 19.69 353 GLN C C 1
ATOM 8468 O O . GLN C 1 366 ? 29.924 201.603 150.421 1.00 20.10 353 GLN C O 1
ATOM 8474 N N . ASP C 1 367 ? 31.523 200.065 150.083 1.00 21.71 354 ASP C N 1
ATOM 8475 C CA . ASP C 1 367 ? 30.843 199.400 148.968 1.00 21.97 354 ASP C CA 1
ATOM 8476 C C . ASP C 1 367 ? 29.552 198.639 149.389 1.00 21.25 354 ASP C C 1
ATOM 8477 O O . ASP C 1 367 ? 28.536 198.683 148.698 1.00 22.46 354 ASP C O 1
ATOM 8482 N N . TRP C 1 368 ? 29.618 197.932 150.503 1.00 22.29 355 TRP C N 1
ATOM 8483 C CA . TRP C 1 368 ? 28.429 197.291 151.071 1.00 21.88 355 TRP C CA 1
ATOM 8484 C C . TRP C 1 368 ? 27.433 198.329 151.591 1.00 22.21 355 TRP C C 1
ATOM 8485 O O . TRP C 1 368 ? 26.227 198.228 151.319 1.00 24.27 355 TRP C O 1
ATOM 8496 N N . LEU C 1 369 ? 27.912 199.360 152.288 1.00 22.39 356 LEU C N 1
ATOM 8497 C CA . LEU C 1 369 ? 27.018 200.413 152.774 1.00 22.52 356 LEU C CA 1
ATOM 8498 C C . LEU C 1 369 ? 26.259 201.116 151.640 1.00 25.08 356 LEU C C 1
ATOM 8499 O O . LEU C 1 369 ? 25.057 201.388 151.760 1.00 23.42 356 LEU C O 1
ATOM 8504 N N . HIS C 1 370 ? 26.947 201.409 150.534 1.00 21.28 357 HIS C N 1
ATOM 8505 C CA . HIS C 1 370 ? 26.272 201.979 149.382 1.00 19.97 357 HIS C CA 1
ATOM 8506 C C . HIS C 1 370 ? 25.280 201.022 148.753 1.00 20.04 357 HIS C C 1
ATOM 8507 O O . HIS C 1 370 ? 24.187 201.421 148.403 1.00 20.29 357 HIS C O 1
ATOM 8514 N N . ALA C 1 371 ? 25.692 199.774 148.565 1.00 19.72 358 ALA C N 1
ATOM 8515 C CA . ALA C 1 371 ? 24.886 198.787 147.846 1.00 19.37 358 ALA C CA 1
ATOM 8516 C C . ALA C 1 371 ? 23.507 198.606 148.479 1.00 19.63 358 ALA C C 1
ATOM 8517 O O . ALA C 1 371 ? 22.499 198.454 147.764 1.00 19.86 358 ALA C O 1
ATOM 8519 N N . PHE C 1 372 ? 23.481 198.628 149.810 1.00 20.03 359 PHE C N 1
ATOM 8520 C CA . PHE C 1 372 ? 22.259 198.300 150.575 1.00 18.75 359 PHE C CA 1
ATOM 8521 C C . PHE C 1 372 ? 21.591 199.517 151.178 1.00 17.06 359 PHE C C 1
ATOM 8522 O O . PHE C 1 372 ? 20.664 199.392 151.992 1.00 18.45 359 PHE C O 1
ATOM 8530 N N . ARG C 1 373 ? 21.976 200.717 150.749 1.00 16.40 360 ARG C N 1
ATOM 8531 C CA . ARG C 1 373 ? 21.427 201.927 151.379 1.00 18.47 360 ARG C CA 1
ATOM 8532 C C . ARG C 1 373 ? 19.918 202.075 151.171 1.00 15.94 360 ARG C C 1
ATOM 8533 O O . ARG C 1 373 ? 19.358 201.543 150.218 1.00 18.09 360 ARG C O 1
ATOM 8541 N N . ILE C 1 374 ? 19.279 202.822 152.066 1.00 18.98 361 ILE C N 1
ATOM 8542 C CA . ILE C 1 374 ? 17.810 202.965 152.077 1.00 19.34 361 ILE C CA 1
ATOM 8543 C C . ILE C 1 374 ? 17.308 203.868 150.927 1.00 20.06 361 ILE C C 1
ATOM 8544 O O . ILE C 1 374 ? 16.263 203.617 150.348 1.00 20.71 361 ILE C O 1
ATOM 8549 N N . ASP C 1 375 ? 18.061 204.905 150.585 1.00 20.94 362 ASP C N 1
ATOM 8550 C CA . ASP C 1 375 ? 17.631 205.840 149.539 1.00 25.08 362 ASP C CA 1
ATOM 8551 C C . ASP C 1 375 ? 18.269 205.513 148.171 1.00 25.43 362 ASP C C 1
ATOM 8552 O O . ASP C 1 375 ? 19.297 206.094 147.800 1.00 27.91 362 ASP C O 1
ATOM 8557 N N . ARG C 1 376 ? 17.662 204.578 147.439 1.00 25.16 363 ARG C N 1
ATOM 8558 C CA . ARG C 1 376 ? 18.080 204.205 146.067 1.00 24.62 363 ARG C CA 1
ATOM 8559 C C . ARG C 1 376 ? 17.137 204.760 144.986 1.00 26.64 363 ARG C C 1
ATOM 8560 O O . ARG C 1 376 ? 16.126 204.143 144.658 1.00 31.41 363 ARG C O 1
ATOM 8568 N N . LYS C 1 377 ? 17.477 205.923 144.427 1.00 31.39 364 LYS C N 1
ATOM 8569 C CA . LYS C 1 377 ? 16.594 206.652 143.489 1.00 34.66 364 LYS C CA 1
ATOM 8570 C C . LYS C 1 377 ? 16.690 206.140 142.054 1.00 34.35 364 LYS C C 1
ATOM 8571 O O . LYS C 1 377 ? 17.749 205.658 141.624 1.00 34.37 364 LYS C O 1
ATOM 8577 N N . MET D 1 14 ? -11.927 140.229 181.113 1.00 48.63 1 MET D N 1
ATOM 8578 C CA . MET D 1 14 ? -12.322 139.339 179.976 1.00 50.12 1 MET D CA 1
ATOM 8579 C C . MET D 1 14 ? -12.932 138.017 180.473 1.00 50.77 1 MET D C 1
ATOM 8580 O O . MET D 1 14 ? -12.263 137.237 181.154 1.00 51.61 1 MET D O 1
ATOM 8585 N N . LYS D 1 15 ? -14.192 137.766 180.114 1.00 50.02 2 LYS D N 1
ATOM 8586 C CA . LYS D 1 15 ? -14.899 136.540 180.515 1.00 50.00 2 LYS D CA 1
ATOM 8587 C C . LYS D 1 15 ? -14.288 135.284 179.882 1.00 50.50 2 LYS D C 1
ATOM 8588 O O . LYS D 1 15 ? -13.438 135.376 178.996 1.00 50.33 2 LYS D O 1
ATOM 8594 N N . ARG D 1 16 ? -14.717 134.116 180.364 1.00 51.29 3 ARG D N 1
ATOM 8595 C CA . ARG D 1 16 ? -14.165 132.837 179.920 1.00 51.40 3 ARG D CA 1
ATOM 8596 C C . ARG D 1 16 ? -14.874 132.318 178.673 1.00 49.36 3 ARG D C 1
ATOM 8597 O O . ARG D 1 16 ? -14.243 131.717 177.799 1.00 47.25 3 ARG D O 1
ATOM 8605 N N . HIS D 1 17 ? -16.178 132.566 178.588 1.00 47.33 4 HIS D N 1
ATOM 8606 C CA . HIS D 1 17 ? -16.970 132.125 177.444 1.00 47.50 4 HIS D CA 1
ATOM 8607 C C . HIS D 1 17 ? -17.834 133.259 176.872 1.00 44.37 4 HIS D C 1
ATOM 8608 O O . HIS D 1 17 ? -18.510 133.967 177.627 1.00 42.75 4 HIS D O 1
ATOM 8615 N N . TYR D 1 18 ? -17.795 133.418 175.542 1.00 39.96 5 TYR D N 1
ATOM 8616 C CA . TYR D 1 18 ? -18.690 134.316 174.813 1.00 36.04 5 TYR D CA 1
ATOM 8617 C C . TYR D 1 18 ? -19.557 133.541 173.810 1.00 34.11 5 TYR D C 1
ATOM 8618 O O . TYR D 1 18 ? -19.083 132.627 173.140 1.00 31.56 5 TYR D O 1
ATOM 8627 N N . GLU D 1 19 ? -20.828 133.901 173.703 1.00 34.91 6 GLU D N 1
ATOM 8628 C CA . GLU D 1 19 ? -21.688 133.306 172.674 1.00 36.17 6 GLU D CA 1
ATOM 8629 C C . GLU D 1 19 ? -21.145 133.543 171.244 1.00 36.45 6 GLU D C 1
ATOM 8630 O O . GLU D 1 19 ? -21.095 132.613 170.433 1.00 35.25 6 GLU D O 1
ATOM 8636 N N . ALA D 1 20 ? -20.697 134.768 170.947 1.00 32.40 7 ALA D N 1
ATOM 8637 C CA . ALA D 1 20 ? -20.057 135.067 169.660 1.00 31.17 7 ALA D CA 1
ATOM 8638 C C . ALA D 1 20 ? -18.796 135.913 169.834 1.00 31.16 7 ALA D C 1
ATOM 8639 O O . ALA D 1 20 ? -18.724 136.770 170.719 1.00 31.87 7 ALA D O 1
ATOM 8641 N N . VAL D 1 21 ? -17.811 135.656 168.987 1.00 31.42 8 VAL D N 1
ATOM 8642 C CA . VAL D 1 21 ? -16.597 136.449 168.939 1.00 32.55 8 VAL D CA 1
ATOM 8643 C C . VAL D 1 21 ? -16.371 136.993 167.516 1.00 31.19 8 VAL D C 1
ATOM 8644 O O . VAL D 1 21 ? -16.457 136.253 166.541 1.00 28.77 8 VAL D O 1
ATOM 8648 N N . VAL D 1 22 ? -16.042 138.283 167.419 1.00 28.32 9 VAL D N 1
ATOM 8649 C CA . VAL D 1 22 ? -15.738 138.940 166.149 1.00 25.50 9 VAL D CA 1
ATOM 8650 C C . VAL D 1 22 ? -14.259 139.320 166.118 1.00 23.93 9 VAL D C 1
ATOM 8651 O O . VAL D 1 22 ? -13.747 139.924 167.073 1.00 22.19 9 VAL D O 1
ATOM 8655 N N . ILE D 1 23 ? -13.578 138.941 165.049 1.00 21.34 10 ILE D N 1
ATOM 8656 C CA . ILE D 1 23 ? -12.155 139.192 164.868 1.00 22.97 10 ILE D CA 1
ATOM 8657 C C . ILE D 1 23 ? -11.938 140.296 163.832 1.00 24.46 10 ILE D C 1
ATOM 8658 O O . ILE D 1 23 ? -11.950 140.056 162.621 1.00 25.63 10 ILE D O 1
ATOM 8663 N N . GLY D 1 24 ? -11.720 141.511 164.335 1.00 24.26 11 GLY D N 1
ATOM 8664 C CA . GLY D 1 24 ? -11.399 142.664 163.506 1.00 22.74 11 GLY D CA 1
ATOM 8665 C C . GLY D 1 24 ? -12.368 143.772 163.842 1.00 23.11 11 GLY D C 1
ATOM 8666 O O . GLY D 1 24 ? -13.567 143.508 164.008 1.00 24.70 11 GLY D O 1
ATOM 8667 N N . GLY D 1 25 ? -11.855 145.004 163.927 1.00 22.98 12 GLY D N 1
ATOM 8668 C CA . GLY D 1 25 ? -12.619 146.160 164.395 1.00 22.52 12 GLY D CA 1
ATOM 8669 C C . GLY D 1 25 ? -12.666 147.353 163.448 1.00 21.73 12 GLY D C 1
ATOM 8670 O O . GLY D 1 25 ? -12.681 148.536 163.887 1.00 23.38 12 GLY D O 1
ATOM 8671 N N . GLY D 1 26 ? -12.701 147.061 162.156 1.00 20.48 13 GLY D N 1
ATOM 8672 C CA . GLY D 1 26 ? -13.094 148.044 161.159 1.00 21.30 13 GLY D CA 1
ATOM 8673 C C . GLY D 1 26 ? -14.611 148.203 161.135 1.00 21.16 13 GLY D C 1
ATOM 8674 O O . GLY D 1 26 ? -15.300 147.727 162.019 1.00 21.79 13 GLY D O 1
ATOM 8675 N N . ILE D 1 27 ? -15.145 148.875 160.121 1.00 20.52 14 ILE D N 1
ATOM 8676 C CA . ILE D 1 27 ? -16.591 149.114 160.061 1.00 17.88 14 ILE D CA 1
ATOM 8677 C C . ILE D 1 27 ? -17.386 147.808 159.961 1.00 18.23 14 ILE D C 1
ATOM 8678 O O . ILE D 1 27 ? -18.497 147.706 160.488 1.00 19.08 14 ILE D O 1
ATOM 8683 N N . ILE D 1 28 ? -16.816 146.811 159.295 1.00 21.30 15 ILE D N 1
ATOM 8684 C CA . ILE D 1 28 ? -17.528 145.544 159.077 1.00 21.41 15 ILE D CA 1
ATOM 8685 C C . ILE D 1 28 ? -17.707 144.824 160.398 1.00 22.48 15 ILE D C 1
ATOM 8686 O O . ILE D 1 28 ? -18.827 144.527 160.812 1.00 22.54 15 ILE D O 1
ATOM 8691 N N . GLY D 1 29 ? -16.599 144.584 161.093 1.00 22.82 16 GLY D N 1
ATOM 8692 C CA . GLY D 1 29 ? -16.647 143.979 162.409 1.00 21.86 16 GLY D CA 1
ATOM 8693 C C . GLY D 1 29 ? -17.451 144.728 163.447 1.00 21.44 16 GLY D C 1
ATOM 8694 O O . GLY D 1 29 ? -18.130 144.118 164.255 1.00 22.73 16 GLY D O 1
ATOM 8695 N N . SER D 1 30 ? -17.389 146.060 163.429 1.00 21.73 17 SER D N 1
ATOM 8696 C CA . SER D 1 30 ? -18.115 146.861 164.383 1.00 20.37 17 SER D CA 1
ATOM 8697 C C . SER D 1 30 ? -19.630 146.712 164.173 1.00 21.30 17 SER D C 1
ATOM 8698 O O . SER D 1 30 ? -20.394 146.610 165.135 1.00 23.49 17 SER D O 1
ATOM 8701 N N . ALA D 1 31 ? -20.047 146.723 162.910 1.00 22.42 18 ALA D N 1
ATOM 8702 C CA . ALA D 1 31 ? -21.455 146.557 162.537 1.00 19.81 18 ALA D CA 1
ATOM 8703 C C . ALA D 1 31 ? -21.944 145.186 163.004 1.00 19.33 18 ALA D C 1
ATOM 8704 O O . ALA D 1 31 ? -23.009 145.078 163.596 1.00 21.90 18 ALA D O 1
ATOM 8706 N N . ILE D 1 32 ? -21.143 144.160 162.744 1.00 23.16 19 ILE D N 1
ATOM 8707 C CA . ILE D 1 32 ? -21.508 142.799 163.129 1.00 23.13 19 ILE D CA 1
ATOM 8708 C C . ILE D 1 32 ? -21.732 142.726 164.641 1.00 23.59 19 ILE D C 1
ATOM 8709 O O . ILE D 1 32 ? -22.704 142.125 165.099 1.00 25.17 19 ILE D O 1
ATOM 8714 N N . ALA D 1 33 ? -20.855 143.372 165.418 1.00 24.10 20 ALA D N 1
ATOM 8715 C CA . ALA D 1 33 ? -20.930 143.317 166.875 1.00 25.19 20 ALA D CA 1
ATOM 8716 C C . ALA D 1 33 ? -22.181 143.991 167.402 1.00 25.65 20 ALA D C 1
ATOM 8717 O O . ALA D 1 33 ? -22.782 143.521 168.370 1.00 25.39 20 ALA D O 1
ATOM 8719 N N . TYR D 1 34 ? -22.545 145.120 166.794 1.00 23.47 21 TYR D N 1
ATOM 8720 C CA . TYR D 1 34 ? -23.759 145.844 167.142 1.00 24.28 21 TYR D CA 1
ATOM 8721 C C . TYR D 1 34 ? -25.002 144.967 166.915 1.00 25.91 21 TYR D C 1
ATOM 8722 O O . TYR D 1 34 ? -25.821 144.818 167.818 1.00 27.09 21 TYR D O 1
ATOM 8731 N N . TYR D 1 35 ? -25.144 144.387 165.729 1.00 25.31 22 TYR D N 1
ATOM 8732 C CA . TYR D 1 35 ? -26.338 143.591 165.427 1.00 23.58 22 TYR D CA 1
ATOM 8733 C C . TYR D 1 35 ? -26.418 142.354 166.344 1.00 24.76 22 TYR D C 1
ATOM 8734 O O . TYR D 1 35 ? -27.498 141.996 166.829 1.00 25.35 22 TYR D O 1
ATOM 8743 N N . LEU D 1 36 ? -25.283 141.742 166.635 1.00 26.23 23 LEU D N 1
ATOM 8744 C CA . LEU D 1 36 ? -25.265 140.594 167.534 1.00 26.93 23 LEU D CA 1
ATOM 8745 C C . LEU D 1 36 ? -25.667 140.987 168.948 1.00 29.77 23 LEU D C 1
ATOM 8746 O O . LEU D 1 36 ? -26.430 140.265 169.593 1.00 30.85 23 LEU D O 1
ATOM 8751 N N . ALA D 1 37 ? -25.169 142.130 169.428 1.00 27.20 24 ALA D N 1
ATOM 8752 C CA . ALA D 1 37 ? -25.489 142.584 170.777 1.00 31.75 24 ALA D CA 1
ATOM 8753 C C . ALA D 1 37 ? -26.964 142.945 170.877 1.00 31.38 24 ALA D C 1
ATOM 8754 O O . ALA D 1 37 ? -27.588 142.755 171.926 1.00 30.67 24 ALA D O 1
ATOM 8756 N N . LYS D 1 38 ? -27.519 143.444 169.774 1.00 31.29 25 LYS D N 1
ATOM 8757 C CA . LYS D 1 38 ? -28.912 143.876 169.733 1.00 34.46 25 LYS D CA 1
ATOM 8758 C C . LYS D 1 38 ? -29.866 142.660 169.821 1.00 36.67 25 LYS D C 1
ATOM 8759 O O . LYS D 1 38 ? -31.007 142.793 170.266 1.00 36.64 25 LYS D O 1
ATOM 8765 N N . GLU D 1 39 ? -29.376 141.496 169.390 1.00 38.76 26 GLU D N 1
ATOM 8766 C CA . GLU D 1 39 ? -30.070 140.209 169.539 1.00 41.97 26 GLU D CA 1
ATOM 8767 C C . GLU D 1 39 ? -29.814 139.533 170.892 1.00 43.28 26 GLU D C 1
ATOM 8768 O O . GLU D 1 39 ? -30.162 138.364 171.081 1.00 44.43 26 GLU D O 1
ATOM 8774 N N . ASN D 1 40 ? -29.202 140.262 171.823 1.00 43.47 27 ASN D N 1
ATOM 8775 C CA . ASN D 1 40 ? -28.810 139.745 173.146 1.00 44.59 27 ASN D CA 1
ATOM 8776 C C . ASN D 1 40 ? -27.849 138.552 173.140 1.00 43.50 27 ASN D C 1
ATOM 8777 O O . ASN D 1 40 ? -27.803 137.780 174.093 1.00 44.28 27 ASN D O 1
ATOM 8782 N N . LYS D 1 41 ? -27.068 138.413 172.076 1.00 40.26 28 LYS D N 1
ATOM 8783 C CA . LYS D 1 41 ? -25.940 137.494 172.091 1.00 40.23 28 LYS D CA 1
ATOM 8784 C C . LYS D 1 41 ? -24.788 138.112 172.893 1.00 40.72 28 LYS D C 1
ATOM 8785 O O . LYS D 1 41 ? -24.385 139.245 172.647 1.00 41.41 28 LYS D O 1
ATOM 8791 N N . ASN D 1 42 ? -24.300 137.365 173.878 1.00 38.47 29 ASN D N 1
ATOM 8792 C CA . ASN D 1 42 ? -23.101 137.702 174.635 1.00 39.17 29 ASN D CA 1
ATOM 8793 C C . ASN D 1 42 ? -21.891 137.750 173.701 1.00 35.80 29 ASN D C 1
ATOM 8794 O O . ASN D 1 42 ? -21.331 136.713 173.326 1.00 34.66 29 ASN D O 1
ATOM 8799 N N . THR D 1 43 ? -21.485 138.965 173.336 1.00 33.64 30 THR D N 1
ATOM 8800 C CA . THR D 1 43 ? -20.508 139.168 172.273 1.00 30.99 30 THR D CA 1
ATOM 8801 C C . THR D 1 43 ? -19.234 139.848 172.735 1.00 28.73 30 THR D C 1
ATOM 8802 O O . THR D 1 43 ? -19.270 140.740 173.589 1.00 29.16 30 THR D O 1
ATOM 8806 N N . ALA D 1 44 ? -18.118 139.414 172.151 1.00 27.53 31 ALA D N 1
ATOM 8807 C CA . ALA D 1 44 ? -16.815 140.067 172.277 1.00 32.00 31 ALA D CA 1
ATOM 8808 C C . ALA D 1 44 ? -16.227 140.373 170.894 1.00 31.76 31 ALA D C 1
ATOM 8809 O O . ALA D 1 44 ? -16.486 139.645 169.932 1.00 31.16 31 ALA D O 1
ATOM 8811 N N . LEU D 1 45 ? -15.465 141.468 170.801 1.00 28.60 32 LEU D N 1
ATOM 8812 C CA . LEU D 1 45 ? -14.739 141.837 169.596 1.00 26.98 32 LEU D CA 1
ATOM 8813 C C . LEU D 1 45 ? -13.281 142.099 169.937 1.00 26.24 32 LEU D C 1
ATOM 8814 O O . LEU D 1 45 ? -12.988 142.774 170.926 1.00 28.37 32 LEU D O 1
ATOM 8819 N N . PHE D 1 46 ? -12.390 141.570 169.107 1.00 23.98 33 PHE D N 1
ATOM 8820 C CA . PHE D 1 46 ? -10.948 141.684 169.267 1.00 26.65 33 PHE D CA 1
ATOM 8821 C C . PHE D 1 46 ? -10.363 142.405 168.068 1.00 25.80 33 PHE D C 1
ATOM 8822 O O . PHE D 1 46 ? -10.542 141.977 166.930 1.00 27.42 33 PHE D O 1
ATOM 8830 N N . GLU D 1 47 ? -9.627 143.482 168.324 1.00 25.23 34 GLU D N 1
ATOM 8831 C CA . GLU D 1 47 ? -9.007 144.290 167.283 1.00 22.10 34 GLU D CA 1
ATOM 8832 C C . GLU D 1 47 ? -7.531 144.512 167.625 1.00 22.60 34 GLU D C 1
ATOM 8833 O O . GLU D 1 47 ? -7.219 144.864 168.760 1.00 23.93 34 GLU D O 1
ATOM 8839 N N . SER D 1 48 ? -6.658 144.338 166.639 1.00 23.31 35 SER D N 1
ATOM 8840 C CA . SER D 1 48 ? -5.206 144.407 166.826 1.00 27.57 35 SER D CA 1
ATOM 8841 C C . SER D 1 48 ? -4.686 145.769 167.303 1.00 28.59 35 SER D C 1
ATOM 8842 O O . SER D 1 48 ? -3.707 145.828 168.043 1.00 26.23 35 SER D O 1
ATOM 8845 N N . GLY D 1 49 ? -5.309 146.842 166.813 1.00 27.20 36 GLY D N 1
ATOM 8846 C CA . GLY D 1 49 ? -4.922 148.222 167.098 1.00 25.06 36 GLY D CA 1
ATOM 8847 C C . GLY D 1 49 ? -6.097 148.978 167.692 1.00 22.65 36 GLY D C 1
ATOM 8848 O O . GLY D 1 49 ? -6.664 148.537 168.690 1.00 23.12 36 GLY D O 1
ATOM 8849 N N . THR D 1 50 ? -6.472 150.116 167.093 1.00 22.45 37 THR D N 1
ATOM 8850 C CA . THR D 1 50 ? -7.668 150.860 167.517 1.00 22.04 37 THR D CA 1
ATOM 8851 C C . THR D 1 50 ? -8.824 150.654 166.533 1.00 20.52 37 THR D C 1
ATOM 8852 O O . THR D 1 50 ? -8.588 150.390 165.369 1.00 20.56 37 THR D O 1
ATOM 8856 N N . MET D 1 51 ? -10.041 150.820 167.023 1.00 21.02 38 MET D N 1
ATOM 8857 C CA . MET D 1 51 ? -11.254 150.675 166.193 1.00 22.32 38 MET D CA 1
ATOM 8858 C C . MET D 1 51 ? -11.200 151.639 165.009 1.00 23.39 38 MET D C 1
ATOM 8859 O O . MET D 1 51 ? -10.898 152.843 165.160 1.00 21.50 38 MET D O 1
ATOM 8864 N N . GLY D 1 52 ? -11.464 151.102 163.819 1.00 20.37 39 GLY D N 1
ATOM 8865 C CA . GLY D 1 52 ? -11.580 151.883 162.599 1.00 20.87 39 GLY D CA 1
ATOM 8866 C C . GLY D 1 52 ? -10.286 152.441 162.053 1.00 21.36 39 GLY D C 1
ATOM 8867 O O . GLY D 1 52 ? -10.329 153.249 161.128 1.00 21.41 39 GLY D O 1
ATOM 8868 N N . GLY D 1 53 ? -9.151 152.008 162.611 1.00 20.59 40 GLY D N 1
ATOM 8869 C CA . GLY D 1 53 ? -7.856 152.585 162.296 1.00 21.78 40 GLY D CA 1
ATOM 8870 C C . GLY D 1 53 ? -7.134 152.180 161.031 1.00 25.80 40 GLY D C 1
ATOM 8871 O O . GLY D 1 53 ? -6.037 152.698 160.768 1.00 24.27 40 GLY D O 1
ATOM 8872 N N . ARG D 1 54 ? -7.685 151.254 160.244 1.00 21.98 41 ARG D N 1
ATOM 8873 C CA . ARG D 1 54 ? -7.033 150.873 158.994 1.00 20.35 41 ARG D CA 1
ATOM 8874 C C . ARG D 1 54 ? -7.822 151.375 157.761 1.00 21.64 41 ARG D C 1
ATOM 8875 O O . ARG D 1 54 ? -7.981 152.590 157.580 1.00 23.34 41 ARG D O 1
ATOM 8883 N N . THR D 1 55 ? -8.285 150.476 156.893 1.00 21.52 42 THR D N 1
ATOM 8884 C CA . THR D 1 55 ? -8.887 150.897 155.618 1.00 19.04 42 THR D CA 1
ATOM 8885 C C . THR D 1 55 ? -10.131 151.756 155.826 1.00 19.20 42 THR D C 1
ATOM 8886 O O . THR D 1 55 ? -10.372 152.688 155.088 1.00 22.05 42 THR D O 1
ATOM 8890 N N . THR D 1 56 ? -10.898 151.448 156.854 1.00 18.85 43 THR D N 1
ATOM 8891 C CA . THR D 1 56 ? -12.087 152.220 157.181 1.00 18.55 43 THR D CA 1
ATOM 8892 C C . THR D 1 56 ? -11.824 153.735 157.299 1.00 20.97 43 THR D C 1
ATOM 8893 O O . THR D 1 56 ? -12.621 154.536 156.804 1.00 19.59 43 THR D O 1
ATOM 8897 N N . SER D 1 57 ? -10.719 154.106 157.950 1.00 21.72 44 SER D N 1
ATOM 8898 C CA . SER D 1 57 ? -10.348 155.517 158.108 1.00 22.42 44 SER D CA 1
ATOM 8899 C C . SER D 1 57 ? -9.845 156.182 156.820 1.00 22.77 44 SER D C 1
ATOM 8900 O O . SER D 1 57 ? -9.755 157.418 156.764 1.00 27.83 44 SER D O 1
ATOM 8903 N N . ALA D 1 58 ? -9.527 155.403 155.790 1.00 18.75 45 ALA D N 1
ATOM 8904 C CA . ALA D 1 58 ? -9.094 155.954 154.505 1.00 19.14 45 ALA D CA 1
ATOM 8905 C C . ALA D 1 58 ? -10.235 156.269 153.519 1.00 20.10 45 ALA D C 1
ATOM 8906 O O . ALA D 1 58 ? -10.044 157.020 152.544 1.00 20.75 45 ALA D O 1
ATOM 8908 N N . ALA D 1 59 ? -11.409 155.687 153.762 1.00 18.02 46 ALA D N 1
ATOM 8909 C CA . ALA D 1 59 ? -12.512 155.712 152.788 1.00 18.69 46 ALA D CA 1
ATOM 8910 C C . ALA D 1 59 ? -13.191 157.085 152.699 1.00 19.57 46 ALA D C 1
ATOM 8911 O O . ALA D 1 59 ? -13.260 157.807 153.695 1.00 21.00 46 ALA D O 1
ATOM 8913 N N . ALA D 1 60 ? -13.691 157.447 151.517 1.00 20.87 47 ALA D N 1
ATOM 8914 C CA . ALA D 1 60 ? -14.436 158.710 151.361 1.00 22.46 47 ALA D CA 1
ATOM 8915 C C . ALA D 1 60 ? -15.806 158.653 152.072 1.00 23.04 47 ALA D C 1
ATOM 8916 O O . ALA D 1 60 ? -16.233 159.621 152.686 1.00 22.16 47 ALA D O 1
ATOM 8918 N N . GLY D 1 61 ? -16.489 157.513 151.975 1.00 20.16 48 GLY D N 1
ATOM 8919 C CA . GLY D 1 61 ? -17.771 157.310 152.614 1.00 18.69 48 GLY D CA 1
ATOM 8920 C C . GLY D 1 61 ? -18.985 157.408 151.711 1.00 18.46 48 GLY D C 1
ATOM 8921 O O . GLY D 1 61 ? -20.094 157.584 152.227 1.00 19.93 48 GLY D O 1
ATOM 8922 N N . MET D 1 62 ? -18.783 157.318 150.402 1.00 20.82 49 MET D N 1
ATOM 8923 C CA . MET D 1 62 ? -19.877 157.316 149.426 1.00 20.12 49 MET D CA 1
ATOM 8924 C C . MET D 1 62 ? -20.703 156.038 149.594 1.00 22.73 49 MET D C 1
ATOM 8925 O O . MET D 1 62 ? -20.130 154.959 149.736 1.00 19.86 49 MET D O 1
ATOM 8930 N N . LEU D 1 63 ? -22.032 156.168 149.557 1.00 23.44 50 LEU D N 1
ATOM 8931 C CA . LEU D 1 63 ? -22.922 155.004 149.485 1.00 24.05 50 LEU D CA 1
ATOM 8932 C C . LEU D 1 63 ? -23.239 154.755 148.003 1.00 24.79 50 LEU D C 1
ATOM 8933 O O . LEU D 1 63 ? -24.356 155.021 147.544 1.00 24.19 50 LEU D O 1
ATOM 8938 N N . GLY D 1 64 ? -22.235 154.265 147.270 1.00 21.52 51 GLY D N 1
ATOM 8939 C CA . GLY D 1 64 ? -22.236 154.216 145.818 1.00 21.24 51 GLY D CA 1
ATOM 8940 C C . GLY D 1 64 ? -22.851 152.956 145.211 1.00 22.89 51 GLY D C 1
ATOM 8941 O O . GLY D 1 64 ? -22.164 152.171 144.543 1.00 26.92 51 GLY D O 1
ATOM 8942 N N . ALA D 1 65 ? -24.147 152.775 145.442 1.00 24.07 52 ALA D N 1
ATOM 8943 C CA . ALA D 1 65 ? -24.870 151.589 144.961 1.00 27.22 52 ALA D CA 1
ATOM 8944 C C . ALA D 1 65 ? -24.907 151.538 143.441 1.00 30.86 52 ALA D C 1
ATOM 8945 O O . ALA D 1 65 ? -24.914 150.466 142.857 1.00 31.36 52 ALA D O 1
ATOM 8947 N N . HIS D 1 66 ? -24.911 152.705 142.807 1.00 34.56 53 HIS D N 1
ATOM 8948 C CA . HIS D 1 66 ? -24.925 152.804 141.355 1.00 41.29 53 HIS D CA 1
ATOM 8949 C C . HIS D 1 66 ? -23.513 152.948 140.780 1.00 48.30 53 HIS D C 1
ATOM 8950 O O . HIS D 1 66 ? -23.312 152.733 139.592 1.00 46.71 53 HIS D O 1
ATOM 8957 N N . ALA D 1 67 ? -22.550 153.319 141.636 1.00 58.45 54 ALA D N 1
ATOM 8958 C CA . ALA D 1 67 ? -21.118 153.397 141.293 1.00 63.61 54 ALA D CA 1
ATOM 8959 C C . ALA D 1 67 ? -20.668 152.206 140.488 1.00 69.80 54 ALA D C 1
ATOM 8960 O O . ALA D 1 67 ? -19.815 152.335 139.600 1.00 72.24 54 ALA D O 1
ATOM 8962 N N . GLU D 1 68 ? -21.226 151.048 140.848 1.00 74.33 55 GLU D N 1
ATOM 8963 C CA . GLU D 1 68 ? -21.050 149.809 140.111 1.00 76.82 55 GLU D CA 1
ATOM 8964 C C . GLU D 1 68 ? -21.522 150.004 138.672 1.00 79.68 55 GLU D C 1
ATOM 8965 O O . GLU D 1 68 ? -22.727 150.001 138.393 1.00 79.90 55 GLU D O 1
ATOM 8971 N N . CYS D 1 69 ? -20.557 150.198 137.772 1.00 81.83 56 CYS D N 1
ATOM 8972 C CA . CYS D 1 69 ? -20.805 150.197 136.333 1.00 82.43 56 CYS D CA 1
ATOM 8973 C C . CYS D 1 69 ? -20.761 148.743 135.845 1.00 81.50 56 CYS D C 1
ATOM 8974 O O . CYS D 1 69 ? -19.959 148.376 134.979 1.00 81.65 56 CYS D O 1
ATOM 8977 N N . GLU D 1 70 ? -21.633 147.927 136.434 1.00 79.62 57 GLU D N 1
ATOM 8978 C CA . GLU D 1 70 ? -21.728 146.505 136.150 1.00 77.66 57 GLU D CA 1
ATOM 8979 C C . GLU D 1 70 ? -23.186 146.212 135.769 1.00 74.66 57 GLU D C 1
ATOM 8980 O O . GLU D 1 70 ? -23.849 147.062 135.165 1.00 73.13 57 GLU D O 1
ATOM 8986 N N . GLU D 1 71 ? -23.686 145.029 136.123 1.00 70.98 58 GLU D N 1
ATOM 8987 C CA . GLU D 1 71 ? -25.021 144.600 135.724 1.00 67.87 58 GLU D CA 1
ATOM 8988 C C . GLU D 1 71 ? -26.019 144.713 136.871 1.00 63.57 58 GLU D C 1
ATOM 8989 O O . GLU D 1 71 ? -25.644 144.956 138.022 1.00 62.25 58 GLU D O 1
ATOM 8995 N N . ARG D 1 72 ? -27.296 144.543 136.538 1.00 58.45 59 ARG D N 1
ATOM 8996 C CA . ARG D 1 72 ? -28.381 144.630 137.511 1.00 54.51 59 ARG D CA 1
ATOM 8997 C C . ARG D 1 72 ? -28.680 143.253 138.088 1.00 51.59 59 ARG D C 1
ATOM 8998 O O . ARG D 1 72 ? -29.744 142.669 137.862 1.00 52.05 59 ARG D O 1
ATOM 9006 N N . ASP D 1 73 ? -27.729 142.761 138.869 1.00 44.99 60 ASP D N 1
ATOM 9007 C CA . ASP D 1 73 ? -27.729 141.380 139.327 1.00 41.90 60 ASP D CA 1
ATOM 9008 C C . ASP D 1 73 ? -27.900 141.324 140.856 1.00 39.72 60 ASP D C 1
ATOM 9009 O O . ASP D 1 73 ? -28.293 142.322 141.477 1.00 36.85 60 ASP D O 1
ATOM 9014 N N . ALA D 1 74 ? -27.610 140.171 141.459 1.00 34.53 61 ALA D N 1
ATOM 9015 C CA . ALA D 1 74 ? -27.765 139.999 142.902 1.00 34.39 61 ALA D CA 1
ATOM 9016 C C . ALA D 1 74 ? -26.916 141.002 143.699 1.00 30.94 61 ALA D C 1
ATOM 9017 O O . ALA D 1 74 ? -27.322 141.428 144.770 1.00 28.75 61 ALA D O 1
ATOM 9019 N N A PHE D 1 75 ? -25.756 141.357 143.159 0.80 33.62 62 PHE D N 1
ATOM 9020 N N B PHE D 1 75 ? -25.741 141.351 143.170 0.20 30.89 62 PHE D N 1
ATOM 9021 C CA A PHE D 1 75 ? -24.832 142.275 143.832 0.80 33.22 62 PHE D CA 1
ATOM 9022 C CA B PHE D 1 75 ? -24.804 142.274 143.832 0.20 29.77 62 PHE D CA 1
ATOM 9023 C C A PHE D 1 75 ? -25.429 143.670 143.937 0.80 31.88 62 PHE D C 1
ATOM 9024 C C B PHE D 1 75 ? -25.364 143.697 143.912 0.20 30.31 62 PHE D C 1
ATOM 9025 O O A PHE D 1 75 ? -25.333 144.302 144.981 0.80 31.50 62 PHE D O 1
ATOM 9026 O O B PHE D 1 75 ? -25.148 144.388 144.905 0.20 30.15 62 PHE D O 1
ATOM 9041 N N . PHE D 1 76 ? -26.061 144.134 142.863 1.00 31.24 63 PHE D N 1
ATOM 9042 C CA . PHE D 1 76 ? -26.745 145.446 142.861 1.00 30.77 63 PHE D CA 1
ATOM 9043 C C . PHE D 1 76 ? -27.943 145.473 143.814 1.00 31.52 63 PHE D C 1
ATOM 9044 O O . PHE D 1 76 ? -28.175 146.456 144.505 1.00 28.54 63 PHE D O 1
ATOM 9052 N N . ASP D 1 77 ? -28.713 144.386 143.847 1.00 30.99 64 ASP D N 1
ATOM 9053 C CA . ASP D 1 77 ? -29.835 144.280 144.761 1.00 29.88 64 ASP D CA 1
ATOM 9054 C C . ASP D 1 77 ? -29.378 144.359 146.221 1.00 27.34 64 ASP D C 1
ATOM 9055 O O . ASP D 1 77 ? -30.020 145.026 147.034 1.00 26.44 64 ASP D O 1
ATOM 9060 N N . PHE D 1 78 ? -28.290 143.657 146.548 1.00 27.47 65 PHE D N 1
ATOM 9061 C CA . PHE D 1 78 ? -27.704 143.695 147.901 1.00 25.01 65 PHE D CA 1
ATOM 9062 C C . PHE D 1 78 ? -27.272 145.117 148.269 1.00 23.84 65 PHE D C 1
ATOM 9063 O O . PHE D 1 78 ? -27.534 145.575 149.371 1.00 26.09 65 PHE D O 1
ATOM 9071 N N . ALA D 1 79 ? -26.653 145.805 147.323 1.00 25.76 66 ALA D N 1
ATOM 9072 C CA . ALA D 1 79 ? -26.208 147.197 147.511 1.00 26.83 66 ALA D CA 1
ATOM 9073 C C . ALA D 1 79 ? -27.365 148.139 147.777 1.00 25.94 66 ALA D C 1
ATOM 9074 O O . ALA D 1 79 ? -27.265 149.003 148.630 1.00 23.20 66 ALA D O 1
ATOM 9076 N N . MET D 1 80 ? -28.460 147.994 147.027 1.00 27.97 67 MET D N 1
ATOM 9077 C CA . MET D 1 80 ? -29.625 148.871 147.202 1.00 26.30 67 MET D CA 1
ATOM 9078 C C . MET D 1 80 ? -30.308 148.615 148.525 1.00 24.59 67 MET D C 1
ATOM 9079 O O . MET D 1 80 ? -30.792 149.544 149.167 1.00 27.40 67 MET D O 1
ATOM 9084 N N . HIS D 1 81 ? -30.373 147.344 148.922 1.00 26.82 68 HIS D N 1
ATOM 9085 C CA . HIS D 1 81 ? -30.873 146.946 150.237 1.00 24.42 68 HIS D CA 1
ATOM 9086 C C . HIS D 1 81 ? -30.053 147.598 151.367 1.00 22.10 68 HIS D C 1
ATOM 9087 O O . HIS D 1 81 ? -30.622 148.163 152.305 1.00 23.46 68 HIS D O 1
ATOM 9094 N N . SER D 1 82 ? -28.727 147.532 151.267 1.00 22.16 69 SER D N 1
ATOM 9095 C CA . SER D 1 82 ? -27.861 148.177 152.279 1.00 20.31 69 SER D CA 1
ATOM 9096 C C . SER D 1 82 ? -28.071 149.696 152.321 1.00 21.90 69 SER D C 1
ATOM 9097 O O . SER D 1 82 ? -28.162 150.281 153.397 1.00 24.04 69 SER D O 1
ATOM 9100 N N . GLN D 1 83 ? -28.204 150.308 151.150 1.00 24.34 70 GLN D N 1
ATOM 9101 C CA . GLN D 1 83 ? -28.407 151.760 151.050 1.00 26.75 70 GLN D CA 1
ATOM 9102 C C . GLN D 1 83 ? -29.682 152.175 151.786 1.00 26.47 70 GLN D C 1
ATOM 9103 O O . GLN D 1 83 ? -29.700 153.160 152.536 1.00 28.87 70 GLN D O 1
ATOM 9109 N N . ARG D 1 84 ? -30.746 151.399 151.606 1.00 28.74 71 ARG D N 1
ATOM 9110 C CA . ARG D 1 84 ? -32.001 151.611 152.336 1.00 27.91 71 ARG D CA 1
ATOM 9111 C C . ARG D 1 84 ? -31.889 151.430 153.845 1.00 26.06 71 ARG D C 1
ATOM 9112 O O . ARG D 1 84 ? -32.602 152.090 154.603 1.00 25.22 71 ARG D O 1
ATOM 9120 N N . LEU D 1 85 ? -31.019 150.521 154.293 1.00 26.97 72 LEU D N 1
ATOM 9121 C CA . LEU D 1 85 ? -30.785 150.348 155.720 1.00 24.91 72 LEU D CA 1
ATOM 9122 C C . LEU D 1 85 ? -30.100 151.561 156.380 1.00 24.74 72 LEU D C 1
ATOM 9123 O O . LEU D 1 85 ? -30.199 151.733 157.589 1.00 26.74 72 LEU D O 1
ATOM 9128 N N . TYR D 1 86 ? -29.438 152.404 155.588 1.00 24.29 73 TYR D N 1
ATOM 9129 C CA . TYR D 1 86 ? -28.871 153.653 156.090 1.00 25.85 73 TYR D CA 1
ATOM 9130 C C . TYR D 1 86 ? -29.943 154.680 156.488 1.00 28.82 73 TYR D C 1
ATOM 9131 O O . TYR D 1 86 ? -29.691 155.546 157.319 1.00 28.21 73 TYR D O 1
ATOM 9140 N N . LYS D 1 87 ? -31.153 154.548 155.946 1.00 31.40 74 LYS D N 1
ATOM 9141 C CA . LYS D 1 87 ? -32.187 155.574 156.132 1.00 34.19 74 LYS D CA 1
ATOM 9142 C C . LYS D 1 87 ? -32.401 156.012 157.596 1.00 33.23 74 LYS D C 1
ATOM 9143 O O . LYS D 1 87 ? -32.362 157.205 157.890 1.00 35.23 74 LYS D O 1
ATOM 9149 N N . GLY D 1 88 ? -32.605 155.084 158.519 1.00 31.95 75 GLY D N 1
ATOM 9150 C CA . GLY D 1 88 ? -32.796 155.473 159.915 1.00 31.41 75 GLY D CA 1
ATOM 9151 C C . GLY D 1 88 ? -31.563 155.325 160.800 1.00 27.82 75 GLY D C 1
ATOM 9152 O O . GLY D 1 88 ? -31.611 155.578 162.006 1.00 25.67 75 GLY D O 1
ATOM 9153 N N . LEU D 1 89 ? -30.456 154.938 160.190 1.00 27.55 76 LEU D N 1
ATOM 9154 C CA . LEU D 1 89 ? -29.294 154.433 160.925 1.00 26.28 76 LEU D CA 1
ATOM 9155 C C . LEU D 1 89 ? -28.608 155.526 161.765 1.00 24.63 76 LEU D C 1
ATOM 9156 O O . LEU D 1 89 ? -28.218 155.282 162.896 1.00 24.47 76 LEU D O 1
ATOM 9161 N N . GLY D 1 90 ? -28.475 156.735 161.220 1.00 25.27 77 GLY D N 1
ATOM 9162 C CA . GLY D 1 90 ? -27.878 157.839 161.963 1.00 25.51 77 GLY D CA 1
ATOM 9163 C C . GLY D 1 90 ? -28.532 158.075 163.314 1.00 25.99 77 GLY D C 1
ATOM 9164 O O . GLY D 1 90 ? -27.867 158.143 164.356 1.00 24.70 77 GLY D O 1
ATOM 9165 N N . GLU D 1 91 ? -29.853 158.191 163.316 1.00 26.84 78 GLU D N 1
ATOM 9166 C CA . GLU D 1 91 ? -30.574 158.457 164.557 1.00 28.71 78 GLU D CA 1
ATOM 9167 C C . GLU D 1 91 ? -30.554 157.252 165.498 1.00 26.89 78 GLU D C 1
ATOM 9168 O O . GLU D 1 91 ? -30.439 157.424 166.717 1.00 28.31 78 GLU D O 1
ATOM 9174 N N . GLU D 1 92 ? -30.622 156.047 164.934 1.00 26.77 79 GLU D N 1
ATOM 9175 C CA . GLU D 1 92 ? -30.606 154.810 165.722 1.00 27.65 79 GLU D CA 1
ATOM 9176 C C . GLU D 1 92 ? -29.294 154.707 166.513 1.00 28.77 79 GLU D C 1
ATOM 9177 O O . GLU D 1 92 ? -29.307 154.465 167.724 1.00 28.43 79 GLU D O 1
ATOM 9183 N N . LEU D 1 93 ? -28.165 154.902 165.829 1.00 26.41 80 LEU D N 1
ATOM 9184 C CA . LEU D 1 93 ? -26.843 154.842 166.487 1.00 25.24 80 LEU D CA 1
ATOM 9185 C C . LEU D 1 93 ? -26.559 156.028 167.403 1.00 24.68 80 LEU D C 1
ATOM 9186 O O . LEU D 1 93 ? -25.956 155.865 168.479 1.00 27.48 80 LEU D O 1
ATOM 9191 N N . TYR D 1 94 ? -27.001 157.221 167.024 1.00 25.57 81 TYR D N 1
ATOM 9192 C CA . TYR D 1 94 ? -26.767 158.378 167.866 1.00 26.22 81 TYR D CA 1
ATOM 9193 C C . TYR D 1 94 ? -27.458 158.254 169.237 1.00 27.84 81 TYR D C 1
ATOM 9194 O O . TYR D 1 94 ? -26.914 158.717 170.252 1.00 26.98 81 TYR D O 1
ATOM 9203 N N . ALA D 1 95 ? -28.640 157.632 169.279 1.00 29.06 82 ALA D N 1
ATOM 9204 C CA . ALA D 1 95 ? -29.395 157.533 170.527 1.00 30.51 82 ALA D CA 1
ATOM 9205 C C . ALA D 1 95 ? -28.694 156.639 171.563 1.00 30.68 82 ALA D C 1
ATOM 9206 O O . ALA D 1 95 ? -28.860 156.829 172.765 1.00 33.30 82 ALA D O 1
ATOM 9208 N N . LEU D 1 96 ? -27.907 155.680 171.094 1.00 30.09 83 LEU D N 1
ATOM 9209 C CA . LEU D 1 96 ? -27.126 154.829 171.981 1.00 29.10 83 LEU D CA 1
ATOM 9210 C C . LEU D 1 96 ? -25.683 155.278 172.240 1.00 29.05 83 LEU D C 1
ATOM 9211 O O . LEU D 1 96 ? -25.137 154.927 173.278 1.00 34.56 83 LEU D O 1
ATOM 9216 N N . SER D 1 97 ? -25.090 156.060 171.334 1.00 28.87 84 SER D N 1
ATOM 9217 C CA . SER D 1 97 ? -23.628 156.282 171.303 1.00 26.73 84 SER D CA 1
ATOM 9218 C C . SER D 1 97 ? -23.170 157.722 171.547 1.00 26.93 84 SER D C 1
ATOM 9219 O O . SER D 1 97 ? -22.041 157.946 172.009 1.00 26.07 84 SER D O 1
ATOM 9222 N N . GLY D 1 98 ? -24.029 158.684 171.211 1.00 25.75 85 GLY D N 1
ATOM 9223 C CA . GLY D 1 98 ? -23.661 160.095 171.194 1.00 26.73 85 GLY D CA 1
ATOM 9224 C C . GLY D 1 98 ? -22.704 160.474 170.063 1.00 26.37 85 GLY D C 1
ATOM 9225 O O . GLY D 1 98 ? -22.100 161.564 170.089 1.00 28.69 85 GLY D O 1
ATOM 9226 N N . VAL D 1 99 ? -22.541 159.588 169.082 1.00 23.84 86 VAL D N 1
ATOM 9227 C CA . VAL D 1 99 ? -21.664 159.840 167.931 1.00 24.14 86 VAL D CA 1
ATOM 9228 C C . VAL D 1 99 ? -22.483 160.091 166.650 1.00 24.90 86 VAL D C 1
ATOM 9229 O O . VAL D 1 99 ? -23.283 159.247 166.255 1.00 24.45 86 VAL D O 1
ATOM 9233 N N . ASP D 1 100 ? -22.279 161.258 166.034 1.00 23.48 87 ASP D N 1
ATOM 9234 C CA . ASP D 1 100 ? -22.894 161.653 164.761 1.00 23.16 87 ASP D CA 1
ATOM 9235 C C . ASP D 1 100 ? -22.109 161.068 163.564 1.00 23.12 87 ASP D C 1
ATOM 9236 O O . ASP D 1 100 ? -20.889 161.264 163.451 1.00 22.39 87 ASP D O 1
ATOM 9241 N N . ILE D 1 101 ? -22.799 160.324 162.690 1.00 19.41 88 ILE D N 1
ATOM 9242 C CA . ILE D 1 101 ? -22.173 159.684 161.519 1.00 18.41 88 ILE D CA 1
ATOM 9243 C C . ILE D 1 101 ? -21.914 160.667 160.357 1.00 17.76 88 ILE D C 1
ATOM 9244 O O . ILE D 1 101 ? -21.274 160.308 159.379 1.00 18.64 88 ILE D O 1
ATOM 9249 N N . ARG D 1 102 ? -22.410 161.902 160.482 1.00 21.45 89 ARG D N 1
ATOM 9250 C CA . ARG D 1 102 ? -22.117 162.978 159.528 1.00 21.52 89 ARG D CA 1
ATOM 9251 C C . ARG D 1 102 ? -22.589 162.666 158.106 1.00 23.27 89 ARG D C 1
ATOM 9252 O O . ARG D 1 102 ? -21.791 162.586 157.182 1.00 24.60 89 ARG D O 1
ATOM 9260 N N . GLN D 1 103 ? -23.900 162.464 157.962 1.00 21.71 90 GLN D N 1
ATOM 9261 C CA . GLN D 1 103 ? -24.523 162.149 156.683 1.00 22.93 90 GLN D CA 1
ATOM 9262 C C . GLN D 1 103 ? -24.814 163.437 155.914 1.00 23.58 90 GLN D C 1
ATOM 9263 O O . GLN D 1 103 ? -25.321 164.416 156.480 1.00 23.96 90 GLN D O 1
ATOM 9269 N N . HIS D 1 104 ? -24.483 163.411 154.629 1.00 21.40 91 HIS D N 1
ATOM 9270 C CA . HIS D 1 104 ? -24.684 164.534 153.710 1.00 20.37 91 HIS D CA 1
ATOM 9271 C C . HIS D 1 104 ? -25.554 164.032 152.533 1.00 20.57 91 HIS D C 1
ATOM 9272 O O . HIS D 1 104 ? -25.095 163.257 151.702 1.00 22.41 91 HIS D O 1
ATOM 9279 N N . ASN D 1 105 ? -26.788 164.529 152.461 1.00 21.52 92 ASN D N 1
ATOM 9280 C CA . ASN D 1 105 ? -27.770 164.120 151.451 1.00 24.55 92 ASN D CA 1
ATOM 9281 C C . ASN D 1 105 ? -27.837 164.934 150.139 1.00 27.38 92 ASN D C 1
ATOM 9282 O O . ASN D 1 105 ? -28.868 164.964 149.460 1.00 27.20 92 ASN D O 1
ATOM 9287 N N . GLY D 1 106 ? -26.716 165.517 149.732 1.00 25.66 93 GLY D N 1
ATOM 9288 C CA . GLY D 1 106 ? -26.650 166.253 148.486 1.00 23.03 93 GLY D CA 1
ATOM 9289 C C . GLY D 1 106 ? -26.840 165.404 147.236 1.00 26.87 93 GLY D C 1
ATOM 9290 O O . GLY D 1 106 ? -27.358 165.897 146.208 1.00 25.45 93 GLY D O 1
ATOM 9291 N N . GLY D 1 107 ? -26.414 164.141 147.303 1.00 24.34 94 GLY D N 1
ATOM 9292 C CA . GLY D 1 107 ? -26.406 163.263 146.152 1.00 23.13 94 GLY D CA 1
ATOM 9293 C C . GLY D 1 107 ? -25.184 163.421 145.274 1.00 23.00 94 GLY D C 1
ATOM 9294 O O . GLY D 1 107 ? -24.243 164.128 145.659 1.00 21.17 94 GLY D O 1
ATOM 9295 N N . MET D 1 108 ? -25.204 162.753 144.112 1.00 23.75 95 MET D N 1
ATOM 9296 C CA . MET D 1 108 ? -24.044 162.587 143.230 1.00 22.80 95 MET D CA 1
ATOM 9297 C C . MET D 1 108 ? -24.310 162.918 141.755 1.00 25.45 95 MET D C 1
ATOM 9298 O O . MET D 1 108 ? -25.327 162.518 141.195 1.00 24.03 95 MET D O 1
ATOM 9303 N N . PHE D 1 109 ? -23.371 163.627 141.135 1.00 25.17 96 PHE D N 1
ATOM 9304 C CA . PHE D 1 109 ? -23.309 163.806 139.687 1.00 26.36 96 PHE D CA 1
ATOM 9305 C C . PHE D 1 109 ? -22.209 162.895 139.153 1.00 26.78 96 PHE D C 1
ATOM 9306 O O . PHE D 1 109 ? -21.014 163.139 139.393 1.00 24.29 96 PHE D O 1
ATOM 9314 N N . LYS D 1 110 ? -22.586 161.825 138.457 1.00 23.33 97 LYS D N 1
ATOM 9315 C CA . LYS D 1 110 ? -21.622 161.028 137.714 1.00 25.38 97 LYS D CA 1
ATOM 9316 C C . LYS D 1 110 ? -21.392 161.720 136.376 1.00 28.46 97 LYS D C 1
ATOM 9317 O O . LYS D 1 110 ? -22.275 161.712 135.513 1.00 25.48 97 LYS D O 1
ATOM 9323 N N . LEU D 1 111 ? -20.224 162.333 136.204 1.00 25.49 98 LEU D N 1
ATOM 9324 C CA . LEU D 1 111 ? -19.969 163.182 135.038 1.00 28.17 98 LEU D CA 1
ATOM 9325 C C . LEU D 1 111 ? -19.696 162.385 133.762 1.00 27.66 98 LEU D C 1
ATOM 9326 O O . LEU D 1 111 ? -19.194 161.276 133.829 1.00 26.06 98 LEU D O 1
ATOM 9331 N N . ALA D 1 112 ? -20.030 162.979 132.611 1.00 28.04 99 ALA D N 1
ATOM 9332 C CA . ALA D 1 112 ? -19.605 162.494 131.305 1.00 27.55 99 ALA D CA 1
ATOM 9333 C C . ALA D 1 112 ? -18.672 163.510 130.652 1.00 30.69 99 ALA D C 1
ATOM 9334 O O . ALA D 1 112 ? -18.910 164.735 130.699 1.00 29.59 99 ALA D O 1
ATOM 9336 N N . PHE D 1 113 ? -17.595 162.994 130.069 1.00 30.01 100 PHE D N 1
ATOM 9337 C CA . PHE D 1 113 ? -16.597 163.805 129.370 1.00 34.45 100 PHE D CA 1
ATOM 9338 C C . PHE D 1 113 ? -16.483 163.406 127.892 1.00 35.74 100 PHE D C 1
ATOM 9339 O O . PHE D 1 113 ? -15.626 163.922 127.171 1.00 35.70 100 PHE D O 1
ATOM 9347 N N . SER D 1 114 ? -17.355 162.503 127.452 1.00 36.92 101 SER D N 1
ATOM 9348 C CA . SER D 1 114 ? -17.346 162.013 126.072 1.00 37.62 101 SER D CA 1
ATOM 9349 C C . SER D 1 114 ? -18.715 161.469 125.677 1.00 38.68 101 SER D C 1
ATOM 9350 O O . SER D 1 114 ? -19.571 161.234 126.533 1.00 33.93 101 SER D O 1
ATOM 9353 N N . GLU D 1 115 ? -18.933 161.270 124.377 1.00 40.87 102 GLU D N 1
ATOM 9354 C CA . GLU D 1 115 ? -20.198 160.688 123.920 1.00 42.47 102 GLU D CA 1
ATOM 9355 C C . GLU D 1 115 ? -20.302 159.233 124.403 1.00 40.59 102 GLU D C 1
ATOM 9356 O O . GLU D 1 115 ? -21.377 158.779 124.798 1.00 40.55 102 GLU D O 1
ATOM 9362 N N . GLU D 1 116 ? -19.174 158.525 124.398 1.00 42.43 103 GLU D N 1
ATOM 9363 C CA . GLU D 1 116 ? -19.081 157.185 124.996 1.00 42.76 103 GLU D CA 1
ATOM 9364 C C . GLU D 1 116 ? -19.529 157.182 126.469 1.00 41.46 103 GLU D C 1
ATOM 9365 O O . GLU D 1 116 ? -20.269 156.293 126.894 1.00 38.10 103 GLU D O 1
ATOM 9371 N N . ASP D 1 117 ? -19.098 158.186 127.240 1.00 39.14 104 ASP D N 1
ATOM 9372 C CA . ASP D 1 117 ? -19.505 158.292 128.644 1.00 38.22 104 ASP D CA 1
ATOM 9373 C C . ASP D 1 117 ? -21.026 158.426 128.718 1.00 36.10 104 ASP D C 1
ATOM 9374 O O . ASP D 1 117 ? -21.671 157.758 129.519 1.00 33.57 104 ASP D O 1
ATOM 9379 N N . VAL D 1 118 ? -21.592 159.280 127.866 1.00 38.19 105 VAL D N 1
ATOM 9380 C CA . VAL D 1 118 ? -23.034 159.531 127.869 1.00 39.94 105 VAL D CA 1
ATOM 9381 C C . VAL D 1 118 ? -23.818 158.233 127.629 1.00 40.53 105 VAL D C 1
ATOM 9382 O O . VAL D 1 118 ? -24.793 157.963 128.325 1.00 37.49 105 VAL D O 1
ATOM 9386 N N . LEU D 1 119 ? -23.377 157.427 126.666 1.00 43.59 106 LEU D N 1
ATOM 9387 C CA . LEU D 1 119 ? -24.062 156.169 126.356 1.00 46.38 106 LEU D CA 1
ATOM 9388 C C . LEU D 1 119 ? -24.119 155.243 127.574 1.00 46.99 106 LEU D C 1
ATOM 9389 O O . LEU D 1 119 ? -25.190 154.737 127.910 1.00 48.90 106 LEU D O 1
ATOM 9394 N N . GLN D 1 120 ? -22.981 155.053 128.246 1.00 46.67 107 GLN D N 1
ATOM 9395 C CA . GLN D 1 120 ? -22.905 154.204 129.451 1.00 46.33 107 GLN D CA 1
ATOM 9396 C C . GLN D 1 120 ? -23.860 154.635 130.568 1.00 44.19 107 GLN D C 1
ATOM 9397 O O . GLN D 1 120 ? -24.599 153.813 131.115 1.00 41.67 107 GLN D O 1
ATOM 9403 N N . LEU D 1 121 ? -23.829 155.922 130.912 1.00 41.05 108 LEU D N 1
ATOM 9404 C CA . LEU D 1 121 ? -24.568 156.445 132.061 1.00 39.10 108 LEU D CA 1
ATOM 9405 C C . LEU D 1 121 ? -26.088 156.444 131.851 1.00 39.22 108 LEU D C 1
ATOM 9406 O O . LEU D 1 121 ? -26.867 156.261 132.799 1.00 39.79 108 LEU D O 1
ATOM 9411 N N . ARG D 1 122 ? -26.498 156.648 130.603 1.00 40.18 109 ARG D N 1
ATOM 9412 C CA . ARG D 1 122 ? -27.910 156.743 130.253 1.00 40.53 109 ARG D CA 1
ATOM 9413 C C . ARG D 1 122 ? -28.616 155.381 130.227 1.00 41.94 109 ARG D C 1
ATOM 9414 O O . ARG D 1 122 ? -29.849 155.320 130.191 1.00 43.06 109 ARG D O 1
ATOM 9422 N N . GLN D 1 123 ? -27.843 154.299 130.271 1.00 41.13 110 GLN D N 1
ATOM 9423 C CA . GLN D 1 123 ? -28.403 152.964 130.497 1.00 43.12 110 GLN D CA 1
ATOM 9424 C C . GLN D 1 123 ? -29.091 152.864 131.861 1.00 43.57 110 GLN D C 1
ATOM 9425 O O . GLN D 1 123 ? -29.872 151.944 132.080 1.00 44.76 110 GLN D O 1
ATOM 9431 N N . MET D 1 124 ? -28.794 153.798 132.773 1.00 42.19 111 MET D N 1
ATOM 9432 C CA . MET D 1 124 ? -29.432 153.843 134.093 1.00 40.97 111 MET D CA 1
ATOM 9433 C C . MET D 1 124 ? -30.698 154.715 134.174 1.00 40.61 111 MET D C 1
ATOM 9434 O O . MET D 1 124 ? -31.349 154.745 135.212 1.00 39.17 111 MET D O 1
ATOM 9439 N N . ASP D 1 125 ? -31.054 155.422 133.100 1.00 43.92 112 ASP D N 1
ATOM 9440 C CA . ASP D 1 125 ? -32.163 156.401 133.149 1.00 45.77 112 ASP D CA 1
ATOM 9441 C C . ASP D 1 125 ? -33.493 155.825 133.670 1.00 47.18 112 ASP D C 1
ATOM 9442 O O . ASP D 1 125 ? -34.250 156.517 134.373 1.00 47.78 112 ASP D O 1
ATOM 9447 N N . ASP D 1 126 ? -33.763 154.564 133.329 1.00 46.99 113 ASP D N 1
ATOM 9448 C CA . ASP D 1 126 ? -35.038 153.920 133.670 1.00 46.93 113 ASP D CA 1
ATOM 9449 C C . ASP D 1 126 ? -35.211 153.559 135.159 1.00 46.27 113 ASP D C 1
ATOM 9450 O O . ASP D 1 126 ? -36.341 153.391 135.629 1.00 45.45 113 ASP D O 1
ATOM 9455 N N . LEU D 1 127 ? -34.107 153.470 135.902 1.00 44.87 114 LEU D N 1
ATOM 9456 C CA . LEU D 1 127 ? -34.176 153.317 137.353 1.00 43.93 114 LEU D CA 1
ATOM 9457 C C . LEU D 1 127 ? -34.782 154.580 137.955 1.00 44.92 114 LEU D C 1
ATOM 9458 O O . LEU D 1 127 ? -34.504 155.680 137.491 1.00 44.75 114 LEU D O 1
ATOM 9463 N N . ASP D 1 128 ? -35.623 154.419 138.972 1.00 47.58 115 ASP D N 1
ATOM 9464 C CA . ASP D 1 128 ? -36.304 155.553 139.617 1.00 50.76 115 ASP D CA 1
ATOM 9465 C C . ASP D 1 128 ? -35.322 156.359 140.471 1.00 50.17 115 ASP D C 1
ATOM 9466 O O . ASP D 1 128 ? -35.591 157.493 140.873 1.00 48.52 115 ASP D O 1
ATOM 9471 N N . SER D 1 129 ? -34.179 155.750 140.745 1.00 49.63 116 SER D N 1
ATOM 9472 C CA . SER D 1 129 ? -33.159 156.370 141.561 1.00 48.90 116 SER D CA 1
ATOM 9473 C C . SER D 1 129 ? -32.389 157.490 140.808 1.00 48.55 116 SER D C 1
ATOM 9474 O O . SER D 1 129 ? -31.827 158.398 141.436 1.00 48.78 116 SER D O 1
ATOM 9477 N N . VAL D 1 130 ? -32.431 157.447 139.473 1.00 44.72 117 VAL D N 1
ATOM 9478 C CA . VAL D 1 130 ? -31.524 158.201 138.610 1.00 41.61 117 VAL D CA 1
ATOM 9479 C C . VAL D 1 130 ? -32.244 159.074 137.570 1.00 42.10 117 VAL D C 1
ATOM 9480 O O . VAL D 1 130 ? -33.379 158.794 137.180 1.00 39.79 117 VAL D O 1
ATOM 9484 N N . SER D 1 131 ? -31.577 160.135 137.122 1.00 38.81 118 SER D N 1
ATOM 9485 C CA . SER D 1 131 ? -32.085 160.933 136.010 1.00 39.14 118 SER D CA 1
ATOM 9486 C C . SER D 1 131 ? -30.961 161.684 135.301 1.00 37.79 118 SER D C 1
ATOM 9487 O O . SER D 1 131 ? -30.040 162.200 135.945 1.00 35.84 118 SER D O 1
ATOM 9490 N N . TRP D 1 132 ? -31.045 161.752 133.973 1.00 33.43 119 TRP D N 1
ATOM 9491 C CA . TRP D 1 132 ? -30.023 162.406 133.165 1.00 33.07 119 TRP D CA 1
ATOM 9492 C C . TRP D 1 132 ? -30.151 163.933 133.172 1.00 33.64 119 TRP D C 1
ATOM 9493 O O . TRP D 1 132 ? -31.258 164.460 133.062 1.00 32.42 119 TRP D O 1
ATOM 9504 N N . TYR D 1 133 ? -29.010 164.622 133.323 1.00 30.86 120 TYR D N 1
ATOM 9505 C CA . TYR D 1 133 ? -28.912 166.090 133.282 1.00 32.85 120 TYR D CA 1
ATOM 9506 C C . TYR D 1 133 ? -28.020 166.473 132.099 1.00 32.65 120 TYR D C 1
ATOM 9507 O O . TYR D 1 133 ? -26.934 165.895 131.915 1.00 32.46 120 TYR D O 1
ATOM 9516 N N . SER D 1 134 ? -28.468 167.434 131.292 1.00 31.83 121 SER D N 1
ATOM 9517 C CA . SER D 1 134 ? -27.640 168.009 130.232 1.00 32.60 121 SER D CA 1
ATOM 9518 C C . SER D 1 134 ? -26.491 168.822 130.820 1.00 33.65 121 SER D C 1
ATOM 9519 O O . SER D 1 134 ? -26.493 169.136 132.002 1.00 32.47 121 SER D O 1
ATOM 9522 N N . LYS D 1 135 ? -25.536 169.180 129.972 1.00 33.00 122 LYS D N 1
ATOM 9523 C CA . LYS D 1 135 ? -24.436 170.055 130.351 1.00 35.68 122 LYS D CA 1
ATOM 9524 C C . LYS D 1 135 ? -24.958 171.300 131.056 1.00 35.90 122 LYS D C 1
ATOM 9525 O O . LYS D 1 135 ? -24.516 171.628 132.149 1.00 34.41 122 LYS D O 1
ATOM 9531 N N . GLU D 1 136 ? -25.948 171.955 130.452 1.00 33.92 123 GLU D N 1
ATOM 9532 C CA . GLU D 1 136 ? -26.437 173.232 130.965 1.00 34.84 123 GLU D CA 1
ATOM 9533 C C . GLU D 1 136 ? -27.182 173.056 132.292 1.00 31.31 123 GLU D C 1
ATOM 9534 O O . GLU D 1 136 ? -27.095 173.912 133.170 1.00 31.30 123 GLU D O 1
ATOM 9540 N N . GLU D 1 137 ? -27.883 171.939 132.448 1.00 29.20 124 GLU D N 1
ATOM 9541 C CA . GLU D 1 137 ? -28.617 171.651 133.690 1.00 29.44 124 GLU D CA 1
ATOM 9542 C C . GLU D 1 137 ? -27.646 171.375 134.856 1.00 29.62 124 GLU D C 1
ATOM 9543 O O . GLU D 1 137 ? -27.892 171.803 135.987 1.00 31.81 124 GLU D O 1
ATOM 9549 N N . VAL D 1 138 ? -26.537 170.693 134.566 1.00 29.43 125 VAL D N 1
ATOM 9550 C CA . VAL D 1 138 ? -25.482 170.460 135.569 1.00 27.21 125 VAL D CA 1
ATOM 9551 C C . VAL D 1 138 ? -24.863 171.785 136.031 1.00 28.89 125 VAL D C 1
ATOM 9552 O O . VAL D 1 138 ? -24.701 171.993 137.220 1.00 26.92 125 VAL D O 1
ATOM 9556 N N . LEU D 1 139 ? -24.502 172.657 135.089 1.00 28.99 126 LEU D N 1
ATOM 9557 C CA . LEU D 1 139 ? -23.822 173.918 135.416 1.00 29.33 126 LEU D CA 1
ATOM 9558 C C . LEU D 1 139 ? -24.744 174.936 136.097 1.00 31.05 126 LEU D C 1
ATOM 9559 O O . LEU D 1 139 ? -24.284 175.785 136.860 1.00 29.32 126 LEU D O 1
ATOM 9564 N N . GLU D 1 140 ? -26.049 174.834 135.865 1.00 29.52 127 GLU D N 1
ATOM 9565 C CA . GLU D 1 140 ? -27.025 175.605 136.634 1.00 33.51 127 GLU D CA 1
ATOM 9566 C C . GLU D 1 140 ? -26.993 175.232 138.134 1.00 33.02 127 GLU D C 1
ATOM 9567 O O . GLU D 1 140 ? -27.212 176.091 138.991 1.00 30.01 127 GLU D O 1
ATOM 9573 N N . LYS D 1 141 ? -26.730 173.959 138.448 1.00 30.87 128 LYS D N 1
ATOM 9574 C CA . LYS D 1 141 ? -26.710 173.490 139.848 1.00 28.04 128 LYS D CA 1
ATOM 9575 C C . LYS D 1 141 ? -25.321 173.570 140.485 1.00 26.97 128 LYS D C 1
ATOM 9576 O O . LYS D 1 141 ? -25.214 173.861 141.673 1.00 28.13 128 LYS D O 1
ATOM 9582 N N . GLU D 1 142 ? -24.289 173.271 139.692 1.00 26.00 129 GLU D N 1
ATOM 9583 C CA . GLU D 1 142 ? -22.876 173.336 140.117 1.00 25.56 129 GLU D CA 1
ATOM 9584 C C . GLU D 1 142 ? -22.048 174.105 139.086 1.00 24.91 129 GLU D C 1
ATOM 9585 O O . GLU D 1 142 ? -21.430 173.507 138.209 1.00 24.68 129 GLU D O 1
ATOM 9591 N N . PRO D 1 143 ? -22.065 175.433 139.168 1.00 23.39 130 PRO D N 1
ATOM 9592 C CA . PRO D 1 143 ? -21.400 176.290 138.174 1.00 27.33 130 PRO D CA 1
ATOM 9593 C C . PRO D 1 143 ? -19.901 176.096 138.050 1.00 27.62 130 PRO D C 1
ATOM 9594 O O . PRO D 1 143 ? -19.351 176.539 137.048 1.00 27.79 130 PRO D O 1
ATOM 9598 N N . TYR D 1 144 ? -19.259 175.460 139.031 1.00 27.01 131 TYR D N 1
ATOM 9599 C CA . TYR D 1 144 ? -17.804 175.297 139.032 1.00 25.51 131 TYR D CA 1
ATOM 9600 C C . TYR D 1 144 ? -17.330 173.941 138.508 1.00 26.03 131 TYR D C 1
ATOM 9601 O O . TYR D 1 144 ? -16.125 173.705 138.389 1.00 24.61 131 TYR D O 1
ATOM 9610 N N . ALA D 1 145 ? -18.271 173.052 138.173 1.00 25.91 132 ALA D N 1
ATOM 9611 C CA . ALA D 1 145 ? -17.919 171.801 137.518 1.00 24.56 132 ALA D CA 1
ATOM 9612 C C . ALA D 1 145 ? -17.323 172.139 136.153 1.00 26.06 132 ALA D C 1
ATOM 9613 O O . ALA D 1 145 ? -17.660 173.160 135.548 1.00 27.95 132 ALA D O 1
ATOM 9615 N N . SER D 1 146 ? -16.420 171.293 135.700 1.00 25.43 133 SER D N 1
ATOM 9616 C CA . SER D 1 146 ? -15.663 171.524 134.477 1.00 28.10 133 SER D CA 1
ATOM 9617 C C . SER D 1 146 ? -16.571 171.816 133.294 1.00 29.16 133 SER D C 1
ATOM 9618 O O . SER D 1 146 ? -17.532 171.087 133.055 1.00 29.78 133 SER D O 1
ATOM 9621 N N . G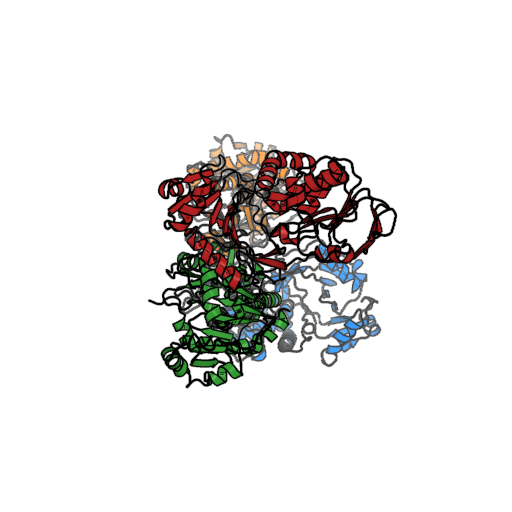LY D 1 147 ? -16.242 172.865 132.545 1.00 33.42 134 GLY D N 1
ATOM 9622 C CA . GLY D 1 147 ? -16.957 173.192 131.319 1.00 35.41 134 GLY D CA 1
ATOM 9623 C C . GLY D 1 147 ? -16.747 172.214 130.168 1.00 35.67 134 GLY D C 1
ATOM 9624 O O . GLY D 1 147 ? -17.365 172.369 129.112 1.00 38.05 134 GLY D O 1
ATOM 9625 N N . ASP D 1 148 ? -15.877 171.222 130.357 1.00 35.47 135 ASP D N 1
ATOM 9626 C CA . ASP D 1 148 ? -15.630 170.188 129.356 1.00 36.43 135 ASP D CA 1
ATOM 9627 C C . ASP D 1 148 ? -16.605 169.002 129.451 1.00 34.13 135 ASP D C 1
ATOM 9628 O O . ASP D 1 148 ? -16.464 168.039 128.683 1.00 34.03 135 ASP D O 1
ATOM 9633 N N . ILE D 1 149 ? -17.565 169.041 130.382 1.00 29.90 136 ILE D N 1
ATOM 9634 C CA . ILE D 1 149 ? -18.516 167.925 130.538 1.00 31.52 136 ILE D CA 1
ATOM 9635 C C . ILE D 1 149 ? -19.586 167.917 129.438 1.00 33.48 136 ILE D C 1
ATOM 9636 O O . ILE D 1 149 ? -19.828 168.939 128.798 1.00 31.57 136 ILE D O 1
ATOM 9641 N N . PHE D 1 150 ? -20.225 166.763 129.250 1.00 33.83 137 PHE D N 1
ATOM 9642 C CA . PHE D 1 150 ? -21.324 166.589 128.292 1.00 33.98 137 PHE D CA 1
ATOM 9643 C C . PHE D 1 150 ? -22.671 166.508 129.012 1.00 34.61 137 PHE D C 1
ATOM 9644 O O . PHE D 1 150 ? -23.731 166.414 128.376 1.00 35.29 137 PHE D O 1
ATOM 9652 N N . GLY D 1 151 ? -22.629 166.553 130.342 1.00 29.44 138 GLY D N 1
ATOM 9653 C CA . GLY D 1 151 ? -23.780 166.248 131.178 1.00 29.44 138 GLY D CA 1
ATOM 9654 C C . GLY D 1 151 ? -23.387 165.321 132.323 1.00 28.15 138 GLY D C 1
ATOM 9655 O O . GLY D 1 151 ? -22.201 165.149 132.608 1.00 28.25 138 GLY D O 1
ATOM 9656 N N . ALA D 1 152 ? -24.383 164.710 132.959 1.00 27.94 139 ALA D N 1
ATOM 9657 C CA . ALA D 1 152 ? -24.166 163.785 134.080 1.00 28.74 139 ALA D CA 1
ATOM 9658 C C . ALA D 1 152 ? -25.463 163.112 134.515 1.00 28.54 139 ALA D C 1
ATOM 9659 O O . ALA D 1 152 ? -26.541 163.689 134.358 1.00 25.63 139 ALA D O 1
ATOM 9661 N N . SER D 1 153 ? -25.358 161.906 135.080 1.00 28.09 140 SER D N 1
ATOM 9662 C CA . SER D 1 153 ? -26.473 161.299 135.792 1.00 29.51 140 SER D CA 1
ATOM 9663 C C . SER D 1 153 ? -26.469 161.843 137.199 1.00 28.51 140 SER D C 1
ATOM 9664 O O . SER D 1 153 ? -25.419 161.897 137.854 1.00 27.31 140 SER D O 1
ATOM 9667 N N . PHE D 1 154 ? -27.635 162.291 137.645 1.00 24.14 141 PHE D N 1
ATOM 9668 C CA . PHE D 1 154 ? -27.842 162.687 139.017 1.00 25.84 141 PHE D CA 1
ATOM 9669 C C . PHE D 1 154 ? -28.401 161.489 139.754 1.00 29.35 141 PHE D C 1
ATOM 9670 O O . PHE D 1 154 ? -29.502 161.011 139.435 1.00 30.01 141 PHE D O 1
ATOM 9678 N N . ILE D 1 155 ? -27.650 160.998 140.734 1.00 26.59 142 ILE D N 1
ATOM 9679 C CA . ILE D 1 155 ? -28.087 159.883 141.571 1.00 28.24 142 ILE D CA 1
ATOM 9680 C C . ILE D 1 155 ? -28.382 160.407 142.974 1.00 29.78 142 ILE D C 1
ATOM 9681 O O . ILE D 1 155 ? -27.459 160.645 143.770 1.00 26.10 142 ILE D O 1
ATOM 9686 N N . GLN D 1 156 ? -29.674 160.585 143.278 1.00 28.14 143 GLN D N 1
ATOM 9687 C CA . GLN D 1 156 ? -30.108 161.260 144.499 1.00 28.76 143 GLN D CA 1
ATOM 9688 C C . GLN D 1 156 ? -29.668 160.545 145.761 1.00 26.90 143 GLN D C 1
ATOM 9689 O O . GLN D 1 156 ? -29.302 161.185 146.747 1.00 25.60 143 GLN D O 1
ATOM 9695 N N . ASP D 1 157 ? -29.710 159.220 145.737 1.00 28.57 144 ASP D N 1
ATOM 9696 C CA . ASP D 1 157 ? -29.520 158.447 146.958 1.00 27.45 144 ASP D CA 1
ATOM 9697 C C . ASP D 1 157 ? -28.077 157.946 147.179 1.00 23.65 144 ASP D C 1
ATOM 9698 O O . ASP D 1 157 ? -27.813 157.387 148.230 1.00 24.20 144 ASP D O 1
ATOM 9703 N N . ASP D 1 158 ? -27.175 158.106 146.210 1.00 22.60 145 ASP D N 1
ATOM 9704 C CA . ASP D 1 158 ? -25.739 157.801 146.432 1.00 20.96 145 ASP D CA 1
ATOM 9705 C C . ASP D 1 158 ? -25.074 158.957 147.210 1.00 20.93 145 ASP D C 1
ATOM 9706 O O . ASP D 1 158 ? -24.246 159.697 146.677 1.00 21.80 145 ASP D O 1
ATOM 9711 N N . VAL D 1 159 ? -25.471 159.083 148.475 1.00 21.59 146 VAL D N 1
ATOM 9712 C CA . VAL D 1 159 ? -25.080 160.172 149.372 1.00 20.41 146 VAL D CA 1
ATOM 9713 C C . VAL D 1 159 ? -23.750 159.790 150.048 1.00 20.40 146 VAL D C 1
ATOM 9714 O O . VAL D 1 159 ? -23.074 158.883 149.576 1.00 21.69 146 VAL D O 1
ATOM 9718 N N . HIS D 1 160 ? -23.342 160.493 151.101 1.00 19.30 147 HIS D N 1
ATOM 9719 C CA . HIS D 1 160 ? -22.126 160.080 151.835 1.00 18.53 147 HIS D CA 1
ATOM 9720 C C . HIS D 1 160 ? -22.169 160.299 153.331 1.00 18.50 147 HIS D C 1
ATOM 9721 O O . HIS D 1 160 ? -22.999 161.046 153.845 1.00 20.41 147 HIS D O 1
ATOM 9728 N N . VAL D 1 161 ? -21.285 159.569 154.027 1.00 18.92 148 VAL D N 1
ATOM 9729 C CA . VAL D 1 161 ? -21.136 159.571 155.481 1.00 19.31 148 VAL D CA 1
ATOM 9730 C C . VAL D 1 161 ? -19.623 159.625 155.809 1.00 17.40 148 VAL D C 1
ATOM 9731 O O . VAL D 1 161 ? -18.797 159.384 154.935 1.00 18.20 148 VAL D O 1
ATOM 9735 N N . GLU D 1 162 ? -19.258 159.921 157.049 1.00 17.48 149 GLU D N 1
ATOM 9736 C CA . GLU D 1 162 ? -17.824 159.898 157.422 1.00 18.80 149 GLU D CA 1
ATOM 9737 C C . GLU D 1 162 ? -17.505 158.538 158.062 1.00 17.03 149 GLU D C 1
ATOM 9738 O O . GLU D 1 162 ? -17.931 158.267 159.179 1.00 17.36 149 GLU D O 1
ATOM 9744 N N . PRO D 1 163 ? -16.799 157.672 157.338 1.00 18.77 150 PRO D N 1
ATOM 9745 C CA . PRO D 1 163 ? -16.655 156.250 157.738 1.00 19.97 150 PRO D CA 1
ATOM 9746 C C . PRO D 1 163 ? -16.056 155.954 159.112 1.00 21.11 150 PRO D C 1
ATOM 9747 O O . PRO D 1 163 ? -16.489 155.014 159.769 1.00 19.59 150 PRO D O 1
ATOM 9751 N N . TYR D 1 164 ? -15.059 156.722 159.542 1.00 20.88 151 TYR D N 1
ATOM 9752 C CA . TYR D 1 164 ? -14.515 156.548 160.888 1.00 20.22 151 TYR D CA 1
ATOM 9753 C C . TYR D 1 164 ? -15.610 156.671 161.951 1.00 20.86 151 TYR D C 1
ATOM 9754 O O . TYR D 1 164 ? -15.678 155.870 162.895 1.00 18.35 151 TYR D O 1
ATOM 9763 N N . PHE D 1 165 ? -16.497 157.646 161.779 1.00 20.30 152 PHE D N 1
ATOM 9764 C CA . PHE D 1 165 ? -17.572 157.879 162.724 1.00 19.56 152 PHE D CA 1
ATOM 9765 C C . PHE D 1 165 ? -18.741 156.906 162.634 1.00 19.58 152 PHE D C 1
ATOM 9766 O O . PHE D 1 165 ? -19.354 156.640 163.652 1.00 18.29 152 PHE D O 1
ATOM 9774 N N . VAL D 1 166 ? -18.998 156.333 161.453 1.00 19.12 153 VAL D N 1
ATOM 9775 C CA . VAL D 1 166 ? -19.948 155.213 161.356 1.00 20.45 153 VAL D CA 1
ATOM 9776 C C . VAL D 1 166 ? -19.436 154.065 162.219 1.00 23.10 153 VAL D C 1
ATOM 9777 O O . VAL D 1 166 ? -20.179 153.491 163.010 1.00 22.29 153 VAL D O 1
ATOM 9781 N N . CYS D 1 167 ? -18.147 153.752 162.060 1.00 22.05 154 CYS D N 1
ATOM 9782 C CA . CYS D 1 167 ? -17.487 152.714 162.851 1.00 21.58 154 CYS D CA 1
ATOM 9783 C C . CYS D 1 167 ? -17.573 153.019 164.347 1.00 22.69 154 CYS D C 1
ATOM 9784 O O . CYS D 1 167 ? -18.029 152.186 165.124 1.00 22.30 154 CYS D O 1
ATOM 9787 N N . LYS D 1 168 ? -17.156 154.216 164.761 1.00 20.50 155 LYS D N 1
ATOM 9788 C CA . LYS D 1 168 ? -17.222 154.610 166.173 1.00 19.67 155 LYS D CA 1
ATOM 9789 C C . LYS D 1 168 ? -18.640 154.573 166.778 1.00 17.94 155 LYS D C 1
ATOM 9790 O O . LYS D 1 168 ? -18.815 154.227 167.942 1.00 20.48 155 LYS D O 1
ATOM 9796 N N . ALA D 1 169 ? -19.655 154.932 165.998 1.00 18.71 156 ALA D N 1
ATOM 9797 C CA . ALA D 1 169 ? -21.035 154.946 166.482 1.00 18.98 156 ALA D CA 1
ATOM 9798 C C . ALA D 1 169 ? -21.521 153.506 166.718 1.00 20.90 156 ALA D C 1
ATOM 9799 O O . ALA D 1 169 ? -22.165 153.226 167.738 1.00 21.52 156 ALA D O 1
ATOM 9801 N N . TYR D 1 170 ? -21.204 152.621 165.773 1.00 19.10 157 TYR D N 1
ATOM 9802 C CA . TYR D 1 170 ? -21.556 151.198 165.857 1.00 21.59 157 TYR D CA 1
ATOM 9803 C C . TYR D 1 170 ? -20.928 150.543 167.110 1.00 22.53 157 TYR D C 1
ATOM 9804 O O . TYR D 1 170 ? -21.628 149.871 167.878 1.00 20.63 157 TYR D O 1
ATOM 9813 N N . VAL D 1 171 ? -19.633 150.784 167.346 1.00 23.03 158 VAL D N 1
ATOM 9814 C CA . VAL D 1 171 ? -18.903 150.151 168.455 1.00 22.70 158 VAL D CA 1
ATOM 9815 C C . VAL D 1 171 ? -19.373 150.650 169.801 1.00 25.86 158 VAL D C 1
ATOM 9816 O O . VAL D 1 171 ? -19.559 149.861 170.732 1.00 25.95 158 VAL D O 1
ATOM 9820 N N . LYS D 1 172 ? -19.565 151.960 169.934 1.00 25.00 159 LYS D N 1
ATOM 9821 C CA . LYS D 1 172 ? -20.011 152.520 171.196 1.00 23.70 159 LYS D CA 1
ATOM 9822 C C . LYS D 1 172 ? -21.440 152.074 171.505 1.00 24.93 159 LYS D C 1
ATOM 9823 O O . LYS D 1 172 ? -21.748 151.767 172.646 1.00 25.34 159 LYS D O 1
ATOM 9829 N N . ALA D 1 173 ? -22.303 152.032 170.489 1.00 25.19 160 ALA D N 1
ATOM 9830 C CA . ALA D 1 173 ? -23.666 151.525 170.652 1.00 25.80 160 ALA D CA 1
ATOM 9831 C C . ALA D 1 173 ? -23.643 150.043 171.099 1.00 28.07 160 ALA D C 1
ATOM 9832 O O . ALA D 1 173 ? -24.398 149.634 171.996 1.00 27.60 160 ALA D O 1
ATOM 9834 N N . ALA D 1 174 ? -22.757 149.254 170.492 1.00 25.78 161 ALA D N 1
ATOM 9835 C CA . ALA D 1 174 ? -22.641 147.838 170.829 1.00 26.00 161 ALA D CA 1
ATOM 9836 C C . ALA D 1 174 ? -22.200 147.679 172.290 1.00 28.56 161 ALA D C 1
ATOM 9837 O O . ALA D 1 174 ? -22.733 146.822 173.008 1.00 27.89 161 ALA D O 1
ATOM 9839 N N . LYS D 1 175 ? -21.253 148.521 172.725 1.00 29.15 162 LYS D N 1
ATOM 9840 C CA . LYS D 1 175 ? -20.817 148.561 174.123 1.00 30.21 162 LYS D CA 1
ATOM 9841 C C . LYS D 1 175 ? -21.973 148.828 175.070 1.00 33.28 162 LYS D C 1
ATOM 9842 O O . LYS D 1 175 ? -22.123 148.146 176.088 1.00 31.32 162 LYS D O 1
ATOM 9848 N N . MET D 1 176 ? -22.788 149.827 174.736 1.00 32.90 163 MET D N 1
ATOM 9849 C CA . MET D 1 176 ? -23.894 150.226 175.587 1.00 34.98 163 MET D CA 1
ATOM 9850 C C . MET D 1 176 ? -24.955 149.124 175.700 1.00 33.66 163 MET D C 1
ATOM 9851 O O . MET D 1 176 ? -25.667 149.076 176.694 1.00 33.52 163 MET D O 1
ATOM 9856 N N . LEU D 1 177 ? -25.052 148.264 174.685 1.00 33.37 164 LEU D N 1
ATOM 9857 C CA . LEU D 1 177 ? -25.946 147.100 174.697 1.00 34.31 164 LEU D CA 1
ATOM 9858 C C . LEU D 1 177 ? -25.299 145.831 175.290 1.00 34.05 164 LEU D C 1
ATOM 9859 O O . LEU D 1 177 ? -25.948 144.793 175.387 1.00 34.24 164 LEU D O 1
ATOM 9864 N N . GLY D 1 178 ? -24.018 145.910 175.651 1.00 33.46 165 GLY D N 1
ATOM 9865 C CA . GLY D 1 178 ? -23.351 144.876 176.430 1.00 31.97 165 GLY D CA 1
ATOM 9866 C C . GLY D 1 178 ? -22.184 144.166 175.774 1.00 31.23 165 GLY D C 1
ATOM 9867 O O . GLY D 1 178 ? -21.536 143.336 176.408 1.00 29.05 165 GLY D O 1
ATOM 9868 N N . ALA D 1 179 ? -21.900 144.451 174.509 1.00 30.15 166 ALA D N 1
ATOM 9869 C CA . ALA D 1 179 ? -20.700 143.903 173.880 1.00 29.56 166 ALA D CA 1
ATOM 9870 C C . ALA D 1 179 ? -19.436 144.315 174.618 1.00 29.52 166 ALA D C 1
ATOM 9871 O O . ALA D 1 179 ? -19.358 145.409 175.171 1.00 32.08 166 ALA D O 1
ATOM 9873 N N . GLU D 1 180 ? -18.446 143.425 174.613 1.00 30.76 167 GLU D N 1
ATOM 9874 C CA . GLU D 1 180 ? -17.142 143.685 175.208 1.00 30.59 167 GLU D CA 1
ATOM 9875 C C . GLU D 1 180 ? -16.065 143.810 174.113 1.00 28.17 167 GLU D C 1
ATOM 9876 O O . GLU D 1 180 ? -15.792 142.869 173.376 1.00 30.40 167 GLU D O 1
ATOM 9882 N N . ILE D 1 181 ? -15.448 144.993 174.018 1.00 26.77 168 ILE D N 1
ATOM 9883 C CA . ILE D 1 181 ? -14.495 145.323 172.964 1.00 24.90 168 ILE D CA 1
ATOM 9884 C C . ILE D 1 181 ? -13.076 145.367 173.519 1.00 28.05 168 ILE D C 1
ATOM 9885 O O . ILE D 1 181 ? -12.817 146.000 174.543 1.00 30.99 168 ILE D O 1
ATOM 9890 N N . PHE D 1 182 ? -12.157 144.728 172.817 1.00 26.90 169 PHE D N 1
ATOM 9891 C CA . PHE D 1 182 ? -10.780 144.614 173.240 1.00 29.57 169 PHE D CA 1
ATOM 9892 C C . PHE D 1 182 ? -9.873 145.117 172.130 1.00 26.20 169 PHE D C 1
ATOM 9893 O O . PHE D 1 182 ? -9.505 144.388 171.229 1.00 28.19 169 PHE D O 1
ATOM 9901 N N . GLU D 1 183 ? -9.529 146.400 172.191 1.00 27.14 170 GLU D N 1
ATOM 9902 C CA . GLU D 1 183 ? -8.506 146.963 171.328 1.00 23.93 170 GLU D CA 1
ATOM 9903 C C . GLU D 1 183 ? -7.147 146.446 171.789 1.00 27.43 170 GLU D C 1
ATOM 9904 O O . GLU D 1 183 ? -7.028 145.932 172.916 1.00 30.78 170 GLU D O 1
ATOM 9910 N N . HIS D 1 184 ? -6.146 146.560 170.923 1.00 23.46 171 HIS D N 1
ATOM 9911 C CA . HIS D 1 184 ? -4.764 146.170 171.227 1.00 27.75 171 HIS D CA 1
ATOM 9912 C C . HIS D 1 184 ? -4.693 144.694 171.641 1.00 31.86 171 HIS D C 1
ATOM 9913 O O . HIS D 1 184 ? -3.872 144.295 172.483 1.00 29.40 171 HIS D O 1
ATOM 9920 N N . THR D 1 185 ? -5.566 143.897 171.035 1.00 31.18 172 THR D N 1
ATOM 9921 C CA . THR D 1 185 ? -5.701 142.488 171.364 1.00 29.96 172 THR D CA 1
ATOM 9922 C C . THR D 1 185 ? -5.866 141.694 170.068 1.00 31.21 172 THR D C 1
ATOM 9923 O O . THR D 1 185 ? -6.984 141.328 169.693 1.00 33.03 172 THR D O 1
ATOM 9927 N N . PRO D 1 186 ? -4.770 141.446 169.370 1.00 30.44 173 PRO D N 1
ATOM 9928 C CA . PRO D 1 186 ? -4.819 140.642 168.139 1.00 32.64 173 PRO D CA 1
ATOM 9929 C C . PRO D 1 186 ? -5.078 139.154 168.409 1.00 35.26 173 PRO D C 1
ATOM 9930 O O . PRO D 1 186 ? -4.592 138.616 169.413 1.00 35.18 173 PRO D O 1
ATOM 9934 N N . VAL D 1 187 ? -5.856 138.511 167.541 1.00 34.13 174 VAL D N 1
ATOM 9935 C CA . VAL D 1 187 ? -6.056 137.066 167.623 1.00 34.43 174 VAL D CA 1
ATOM 9936 C C . VAL D 1 187 ? -4.913 136.367 166.901 1.00 32.90 174 VAL D C 1
ATOM 9937 O O . VAL D 1 187 ? -4.554 136.717 165.776 1.00 29.05 174 VAL D O 1
ATOM 9941 N N . LEU D 1 188 ? -4.341 135.373 167.571 1.00 34.69 175 LEU D N 1
ATOM 9942 C CA . LEU D 1 188 ? -3.235 134.605 167.015 1.00 34.98 175 LEU D CA 1
ATOM 9943 C C . LEU D 1 188 ? -3.737 133.315 166.354 1.00 32.64 175 LEU D C 1
ATOM 9944 O O . LEU D 1 188 ? -3.162 132.887 165.356 1.00 32.91 175 LEU D O 1
ATOM 9949 N N . HIS D 1 189 ? -4.787 132.709 166.919 1.00 35.37 176 HIS D N 1
ATOM 9950 C CA . HIS D 1 189 ? -5.298 131.414 166.437 1.00 36.22 176 HIS D CA 1
ATOM 9951 C C . HIS D 1 189 ? -6.746 131.115 166.813 1.00 34.24 176 HIS D C 1
ATOM 9952 O O . HIS D 1 189 ? -7.226 131.512 167.875 1.00 35.53 176 HIS D O 1
ATOM 9959 N N . VAL D 1 190 ? -7.437 130.388 165.929 1.00 36.14 177 VAL D N 1
ATOM 9960 C CA . VAL D 1 190 ? -8.764 129.827 166.195 1.00 34.61 177 VAL D CA 1
ATOM 9961 C C . VAL D 1 190 ? -8.684 128.304 166.002 1.00 36.55 177 VAL D C 1
ATOM 9962 O O . VAL D 1 190 ? -8.278 127.838 164.938 1.00 34.99 177 VAL D O 1
ATOM 9966 N N . GLU D 1 191 ? -9.057 127.550 167.033 1.00 38.67 178 GLU D N 1
ATOM 9967 C CA . GLU D 1 191 ? -9.035 126.083 166.986 1.00 41.92 178 GLU D CA 1
ATOM 9968 C C . GLU D 1 191 ? -10.458 125.560 166.956 1.00 39.31 178 GLU D C 1
ATOM 9969 O O . GLU D 1 191 ? -11.280 125.978 167.761 1.00 41.32 178 GLU D O 1
ATOM 9975 N N . ARG D 1 192 ? -10.747 124.616 166.064 1.00 41.67 179 ARG D N 1
ATOM 9976 C CA . ARG D 1 192 ? -12.122 124.110 165.928 1.00 44.69 179 ARG D CA 1
ATOM 9977 C C . ARG D 1 192 ? -12.373 122.645 166.341 1.00 47.17 179 ARG D C 1
ATOM 9978 O O . ARG D 1 192 ? -13.509 122.179 166.251 1.00 46.56 179 ARG D O 1
ATOM 9986 N N . ASP D 1 193 ? -11.358 121.930 166.821 1.00 50.49 180 ASP D N 1
ATOM 9987 C CA . ASP D 1 193 ? -11.543 120.506 167.157 1.00 54.77 180 ASP D CA 1
ATOM 9988 C C . ASP D 1 193 ? -12.544 120.243 168.298 1.00 54.98 180 ASP D C 1
ATOM 9989 O O . ASP D 1 193 ? -13.248 119.225 168.285 1.00 56.71 180 ASP D O 1
ATOM 9994 N N . GLY D 1 194 ? -12.619 121.162 169.261 1.00 53.23 181 GLY D N 1
ATOM 9995 C CA . GLY D 1 194 ? -13.490 121.005 170.414 1.00 52.41 181 GLY D CA 1
ATOM 9996 C C . GLY D 1 194 ? -14.969 121.174 170.126 1.00 53.41 181 GLY D C 1
ATOM 9997 O O . GLY D 1 194 ? -15.374 121.467 169.002 1.00 51.88 181 GLY D O 1
ATOM 9998 N N . GLU D 1 195 ? -15.784 120.980 171.161 1.00 54.55 182 GLU D N 1
ATOM 9999 C CA . GLU D 1 195 ? -17.234 121.167 171.058 1.00 55.12 182 GLU D CA 1
ATOM 10000 C C . GLU D 1 195 ? -17.565 122.652 170.925 1.00 52.08 182 GLU D C 1
ATOM 10001 O O . GLU D 1 195 ? -18.556 123.020 170.292 1.00 52.37 182 GLU D O 1
ATOM 10007 N N . ALA D 1 196 ? -16.740 123.491 171.544 1.00 47.88 183 ALA D N 1
ATOM 10008 C CA . ALA D 1 196 ? -16.763 124.932 171.304 1.00 45.79 183 ALA D CA 1
ATOM 10009 C C . ALA D 1 196 ? -15.471 125.359 170.622 1.00 42.08 183 ALA D C 1
ATOM 10010 O O . ALA D 1 196 ? -14.448 124.672 170.683 1.00 42.47 183 ALA D O 1
ATOM 10012 N N . LEU D 1 197 ? -15.529 126.497 169.950 1.00 40.68 184 LEU D N 1
ATOM 10013 C CA . LEU D 1 197 ? -14.336 127.092 169.365 1.00 37.56 184 LEU D CA 1
ATOM 10014 C C . LEU D 1 197 ? -13.463 127.692 170.465 1.00 35.11 184 LEU D C 1
ATOM 10015 O O . LEU D 1 197 ? -13.969 128.203 171.464 1.00 33.70 184 LEU D O 1
ATOM 10020 N N . PHE D 1 198 ? -12.158 127.633 170.274 1.00 34.77 185 PHE D N 1
ATOM 10021 C CA . PHE D 1 198 ? -11.225 128.229 171.224 1.00 38.80 185 PHE D CA 1
ATOM 10022 C C . PHE D 1 198 ? -10.365 129.270 170.514 1.00 38.88 185 PHE D C 1
ATOM 10023 O O . PHE D 1 198 ? -9.716 128.969 169.511 1.00 37.90 185 PHE D O 1
ATOM 10031 N N . ILE D 1 199 ? -10.371 130.500 171.027 1.00 39.22 186 ILE D N 1
ATOM 10032 C CA . ILE D 1 199 ? -9.587 131.574 170.413 1.00 40.78 186 ILE D CA 1
ATOM 10033 C C . ILE D 1 199 ? -8.498 132.052 171.388 1.00 38.08 186 ILE D C 1
ATOM 10034 O O . ILE D 1 199 ? -8.719 132.152 172.607 1.00 37.24 186 ILE D O 1
ATOM 10039 N N . LYS D 1 200 ? -7.318 132.309 170.842 1.00 36.47 187 LYS D N 1
ATOM 10040 C CA . LYS D 1 200 ? -6.147 132.656 171.642 1.00 39.69 187 LYS D CA 1
ATOM 10041 C C . LYS D 1 200 ? -5.614 134.061 171.312 1.00 39.57 187 LYS D C 1
ATOM 10042 O O . LYS D 1 200 ? -5.353 134.376 170.150 1.00 35.43 187 LYS D O 1
ATOM 10048 N N . THR D 1 201 ? -5.479 134.897 172.344 1.00 41.89 188 THR D N 1
ATOM 10049 C CA . THR D 1 201 ? -4.819 136.210 172.224 1.00 40.30 188 THR D CA 1
ATOM 10050 C C . THR D 1 201 ? -3.726 136.317 173.288 1.00 41.84 188 THR D C 1
ATOM 10051 O O . THR D 1 201 ? -3.741 135.553 174.251 1.00 40.79 188 THR D O 1
ATOM 10055 N N . PRO D 1 202 ? -2.779 137.245 173.128 1.00 41.76 189 PRO D N 1
ATOM 10056 C CA . PRO D 1 202 ? -1.783 137.502 174.182 1.00 40.44 189 PRO D CA 1
ATOM 10057 C C . PRO D 1 202 ? -2.338 138.002 175.529 1.00 41.15 189 PRO D C 1
ATOM 10058 O O . PRO D 1 202 ? -1.571 138.013 176.482 1.00 44.54 189 PRO D O 1
ATOM 10062 N N . SER D 1 203 ? -3.605 138.409 175.613 1.00 42.09 190 SER D N 1
ATOM 10063 C CA . SER D 1 203 ? -4.209 138.871 176.871 1.00 43.99 190 SER D CA 1
ATOM 10064 C C . SER D 1 203 ? -5.293 137.933 177.437 1.00 47.12 190 SER D C 1
ATOM 10065 O O . SER D 1 203 ? -6.171 138.372 178.210 1.00 46.40 190 SER D O 1
ATOM 10068 N N . GLY D 1 204 ? -5.221 136.651 177.064 1.00 47.38 191 GLY D N 1
ATOM 10069 C CA . GLY D 1 204 ? -6.155 135.639 177.538 1.00 47.43 191 GLY D CA 1
ATOM 10070 C C . GLY D 1 204 ? -6.911 134.938 176.418 1.00 47.78 191 GLY D C 1
ATOM 10071 O O . GLY D 1 204 ? -7.040 135.480 175.309 1.00 45.18 191 GLY D O 1
ATOM 10072 N N . ASP D 1 205 ? -7.427 133.741 176.722 1.00 45.55 192 ASP D N 1
ATOM 10073 C CA . ASP D 1 205 ? -8.149 132.916 175.751 1.00 41.62 192 ASP D CA 1
ATOM 10074 C C . ASP D 1 205 ? -9.604 132.774 176.136 1.00 39.49 192 ASP D C 1
ATOM 10075 O O . ASP D 1 205 ? -9.970 132.886 177.313 1.00 40.04 192 ASP D O 1
ATOM 10080 N N . VAL D 1 206 ? -10.440 132.513 175.133 1.00 36.61 193 VAL D N 1
ATOM 10081 C CA . VAL D 1 206 ? -11.876 132.386 175.339 1.00 37.27 193 VAL D CA 1
ATOM 10082 C C . VAL D 1 206 ? -12.489 131.247 174.509 1.00 35.91 193 VAL D C 1
ATOM 10083 O O . VAL D 1 206 ? -12.051 130.968 173.400 1.00 34.36 193 VAL D O 1
ATOM 10087 N N . TRP D 1 207 ? -13.480 130.578 175.084 1.00 37.34 194 TRP D N 1
ATOM 10088 C CA . TRP D 1 207 ? -14.354 129.682 174.344 1.00 40.13 194 TRP D CA 1
ATOM 10089 C C . TRP D 1 207 ? -15.399 130.541 173.620 1.00 39.28 194 TRP D C 1
ATOM 10090 O O . TRP D 1 207 ? -15.775 131.617 174.109 1.00 39.84 194 TRP D O 1
ATOM 10101 N N . ALA D 1 208 ? -15.881 130.050 172.479 1.00 37.76 195 ALA D N 1
ATOM 10102 C CA . ALA D 1 208 ? -16.889 130.747 171.685 1.00 35.74 195 ALA D CA 1
ATOM 10103 C C . ALA D 1 208 ? -17.807 129.762 170.944 1.00 32.83 195 ALA D C 1
ATOM 10104 O O . ALA D 1 208 ? -17.332 128.796 170.381 1.00 34.20 195 ALA D O 1
ATOM 10106 N N . ASN D 1 209 ? -19.105 130.043 170.922 1.00 33.93 196 ASN D N 1
ATOM 10107 C CA . ASN D 1 209 ? -20.061 129.230 170.162 1.00 35.31 196 ASN D CA 1
ATOM 10108 C C . ASN D 1 209 ? -20.049 129.551 168.664 1.00 34.49 196 ASN D C 1
ATOM 10109 O O . ASN D 1 209 ? -20.262 128.661 167.845 1.00 32.56 196 ASN D O 1
ATOM 10114 N N . HIS D 1 210 ? -19.788 130.819 168.321 1.00 32.20 197 HIS D N 1
ATOM 10115 C CA . HIS D 1 210 ? -19.539 131.238 166.935 1.00 32.06 197 HIS D CA 1
ATOM 10116 C C . HIS D 1 210 ? -18.369 132.226 166.879 1.00 32.22 197 HIS D C 1
ATOM 10117 O O . HIS D 1 210 ? -18.133 132.955 167.842 1.00 29.20 197 HIS D O 1
ATOM 10124 N N . VAL D 1 211 ? -17.652 132.219 165.759 1.00 31.21 198 VAL D N 1
ATOM 10125 C CA . VAL D 1 211 ? -16.617 133.201 165.444 1.00 31.45 198 VAL D CA 1
ATOM 10126 C C . VAL D 1 211 ? -16.873 133.808 164.061 1.00 31.32 198 VAL D C 1
ATOM 10127 O O . VAL D 1 211 ? -17.257 133.104 163.130 1.00 29.87 198 VAL D O 1
ATOM 10131 N N . VAL D 1 212 ? -16.634 135.114 163.927 1.00 27.65 199 VAL D N 1
ATOM 10132 C CA . VAL D 1 212 ? -16.736 135.792 162.644 1.00 24.50 199 VAL D CA 1
ATOM 10133 C C . VAL D 1 212 ? -15.383 136.449 162.338 1.00 24.69 199 VAL D C 1
ATOM 10134 O O . VAL D 1 212 ? -14.896 137.254 163.136 1.00 26.46 199 VAL D O 1
ATOM 10138 N N . VAL D 1 213 ? -14.793 136.092 161.207 1.00 25.27 200 VAL D N 1
ATOM 10139 C CA . VAL D 1 213 ? -13.569 136.699 160.716 1.00 23.44 200 VAL D CA 1
ATOM 10140 C C . VAL D 1 213 ? -13.929 137.937 159.896 1.00 25.69 200 VAL D C 1
ATOM 10141 O O . VAL D 1 213 ? -14.470 137.824 158.789 1.00 24.57 200 VAL D O 1
ATOM 10145 N N . ALA D 1 214 ? -13.615 139.105 160.464 1.00 23.42 201 ALA D N 1
ATOM 10146 C CA . ALA D 1 214 ? -13.825 140.413 159.821 1.00 22.11 201 ALA D CA 1
ATOM 10147 C C . ALA D 1 214 ? -12.541 141.269 159.875 1.00 22.04 201 ALA D C 1
ATOM 10148 O O . ALA D 1 214 ? -12.552 142.413 160.366 1.00 21.81 201 ALA D O 1
ATOM 10150 N N . SER D 1 215 ? -11.457 140.694 159.360 1.00 22.43 202 SER D N 1
ATOM 10151 C CA . SER D 1 215 ? -10.120 141.282 159.451 1.00 22.34 202 SER D CA 1
ATOM 10152 C C . SER D 1 215 ? -9.652 141.955 158.155 1.00 21.91 202 SER D C 1
ATOM 10153 O O . SER D 1 215 ? -8.467 142.179 157.950 1.00 23.31 202 SER D O 1
ATOM 10156 N N . GLY D 1 216 ? -10.595 142.322 157.285 1.00 19.56 203 GLY D N 1
ATOM 10157 C CA . GLY D 1 216 ? -10.273 143.059 156.079 1.00 18.55 203 GLY D CA 1
ATOM 10158 C C . GLY D 1 216 ? -9.292 142.320 155.194 1.00 23.26 203 GLY D C 1
ATOM 10159 O O . GLY D 1 216 ? -9.365 141.084 155.046 1.00 24.16 203 GLY D O 1
ATOM 10160 N N . VAL D 1 217 ? -8.340 143.062 154.641 1.00 19.93 204 VAL D N 1
ATOM 10161 C CA . VAL D 1 217 ? -7.301 142.508 153.770 1.00 19.85 204 VAL D CA 1
ATOM 10162 C C . VAL D 1 217 ? -6.310 141.520 154.477 1.00 18.54 204 VAL D C 1
ATOM 10163 O O . VAL D 1 217 ? -5.542 140.836 153.802 1.00 23.48 204 VAL D O 1
ATOM 10167 N N . TRP D 1 218 ? -6.347 141.457 155.802 1.00 22.12 205 TRP D N 1
ATOM 10168 C CA . TRP D 1 218 ? -5.508 140.546 156.608 1.00 25.49 205 TRP D CA 1
ATOM 10169 C C . TRP D 1 218 ? -6.245 139.229 156.965 1.00 25.13 205 TRP D C 1
ATOM 10170 O O . TRP D 1 218 ? -5.822 138.482 157.833 1.00 23.25 205 TRP D O 1
ATOM 10181 N N . SER D 1 219 ? -7.351 138.959 156.280 1.00 25.24 206 SER D N 1
ATOM 10182 C CA . SER D 1 219 ? -8.236 137.864 156.650 1.00 24.88 206 SER D CA 1
ATOM 10183 C C . SER D 1 219 ? -7.717 136.492 156.185 1.00 23.30 206 SER D C 1
ATOM 10184 O O . SER D 1 219 ? -8.121 135.478 156.730 1.00 25.61 206 SER D O 1
ATOM 10187 N N . GLY D 1 220 ? -6.845 136.488 155.191 1.00 27.36 207 GLY D N 1
ATOM 10188 C CA . GLY D 1 220 ? -6.260 135.267 154.651 1.00 30.90 207 GLY D CA 1
ATOM 10189 C C . GLY D 1 220 ? -5.657 134.342 155.691 1.00 34.50 207 GLY D C 1
ATOM 10190 O O . GLY D 1 220 ? -5.786 133.127 155.582 1.00 32.28 207 GLY D O 1
ATOM 10191 N N . MET D 1 221 ? -5.009 134.917 156.707 1.00 33.30 208 MET D N 1
ATOM 10192 C CA . MET D 1 221 ? -4.397 134.133 157.777 1.00 36.27 208 MET D CA 1
ATOM 10193 C C . MET D 1 221 ? -5.369 133.106 158.358 1.00 35.34 208 MET D C 1
ATOM 10194 O O . MET D 1 221 ? -5.028 131.925 158.509 1.00 35.43 208 MET D O 1
ATOM 10199 N N . PHE D 1 222 ? -6.574 133.574 158.674 1.00 34.76 209 PHE D N 1
ATOM 10200 C CA . PHE D 1 222 ? -7.608 132.764 159.302 1.00 32.48 209 PHE D CA 1
ATOM 10201 C C . PHE D 1 222 ? -8.277 131.780 158.334 1.00 35.35 209 PHE D C 1
ATOM 10202 O O . PHE D 1 222 ? -8.620 130.662 158.736 1.00 35.60 209 PHE D O 1
ATOM 10210 N N . PHE D 1 223 ? -8.467 132.179 157.075 1.00 34.06 210 PHE D N 1
ATOM 10211 C CA . PHE D 1 223 ? -8.961 131.236 156.071 1.00 34.25 210 PHE D CA 1
ATOM 10212 C C . PHE D 1 223 ? -8.038 130.005 156.075 1.00 37.22 210 PHE D C 1
ATOM 10213 O O . PHE D 1 223 ? -8.508 128.879 156.223 1.00 35.04 210 PHE D O 1
ATOM 10221 N N . LYS D 1 224 ? -6.730 130.247 155.958 1.00 38.97 211 LYS D N 1
ATOM 10222 C CA . LYS D 1 224 ? -5.709 129.189 155.921 1.00 40.92 211 LYS D CA 1
ATOM 10223 C C . LYS D 1 224 ? -5.614 128.361 157.220 1.00 41.34 211 LYS D C 1
ATOM 10224 O O . LYS D 1 224 ? -5.472 127.136 157.164 1.00 42.93 211 LYS D O 1
ATOM 10230 N N . GLN D 1 225 ? -5.693 129.020 158.377 1.00 39.35 212 GLN D N 1
ATOM 10231 C CA . GLN D 1 225 ? -5.718 128.335 159.677 1.00 38.90 212 GLN D CA 1
ATOM 10232 C C . GLN D 1 225 ? -6.858 127.317 159.744 1.00 38.37 212 GLN D C 1
ATOM 10233 O O . GLN D 1 225 ? -6.739 126.283 160.394 1.00 37.63 212 GLN D O 1
ATOM 10239 N N . LEU D 1 226 ? -7.969 127.651 159.083 1.00 37.48 213 LEU D N 1
ATOM 10240 C CA . LEU D 1 226 ? -9.209 126.885 159.149 1.00 36.51 213 LEU D CA 1
ATOM 10241 C C . LEU D 1 226 ? -9.507 126.024 157.901 1.00 37.05 213 LEU D C 1
ATOM 10242 O O . LEU D 1 226 ? -10.639 125.564 157.724 1.00 38.01 213 LEU D O 1
ATOM 10247 N N . GLY D 1 227 ? -8.505 125.823 157.044 1.00 38.06 214 GLY D N 1
ATOM 10248 C CA . GLY D 1 227 ? -8.570 124.834 155.977 1.00 39.72 214 GLY D CA 1
ATOM 10249 C C . GLY D 1 227 ? -9.014 125.310 154.606 1.00 40.40 214 GLY D C 1
ATOM 10250 O O . GLY D 1 227 ? -9.342 124.488 153.745 1.00 38.54 214 GLY D O 1
ATOM 10251 N N . LEU D 1 228 ? -9.011 126.625 154.387 1.00 38.15 215 LEU D N 1
ATOM 10252 C CA . LEU D 1 228 ? -9.475 127.211 153.122 1.00 37.90 215 LEU D CA 1
ATOM 10253 C C . LEU D 1 228 ? -8.372 128.033 152.451 1.00 38.04 215 LEU D C 1
ATOM 10254 O O . LEU D 1 228 ? -7.483 128.556 153.126 1.00 40.96 215 LEU D O 1
ATOM 10259 N N . ASN D 1 229 ? -8.443 128.159 151.129 1.00 35.06 216 ASN D N 1
ATOM 10260 C CA . ASN D 1 229 ? -7.393 128.797 150.335 1.00 35.04 216 ASN D CA 1
ATOM 10261 C C . ASN D 1 229 ? -7.729 130.207 149.835 1.00 31.42 216 ASN D C 1
ATOM 10262 O O . ASN D 1 229 ? -7.023 130.727 148.975 1.00 34.72 216 ASN D O 1
ATOM 10267 N N . ASN D 1 230 ? -8.789 130.810 150.378 1.00 28.52 217 ASN D N 1
ATOM 10268 C CA . ASN D 1 230 ? -9.261 132.125 149.926 1.00 29.92 217 ASN D CA 1
ATOM 10269 C C . ASN D 1 230 ? -8.194 133.164 150.222 1.00 27.37 217 ASN D C 1
ATOM 10270 O O . ASN D 1 230 ? -7.722 133.234 151.353 1.00 28.85 217 ASN D O 1
ATOM 10275 N N . ALA D 1 231 ? -7.851 133.957 149.214 1.00 30.58 218 ALA D N 1
ATOM 10276 C CA . ALA D 1 231 ? -6.716 134.877 149.267 1.00 32.96 218 ALA D CA 1
ATOM 10277 C C . ALA D 1 231 ? -7.162 136.316 149.025 1.00 33.60 218 ALA D C 1
ATOM 10278 O O . ALA D 1 231 ? -8.229 136.568 148.444 1.00 31.97 218 ALA D O 1
ATOM 10280 N N . PHE D 1 232 ? -6.335 137.257 149.479 1.00 32.05 219 PHE D N 1
ATOM 10281 C CA . PHE D 1 232 ? -6.601 138.677 149.326 1.00 30.80 219 PHE D CA 1
ATOM 10282 C C . PHE D 1 232 ? -5.372 139.382 148.743 1.00 32.44 219 PHE D C 1
ATOM 10283 O O . PHE D 1 232 ? -4.239 139.036 149.078 1.00 35.96 219 PHE D O 1
ATOM 10291 N N . LEU D 1 233 ? -5.607 140.340 147.846 1.00 30.96 220 LEU D N 1
ATOM 10292 C CA . LEU D 1 233 ? -4.561 141.179 147.276 1.00 30.62 220 LEU D CA 1
ATOM 10293 C C . LEU D 1 233 ? -4.869 142.639 147.652 1.00 27.67 220 LEU D C 1
ATOM 10294 O O . LEU D 1 233 ? -5.949 143.128 147.362 1.00 25.56 220 LEU D O 1
ATOM 10299 N N . PRO D 1 234 ? -3.946 143.346 148.300 1.00 26.50 221 PRO D N 1
ATOM 10300 C CA . PRO D 1 234 ? -4.208 144.751 148.616 1.00 22.64 221 PRO D CA 1
ATOM 10301 C C . PRO D 1 234 ? -4.204 145.573 147.336 1.00 22.34 221 PRO D C 1
ATOM 10302 O O . PRO D 1 234 ? -3.402 145.303 146.444 1.00 24.42 221 PRO D O 1
ATOM 10306 N N . VAL D 1 235 ? -5.115 146.540 147.207 1.00 20.87 222 VAL D N 1
ATOM 10307 C CA . VAL D 1 235 ? -5.036 147.511 146.129 1.00 20.51 222 VAL D CA 1
ATOM 10308 C C . VAL D 1 235 ? -5.045 148.880 146.823 1.00 24.16 222 VAL D C 1
ATOM 10309 O O . VAL D 1 235 ? -6.086 149.381 147.250 1.00 19.96 222 VAL D O 1
ATOM 10313 N N . LYS D 1 236 ? -3.855 149.433 146.979 1.00 22.12 223 LYS D N 1
ATOM 10314 C CA . LYS D 1 236 ? -3.666 150.681 147.718 1.00 20.58 223 LYS D CA 1
ATOM 10315 C C . LYS D 1 236 ? -4.314 151.846 146.995 1.00 18.94 223 LYS D C 1
ATOM 10316 O O . LYS D 1 236 ? -4.283 151.923 145.770 1.00 21.86 223 LYS D O 1
ATOM 10322 N N . GLY D 1 237 ? -4.906 152.754 147.770 1.00 18.23 224 GLY D N 1
ATOM 10323 C CA . GLY D 1 237 ? -5.503 153.964 147.247 1.00 19.87 224 GLY D CA 1
ATOM 10324 C C . GLY D 1 237 ? -5.055 155.169 148.048 1.00 16.14 224 GLY D C 1
ATOM 10325 O O . GLY D 1 237 ? -5.120 155.141 149.272 1.00 18.69 224 GLY D O 1
ATOM 10326 N N . GLU D 1 238 ? -4.637 156.216 147.343 1.00 20.02 225 GLU D N 1
ATOM 10327 C CA . GLU D 1 238 ? -4.111 157.448 147.942 1.00 18.56 225 GLU D CA 1
ATOM 10328 C C . GLU D 1 238 ? -5.068 158.602 147.672 1.00 19.33 225 GLU D C 1
ATOM 10329 O O . GLU D 1 238 ? -5.607 158.727 146.558 1.00 20.79 225 GLU D O 1
ATOM 10335 N N . CYS D 1 239 ? -5.268 159.439 148.693 1.00 17.42 226 CYS D N 1
ATOM 10336 C CA . CYS D 1 239 ? -6.242 160.531 148.685 1.00 18.21 226 CYS D CA 1
ATOM 10337 C C . CYS D 1 239 ? -5.661 161.799 149.301 1.00 19.85 226 CYS D C 1
ATOM 10338 O O . CYS D 1 239 ? -4.618 161.765 149.946 1.00 20.64 226 CYS D O 1
ATOM 10341 N N . LEU D 1 240 ? -6.390 162.898 149.136 1.00 18.39 227 LEU D N 1
ATOM 10342 C CA . LEU D 1 240 ? -6.051 164.165 149.792 1.00 18.14 227 LEU D CA 1
ATOM 10343 C C . LEU D 1 240 ? -7.315 164.973 150.065 1.00 18.07 227 LEU D C 1
ATOM 10344 O O . LEU D 1 240 ? -8.375 164.690 149.498 1.00 17.76 227 LEU D O 1
ATOM 10349 N N . SER D 1 241 ? -7.211 165.924 150.988 1.00 18.75 228 SER D N 1
ATOM 10350 C CA . SER D 1 241 ? -8.267 166.894 151.250 1.00 16.30 228 SER D CA 1
ATOM 10351 C C . SER D 1 241 ? -7.768 168.337 151.100 1.00 18.60 228 SER D C 1
ATOM 10352 O O . SER D 1 241 ? -6.576 168.621 151.263 1.00 18.54 228 SER D O 1
ATOM 10355 N N . VAL D 1 242 ? -8.698 169.207 150.721 1.00 16.79 229 VAL D N 1
ATOM 10356 C CA . VAL D 1 242 ? -8.480 170.651 150.631 1.00 16.94 229 VAL D CA 1
ATOM 10357 C C . VAL D 1 242 ? -9.597 171.394 151.356 1.00 18.27 229 VAL D C 1
ATOM 10358 O O . VAL D 1 242 ? -10.655 170.837 151.657 1.00 16.71 229 VAL D O 1
ATOM 10362 N N . TRP D 1 243 ? -9.363 172.670 151.645 1.00 18.38 230 TRP D N 1
ATOM 10363 C CA . TRP D 1 243 ? -10.391 173.536 152.174 1.00 17.98 230 TRP D CA 1
ATOM 10364 C C . TRP D 1 243 ? -11.092 174.280 151.026 1.00 19.66 230 TRP D C 1
ATOM 10365 O O . TRP D 1 243 ? -10.447 174.974 150.246 1.00 20.60 230 TRP D O 1
ATOM 10376 N N . ASN D 1 244 ? -12.406 174.106 150.931 1.00 20.81 231 ASN D N 1
ATOM 10377 C CA . ASN D 1 244 ? -13.268 174.867 150.020 1.00 20.56 231 ASN D CA 1
ATOM 10378 C C . ASN D 1 244 ? -13.916 176.042 150.779 1.00 22.17 231 ASN D C 1
ATOM 10379 O O . ASN D 1 244 ? -15.016 175.942 151.341 1.00 22.66 231 ASN D O 1
ATOM 10384 N N . ASP D 1 245 ? -13.197 177.149 150.806 1.00 19.34 232 ASP D N 1
ATOM 10385 C CA . ASP D 1 245 ? -13.655 178.356 151.488 1.00 21.71 232 ASP D CA 1
ATOM 10386 C C . ASP D 1 245 ? -14.302 179.395 150.547 1.00 22.07 232 ASP D C 1
ATOM 10387 O O . ASP D 1 245 ? -14.789 180.424 151.029 1.00 24.59 232 ASP D O 1
ATOM 10392 N N . ASP D 1 246 ? -14.311 179.146 149.236 1.00 23.04 233 ASP D N 1
ATOM 10393 C CA . ASP D 1 246 ? -14.659 180.198 148.245 1.00 23.27 233 ASP D CA 1
ATOM 10394 C C . ASP D 1 246 ? -15.828 179.930 147.309 1.00 26.75 233 ASP D C 1
ATOM 10395 O O . ASP D 1 246 ? -16.401 180.889 146.799 1.00 28.03 233 ASP D O 1
ATOM 10400 N N . ILE D 1 247 ? -16.158 178.661 147.047 1.00 24.28 234 ILE D N 1
ATOM 10401 C CA . ILE D 1 247 ? -17.179 178.316 146.057 1.00 23.93 234 ILE D CA 1
ATOM 10402 C C . ILE D 1 247 ? -18.266 177.384 146.613 1.00 24.10 234 ILE D C 1
ATOM 10403 O O . ILE D 1 247 ? -18.026 176.623 147.555 1.00 24.49 234 ILE D O 1
ATOM 10408 N N . PRO D 1 248 ? -19.482 177.464 146.066 1.00 26.06 235 PRO D N 1
ATOM 10409 C CA . PRO D 1 248 ? -20.519 176.486 146.406 1.00 27.00 235 PRO D CA 1
ATOM 10410 C C . PRO D 1 248 ? -20.255 175.139 145.726 1.00 27.11 235 PRO D C 1
ATOM 10411 O O . PRO D 1 248 ? -19.902 175.109 144.547 1.00 27.57 235 PRO D O 1
ATOM 10415 N N . LEU D 1 249 ? -20.412 174.049 146.476 1.00 24.92 236 LEU D N 1
ATOM 10416 C CA . LEU D 1 249 ? -20.389 172.691 145.918 1.00 22.89 236 LEU D CA 1
ATOM 10417 C C . LEU D 1 249 ? -21.224 171.801 146.836 1.00 23.94 236 LEU D C 1
ATOM 10418 O O . LEU D 1 249 ? -20.892 171.641 147.999 1.00 21.11 236 LEU D O 1
ATOM 10423 N N . THR D 1 250 ? -22.347 171.294 146.329 1.00 22.02 237 THR D N 1
ATOM 10424 C CA . THR D 1 250 ? -23.280 170.500 147.130 1.00 20.80 237 THR D CA 1
ATOM 10425 C C . THR D 1 250 ? -23.240 169.022 146.758 1.00 20.89 237 THR D C 1
ATOM 10426 O O . THR D 1 250 ? -23.234 168.161 147.645 1.00 21.37 237 THR D O 1
ATOM 10430 N N . LYS D 1 251 ? -23.300 168.729 145.458 1.00 22.02 238 LYS D N 1
ATOM 10431 C CA . LYS D 1 251 ? -23.239 167.346 144.973 1.00 20.95 238 LYS D CA 1
ATOM 10432 C C . LYS D 1 251 ? -21.793 166.831 144.955 1.00 21.18 238 LYS D C 1
ATOM 10433 O O . LYS D 1 251 ? -20.851 167.588 144.715 1.00 26.89 238 LYS D O 1
ATOM 10439 N N . THR D 1 252 ? -21.640 165.531 145.188 1.00 20.92 239 THR D N 1
ATOM 10440 C CA . THR D 1 252 ? -20.412 164.828 144.899 1.00 19.23 239 THR D CA 1
ATOM 10441 C C . THR D 1 252 ? -20.207 164.760 143.391 1.00 21.39 239 THR D C 1
ATOM 10442 O O . THR D 1 252 ? -21.152 164.473 142.641 1.00 23.03 239 THR D O 1
ATOM 10446 N N . LEU D 1 253 ? -18.980 164.987 142.945 1.00 21.11 240 LEU D N 1
ATOM 10447 C CA . LEU D 1 253 ? -18.611 164.802 141.546 1.00 21.69 240 LEU D CA 1
ATOM 10448 C C . LEU D 1 253 ? -17.802 163.512 141.384 1.00 25.88 240 LEU D C 1
ATOM 10449 O O . LEU D 1 253 ? -16.855 163.254 142.140 1.00 22.73 240 LEU D O 1
ATOM 10454 N N . TYR D 1 254 ? -18.167 162.715 140.380 1.00 22.84 241 TYR D N 1
ATOM 10455 C CA . TYR D 1 254 ? -17.609 161.378 140.186 1.00 23.15 241 TYR D CA 1
ATOM 10456 C C . TYR D 1 254 ? -17.356 161.115 138.708 1.00 25.49 241 TYR D C 1
ATOM 10457 O O . TYR D 1 254 ? -18.245 161.324 137.879 1.00 28.00 241 TYR D O 1
ATOM 10466 N N . HIS D 1 255 ? -16.154 160.660 138.374 1.00 26.83 242 HIS D N 1
ATOM 10467 C CA . HIS D 1 255 ? -15.836 160.230 137.018 1.00 28.34 242 HIS D CA 1
ATOM 10468 C C . HIS D 1 255 ? -14.704 159.208 137.004 1.00 28.72 242 HIS D C 1
ATOM 10469 O O . HIS D 1 255 ? -13.685 159.407 137.655 1.00 26.44 242 HIS D O 1
ATOM 10476 N N . ASP D 1 256 ? -14.873 158.131 136.231 1.00 29.47 243 ASP D N 1
ATOM 10477 C CA . ASP D 1 256 ? -13.848 157.077 136.066 1.00 28.61 243 ASP D CA 1
ATOM 10478 C C . ASP D 1 256 ? -13.195 156.628 137.396 1.00 25.51 243 ASP D C 1
ATOM 10479 O O . ASP D 1 256 ? -11.962 156.576 137.536 1.00 27.89 243 ASP D O 1
ATOM 10484 N N . HIS D 1 257 ? -14.058 156.313 138.359 1.00 23.11 244 HIS D N 1
ATOM 10485 C CA . HIS D 1 257 ? -13.702 155.802 139.682 1.00 26.28 244 HIS D CA 1
ATOM 10486 C C . HIS D 1 257 ? -12.908 156.800 140.549 1.00 26.24 244 HIS D C 1
ATOM 10487 O O . HIS D 1 257 ? -12.297 156.417 141.557 1.00 28.39 244 HIS D O 1
ATOM 10494 N N . CYS D 1 258 ? -12.970 158.072 140.164 1.00 23.52 245 CYS D N 1
ATOM 10495 C CA . CYS D 1 258 ? -12.393 159.179 140.929 1.00 23.18 245 CYS D CA 1
ATOM 10496 C C . CYS D 1 258 ? -13.492 160.160 141.337 1.00 25.50 245 CYS D C 1
ATOM 10497 O O . CYS D 1 258 ? -14.566 160.208 140.736 1.00 23.61 245 CYS D O 1
ATOM 10500 N N . TYR D 1 259 ? -13.224 160.940 142.376 1.00 21.49 246 TYR D N 1
ATOM 10501 C CA . TYR D 1 259 ? -14.270 161.677 143.059 1.00 20.34 246 TYR D CA 1
ATOM 10502 C C . TYR D 1 259 ? -13.781 162.930 143.786 1.00 20.99 246 TYR D C 1
ATOM 10503 O O . TYR D 1 259 ? -12.613 163.045 144.139 1.00 20.24 246 TYR D O 1
ATOM 10512 N N . ILE D 1 260 ? -14.710 163.864 143.979 1.00 20.38 247 ILE D N 1
ATOM 10513 C CA . ILE D 1 260 ? -14.549 165.025 144.848 1.00 20.99 247 ILE D CA 1
ATOM 10514 C C . ILE D 1 260 ? -15.804 165.082 145.715 1.00 20.74 247 ILE D C 1
ATOM 10515 O O . ILE D 1 260 ? -16.909 165.279 145.197 1.00 20.53 247 ILE D O 1
ATOM 10520 N N . VAL D 1 261 ? -15.627 164.917 147.027 1.00 19.92 248 VAL D N 1
ATOM 10521 C CA . VAL D 1 261 ? -16.716 164.759 147.992 1.00 17.65 248 VAL D CA 1
ATOM 10522 C C . VAL D 1 261 ? -16.735 165.930 148.982 1.00 19.39 248 VAL D C 1
ATOM 10523 O O . VAL D 1 261 ? -15.786 166.089 149.762 1.00 19.51 248 VAL D O 1
ATOM 10527 N N . PRO D 1 262 ? -17.786 166.753 148.973 1.00 17.47 249 PRO D N 1
ATOM 10528 C CA . PRO D 1 262 ? -17.868 167.886 149.894 1.00 18.99 249 PRO D CA 1
ATOM 10529 C C . PRO D 1 262 ? -18.432 167.528 151.264 1.00 19.10 249 PRO D C 1
ATOM 10530 O O . PRO D 1 262 ? -19.569 167.080 151.379 1.00 20.82 249 PRO D O 1
ATOM 10534 N N . ARG D 1 263 ? -17.620 167.712 152.302 1.00 18.63 250 ARG D N 1
ATOM 10535 C CA . ARG D 1 263 ? -18.019 167.453 153.685 1.00 18.88 250 ARG D CA 1
ATOM 10536 C C . ARG D 1 263 ? -18.543 168.712 154.348 1.00 20.77 250 ARG D C 1
ATOM 10537 O O . ARG D 1 263 ? -18.246 169.823 153.902 1.00 21.08 250 ARG D O 1
ATOM 10545 N N . LYS D 1 264 ? -19.295 168.532 155.433 1.00 22.15 251 LYS D N 1
ATOM 10546 C CA . LYS D 1 264 ? -19.998 169.651 156.082 1.00 23.06 251 LYS D CA 1
ATOM 10547 C C . LYS D 1 264 ? -19.069 170.476 156.975 1.00 22.51 251 LYS D C 1
ATOM 10548 O O . LYS D 1 264 ? -19.491 171.474 157.565 1.00 21.02 251 LYS D O 1
ATOM 10554 N N . SER D 1 265 ? -17.807 170.065 157.051 1.00 18.11 252 SER D N 1
ATOM 10555 C CA . SER D 1 265 ? -16.755 170.894 157.635 1.00 20.48 252 SER D CA 1
ATOM 10556 C C . SER D 1 265 ? -16.221 171.969 156.670 1.00 23.77 252 SER D C 1
ATOM 10557 O O . SER D 1 265 ? -15.466 172.853 157.080 1.00 23.02 252 SER D O 1
ATOM 10560 N N . GLY D 1 266 ? -16.568 171.873 155.392 1.00 23.26 253 GLY D N 1
ATOM 10561 C CA . GLY D 1 266 ? -15.999 172.736 154.371 1.00 23.12 253 GLY D CA 1
ATOM 10562 C C . GLY D 1 266 ? -14.791 172.159 153.640 1.00 23.51 253 GLY D C 1
ATOM 10563 O O . GLY D 1 266 ? -14.224 172.826 152.770 1.00 24.55 253 GLY D O 1
ATOM 10564 N N . ARG D 1 267 ? -14.369 170.950 154.004 1.00 19.53 254 ARG D N 1
ATOM 10565 C CA . ARG D 1 267 ? -13.303 170.251 153.293 1.00 21.24 254 ARG D CA 1
ATOM 10566 C C . ARG D 1 267 ? -13.865 169.529 152.088 1.00 20.28 254 ARG D C 1
ATOM 10567 O O . ARG D 1 267 ? -15.016 169.119 152.107 1.00 22.59 254 ARG D O 1
ATOM 10575 N N . LEU D 1 268 ? -13.046 169.348 151.054 1.00 19.51 255 LEU D N 1
ATOM 10576 C CA . LEU D 1 268 ? -13.348 168.407 149.973 1.00 18.11 255 LEU D CA 1
ATOM 10577 C C . LEU D 1 268 ? -12.405 167.208 150.107 1.00 17.92 255 LEU D C 1
ATOM 10578 O O . LEU D 1 268 ? -11.198 167.381 150.307 1.00 18.01 255 LEU D O 1
ATOM 10583 N N . VAL D 1 269 ? -12.963 166.002 150.037 1.00 20.41 256 VAL D N 1
ATOM 10584 C CA . VAL D 1 269 ? -12.176 164.768 149.945 1.00 17.80 256 VAL D CA 1
ATOM 10585 C C . VAL D 1 269 ? -12.019 164.323 148.483 1.00 17.21 256 VAL D C 1
ATOM 10586 O O . VAL D 1 269 ? -12.994 164.247 147.726 1.00 19.35 256 VAL D O 1
ATOM 10590 N N . VAL D 1 270 ? -10.783 164.016 148.096 1.00 17.85 257 VAL D N 1
ATOM 10591 C CA . VAL D 1 270 ? -10.387 163.827 146.710 1.00 19.48 257 VAL D CA 1
ATOM 10592 C C . VAL D 1 270 ? -9.572 162.540 146.539 1.00 20.89 257 VAL D C 1
ATOM 10593 O O . VAL D 1 270 ? -8.604 162.297 147.266 1.00 19.59 257 VAL D O 1
ATOM 10597 N N . GLY D 1 271 ? -9.932 161.716 145.557 1.00 21.31 258 GLY D N 1
ATOM 10598 C CA . GLY D 1 271 ? -9.193 160.483 145.284 1.00 20.94 258 GLY D CA 1
ATOM 10599 C C . GLY D 1 271 ? -9.641 159.796 143.993 1.00 23.07 258 GLY D C 1
ATOM 10600 O O . GLY D 1 271 ? -10.482 160.342 143.277 1.00 23.30 258 GLY D O 1
ATOM 10601 N N . ALA D 1 272 ? -9.107 158.615 143.664 1.00 22.21 259 ALA D N 1
ATOM 10602 C CA . ALA D 1 272 ? -8.028 157.931 144.384 1.00 21.30 259 ALA D CA 1
ATOM 10603 C C . ALA D 1 272 ? -7.191 157.124 143.389 1.00 25.08 259 ALA D C 1
ATOM 10604 O O . ALA D 1 272 ? -7.656 156.780 142.306 1.00 23.71 259 ALA D O 1
ATOM 10606 N N . THR D 1 273 ? -5.960 156.800 143.764 1.00 23.51 260 THR D N 1
ATOM 10607 C CA . THR D 1 273 ? -5.141 155.909 142.945 1.00 21.28 260 THR D CA 1
ATOM 10608 C C . THR D 1 273 ? -5.562 154.470 143.180 1.00 19.87 260 THR D C 1
ATOM 10609 O O . THR D 1 273 ? -6.322 154.173 144.099 1.00 19.65 260 THR D O 1
ATOM 10613 N N . MET D 1 274 ? -5.012 153.587 142.358 1.00 21.63 261 MET D N 1
ATOM 10614 C CA . MET D 1 274 ? -5.193 152.150 142.465 1.00 22.29 261 MET D CA 1
ATOM 10615 C C . MET D 1 274 ? -3.849 151.462 142.206 1.00 23.68 261 MET D C 1
ATOM 10616 O O . MET D 1 274 ? -3.376 151.424 141.070 1.00 25.33 261 MET D O 1
ATOM 10621 N N . LYS D 1 275 ? -3.242 150.945 143.272 1.00 22.70 262 LYS D N 1
ATOM 10622 C CA . LYS D 1 275 ? -1.919 150.331 143.218 1.00 24.78 262 LYS D CA 1
ATOM 10623 C C . LYS D 1 275 ? -2.001 148.883 143.722 1.00 25.78 262 LYS D C 1
ATOM 10624 O O . LYS D 1 275 ? -1.877 148.624 144.923 1.00 23.35 262 LYS D O 1
ATOM 10630 N N . PRO D 1 276 ? -2.199 147.920 142.820 1.00 27.61 263 PRO D N 1
ATOM 10631 C CA . PRO D 1 276 ? -2.312 146.514 143.247 1.00 27.08 263 PRO D CA 1
ATOM 10632 C C . PRO D 1 276 ? -0.968 145.942 143.762 1.00 25.94 263 PRO D C 1
ATOM 10633 O O . PRO D 1 276 ? 0.082 146.268 143.204 1.00 27.36 263 PRO D O 1
ATOM 10637 N N . GLY D 1 277 ? -1.010 145.123 144.815 1.00 25.39 264 GLY D N 1
ATOM 10638 C CA . GLY D 1 277 ? 0.184 144.512 145.381 1.00 28.70 264 GLY D CA 1
ATOM 10639 C C . GLY D 1 277 ? 0.994 145.328 146.384 1.00 30.35 264 GLY D C 1
ATOM 10640 O O . GLY D 1 277 ? 1.965 144.823 146.947 1.00 29.51 264 GLY D O 1
ATOM 10641 N N . ASP D 1 278 ? 0.594 146.581 146.616 1.00 29.67 265 ASP D N 1
ATOM 10642 C CA . ASP D 1 278 ? 1.321 147.503 147.495 1.00 24.86 265 ASP D CA 1
ATOM 10643 C C . ASP D 1 278 ? 0.645 147.497 148.859 1.00 24.91 265 ASP D C 1
ATOM 10644 O O . ASP D 1 278 ? -0.535 147.837 148.960 1.00 23.16 265 ASP D O 1
ATOM 10649 N N . TRP D 1 279 ? 1.381 147.069 149.893 1.00 23.26 266 TRP D N 1
ATOM 10650 C CA . TRP D 1 279 ? 0.882 146.965 151.262 1.00 22.86 266 TRP D CA 1
ATOM 10651 C C . TRP D 1 279 ? 1.194 148.233 152.112 1.00 19.13 266 TRP D C 1
ATOM 10652 O O . TRP D 1 279 ? 0.794 148.315 153.271 1.00 20.06 266 TRP D O 1
ATOM 10663 N N . SER D 1 280 ? 1.892 149.198 151.532 1.00 22.94 267 SER D N 1
ATOM 10664 C CA . SER D 1 280 ? 2.228 150.436 152.255 1.00 23.35 267 SER D CA 1
ATOM 10665 C C . SER D 1 280 ? 0.992 151.339 152.443 1.00 25.00 267 SER D C 1
ATOM 10666 O O . SER D 1 280 ? 0.133 151.407 151.558 1.00 22.95 267 SER D O 1
ATOM 10669 N N . GLU D 1 281 ? 0.906 152.002 153.603 1.00 20.85 268 GLU D N 1
ATOM 10670 C CA . GLU D 1 281 ? -0.281 152.729 154.014 1.00 23.42 268 GLU D CA 1
ATOM 10671 C C . GLU D 1 281 ? -0.125 154.253 154.077 1.00 22.54 268 GLU D C 1
ATOM 10672 O O . GLU D 1 281 ? -1.011 154.939 154.589 1.00 26.81 268 GLU D O 1
ATOM 10678 N N . THR D 1 282 ? 0.980 154.772 153.539 1.00 22.48 269 THR D N 1
ATOM 10679 C CA . THR D 1 282 ? 1.117 156.221 153.322 1.00 23.31 269 THR D CA 1
ATOM 10680 C C . THR D 1 282 ? 1.423 156.528 151.855 1.00 21.06 269 THR D C 1
ATOM 10681 O O . THR D 1 282 ? 2.064 155.723 151.172 1.00 22.08 269 THR D O 1
ATOM 10685 N N . PRO D 1 283 ? 0.934 157.671 151.350 1.00 19.32 270 PRO D N 1
ATOM 10686 C CA . PRO D 1 283 ? 1.055 157.998 149.932 1.00 20.65 270 PRO D CA 1
ATOM 10687 C C . PRO D 1 283 ? 2.440 158.431 149.499 1.00 19.69 270 PRO D C 1
ATOM 10688 O O . PRO D 1 283 ? 3.159 159.005 150.306 1.00 23.14 270 PRO D O 1
ATOM 10692 N N . ASP D 1 284 ? 2.792 158.141 148.248 1.00 20.41 271 ASP D N 1
ATOM 10693 C CA . ASP D 1 284 ? 4.031 158.636 147.678 1.00 19.14 271 ASP D CA 1
ATOM 10694 C C . ASP D 1 284 ? 3.763 159.835 146.783 1.00 20.23 271 ASP D C 1
ATOM 10695 O O . ASP D 1 284 ? 2.600 160.165 146.487 1.00 22.15 271 ASP D O 1
ATOM 10700 N N . LEU D 1 285 ? 4.840 160.477 146.351 1.00 20.55 272 LEU D N 1
ATOM 10701 C CA . LEU D 1 285 ? 4.744 161.724 145.624 1.00 19.04 272 LEU D CA 1
ATOM 10702 C C . LEU D 1 285 ? 4.018 161.559 144.296 1.00 20.63 272 LEU D C 1
ATOM 10703 O O . LEU D 1 285 ? 3.153 162.369 143.945 1.00 21.60 272 LEU D O 1
ATOM 10708 N N . GLY D 1 286 ? 4.374 160.534 143.534 1.00 22.09 273 GLY D N 1
ATOM 10709 C CA . GLY D 1 286 ? 3.753 160.314 142.237 1.00 24.78 273 GLY D CA 1
ATOM 10710 C C . GLY D 1 286 ? 2.249 160.060 142.333 1.00 22.32 273 GLY D C 1
ATOM 10711 O O . GLY D 1 286 ? 1.489 160.466 141.460 1.00 24.44 273 GLY D O 1
ATOM 10712 N N . GLY D 1 287 ? 1.829 159.396 143.405 1.00 24.25 274 GLY D N 1
ATOM 10713 C CA . GLY D 1 287 ? 0.433 159.078 143.625 1.00 23.29 274 GLY D CA 1
ATOM 10714 C C . GLY D 1 287 ? -0.387 160.350 143.843 1.00 22.85 274 GLY D C 1
ATOM 10715 O O . GLY D 1 287 ? -1.433 160.538 143.220 1.00 20.55 274 GLY D O 1
ATOM 10716 N N . LEU D 1 288 ? 0.114 161.234 144.709 1.00 20.60 275 LEU D N 1
ATOM 10717 C CA . LEU D 1 288 ? -0.593 162.465 145.022 1.00 20.64 275 LEU D CA 1
ATOM 10718 C C . LEU D 1 288 ? -0.599 163.388 143.815 1.00 19.67 275 LEU D C 1
ATOM 10719 O O . LEU D 1 288 ? -1.583 164.097 143.587 1.00 20.73 275 LEU D O 1
ATOM 10724 N N . GLU D 1 289 ? 0.496 163.398 143.053 1.00 22.20 276 GLU D N 1
ATOM 10725 C CA . GLU D 1 289 ? 0.551 164.188 141.829 1.00 22.97 276 GLU D CA 1
ATOM 10726 C C . GLU D 1 289 ? -0.573 163.762 140.882 1.00 23.56 276 GLU D C 1
ATOM 10727 O O . GLU D 1 289 ? -1.260 164.619 140.323 1.00 24.81 276 GLU D O 1
ATOM 10733 N N . SER D 1 290 ? -0.795 162.459 140.719 1.00 22.58 277 SER D N 1
ATOM 10734 C CA . SER D 1 290 ? -1.850 161.994 139.817 1.00 24.88 277 SER D CA 1
ATOM 10735 C C . SER D 1 290 ? -3.265 162.295 140.323 1.00 22.69 277 SER D C 1
ATOM 10736 O O . SER D 1 290 ? -4.161 162.529 139.511 1.00 22.11 277 SER D O 1
ATOM 10739 N N . VAL D 1 291 ? -3.472 162.287 141.639 1.00 19.35 278 VAL D N 1
ATOM 10740 C CA . VAL D 1 291 ? -4.767 162.692 142.214 1.00 23.50 278 VAL D CA 1
ATOM 10741 C C . VAL D 1 291 ? -5.033 164.171 141.931 1.00 23.88 278 VAL D C 1
ATOM 10742 O O . VAL D 1 291 ? -6.135 164.537 141.527 1.00 22.49 278 VAL D O 1
ATOM 10746 N N . MET D 1 292 ? -4.019 165.011 142.132 1.00 22.37 279 MET D N 1
ATOM 10747 C CA . MET D 1 292 ? -4.160 166.446 141.912 1.00 24.67 279 MET D CA 1
ATOM 10748 C C . MET D 1 292 ? -4.522 166.723 140.450 1.00 24.87 279 MET D C 1
ATOM 10749 O O . MET D 1 292 ? -5.418 167.534 140.164 1.00 23.36 279 MET D O 1
ATOM 10754 N N . LYS D 1 293 ? -3.847 166.031 139.533 1.00 24.90 280 LYS D N 1
ATOM 10755 C CA . LYS D 1 293 ? -4.061 166.214 138.095 1.00 27.68 280 LYS D CA 1
ATOM 10756 C C . LYS D 1 293 ? -5.510 165.906 137.688 1.00 25.85 280 LYS D C 1
ATOM 10757 O O . LYS D 1 293 ? -6.159 166.707 137.018 1.00 26.07 280 LYS D O 1
ATOM 10763 N N . LYS D 1 294 ? -6.008 164.756 138.127 1.00 24.43 281 LYS D N 1
ATOM 10764 C CA . LYS D 1 294 ? -7.368 164.314 137.828 1.00 23.77 281 LYS D CA 1
ATOM 10765 C C . LYS D 1 294 ? -8.420 165.250 138.412 1.00 24.73 281 LYS D C 1
ATOM 10766 O O . LYS D 1 294 ? -9.413 165.563 137.740 1.00 24.37 281 LYS D O 1
ATOM 10772 N N . ALA D 1 295 ? -8.219 165.687 139.660 1.00 24.07 282 ALA D N 1
ATOM 10773 C CA . ALA D 1 295 ? -9.198 166.536 140.334 1.00 22.21 282 ALA D CA 1
ATOM 10774 C C . ALA D 1 295 ? -9.389 167.865 139.589 1.00 20.57 282 ALA D C 1
ATOM 10775 O O . ALA D 1 295 ? -10.517 168.364 139.465 1.00 20.35 282 ALA D O 1
ATOM 10777 N N . LYS D 1 296 ? -8.290 168.423 139.091 1.00 21.71 283 LYS D N 1
ATOM 10778 C CA . LYS D 1 296 ? -8.340 169.684 138.339 1.00 23.60 283 LYS D CA 1
ATOM 10779 C C . LYS D 1 296 ? -9.175 169.589 137.050 1.00 25.46 283 LYS D C 1
ATOM 10780 O O . LYS D 1 296 ? -9.773 170.587 136.624 1.00 26.10 283 LYS D O 1
ATOM 10786 N N . THR D 1 297 ? -9.233 168.400 136.450 1.00 23.49 284 THR D N 1
ATOM 10787 C CA . THR D 1 297 ? -10.063 168.186 135.248 1.00 26.00 284 THR D CA 1
ATOM 10788 C C . THR D 1 297 ? -11.564 168.097 135.570 1.00 27.14 284 THR D C 1
ATOM 10789 O O . THR D 1 297 ? -12.399 168.258 134.681 1.00 27.54 284 THR D O 1
ATOM 10793 N N . MET D 1 298 ? -11.898 167.837 136.834 1.00 25.54 285 MET D N 1
ATOM 10794 C CA . MET D 1 298 ? -13.287 167.748 137.269 1.00 24.74 285 MET D CA 1
ATOM 10795 C C . MET D 1 298 ? -13.824 169.066 137.832 1.00 25.76 285 MET D C 1
ATOM 10796 O O . MET D 1 298 ? -14.993 169.384 137.649 1.00 25.01 285 MET D O 1
ATOM 10801 N N . LEU D 1 299 ? -12.967 169.827 138.506 1.00 24.26 286 LEU D N 1
ATOM 10802 C CA . LEU D 1 299 ? -13.357 171.038 139.208 1.00 22.82 286 LEU D CA 1
ATOM 10803 C C . LEU D 1 299 ? -12.139 171.973 139.149 1.00 23.88 286 LEU D C 1
ATOM 10804 O O . LEU D 1 299 ? -11.290 171.967 140.035 1.00 22.55 286 LEU D O 1
ATOM 10809 N N . PRO D 1 300 ? -12.000 172.714 138.056 1.00 24.32 287 PRO D N 1
ATOM 10810 C CA . PRO D 1 300 ? -10.793 173.533 137.841 1.00 24.58 287 PRO D CA 1
ATOM 10811 C C . PRO D 1 300 ? -10.398 174.477 138.990 1.00 23.26 287 PRO D C 1
ATOM 10812 O O . PRO D 1 300 ? -9.193 174.652 139.232 1.00 23.55 287 PRO D O 1
ATOM 10816 N N . ALA D 1 301 ? -11.379 175.052 139.682 1.00 23.61 288 ALA D N 1
ATOM 10817 C CA . ALA D 1 301 ? -11.102 175.947 140.810 1.00 22.75 288 ALA D CA 1
ATOM 10818 C C . ALA D 1 301 ? -10.342 175.284 141.971 1.00 22.86 288 ALA D C 1
ATOM 10819 O O . ALA D 1 301 ? -9.740 175.977 142.776 1.00 22.10 288 ALA D O 1
ATOM 10821 N N . ILE D 1 302 ? -10.349 173.954 142.056 1.00 20.52 289 ILE D N 1
ATOM 10822 C CA . ILE D 1 302 ? -9.609 173.259 143.115 1.00 20.63 289 ILE D CA 1
ATOM 10823 C C . ILE D 1 302 ? -8.093 173.556 143.101 1.00 20.74 289 ILE D C 1
ATOM 10824 O O . ILE D 1 302 ? -7.420 173.446 144.139 1.00 18.49 289 ILE D O 1
ATOM 10829 N N . GLN D 1 303 ? -7.549 173.942 141.946 1.00 20.78 290 GLN D N 1
ATOM 10830 C CA . GLN D 1 303 ? -6.127 174.313 141.878 1.00 22.58 290 GLN D CA 1
ATOM 10831 C C . GLN D 1 303 ? -5.756 175.431 142.874 1.00 21.97 290 GLN D C 1
ATOM 10832 O O . GLN D 1 303 ? -4.620 175.477 143.346 1.00 22.81 290 GLN D O 1
ATOM 10838 N N . ASN D 1 304 ? -6.709 176.311 143.201 1.00 22.16 291 ASN D N 1
ATOM 10839 C CA . ASN D 1 304 ? -6.462 177.452 144.109 1.00 23.21 291 ASN D CA 1
ATOM 10840 C C . ASN D 1 304 ? -6.810 177.203 145.596 1.00 23.26 291 ASN D C 1
ATOM 10841 O O . ASN D 1 304 ? -6.762 178.134 146.437 1.00 21.21 291 ASN D O 1
ATOM 10846 N N . MET D 1 305 ? -7.193 175.966 145.924 1.00 19.40 292 MET D N 1
ATOM 10847 C CA . MET D 1 305 ? -7.617 175.627 147.278 1.00 19.38 292 MET D CA 1
ATOM 10848 C C . MET D 1 305 ? -6.430 175.127 148.127 1.00 18.41 292 MET D C 1
ATOM 10849 O O . MET D 1 305 ? -5.556 174.400 147.645 1.00 21.12 292 MET D O 1
ATOM 10854 N N . LYS D 1 306 ? -6.424 175.532 149.394 1.00 19.30 293 LYS D N 1
ATOM 10855 C CA . LYS D 1 306 ? -5.377 175.186 150.340 1.00 21.23 293 LYS D CA 1
ATOM 10856 C C . LYS D 1 306 ? -5.476 173.696 150.696 1.00 20.48 293 LYS D C 1
ATOM 10857 O O . LYS D 1 306 ? -6.556 173.202 150.990 1.00 18.12 293 LYS D O 1
ATOM 10863 N N . VAL D 1 307 ? -4.336 173.013 150.683 1.00 20.07 294 VAL D N 1
ATOM 10864 C CA . VAL D 1 307 ? -4.279 171.585 150.973 1.00 21.52 294 VAL D CA 1
ATOM 10865 C C . VAL D 1 307 ? -4.322 171.381 152.491 1.00 21.75 294 VAL D C 1
ATOM 10866 O O . VAL D 1 307 ? -3.743 172.162 153.244 1.00 20.68 294 VAL D O 1
ATOM 10870 N N . ASP D 1 308 ? -5.029 170.336 152.925 1.00 16.49 295 ASP D N 1
ATOM 10871 C CA . ASP D 1 308 ? -5.246 170.048 154.328 1.00 18.66 295 ASP D CA 1
ATOM 10872 C C . ASP D 1 308 ? -4.400 168.827 154.693 1.00 21.03 295 ASP D C 1
ATOM 10873 O O . ASP D 1 308 ? -3.391 168.956 155.370 1.00 19.44 295 ASP D O 1
ATOM 10878 N N . ARG D 1 309 ? -4.797 167.649 154.223 1.00 21.17 296 ARG D N 1
ATOM 10879 C CA . ARG D 1 309 ? -4.176 166.384 154.622 1.00 22.25 296 ARG D CA 1
ATOM 10880 C C . ARG D 1 309 ? -4.002 165.449 153.425 1.00 21.74 296 ARG D C 1
ATOM 10881 O O . ARG D 1 309 ? -4.634 165.633 152.373 1.00 17.97 296 ARG D O 1
ATOM 10889 N N A PHE D 1 310 ? -3.075 164.493 153.580 0.50 21.24 297 PHE D N 1
ATOM 10890 N N B PHE D 1 310 ? -3.218 164.401 153.628 0.50 19.55 297 PHE D N 1
ATOM 10891 C CA A PHE D 1 310 ? -2.789 163.409 152.616 0.50 21.39 297 PHE D CA 1
ATOM 10892 C CA B PHE D 1 310 ? -3.031 163.372 152.606 0.50 18.49 297 PHE D CA 1
ATOM 10893 C C A PHE D 1 310 ? -2.946 162.046 153.358 0.50 21.41 297 PHE D C 1
ATOM 10894 C C B PHE D 1 310 ? -2.847 162.020 153.288 0.50 19.79 297 PHE D C 1
ATOM 10895 O O A PHE D 1 310 ? -2.615 161.959 154.551 0.50 17.53 297 PHE D O 1
ATOM 10896 O O B PHE D 1 310 ? -2.181 161.911 154.326 0.50 15.41 297 PHE D O 1
ATOM 10911 N N . TRP D 1 311 ? -3.426 160.983 152.688 1.00 21.19 298 TRP D N 1
ATOM 10912 C CA . TRP D 1 311 ? -3.467 159.649 153.321 1.00 18.06 298 TRP D CA 1
ATOM 10913 C C . TRP D 1 311 ? -3.604 158.518 152.303 1.00 19.38 298 TRP D C 1
ATOM 10914 O O . TRP D 1 311 ? -3.736 158.758 151.112 1.00 18.80 298 TRP D O 1
ATOM 10925 N N . ALA D 1 312 ? -3.576 157.285 152.794 1.00 17.58 299 ALA D N 1
ATOM 10926 C CA . ALA D 1 312 ? -3.819 156.108 151.945 1.00 17.04 299 ALA D CA 1
ATOM 10927 C C . ALA D 1 312 ? -4.420 154.952 152.740 1.00 17.92 299 ALA D C 1
ATOM 10928 O O . ALA D 1 312 ? -4.399 154.944 153.978 1.00 18.18 299 ALA D O 1
ATOM 10930 N N . GLY D 1 313 ? -5.041 154.013 152.020 1.00 18.16 300 GLY D N 1
ATOM 10931 C CA . GLY D 1 313 ? -5.500 152.765 152.603 1.00 17.93 300 GLY D CA 1
ATOM 10932 C C . GLY D 1 313 ? -5.486 151.603 151.624 1.00 17.57 300 GLY D C 1
ATOM 10933 O O . GLY D 1 313 ? -5.298 151.798 150.434 1.00 22.02 300 GLY D O 1
ATOM 10934 N N . LEU D 1 314 ? -5.720 150.392 152.135 1.00 20.52 301 LEU D N 1
ATOM 10935 C CA . LEU D 1 314 ? -5.586 149.151 151.364 1.00 18.36 301 LEU D CA 1
ATOM 10936 C C . LEU D 1 314 ? -6.962 148.498 151.091 1.00 16.06 301 LEU D C 1
ATOM 10937 O O . LEU D 1 314 ? -7.598 147.975 152.005 1.00 19.71 301 LEU D O 1
ATOM 10942 N N . ARG D 1 315 ? -7.416 148.546 149.848 1.00 18.14 302 ARG D N 1
ATOM 10943 C CA . ARG D 1 315 ? -8.697 147.901 149.487 1.00 19.36 302 ARG D CA 1
ATOM 10944 C C . ARG D 1 315 ? -8.479 146.378 149.501 1.00 21.51 302 ARG D C 1
ATOM 10945 O O . ARG D 1 315 ? -7.502 145.927 148.950 1.00 23.80 302 ARG D O 1
ATOM 10953 N N . PRO D 1 316 ? -9.367 145.610 150.125 1.00 20.36 303 PRO D N 1
ATOM 10954 C CA . PRO D 1 316 ? -9.219 144.150 150.177 1.00 24.01 303 PRO D CA 1
ATOM 10955 C C . PRO D 1 316 ? -9.712 143.421 148.902 1.00 25.86 303 PRO D C 1
ATOM 10956 O O . PRO D 1 316 ? -10.871 143.037 148.798 1.00 26.41 303 PRO D O 1
ATOM 10960 N N . GLY D 1 317 ? -8.811 143.246 147.946 1.00 26.01 304 GLY D N 1
ATOM 10961 C CA . GLY D 1 317 ? -9.110 142.575 146.696 1.00 27.54 304 GLY D CA 1
ATOM 10962 C C . GLY D 1 317 ? -9.251 141.065 146.780 1.00 29.21 304 GLY D C 1
ATOM 10963 O O . GLY D 1 317 ? -8.401 140.379 147.351 1.00 28.54 304 GLY D O 1
ATOM 10964 N N . THR D 1 318 ? -10.323 140.545 146.186 1.00 29.23 305 THR D N 1
ATOM 10965 C CA . THR D 1 318 ? -10.503 139.102 146.021 1.00 29.27 305 THR D CA 1
ATOM 10966 C C . THR D 1 318 ? -10.366 138.717 144.538 1.00 31.08 305 THR D C 1
ATOM 10967 O O . THR D 1 318 ? -10.331 139.587 143.658 1.00 29.02 305 THR D O 1
ATOM 10971 N N . LYS D 1 319 ? -10.314 137.412 144.263 1.00 32.76 306 LYS D N 1
ATOM 10972 C CA . LYS D 1 319 ? -10.056 136.915 142.908 1.00 37.36 306 LYS D CA 1
ATOM 10973 C C . LYS D 1 319 ? -11.089 137.393 141.884 1.00 34.95 306 LYS D C 1
ATOM 10974 O O . LYS D 1 319 ? -10.730 137.659 140.736 1.00 34.60 306 LYS D O 1
ATOM 10980 N N . ASP D 1 320 ? -12.350 137.508 142.303 1.00 33.82 307 ASP D N 1
ATOM 10981 C CA . ASP D 1 320 ? -13.425 137.955 141.403 1.00 35.67 307 ASP D CA 1
ATOM 10982 C C . ASP D 1 320 ? -14.002 139.341 141.760 1.00 35.48 307 ASP D C 1
ATOM 10983 O O . ASP D 1 320 ? -14.939 139.801 141.118 1.00 33.37 307 ASP D O 1
ATOM 10988 N N . GLY D 1 321 ? -13.431 140.003 142.770 1.00 33.05 308 GLY D N 1
ATOM 10989 C CA . GLY D 1 321 ? -13.835 141.354 143.144 1.00 31.98 308 GLY D CA 1
ATOM 10990 C C . GLY D 1 321 ? -15.078 141.462 144.006 1.00 31.99 308 GLY D C 1
ATOM 10991 O O . GLY D 1 321 ? -15.582 142.562 144.224 1.00 33.13 308 GLY D O 1
ATOM 10992 N N . LYS D 1 322 ? -15.575 140.328 144.502 1.00 30.11 309 LYS D N 1
ATOM 10993 C CA . LYS D 1 322 ? -16.711 140.309 145.413 1.00 30.24 309 LYS D CA 1
ATOM 10994 C C . LYS D 1 322 ? -16.264 139.807 146.788 1.00 26.07 309 LYS D C 1
ATOM 10995 O O . LYS D 1 322 ? -15.307 139.051 146.898 1.00 27.58 309 LYS D O 1
ATOM 11001 N N . PRO D 1 323 ? -16.930 140.270 147.833 1.00 25.91 310 PRO D N 1
ATOM 11002 C CA . PRO D 1 323 ? -16.608 139.825 149.195 1.00 25.36 310 PRO D CA 1
ATOM 11003 C C . PRO D 1 323 ? -17.031 138.397 149.482 1.00 27.43 310 PRO D C 1
ATOM 11004 O O . PRO D 1 323 ? -17.899 137.863 148.782 1.00 26.54 310 PRO D O 1
ATOM 11008 N N . TYR D 1 324 ? -16.400 137.801 150.491 1.00 26.34 311 TYR D N 1
ATOM 11009 C CA . TYR D 1 324 ? -16.864 136.561 151.106 1.00 28.18 311 TYR D CA 1
ATOM 11010 C C . TYR D 1 324 ? -17.687 136.920 152.340 1.00 28.45 311 TYR D C 1
ATOM 11011 O O . TYR D 1 324 ? -17.164 137.522 153.283 1.00 28.59 311 TYR D O 1
ATOM 11020 N N . ILE D 1 325 ? -18.983 136.601 152.313 1.00 24.91 312 ILE D N 1
ATOM 11021 C CA . ILE D 1 325 ? -19.895 136.846 153.424 1.00 25.28 312 ILE D CA 1
ATOM 11022 C C . ILE D 1 325 ? -20.760 135.589 153.615 1.00 28.97 312 ILE D C 1
ATOM 11023 O O . ILE D 1 325 ? -21.740 135.392 152.890 1.00 26.52 312 ILE D O 1
ATOM 11028 N N . GLY D 1 326 ? -20.404 134.758 154.586 1.00 27.69 313 GLY D N 1
ATOM 11029 C CA . GLY D 1 326 ? -21.105 133.499 154.815 1.00 29.69 313 GLY D CA 1
ATOM 11030 C C . GLY D 1 326 ? -20.373 132.511 155.714 1.00 30.80 313 GLY D C 1
ATOM 11031 O O . GLY D 1 326 ? -19.357 132.833 156.346 1.00 25.10 313 GLY D O 1
ATOM 11032 N N . ARG D 1 327 ? -20.907 131.290 155.771 1.00 29.93 314 ARG D N 1
ATOM 11033 C CA . ARG D 1 327 ? -20.368 130.235 156.621 1.00 27.79 314 ARG D CA 1
ATOM 11034 C C . ARG D 1 327 ? -19.213 129.499 155.979 1.00 28.40 314 ARG D C 1
ATOM 11035 O O . ARG D 1 327 ? -19.130 129.343 154.758 1.00 31.07 314 ARG D O 1
ATOM 11043 N N . HIS D 1 328 ? -18.292 129.042 156.815 1.00 29.84 315 HIS D N 1
ATOM 11044 C CA . HIS D 1 328 ? -17.299 128.064 156.395 1.00 30.77 315 HIS D CA 1
ATOM 11045 C C . HIS D 1 328 ? -18.098 126.846 155.868 1.00 31.02 315 HIS D C 1
ATOM 11046 O O . HIS D 1 328 ? -18.998 126.379 156.568 1.00 27.54 315 HIS D O 1
ATOM 11053 N N . PRO D 1 329 ? -17.815 126.371 154.655 1.00 32.90 316 PRO D N 1
ATOM 11054 C CA . PRO D 1 329 ? -18.577 125.262 154.051 1.00 37.23 316 PRO D CA 1
ATOM 11055 C C . PRO D 1 329 ? -18.759 124.012 154.932 1.00 39.88 316 PRO D C 1
ATOM 11056 O O . PRO D 1 329 ? -19.778 123.339 154.804 1.00 39.61 316 PRO D O 1
ATOM 11060 N N . GLU D 1 330 ? -17.805 123.715 155.811 1.00 41.24 317 GLU D N 1
ATOM 11061 C CA . GLU D 1 330 ? -17.867 122.500 156.627 1.00 42.27 317 GLU D CA 1
ATOM 11062 C C . GLU D 1 330 ? -18.083 122.721 158.123 1.00 41.20 317 GLU D C 1
ATOM 11063 O O . GLU D 1 330 ? -17.936 121.788 158.907 1.00 40.42 317 GLU D O 1
ATOM 11069 N N . ASP D 1 331 ? -18.459 123.933 158.525 1.00 38.73 318 ASP D N 1
ATOM 11070 C CA . ASP D 1 331 ? -18.558 124.262 159.942 1.00 34.81 318 ASP D CA 1
ATOM 11071 C C . ASP D 1 331 ? -19.346 125.547 160.157 1.00 35.87 318 ASP D C 1
ATOM 11072 O O . ASP D 1 331 ? -18.802 126.633 159.988 1.00 35.49 318 ASP D O 1
ATOM 11077 N N . SER D 1 332 ? -20.613 125.410 160.545 1.00 33.46 319 SER D N 1
ATOM 11078 C CA . SER D 1 332 ? -21.527 126.542 160.695 1.00 36.51 319 SER D CA 1
ATOM 11079 C C . SER D 1 332 ? -21.222 127.451 161.884 1.00 34.12 319 SER D C 1
ATOM 11080 O O . SER D 1 332 ? -21.836 128.506 162.031 1.00 32.90 319 SER D O 1
ATOM 11083 N N . ARG D 1 333 ? -20.300 127.032 162.745 1.00 33.68 320 ARG D N 1
ATOM 11084 C CA . ARG D 1 333 ? -19.841 127.877 163.847 1.00 33.86 320 ARG D CA 1
ATOM 11085 C C . ARG D 1 333 ? -18.913 129.005 163.377 1.00 31.01 320 ARG D C 1
ATOM 11086 O O . ARG D 1 333 ? -18.790 130.007 164.069 1.00 31.54 320 ARG D O 1
ATOM 11094 N N . ILE D 1 334 ? -18.291 128.832 162.213 1.00 30.45 321 ILE D N 1
ATOM 11095 C CA . ILE D 1 334 ? -17.327 129.788 161.657 1.00 29.72 321 ILE D CA 1
ATOM 11096 C C . ILE D 1 334 ? -17.901 130.560 160.465 1.00 30.22 321 ILE D C 1
ATOM 11097 O O . ILE D 1 334 ? -18.379 129.965 159.498 1.00 28.67 321 ILE D O 1
ATOM 11102 N N . LEU D 1 335 ? -17.820 131.885 160.527 1.00 28.24 322 LEU D N 1
ATOM 11103 C CA . LEU D 1 335 ? -18.307 132.751 159.456 1.00 28.02 322 LEU D CA 1
ATOM 11104 C C . LEU D 1 335 ? -17.268 133.779 159.056 1.00 26.43 322 LEU D C 1
ATOM 11105 O O . LEU D 1 335 ? -16.399 134.127 159.852 1.00 22.76 322 LEU D O 1
ATOM 11110 N N . PHE D 1 336 ? -17.342 134.224 157.804 1.00 24.25 323 PHE D N 1
ATOM 11111 C CA . PHE D 1 336 ? -16.442 135.241 157.264 1.00 23.51 323 PHE D CA 1
ATOM 11112 C C . PHE D 1 336 ? -17.224 136.430 156.690 1.00 25.34 323 PHE D C 1
ATOM 11113 O O . PHE D 1 336 ? -18.331 136.273 156.180 1.00 24.04 323 PHE D O 1
ATOM 11121 N N . ALA D 1 337 ? -16.625 137.622 156.763 1.00 23.40 324 ALA D N 1
ATOM 11122 C CA . ALA D 1 337 ? -17.189 138.830 156.161 1.00 22.09 324 ALA D CA 1
ATOM 11123 C C . ALA D 1 337 ? -16.006 139.751 155.802 1.00 22.08 324 ALA D C 1
ATOM 11124 O O . ALA D 1 337 ? -15.592 140.576 156.617 1.00 22.63 324 ALA D O 1
ATOM 11126 N N . ALA D 1 338 ? -15.442 139.548 154.618 1.00 23.31 325 ALA D N 1
ATOM 11127 C CA . ALA D 1 338 ? -14.214 140.231 154.173 1.00 23.72 325 ALA D CA 1
ATOM 11128 C C . ALA D 1 338 ? -14.049 140.247 152.652 1.00 23.78 325 ALA D C 1
ATOM 11129 O O . ALA D 1 338 ? -14.416 139.292 151.951 1.00 24.13 325 ALA D O 1
ATOM 11131 N N . GLY D 1 339 ? -13.434 141.313 152.148 1.00 19.06 326 GLY D N 1
ATOM 11132 C CA . GLY D 1 339 ? -13.174 141.493 150.728 1.00 19.01 326 GLY D CA 1
ATOM 11133 C C . GLY D 1 339 ? -14.137 142.455 150.030 1.00 22.02 326 GLY D C 1
ATOM 11134 O O . GLY D 1 339 ? -14.425 142.314 148.845 1.00 25.57 326 GLY D O 1
ATOM 11135 N N . HIS D 1 340 ? -14.590 143.470 150.759 1.00 22.42 327 HIS D N 1
ATOM 11136 C CA . HIS D 1 340 ? -15.412 144.530 150.190 1.00 22.07 327 HIS D CA 1
ATOM 11137 C C . HIS D 1 340 ? -14.431 145.540 149.556 1.00 24.08 327 HIS D C 1
ATOM 11138 O O . HIS D 1 340 ? -13.730 146.255 150.268 1.00 27.27 327 HIS D O 1
ATOM 11145 N N . PHE D 1 341 ? -14.334 145.544 148.234 1.00 23.48 328 PHE D N 1
ATOM 11146 C CA . PHE D 1 341 ? -13.263 146.229 147.511 1.00 23.12 328 PHE D CA 1
ATOM 11147 C C . PHE D 1 341 ? -13.374 147.759 147.598 1.00 25.64 328 PHE D C 1
ATOM 11148 O O . PHE D 1 341 ? -12.501 148.419 148.157 1.00 27.77 328 PHE D O 1
ATOM 11156 N N . ARG D 1 342 ? -14.461 148.309 147.069 1.00 24.91 329 ARG D N 1
ATOM 11157 C CA . ARG D 1 342 ? -14.687 149.756 147.045 1.00 25.59 329 ARG D CA 1
ATOM 11158 C C . ARG D 1 342 ? -16.052 150.101 147.620 1.00 23.11 329 ARG D C 1
ATOM 11159 O O . ARG D 1 342 ? -16.566 151.200 147.403 1.00 21.68 329 ARG D O 1
ATOM 11167 N N . ASN D 1 343 ? -16.631 149.170 148.369 1.00 23.02 330 ASN D N 1
ATOM 11168 C CA . ASN D 1 343 ? -18.014 149.263 148.785 1.00 23.58 330 ASN D CA 1
ATOM 11169 C C . ASN D 1 343 ? -18.325 148.814 150.221 1.00 24.07 330 ASN D C 1
ATOM 11170 O O . ASN D 1 343 ? -19.481 148.642 150.557 1.00 19.70 330 ASN D O 1
ATOM 11175 N N . GLY D 1 344 ? -17.320 148.692 151.095 1.00 21.39 331 GLY D N 1
ATOM 11176 C CA . GLY D 1 344 ? -17.573 148.278 152.477 1.00 19.75 331 GLY D CA 1
ATOM 11177 C C . GLY D 1 344 ? -18.281 149.274 153.393 1.00 19.06 331 GLY D C 1
ATOM 11178 O O . GLY D 1 344 ? -18.872 148.889 154.395 1.00 18.18 331 GLY D O 1
ATOM 11179 N N . ILE D 1 345 ? -18.215 150.568 153.084 1.00 18.80 332 ILE D N 1
ATOM 11180 C CA . ILE D 1 345 ? -18.976 151.528 153.866 1.00 18.42 332 ILE D CA 1
ATOM 11181 C C . ILE D 1 345 ? -20.485 151.368 153.519 1.00 17.13 332 ILE D C 1
ATOM 11182 O O . ILE D 1 345 ? -21.318 151.203 154.391 1.00 18.82 332 ILE D O 1
ATOM 11187 N N . LEU D 1 346 ? -20.776 151.404 152.225 1.00 20.62 333 LEU D N 1
ATOM 11188 C CA . LEU D 1 346 ? -22.119 151.153 151.680 1.00 20.21 333 LEU D CA 1
ATOM 11189 C C . LEU D 1 346 ? -22.742 149.846 152.222 1.00 20.90 333 LEU D C 1
ATOM 11190 O O . LEU D 1 346 ? -23.885 149.849 152.705 1.00 21.82 333 LEU D O 1
ATOM 11195 N N . LEU D 1 347 ? -21.961 148.772 152.169 1.00 22.69 334 LEU D N 1
ATOM 11196 C CA . LEU D 1 347 ? -22.436 147.420 152.512 1.00 21.84 334 LEU D CA 1
ATOM 11197 C C . LEU D 1 347 ? -22.315 147.043 153.985 1.00 22.32 334 LEU D C 1
ATOM 11198 O O . LEU D 1 347 ? -22.689 145.931 154.342 1.00 21.35 334 LEU D O 1
ATOM 11203 N N . ALA D 1 348 ? -21.845 147.938 154.863 1.00 22.47 335 ALA D N 1
ATOM 11204 C CA . ALA D 1 348 ? -21.676 147.568 156.274 1.00 22.44 335 ALA D CA 1
ATOM 11205 C C . ALA D 1 348 ? -22.967 147.144 156.989 1.00 23.93 335 ALA D C 1
ATOM 11206 O O . ALA D 1 348 ? -22.954 146.109 157.634 1.00 22.37 335 ALA D O 1
ATOM 11208 N N . PRO D 1 349 ? -24.049 147.928 156.929 1.00 19.78 336 PRO D N 1
ATOM 11209 C CA . PRO D 1 349 ? -25.313 147.528 157.574 1.00 19.25 336 PRO D CA 1
ATOM 11210 C C . PRO D 1 349 ? -25.850 146.166 157.099 1.00 21.50 336 PRO D C 1
ATOM 11211 O O . PRO D 1 349 ? -26.230 145.336 157.946 1.00 22.81 336 PRO D O 1
ATOM 11215 N N . ALA D 1 350 ? -25.856 145.944 155.781 1.00 22.45 337 ALA D N 1
ATOM 11216 C CA . ALA D 1 350 ? -26.419 144.723 155.195 1.00 23.01 337 ALA D CA 1
ATOM 11217 C C . ALA D 1 350 ? -25.538 143.505 155.495 1.00 25.43 337 ALA D C 1
ATOM 11218 O O . ALA D 1 350 ? -26.034 142.406 155.721 1.00 24.32 337 ALA D O 1
ATOM 11220 N N . THR D 1 351 ? -24.226 143.704 155.483 1.00 24.14 338 THR D N 1
ATOM 11221 C CA . THR D 1 351 ? -23.288 142.645 155.868 1.00 23.39 338 THR D CA 1
ATOM 11222 C C . THR D 1 351 ? -23.470 142.232 157.328 1.00 23.75 338 THR D C 1
ATOM 11223 O O . THR D 1 351 ? -23.475 141.040 157.647 1.00 25.66 338 THR D O 1
ATOM 11227 N N . GLY D 1 352 ? -23.621 143.212 158.212 1.00 26.30 339 GLY D N 1
ATOM 11228 C CA . GLY D 1 352 ? -23.792 142.959 159.631 1.00 27.84 339 GLY D CA 1
ATOM 11229 C C . GLY D 1 352 ? -25.105 142.256 159.935 1.00 27.67 339 GLY D C 1
ATOM 11230 O O . GLY D 1 352 ? -25.176 141.375 160.802 1.00 29.16 339 GLY D O 1
ATOM 11231 N N . ALA D 1 353 ? -26.156 142.631 159.218 1.00 25.83 340 ALA D N 1
ATOM 11232 C CA . ALA D 1 353 ? -27.466 142.034 159.448 1.00 27.05 340 ALA D CA 1
ATOM 11233 C C . ALA D 1 353 ? -27.494 140.604 158.910 1.00 25.62 340 ALA D C 1
ATOM 11234 O O . ALA D 1 353 ? -28.099 139.736 159.521 1.00 29.35 340 ALA D O 1
ATOM 11236 N N . LEU D 1 354 ? -26.846 140.371 157.777 1.00 25.06 341 LEU D N 1
ATOM 11237 C CA . LEU D 1 354 ? -26.766 139.047 157.187 1.00 26.11 341 LEU D CA 1
ATOM 11238 C C . LEU D 1 354 ? -25.922 138.080 158.041 1.00 28.26 341 LEU D C 1
ATOM 11239 O O . LEU D 1 354 ? -26.257 136.913 158.159 1.00 29.01 341 LEU D O 1
ATOM 11244 N N . ILE D 1 355 ? -24.829 138.555 158.636 1.00 27.96 342 ILE D N 1
ATOM 11245 C CA . ILE D 1 355 ? -23.985 137.684 159.464 1.00 26.87 342 ILE D CA 1
ATOM 11246 C C . ILE D 1 355 ? -24.701 137.340 160.773 1.00 25.90 342 ILE D C 1
ATOM 11247 O O . ILE D 1 355 ? -24.650 136.203 161.237 1.00 29.68 342 ILE D O 1
ATOM 11252 N N . SER D 1 356 ? -25.358 138.328 161.369 1.00 26.24 343 SER D N 1
ATOM 11253 C CA . SER D 1 356 ? -26.104 138.141 162.602 1.00 28.58 343 SER D CA 1
ATOM 11254 C C . SER D 1 356 ? -27.298 137.198 162.366 1.00 29.02 343 SER D C 1
ATOM 11255 O O . SER D 1 356 ? -27.559 136.327 163.186 1.00 29.76 343 SER D O 1
ATOM 11258 N N . ASP D 1 357 ? -27.989 137.376 161.239 1.00 29.86 344 ASP D N 1
ATOM 11259 C CA . ASP D 1 357 ? -29.154 136.556 160.882 1.00 30.78 344 ASP D CA 1
ATOM 11260 C C . ASP D 1 357 ? -28.738 135.088 160.736 1.00 31.30 344 ASP D C 1
ATOM 11261 O O . ASP D 1 357 ? -29.436 134.190 161.225 1.00 33.86 344 ASP D O 1
ATOM 11266 N N . LEU D 1 358 ? -27.593 134.841 160.096 1.00 31.90 345 LEU D N 1
ATOM 11267 C CA . LEU D 1 358 ? -27.053 133.482 159.951 1.00 32.24 345 LEU D CA 1
ATOM 11268 C C . LEU D 1 358 ? -26.725 132.839 161.308 1.00 35.00 345 LEU D C 1
ATOM 11269 O O . LEU D 1 358 ? -27.066 131.687 161.561 1.00 32.98 345 LEU D O 1
ATOM 11274 N N . ILE D 1 359 ? -26.067 133.591 162.183 1.00 34.13 346 ILE D N 1
ATOM 11275 C CA . ILE D 1 359 ? -25.724 133.090 163.510 1.00 32.37 346 ILE D CA 1
ATOM 11276 C C . ILE D 1 359 ? -26.983 132.708 164.297 1.00 33.85 346 ILE D C 1
ATOM 11277 O O . ILE D 1 359 ? -27.007 131.684 165.002 1.00 35.23 346 ILE D O 1
ATOM 11282 N N . MET D 1 360 ? -28.037 133.497 164.131 1.00 33.18 347 MET D N 1
ATOM 11283 C CA . MET D 1 360 ? -29.309 133.266 164.802 1.00 34.67 347 MET D CA 1
ATOM 11284 C C . MET D 1 360 ? -30.160 132.174 164.120 1.00 35.35 347 MET D C 1
ATOM 11285 O O . MET D 1 360 ? -31.261 131.872 164.586 1.00 36.04 347 MET D O 1
ATOM 11290 N N . ASN D 1 361 ? -29.663 131.631 163.010 1.00 34.49 348 ASN D N 1
ATOM 11291 C CA . ASN D 1 361 ? -30.354 130.637 162.186 1.00 37.41 348 ASN D CA 1
ATOM 11292 C C . ASN D 1 361 ? -31.696 131.125 161.614 1.00 39.83 348 ASN D C 1
ATOM 11293 O O . ASN D 1 361 ? -32.611 130.333 161.401 1.00 38.00 348 ASN D O 1
ATOM 11298 N N . LYS D 1 362 ? -31.801 132.428 161.355 1.00 40.35 349 LYS D N 1
ATOM 11299 C CA . LYS D 1 362 ? -32.976 132.988 160.695 1.00 40.66 349 LYS D CA 1
ATOM 11300 C C . LYS D 1 362 ? -32.880 132.761 159.195 1.00 41.00 349 LYS D C 1
ATOM 11301 O O . LYS D 1 362 ? -31.796 132.507 158.661 1.00 40.88 349 LYS D O 1
ATOM 11307 N N . GLU D 1 363 ? -34.023 132.859 158.522 1.00 39.73 350 GLU D N 1
ATOM 11308 C CA . GLU D 1 363 ? -34.079 132.737 157.071 1.00 40.51 350 GLU D CA 1
ATOM 11309 C C . GLU D 1 363 ? -33.400 133.944 156.408 1.00 37.29 350 GLU D C 1
ATOM 11310 O O . GLU D 1 363 ? -33.601 135.078 156.838 1.00 36.87 350 GLU D O 1
ATOM 11316 N N . VAL D 1 364 ? -32.593 133.688 155.379 1.00 34.05 351 VAL D N 1
ATOM 11317 C CA . VAL D 1 364 ? -31.930 134.750 154.626 1.00 34.31 351 VAL D CA 1
ATOM 11318 C C . VAL D 1 364 ? -32.176 134.638 153.116 1.00 34.98 351 VAL D C 1
ATOM 11319 O O . VAL D 1 364 ? -32.603 133.596 152.617 1.00 35.00 351 VAL D O 1
ATOM 11323 N N . ASN D 1 365 ? -31.894 135.726 152.401 1.00 32.79 352 ASN D N 1
ATOM 11324 C CA . ASN D 1 365 ? -31.999 135.780 150.944 1.00 33.04 352 ASN D CA 1
ATOM 11325 C C . ASN D 1 365 ? -31.013 134.815 150.259 1.00 34.23 352 ASN D C 1
ATOM 11326 O O . ASN D 1 365 ? -29.790 135.009 150.310 1.00 31.15 352 ASN D O 1
ATOM 11331 N N . GLN D 1 366 ? -31.553 133.783 149.606 1.00 30.89 353 GLN D N 1
ATOM 11332 C CA . GLN D 1 366 ? -30.736 132.707 149.033 1.00 32.27 353 GLN D CA 1
ATOM 11333 C C . GLN D 1 366 ? -29.862 133.173 147.867 1.00 28.80 353 GLN D C 1
ATOM 11334 O O . GLN D 1 366 ? -28.781 132.635 147.640 1.00 28.47 353 GLN D O 1
ATOM 11340 N N . ASP D 1 367 ? -30.318 134.175 147.129 1.00 30.64 354 ASP D N 1
ATOM 11341 C CA . ASP D 1 367 ? -29.515 134.741 146.053 1.00 30.19 354 ASP D CA 1
ATOM 11342 C C . ASP D 1 367 ? -28.270 135.468 146.597 1.00 31.12 354 ASP D C 1
ATOM 11343 O O . ASP D 1 367 ? -27.197 135.351 146.025 1.00 29.26 354 ASP D O 1
ATOM 11348 N N . TRP D 1 368 ? -28.433 136.213 147.688 1.00 32.95 355 TRP D N 1
ATOM 11349 C CA . TRP D 1 368 ? -27.299 136.915 148.320 1.00 31.77 355 TRP D CA 1
ATOM 11350 C C . TRP D 1 368 ? -26.327 135.943 148.960 1.00 29.83 355 TRP D C 1
ATOM 11351 O O . TRP D 1 368 ? -25.122 136.078 148.808 1.00 35.66 355 TRP D O 1
ATOM 11362 N N . LEU D 1 369 ? -26.846 134.936 149.646 1.00 29.91 356 LEU D N 1
ATOM 11363 C CA . LEU D 1 369 ? -26.013 133.897 150.236 1.00 30.45 356 LEU D CA 1
ATOM 11364 C C . LEU D 1 369 ? -25.165 133.185 149.182 1.00 31.52 356 LEU D C 1
ATOM 11365 O O . LEU D 1 369 ? -23.996 132.924 149.403 1.00 31.09 356 LEU D O 1
ATOM 11370 N N . HIS D 1 370 ? -25.755 132.898 148.020 1.00 28.98 357 HIS D N 1
ATOM 11371 C CA . HIS D 1 370 ? -25.041 132.264 146.932 1.00 27.58 357 HIS D CA 1
ATOM 11372 C C . HIS D 1 370 ? -23.980 133.210 146.342 1.00 27.61 357 HIS D C 1
ATOM 11373 O O . HIS D 1 370 ? -22.863 132.792 146.048 1.00 28.84 357 HIS D O 1
ATOM 11380 N N . ALA D 1 371 ? -24.340 134.479 146.167 1.00 25.70 358 ALA D N 1
ATOM 11381 C CA . ALA D 1 371 ? -23.459 135.461 145.539 1.00 26.79 358 ALA D CA 1
ATOM 11382 C C . ALA D 1 371 ? -22.154 135.618 146.325 1.00 23.36 358 ALA D C 1
ATOM 11383 O O . ALA D 1 371 ? -21.087 135.748 145.727 1.00 26.38 358 ALA D O 1
ATOM 11385 N N . PHE D 1 372 ? -22.259 135.586 147.647 1.00 25.36 359 PHE D N 1
ATOM 11386 C CA . PHE D 1 372 ? -21.105 135.864 148.531 1.00 25.25 359 PHE D CA 1
ATOM 11387 C C . PHE D 1 372 ? -20.532 134.630 149.234 1.00 27.39 359 PHE D C 1
ATOM 11388 O O . PHE D 1 372 ? -19.772 134.757 150.186 1.00 24.83 359 PHE D O 1
ATOM 11396 N N . ARG D 1 373 ? -20.859 133.433 148.750 1.00 27.21 360 ARG D N 1
ATOM 11397 C CA . ARG D 1 373 ? -20.459 132.209 149.442 1.00 28.25 360 ARG D CA 1
ATOM 11398 C C . ARG D 1 373 ? -18.949 132.008 149.415 1.00 25.93 360 ARG D C 1
ATOM 11399 O O . ARG D 1 373 ? -18.289 132.467 148.498 1.00 25.94 360 ARG D O 1
ATOM 11407 N N . ILE D 1 374 ? -18.428 131.283 150.411 1.00 28.83 361 ILE D N 1
ATOM 11408 C CA . ILE D 1 374 ? -16.981 131.116 150.609 1.00 28.45 361 ILE D CA 1
ATOM 11409 C C . ILE D 1 374 ? -16.338 130.241 149.531 1.00 30.53 361 ILE D C 1
ATOM 11410 O O . ILE D 1 374 ? -15.206 130.481 149.120 1.00 27.84 361 ILE D O 1
ATOM 11415 N N . ASP D 1 375 ? -17.062 129.225 149.072 1.00 31.45 362 ASP D N 1
ATOM 11416 C CA . ASP D 1 375 ? -16.532 128.257 148.098 1.00 35.16 362 ASP D CA 1
ATOM 11417 C C . ASP D 1 375 ? -16.992 128.524 146.641 1.00 37.26 362 ASP D C 1
ATOM 11418 O O . ASP D 1 375 ? -17.928 127.879 146.152 1.00 38.54 362 ASP D O 1
ATOM 11423 N N . ARG D 1 376 ? -16.332 129.455 145.951 1.00 35.90 363 ARG D N 1
ATOM 11424 C CA . ARG D 1 376 ? -16.657 129.788 144.557 1.00 39.33 363 ARG D CA 1
ATOM 11425 C C . ARG D 1 376 ? -15.594 129.263 143.604 1.00 44.60 363 ARG D C 1
ATOM 11426 O O . ARG D 1 376 ? -14.445 129.678 143.685 1.00 48.24 363 ARG D O 1
ATOM 11434 N N . LYS D 1 377 ? -15.975 128.352 142.704 1.00 50.28 364 LYS D N 1
ATOM 11435 C CA . LYS D 1 377 ? -15.034 127.750 141.744 1.00 54.07 364 LYS D CA 1
ATOM 11436 C C . LYS D 1 377 ? -15.714 127.295 140.457 1.00 55.82 364 LYS D C 1
ATOM 11437 O O . LYS D 1 377 ? -16.210 128.113 139.683 1.00 59.57 364 LYS D O 1
#

Organism: Bacillus subtilis (strain 168) (NCBI:txid224308)

Nearest PDB structures (foldseek):
  1ryi-assembly1_A  TM=1.000E+00  e=2.426E-77  Bacillus subtilis
  3if9-assembly1_A-2  TM=9.996E-01  e=8.530E-76  Bacillus subtilis
  3if9-assembly1_B-2  TM=9.999E-01  e=9.512E-75  Bacillus subtilis
  1ng3-assembly1_A  TM=9.989E-01  e=1.130E-74  Bacillus subtilis
  3if9-assembly2_D-3  TM=1.001E+00  e=1.334E-73  Bacillus subtilis